Protein AF-0000000065816922 (afdb_homodimer)

GO terms:
  GO:0106354 tRNA surveillance (P, IDA)
  GO:0160016 CCACCA tRNA nucleotidyltransferase activity (F, IDA)
  GO:0004810 CCA tRNA nucleotidyltransferase activity (F, EXP)

Structure (mmCIF, N/CA/C/O backbone):
data_AF-0000000065816922-model_v1
#
loop_
_entity.id
_entity.type
_entity.pdbx_description
1 polymer 'CCA-adding enzyme'
#
loop_
_atom_site.group_PDB
_atom_site.id
_atom_site.type_symbol
_atom_site.label_atom_id
_atom_site.label_alt_id
_atom_site.label_comp_id
_atom_site.label_asym_id
_atom_site.label_entity_id
_atom_site.label_seq_id
_atom_site.pdbx_PDB_ins_code
_atom_site.Cartn_x
_atom_site.Cartn_y
_atom_site.Cartn_z
_atom_site.occupancy
_atom_site.B_iso_or_equiv
_atom_site.auth_seq_id
_atom_site.auth_comp_id
_atom_site.auth_asym_id
_atom_site.auth_atom_id
_atom_site.pdbx_PDB_model_num
ATOM 1 N N . MET A 1 1 ? 33.156 -33.844 -17.422 1 68.75 1 MET A N 1
ATOM 2 C CA . MET A 1 1 ? 32.5 -34.812 -18.312 1 68.75 1 MET A CA 1
ATOM 3 C C . MET A 1 1 ? 31.953 -34.125 -19.547 1 68.75 1 MET A C 1
ATOM 5 O O . MET A 1 1 ? 31.422 -33 -19.469 1 68.75 1 MET A O 1
ATOM 9 N N . LYS A 1 2 ? 32.281 -34.688 -20.594 1 85.19 2 LYS A N 1
ATOM 10 C CA . LYS A 1 2 ? 31.75 -34.188 -21.859 1 85.19 2 LYS A CA 1
ATOM 11 C C . LYS A 1 2 ? 30.234 -34.344 -21.906 1 85.19 2 LYS A C 1
ATOM 13 O O . LYS A 1 2 ? 29.672 -35.25 -21.328 1 85.19 2 LYS A O 1
ATOM 18 N N . VAL A 1 3 ? 29.391 -33.375 -22.359 1 93.56 3 VAL A N 1
ATOM 19 C CA . VAL A 1 3 ? 27.938 -33.312 -22.422 1 93.56 3 VAL A CA 1
ATOM 20 C C . VAL A 1 3 ? 27.406 -34.625 -23 1 93.56 3 VAL A C 1
ATOM 22 O O . VAL A 1 3 ? 26.391 -35.156 -22.531 1 93.56 3 VAL A O 1
ATOM 25 N N . GLU A 1 4 ? 28.047 -35.188 -23.906 1 92.81 4 GLU A N 1
ATOM 26 C CA . GLU A 1 4 ? 27.625 -36.438 -24.547 1 92.81 4 GLU A CA 1
ATOM 27 C C . GLU A 1 4 ? 27.625 -37.594 -23.578 1 92.81 4 GLU A C 1
ATOM 29 O O . GLU A 1 4 ? 26.75 -38.438 -23.625 1 92.81 4 GLU A O 1
ATOM 34 N N . GLU A 1 5 ? 28.641 -37.625 -22.812 1 95.12 5 GLU A N 1
ATOM 35 C CA . GLU A 1 5 ? 28.719 -38.656 -21.812 1 95.12 5 GLU A CA 1
ATOM 36 C C . GLU A 1 5 ? 27.594 -38.562 -20.797 1 95.12 5 GLU A C 1
ATOM 38 O O . GLU A 1 5 ? 27.031 -39.562 -20.359 1 95.12 5 GLU A O 1
ATOM 43 N N . ILE A 1 6 ? 27.359 -37.312 -20.422 1 96.56 6 ILE A N 1
ATOM 44 C CA . ILE A 1 6 ? 26.266 -37.062 -19.5 1 96.56 6 ILE A CA 1
ATOM 45 C C . ILE A 1 6 ? 24.938 -37.531 -20.109 1 96.56 6 ILE A C 1
ATOM 47 O O . ILE A 1 6 ? 24.141 -38.188 -19.422 1 96.56 6 ILE A O 1
ATOM 51 N N . LEU A 1 7 ? 24.719 -37.312 -21.344 1 97.44 7 LEU A N 1
ATOM 52 C CA . LEU A 1 7 ? 23.484 -37.656 -22.016 1 97.44 7 LEU A CA 1
ATOM 53 C C . LEU A 1 7 ? 23.359 -39.188 -22.156 1 97.44 7 LEU A C 1
ATOM 55 O O . LEU A 1 7 ? 22.266 -39.719 -22.078 1 97.44 7 LEU A O 1
ATOM 59 N N . GLU A 1 8 ? 24.469 -39.812 -22.375 1 97 8 GLU A N 1
ATOM 60 C CA . GLU A 1 8 ? 24.469 -41.281 -22.422 1 97 8 GLU A CA 1
ATOM 61 C C . GLU A 1 8 ? 24.031 -41.875 -21.094 1 97 8 GLU A C 1
ATOM 63 O O . GLU A 1 8 ? 23.234 -42.812 -21.062 1 97 8 GLU A O 1
ATOM 68 N N . LYS A 1 9 ? 24.562 -41.344 -20.094 1 97 9 LYS A N 1
ATOM 69 C CA . LYS A 1 9 ? 24.172 -41.781 -18.766 1 97 9 LYS A CA 1
ATOM 70 C C . LYS A 1 9 ? 22.719 -41.438 -18.469 1 97 9 LYS A C 1
ATOM 72 O O . LYS A 1 9 ? 22.016 -42.219 -17.812 1 97 9 LYS A O 1
ATOM 77 N N . ALA A 1 10 ? 22.344 -40.25 -18.859 1 97.81 10 ALA A N 1
ATOM 78 C CA . ALA A 1 10 ? 20.969 -39.844 -18.672 1 97.81 10 ALA A CA 1
ATOM 79 C C . ALA A 1 10 ? 20.016 -40.781 -19.422 1 97.81 10 ALA A C 1
ATOM 81 O O . ALA A 1 10 ? 18.922 -41.062 -18.922 1 97.81 10 ALA A O 1
ATOM 82 N N . LEU A 1 11 ? 20.375 -41.219 -20.562 1 97.56 11 LEU A N 1
ATOM 83 C CA . LEU A 1 11 ? 19.562 -42.125 -21.359 1 97.56 11 LEU A CA 1
ATOM 84 C C . LEU A 1 11 ? 19.312 -43.438 -20.625 1 97.56 11 LEU A C 1
ATOM 86 O O . LEU A 1 11 ? 18.234 -44.031 -20.719 1 97.56 11 LEU A O 1
ATOM 90 N N . GLU A 1 12 ? 20.281 -43.875 -19.906 1 96.69 12 GLU A N 1
ATOM 91 C CA . GLU A 1 12 ? 20.125 -45.094 -19.125 1 96.69 12 GLU A CA 1
ATOM 92 C C . GLU A 1 12 ? 19.031 -44.969 -18.078 1 96.69 12 GLU A C 1
ATOM 94 O O . GLU A 1 12 ? 18.375 -45.969 -17.719 1 96.69 12 GLU A O 1
ATOM 99 N N . LEU A 1 13 ? 18.844 -43.781 -17.641 1 95.94 13 LEU A N 1
ATOM 100 C CA . LEU A 1 13 ? 17.859 -43.531 -16.594 1 95.94 13 LEU A CA 1
ATOM 101 C C . LEU A 1 13 ? 16.453 -43.5 -17.172 1 95.94 13 LEU A C 1
ATOM 103 O O . LEU A 1 13 ? 15.484 -43.75 -16.469 1 95.94 13 LEU A O 1
ATOM 107 N N . VAL A 1 14 ? 16.344 -43.25 -18.484 1 96.94 14 VAL A N 1
ATOM 108 C CA . VAL A 1 14 ? 15.016 -42.906 -19 1 96.94 14 VAL A CA 1
ATOM 109 C C . VAL A 1 14 ? 14.57 -44 -20 1 96.94 14 VAL A C 1
ATOM 111 O O . VAL A 1 14 ? 13.383 -44.094 -20.312 1 96.94 14 VAL A O 1
ATOM 114 N N . ILE A 1 15 ? 15.422 -44.781 -20.547 1 97.38 15 ILE A N 1
ATOM 115 C CA . ILE A 1 15 ? 15.078 -45.812 -21.5 1 97.38 15 ILE A CA 1
ATOM 116 C C . ILE A 1 15 ? 14.422 -47 -20.781 1 97.38 15 ILE A C 1
ATOM 118 O O . ILE A 1 15 ? 14.93 -47.469 -19.766 1 97.38 15 ILE A O 1
ATOM 122 N N . PRO A 1 16 ? 13.25 -47.406 -21.25 1 96.94 16 PRO A N 1
ATOM 123 C CA . PRO A 1 16 ? 12.602 -48.594 -20.656 1 96.94 16 PRO A CA 1
ATOM 124 C C . PRO A 1 16 ? 13.492 -49.812 -20.656 1 96.94 16 PRO A C 1
ATOM 126 O O . PRO A 1 16 ? 14.258 -50.031 -21.594 1 96.94 16 PRO A O 1
ATOM 129 N N . ASP A 1 17 ? 13.414 -50.625 -19.641 1 95.75 17 ASP A N 1
ATOM 130 C CA . ASP A 1 17 ? 14.211 -51.844 -19.594 1 95.75 17 ASP A CA 1
ATOM 131 C C . ASP A 1 17 ? 13.602 -52.906 -20.484 1 95.75 17 ASP A C 1
ATOM 133 O O . ASP A 1 17 ? 12.469 -52.781 -20.938 1 95.75 17 ASP A O 1
ATOM 137 N N . GLU A 1 18 ? 14.352 -53.906 -20.656 1 96.12 18 GLU A N 1
ATOM 138 C CA . GLU A 1 18 ? 13.938 -55 -21.547 1 96.12 18 GLU A CA 1
ATOM 139 C C . GLU A 1 18 ? 12.664 -55.656 -21.031 1 96.12 18 GLU A C 1
ATOM 141 O O . GLU A 1 18 ? 11.812 -56.062 -21.828 1 96.12 18 GLU A O 1
ATOM 146 N N . GLU A 1 19 ? 12.586 -55.75 -19.812 1 96.56 19 GLU A N 1
ATOM 147 C CA . GLU A 1 19 ? 11.398 -56.375 -19.219 1 96.56 19 GLU A CA 1
ATOM 148 C C . GLU A 1 19 ? 10.148 -55.562 -19.516 1 96.56 19 GLU A C 1
ATOM 150 O O . GLU A 1 19 ? 9.102 -56.094 -19.875 1 96.56 19 GLU A O 1
ATOM 155 N N . GLU A 1 20 ? 10.258 -54.188 -19.344 1 96.56 20 GLU A N 1
ATOM 156 C CA . GLU A 1 20 ? 9.141 -53.312 -19.656 1 96.56 20 GLU A CA 1
ATOM 157 C C . GLU A 1 20 ? 8.734 -53.438 -21.109 1 96.56 20 GLU A C 1
ATOM 159 O O . GLU A 1 20 ? 7.543 -53.438 -21.438 1 96.56 20 GLU A O 1
ATOM 164 N N . VAL A 1 21 ? 9.695 -53.5 -21.938 1 96.81 21 VAL A N 1
ATOM 165 C CA . VAL A 1 21 ? 9.445 -53.625 -23.375 1 96.81 21 VAL A CA 1
ATOM 166 C C . VAL A 1 21 ? 8.734 -54.938 -23.688 1 96.81 21 VAL A C 1
ATOM 168 O O . VAL A 1 21 ? 7.762 -54.938 -24.453 1 96.81 21 VAL A O 1
ATOM 171 N N . ARG A 1 22 ? 9.172 -55.969 -23.125 1 97.12 22 ARG A N 1
ATOM 172 C CA . ARG A 1 22 ? 8.555 -57.281 -23.328 1 97.12 22 ARG A CA 1
ATOM 173 C C . ARG A 1 22 ? 7.105 -57.281 -22.859 1 97.12 22 ARG A C 1
ATOM 175 O O . ARG A 1 22 ? 6.215 -57.75 -23.578 1 97.12 22 ARG A O 1
ATOM 182 N N . LYS A 1 23 ? 6.91 -56.75 -21.672 1 97 23 LYS A N 1
ATOM 183 C CA . LYS A 1 23 ? 5.562 -56.656 -21.125 1 97 23 LYS A CA 1
ATOM 184 C C . LYS A 1 23 ? 4.648 -55.844 -22.031 1 97 23 LYS A C 1
ATOM 186 O O . LYS A 1 23 ? 3.484 -56.188 -22.234 1 97 23 LYS A O 1
ATOM 191 N N . GLY A 1 24 ? 5.184 -54.75 -22.5 1 97.38 24 GLY A N 1
ATOM 192 C CA . GLY A 1 24 ? 4.414 -53.938 -23.406 1 97.38 24 GLY A CA 1
ATOM 193 C C . GLY A 1 24 ? 4.023 -54.656 -24.688 1 97.38 24 GLY A C 1
ATOM 194 O O . GLY A 1 24 ? 2.873 -54.594 -25.125 1 97.38 24 GLY A O 1
ATOM 195 N N . ARG A 1 25 ? 4.945 -55.375 -25.234 1 96.94 25 ARG A N 1
ATOM 196 C CA . ARG A 1 25 ? 4.703 -56.094 -26.469 1 96.94 25 ARG A CA 1
ATOM 197 C C . ARG A 1 25 ? 3.662 -57.188 -26.25 1 96.94 25 ARG A C 1
ATOM 199 O O . ARG A 1 25 ? 2.785 -57.406 -27.094 1 96.94 25 ARG A O 1
ATOM 206 N N . GLU A 1 26 ? 3.801 -57.844 -25.156 1 97.5 26 GLU A N 1
ATOM 207 C CA . GLU A 1 26 ? 2.848 -58.906 -24.828 1 97.5 26 GLU A CA 1
ATOM 208 C C . GLU A 1 26 ? 1.439 -58.344 -24.656 1 97.5 26 GLU A C 1
ATOM 210 O O . GLU A 1 26 ? 0.47 -58.906 -25.156 1 97.5 26 GLU A O 1
ATOM 215 N N . ALA A 1 27 ? 1.385 -57.312 -23.922 1 97.5 27 ALA A N 1
ATOM 216 C CA . ALA A 1 27 ? 0.09 -56.656 -23.703 1 97.5 27 ALA A CA 1
ATOM 217 C C . ALA A 1 27 ? -0.514 -56.188 -25.016 1 97.5 27 ALA A C 1
ATOM 219 O O . ALA A 1 27 ? -1.719 -56.312 -25.234 1 97.5 27 ALA A O 1
ATOM 220 N N . GLU A 1 28 ? 0.312 -55.562 -25.828 1 97.25 28 GLU A N 1
ATOM 221 C CA . GLU A 1 28 ? -0.151 -55.094 -27.125 1 97.25 28 GLU A CA 1
ATOM 222 C C . GLU A 1 28 ? -0.697 -56.219 -27.984 1 97.25 28 GLU A C 1
ATOM 224 O O . GLU A 1 28 ? -1.758 -56.094 -28.594 1 97.25 28 GLU A O 1
ATOM 229 N N . GLU A 1 29 ? 0.038 -57.312 -28.078 1 97.38 29 GLU A N 1
ATOM 230 C CA . GLU A 1 29 ? -0.366 -58.469 -28.875 1 97.38 29 GLU A CA 1
ATOM 231 C C . GLU A 1 29 ? -1.697 -59.031 -28.391 1 97.38 29 GLU A C 1
ATOM 233 O O . GLU A 1 29 ? -2.568 -59.375 -29.188 1 97.38 29 GLU A O 1
ATOM 238 N N . GLU A 1 30 ? -1.758 -59.125 -27.094 1 97.5 30 GLU A N 1
ATOM 239 C CA . GLU A 1 30 ? -3.01 -59.594 -26.531 1 97.5 30 GLU A CA 1
ATOM 240 C C . GLU A 1 30 ? -4.168 -58.656 -26.844 1 97.5 30 GLU A C 1
ATOM 242 O O . GLU A 1 30 ? -5.262 -59.125 -27.188 1 97.5 30 GLU A O 1
ATOM 247 N N . LEU A 1 31 ? -3.939 -57.406 -26.672 1 97.25 31 LEU A N 1
ATOM 248 C CA . LEU A 1 31 ? -4.961 -56.406 -26.938 1 97.25 31 LEU A CA 1
ATOM 249 C C . LEU A 1 31 ? -5.379 -56.438 -28.406 1 97.25 31 LEU A C 1
ATOM 251 O O . LEU A 1 31 ? -6.566 -56.344 -28.719 1 97.25 31 LEU A O 1
ATOM 255 N N . ARG A 1 32 ? -4.41 -56.594 -29.328 1 97.19 32 ARG A N 1
ATOM 256 C CA . ARG A 1 32 ? -4.695 -56.719 -30.75 1 97.19 32 ARG A CA 1
ATOM 257 C C . ARG A 1 32 ? -5.59 -57.906 -31.016 1 97.19 32 ARG A C 1
ATOM 259 O O . ARG A 1 32 ? -6.555 -57.812 -31.781 1 97.19 32 ARG A O 1
ATOM 266 N N . ARG A 1 33 ? -5.242 -59 -30.438 1 97.19 33 ARG A N 1
ATOM 267 C CA . ARG A 1 33 ? -6.027 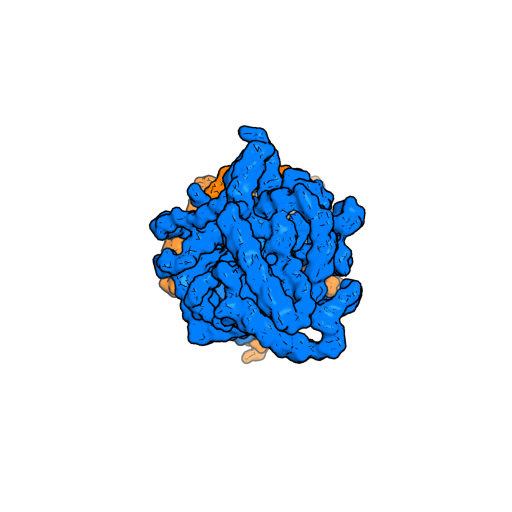-60.219 -30.609 1 97.19 33 ARG A CA 1
ATOM 268 C C . ARG A 1 33 ? -7.477 -60 -30.188 1 97.19 33 ARG A C 1
ATOM 270 O O . ARG A 1 33 ? -8.398 -60.344 -30.938 1 97.19 33 ARG A O 1
ATOM 277 N N . ARG A 1 34 ? -7.621 -59.406 -29.062 1 97.12 34 ARG A N 1
ATOM 278 C CA . ARG A 1 34 ? -8.953 -59.188 -28.516 1 97.12 34 ARG A CA 1
ATOM 279 C C . ARG A 1 34 ? -9.75 -58.219 -29.375 1 97.12 34 ARG A C 1
ATOM 281 O O . ARG A 1 34 ? -10.945 -58.406 -29.609 1 97.12 34 ARG A O 1
ATOM 288 N N . LEU A 1 35 ? -9.125 -57.188 -29.797 1 97.06 35 LEU A N 1
ATOM 289 C CA . LEU A 1 35 ? -9.797 -56.188 -30.625 1 97.06 35 LEU A CA 1
ATOM 290 C C . LEU A 1 35 ? -10.141 -56.75 -32 1 97.06 35 LEU A C 1
ATOM 292 O O . LEU A 1 35 ? -11.219 -56.469 -32.531 1 97.06 35 LEU A O 1
ATOM 296 N N . ASP A 1 36 ? -9.195 -57.531 -32.531 1 96.12 36 ASP A N 1
ATOM 297 C CA . ASP A 1 36 ? -9.422 -58.156 -33.844 1 96.12 36 ASP A CA 1
ATOM 298 C C . ASP A 1 36 ? -10.602 -59.125 -33.812 1 96.12 36 ASP A C 1
ATOM 300 O O . ASP A 1 36 ? -11.367 -59.219 -34.781 1 96.12 36 ASP A O 1
ATOM 304 N N . GLU A 1 37 ? -10.742 -59.781 -32.75 1 95.94 37 GLU A N 1
ATOM 305 C CA . GLU A 1 37 ? -11.852 -60.719 -32.594 1 95.94 37 GLU A CA 1
ATOM 306 C C . GLU A 1 37 ? -13.188 -60 -32.594 1 95.94 37 GLU A C 1
ATOM 308 O O . GLU A 1 37 ? -14.203 -60.562 -33 1 95.94 37 GLU A O 1
ATOM 313 N N . LEU A 1 38 ? -13.172 -58.781 -32.188 1 94.62 38 LEU A N 1
ATOM 314 C CA . LEU A 1 38 ? -14.414 -58.031 -32.156 1 94.62 38 LEU A CA 1
ATOM 315 C C . LEU A 1 38 ? -14.672 -57.312 -33.469 1 94.62 38 LEU A C 1
ATOM 317 O O . LEU A 1 38 ? -15.766 -56.812 -33.719 1 94.62 38 LEU A O 1
ATOM 321 N N . GLY A 1 39 ? -13.695 -57.281 -34.406 1 91.81 39 GLY A N 1
ATOM 322 C CA . GLY A 1 39 ? -13.852 -56.719 -35.719 1 91.81 39 GLY A CA 1
ATOM 323 C C . GLY A 1 39 ? -13.938 -55.219 -35.75 1 91.81 39 GLY A C 1
ATOM 324 O O . GLY A 1 39 ? -14.633 -54.625 -36.562 1 91.81 39 GLY A O 1
ATOM 325 N N . VAL A 1 40 ? -13.375 -54.625 -34.812 1 91.94 40 VAL A N 1
ATOM 326 C CA . VAL A 1 40 ? -13.414 -53.188 -34.719 1 91.94 40 VAL A CA 1
ATOM 327 C C . VAL A 1 40 ? -12.125 -52.594 -35.281 1 91.94 40 VAL A C 1
ATOM 329 O O . VAL A 1 40 ? -11.055 -53.188 -35.156 1 91.94 40 VAL A O 1
ATOM 332 N N . GLU A 1 41 ? -12.227 -51.469 -35.969 1 94.44 41 GLU A N 1
ATOM 333 C CA . GLU A 1 41 ? -11.039 -50.75 -36.438 1 94.44 41 GLU A CA 1
ATOM 334 C C . GLU A 1 41 ? -10.43 -49.938 -35.281 1 94.44 41 GLU A C 1
ATOM 336 O O . GLU A 1 41 ? -11.148 -49.281 -34.531 1 94.44 41 GLU A O 1
ATOM 341 N N . TYR A 1 42 ? -9.164 -50.031 -35.125 1 95.69 42 TYR A N 1
ATOM 342 C CA . TYR A 1 42 ? -8.5 -49.312 -34.031 1 95.69 42 TYR A CA 1
ATOM 343 C C . TYR A 1 42 ? -7.105 -48.875 -34.438 1 95.69 42 TYR A C 1
ATOM 345 O O . TYR A 1 42 ? -6.594 -49.281 -35.5 1 95.69 42 TYR A O 1
ATOM 353 N N . VAL A 1 43 ? -6.535 -47.969 -33.719 1 94.94 43 VAL A N 1
ATOM 354 C CA . VAL A 1 43 ? -5.168 -47.5 -33.906 1 94.94 43 VAL A CA 1
ATOM 355 C C . VAL A 1 43 ? -4.496 -47.281 -32.562 1 94.94 43 VAL A C 1
ATOM 357 O O . VAL A 1 43 ? -5.117 -46.75 -31.641 1 94.94 43 VAL A O 1
ATOM 360 N N . PHE A 1 44 ? -3.309 -47.844 -32.406 1 95.44 44 PHE A N 1
ATOM 361 C CA . PHE A 1 44 ? -2.498 -47.531 -31.234 1 95.44 44 PHE A CA 1
ATOM 362 C C . PHE A 1 44 ? -1.848 -46.156 -31.375 1 95.44 44 PHE A C 1
ATOM 364 O O . PHE A 1 44 ? -1.299 -45.812 -32.406 1 95.44 44 PHE A O 1
ATOM 371 N N . VAL A 1 45 ? -1.977 -45.344 -30.391 1 93.62 45 VAL A N 1
ATOM 372 C CA . VAL A 1 45 ? -1.429 -44 -30.438 1 93.62 45 VAL A CA 1
ATOM 373 C C . VAL A 1 45 ? -0.629 -43.719 -29.156 1 93.62 45 VAL A C 1
ATOM 375 O O . VAL A 1 45 ? -0.376 -44.625 -28.375 1 93.62 45 VAL A O 1
ATOM 378 N N . GLY A 1 46 ? -0.033 -42.531 -29.078 1 91.75 46 GLY A N 1
ATOM 379 C CA . GLY A 1 46 ? 0.656 -42.094 -27.875 1 91.75 46 GLY A CA 1
ATOM 380 C C . GLY A 1 46 ? 2.133 -42.438 -27.875 1 91.75 46 GLY A C 1
ATOM 381 O O . GLY A 1 46 ? 2.682 -42.844 -28.906 1 91.75 46 GLY A O 1
ATOM 382 N N . SER A 1 47 ? 2.697 -42.312 -26.688 1 93.62 47 SER A N 1
ATOM 383 C CA . SER A 1 47 ? 4.141 -42.438 -26.531 1 93.62 47 SER A CA 1
ATOM 384 C C . SER A 1 47 ? 4.57 -43.906 -26.703 1 93.62 47 SER A C 1
ATOM 386 O O . SER A 1 47 ? 5.66 -44.188 -27.219 1 93.62 47 SER A O 1
ATOM 388 N N . TYR A 1 48 ? 3.672 -44.781 -26.25 1 94.94 48 TYR A N 1
ATOM 389 C CA . TYR A 1 48 ? 3.996 -46.188 -26.422 1 94.94 48 TYR A CA 1
ATOM 390 C C . TYR A 1 48 ? 4.102 -46.562 -27.906 1 94.94 48 TYR A C 1
ATOM 392 O O . TYR A 1 48 ? 5.102 -47.125 -28.344 1 94.94 48 TYR A O 1
ATOM 400 N N . ALA A 1 49 ? 3.102 -46.188 -28.656 1 94.56 49 ALA A N 1
ATOM 401 C CA . ALA A 1 49 ? 3.057 -46.5 -30.078 1 94.56 49 ALA A CA 1
ATOM 402 C C . ALA A 1 49 ? 4.23 -45.875 -30.828 1 94.56 49 ALA A C 1
ATOM 404 O O . ALA A 1 49 ? 4.727 -46.438 -31.812 1 94.56 49 ALA A O 1
ATOM 405 N N . ARG A 1 50 ? 4.668 -44.781 -30.375 1 95.12 50 ARG A N 1
ATOM 406 C CA . ARG A 1 50 ? 5.738 -44.062 -31.062 1 95.12 50 ARG A CA 1
ATOM 407 C C . ARG A 1 50 ? 7.086 -44.344 -30.406 1 95.12 50 ARG A C 1
ATOM 409 O O . ARG A 1 50 ? 8.086 -43.719 -30.75 1 95.12 50 ARG A O 1
ATOM 416 N N . ASN A 1 51 ? 7.121 -45.156 -29.406 1 95.38 51 ASN A N 1
ATOM 417 C CA . ASN A 1 51 ? 8.32 -45.656 -28.734 1 95.38 51 ASN A CA 1
ATOM 418 C C . ASN A 1 51 ? 9.086 -44.5 -28.062 1 95.38 51 ASN A C 1
ATOM 420 O O . ASN A 1 51 ? 10.312 -44.438 -28.172 1 95.38 51 ASN A O 1
ATOM 424 N N . THR A 1 52 ? 8.391 -43.594 -27.453 1 96.75 52 THR A N 1
ATOM 425 C CA . THR A 1 52 ? 9.031 -42.469 -26.781 1 96.75 52 THR A CA 1
ATOM 426 C C . THR A 1 52 ? 8.703 -42.469 -25.297 1 96.75 52 THR A C 1
ATOM 428 O O . THR A 1 52 ? 8.969 -41.469 -24.609 1 96.75 52 THR A O 1
ATOM 431 N N . TRP A 1 53 ? 8.031 -43.531 -24.781 1 96.62 53 TRP A N 1
ATOM 432 C CA . TRP A 1 53 ? 7.637 -43.625 -23.375 1 96.62 53 TRP A CA 1
ATOM 433 C C . TRP A 1 53 ? 8.852 -43.812 -22.484 1 96.62 53 TRP A C 1
ATOM 435 O O . TRP A 1 53 ? 9.906 -44.281 -22.938 1 96.62 53 TRP A O 1
ATOM 445 N N . LEU A 1 54 ? 8.742 -43.312 -21.297 1 97.31 54 LEU A N 1
ATOM 446 C CA . LEU A 1 54 ? 9.844 -43.344 -20.328 1 97.31 54 LEU A CA 1
ATOM 447 C C . LEU A 1 54 ? 9.805 -44.625 -19.5 1 97.31 54 LEU A C 1
ATOM 449 O O . LEU A 1 54 ? 8.742 -45.219 -19.328 1 97.31 54 LEU A O 1
ATOM 453 N N . LYS A 1 55 ? 10.961 -44.906 -19.016 1 96.12 55 LYS A N 1
ATOM 454 C CA . LYS A 1 55 ? 11.07 -46 -18.031 1 96.12 55 LYS A CA 1
ATOM 455 C C . LYS A 1 55 ? 10.086 -45.812 -16.891 1 96.12 55 LYS A C 1
ATOM 457 O O . LYS A 1 55 ? 9.977 -44.719 -16.328 1 96.12 55 LYS A O 1
ATOM 462 N N . GLY A 1 56 ? 9.359 -46.844 -16.609 1 93.56 56 GLY A N 1
ATOM 463 C CA . GLY A 1 56 ? 8.438 -46.812 -15.492 1 93.56 56 GLY A CA 1
ATOM 464 C C . GLY A 1 56 ? 7.094 -46.188 -15.852 1 93.56 56 GLY A C 1
ATOM 465 O O . GLY A 1 56 ? 6.238 -46 -14.984 1 93.56 56 GLY A O 1
ATOM 466 N N . SER A 1 57 ? 6.879 -45.812 -17.141 1 93.94 57 SER A N 1
ATOM 467 C CA . SER A 1 57 ? 5.656 -45.125 -17.547 1 93.94 57 SER A CA 1
ATOM 468 C C . SER A 1 57 ? 4.922 -45.906 -18.641 1 93.94 57 SER A C 1
ATOM 470 O O . SER A 1 57 ? 4.277 -45.312 -19.5 1 93.94 57 SER A O 1
ATOM 472 N N . LEU A 1 58 ? 5.012 -47.125 -18.609 1 95.19 58 LEU A N 1
ATOM 473 C CA . LEU A 1 58 ? 4.398 -47.938 -19.641 1 95.19 58 LEU A CA 1
ATOM 474 C C . LEU A 1 58 ? 2.877 -47.875 -19.578 1 95.19 58 LEU A C 1
ATOM 476 O O . LEU A 1 58 ? 2.273 -48.188 -18.547 1 95.19 58 LEU A O 1
ATOM 480 N N . GLU A 1 59 ? 2.32 -47.375 -20.547 1 95.62 59 GLU A N 1
ATOM 481 C CA . GLU A 1 59 ? 0.878 -47.281 -20.75 1 95.62 59 GLU A CA 1
ATOM 482 C C . GLU A 1 59 ? 0.526 -47.344 -22.234 1 95.62 59 GLU A C 1
ATOM 484 O O . GLU A 1 59 ? 1.218 -46.75 -23.062 1 95.62 59 GLU A O 1
ATOM 489 N N . ILE A 1 60 ? -0.501 -48.062 -22.562 1 96.56 60 ILE A N 1
ATOM 490 C CA . ILE A 1 60 ? -0.899 -48.188 -23.953 1 96.56 60 ILE A CA 1
ATOM 491 C C . ILE A 1 60 ? -2.201 -47.438 -24.203 1 96.56 60 ILE A C 1
ATOM 493 O O . ILE A 1 60 ? -3.146 -47.562 -23.422 1 96.56 60 ILE A O 1
ATOM 497 N N . ASP A 1 61 ? -2.188 -46.688 -25.234 1 94.94 61 ASP A N 1
ATOM 498 C CA . ASP A 1 61 ? -3.389 -46 -25.672 1 94.94 61 ASP A CA 1
ATOM 499 C C . ASP A 1 61 ? -3.893 -46.562 -27 1 94.94 61 ASP A C 1
ATOM 501 O O . ASP A 1 61 ? -3.164 -46.562 -28 1 94.94 61 ASP A O 1
ATOM 505 N N . VAL A 1 62 ? -5.129 -46.938 -26.984 1 96.31 62 VAL A N 1
ATOM 506 C CA . VAL A 1 62 ? -5.727 -47.406 -28.219 1 96.31 62 VAL A CA 1
ATOM 507 C C . VAL A 1 62 ? -7.02 -46.656 -28.5 1 96.31 62 VAL A C 1
ATOM 509 O O . VAL A 1 62 ? -7.844 -46.469 -27.609 1 96.31 62 VAL A O 1
ATOM 512 N N . PHE A 1 63 ? -7.082 -46.219 -29.703 1 95 63 PHE A N 1
ATOM 513 C CA . PHE A 1 63 ? -8.258 -45.469 -30.141 1 95 63 PHE A CA 1
ATOM 514 C C . PHE A 1 63 ? -9.125 -46.312 -31.078 1 95 63 PHE A C 1
ATOM 516 O O . PHE A 1 63 ? -8.625 -46.875 -32.062 1 95 63 PHE A O 1
ATOM 523 N N . LEU A 1 64 ? -10.328 -46.438 -30.703 1 95.06 64 LEU A N 1
ATOM 524 C CA . LEU A 1 64 ? -11.297 -47.125 -31.531 1 95.06 64 LEU A CA 1
ATOM 525 C C . LEU A 1 64 ? -11.891 -46.188 -32.594 1 95.06 64 LEU A C 1
ATOM 527 O O . LEU A 1 64 ? -12.445 -45.125 -32.25 1 95.06 64 LEU A O 1
ATOM 531 N N . LEU A 1 65 ? -11.789 -46.625 -33.812 1 93.75 65 LEU A N 1
ATOM 532 C CA . LEU A 1 65 ? -12.234 -45.75 -34.906 1 93.75 65 LEU A CA 1
ATOM 533 C C . LEU A 1 65 ? -13.633 -46.156 -35.375 1 93.75 65 LEU A C 1
ATOM 535 O O . LEU A 1 65 ? -13.828 -47.25 -35.906 1 93.75 65 LEU A O 1
ATOM 539 N N . PHE A 1 66 ? -14.562 -45.25 -35.188 1 92.25 66 PHE A N 1
ATOM 540 C CA . PHE A 1 66 ? -15.945 -45.5 -35.594 1 92.25 66 PHE A CA 1
ATOM 541 C C . PHE A 1 66 ? -16.328 -44.625 -36.781 1 92.25 66 PHE A C 1
ATOM 543 O O . PHE A 1 66 ? -15.773 -43.531 -36.938 1 92.25 66 PHE A O 1
ATOM 550 N N . PRO A 1 67 ? -17.281 -45.094 -37.562 1 89.12 67 PRO A N 1
ATOM 551 C CA . PRO A 1 67 ? -17.734 -44.281 -38.688 1 89.12 67 PRO A CA 1
ATOM 552 C C . PRO A 1 67 ? -18.328 -42.938 -38.25 1 89.12 67 PRO A C 1
ATOM 554 O O . PRO A 1 67 ? -18.922 -42.844 -37.156 1 89.12 67 PRO A O 1
ATOM 557 N N . GLU A 1 68 ? -18.25 -41.938 -39.094 1 87.94 68 GLU A N 1
ATOM 558 C CA . GLU A 1 68 ? -18.703 -40.594 -38.781 1 87.94 68 GLU A CA 1
ATOM 559 C C . GLU A 1 68 ? -20.219 -40.531 -38.594 1 87.94 68 GLU A C 1
ATOM 561 O O . GLU A 1 68 ? -20.75 -39.625 -38 1 87.94 68 GLU A O 1
ATOM 566 N N . GLU A 1 69 ? -20.906 -41.531 -39.062 1 87.31 69 GLU A N 1
ATOM 567 C CA . GLU A 1 69 ? -22.359 -41.562 -39.062 1 87.31 69 GLU A CA 1
ATOM 568 C C . GLU A 1 69 ? -22.891 -41.906 -37.656 1 87.31 69 GLU A C 1
ATOM 570 O O . GLU A 1 69 ? -24.062 -41.688 -37.375 1 87.31 69 GLU A O 1
ATOM 575 N N . PHE A 1 70 ? -22 -42.375 -36.875 1 88.38 70 PHE A N 1
ATOM 576 C CA . PHE A 1 70 ? -22.438 -42.719 -35.5 1 88.38 70 PHE A CA 1
ATOM 577 C C . PHE A 1 70 ? -22.812 -41.469 -34.719 1 88.38 70 PHE A C 1
ATOM 579 O O . PHE A 1 70 ? -22.156 -40.438 -34.844 1 88.38 70 PHE A O 1
ATOM 586 N N . SER A 1 71 ? -23.844 -41.562 -34 1 88.69 71 SER A N 1
ATOM 587 C CA . SER A 1 71 ? -24.141 -40.5 -33.031 1 88.69 71 SER A CA 1
ATOM 588 C C . SER A 1 71 ? -23.156 -40.5 -31.875 1 88.69 71 SER A C 1
ATOM 590 O O . SER A 1 71 ? -22.469 -41.5 -31.656 1 88.69 71 SER A O 1
ATOM 592 N N . LYS A 1 72 ? -23.016 -39.375 -31.234 1 87.69 72 LYS A N 1
ATOM 593 C CA . LYS A 1 72 ? -22.141 -39.312 -30.062 1 87.69 72 LYS A CA 1
ATOM 594 C C . LYS A 1 72 ? -22.531 -40.375 -29.031 1 87.69 72 LYS A C 1
ATOM 596 O O . LYS A 1 72 ? -21.656 -40.969 -28.375 1 87.69 72 LYS A O 1
ATOM 601 N N . GLU A 1 73 ? -23.828 -40.594 -28.906 1 89.25 73 GLU A N 1
ATOM 602 C CA . GLU A 1 73 ? -24.328 -41.562 -27.938 1 89.25 73 GLU A CA 1
ATOM 603 C C . GLU A 1 73 ? -23.953 -43 -28.359 1 89.25 73 GLU A C 1
ATOM 605 O O . GLU A 1 73 ? -23.531 -43.812 -27.516 1 89.25 73 GLU A O 1
ATOM 610 N N . GLU A 1 74 ? -24.109 -43.25 -29.547 1 90.19 74 GLU A N 1
ATOM 611 C CA . GLU A 1 74 ? -23.75 -44.562 -30.078 1 90.19 74 GLU A CA 1
ATOM 612 C C . GLU A 1 74 ? -22.25 -44.844 -29.922 1 90.19 74 GLU A C 1
ATOM 614 O O . GLU A 1 74 ? -21.828 -45.938 -29.578 1 90.19 74 GLU A O 1
ATOM 619 N N . LEU A 1 75 ? -21.547 -43.812 -30.312 1 89.38 75 LEU A N 1
ATOM 620 C CA . LEU A 1 75 ? -20.094 -43.906 -30.188 1 89.38 75 LEU A CA 1
ATOM 621 C C . LEU A 1 75 ? -19.688 -44.219 -28.75 1 89.38 75 LEU A C 1
ATOM 623 O O . LEU A 1 75 ? -18.844 -45.094 -28.516 1 89.38 75 LEU A O 1
ATOM 627 N N . ARG A 1 76 ? -20.266 -43.5 -27.812 1 90.62 76 ARG A N 1
ATOM 628 C CA . ARG A 1 76 ? -19.984 -43.688 -26.406 1 90.62 76 ARG A CA 1
ATOM 629 C C . ARG A 1 76 ? -20.359 -45.094 -25.953 1 90.62 76 ARG A C 1
ATOM 631 O O . ARG A 1 76 ? -19.562 -45.781 -25.297 1 90.62 76 ARG A O 1
ATOM 638 N N . GLU A 1 77 ? -21.5 -45.531 -26.297 1 91.94 77 GLU A N 1
ATOM 639 C CA . GLU A 1 77 ? -22.016 -46.812 -25.844 1 91.94 77 GLU A CA 1
ATOM 640 C C . GLU A 1 77 ? -21.172 -47.969 -26.406 1 91.94 77 GLU A C 1
ATOM 642 O O . GLU A 1 77 ? -20.781 -48.844 -25.672 1 91.94 77 GLU A O 1
ATOM 647 N N . ARG A 1 78 ? -20.953 -47.938 -27.656 1 91.62 78 ARG A N 1
ATOM 648 C CA . ARG A 1 78 ? -20.172 -49 -28.297 1 91.62 78 ARG A CA 1
ATOM 649 C C . ARG A 1 78 ? -18.719 -48.969 -27.797 1 91.62 78 ARG A C 1
ATOM 651 O O . ARG A 1 78 ? -18.125 -50.031 -27.594 1 91.62 78 ARG A O 1
ATOM 658 N N . GLY A 1 79 ? -18.188 -47.812 -27.766 1 91.81 79 GLY A N 1
ATOM 659 C CA . GLY A 1 79 ? -16.828 -47.656 -27.266 1 91.81 79 GLY A CA 1
ATOM 660 C C . GLY A 1 79 ? -16.641 -48.219 -25.875 1 91.81 79 GLY A C 1
ATOM 661 O O . GLY A 1 79 ? -15.664 -48.938 -25.609 1 91.81 79 GLY A O 1
ATOM 662 N N . LEU A 1 80 ? -17.578 -48 -25.016 1 93.12 80 LEU A N 1
ATOM 663 C CA . LEU A 1 80 ? -17.5 -48.5 -23.641 1 93.12 80 LEU A CA 1
ATOM 664 C C . LEU A 1 80 ? -17.641 -50 -23.609 1 93.12 80 LEU A C 1
ATOM 666 O O . LEU A 1 80 ? -16.953 -50.688 -22.844 1 93.12 80 LEU A O 1
ATOM 670 N N . GLU A 1 81 ? -18.531 -50.406 -24.375 1 93.56 81 GLU A N 1
ATOM 671 C CA . GLU A 1 81 ? -18.766 -51.844 -24.438 1 93.56 81 GLU A CA 1
ATOM 672 C C . GLU A 1 81 ? -17.5 -52.594 -24.891 1 93.56 81 GLU A C 1
ATOM 674 O O . GLU A 1 81 ? -17.125 -53.594 -24.281 1 93.56 81 GLU A O 1
ATOM 679 N N . ILE A 1 82 ? -16.906 -52.125 -25.891 1 94.25 82 ILE A N 1
ATOM 680 C CA . ILE A 1 82 ? -15.695 -52.719 -26.422 1 94.25 82 ILE A CA 1
ATOM 681 C C . ILE A 1 82 ? -14.57 -52.625 -25.406 1 94.25 82 ILE A C 1
ATOM 683 O O . ILE A 1 82 ? -13.852 -53.594 -25.156 1 94.25 82 ILE A O 1
ATOM 687 N N . GLY A 1 83 ? -14.383 -51.469 -24.844 1 94 83 GLY A N 1
ATOM 688 C CA . GLY A 1 83 ? -13.367 -51.25 -23.828 1 94 83 GLY A CA 1
ATOM 689 C C . GLY A 1 83 ? -13.469 -52.25 -22.688 1 94 83 GLY A C 1
ATOM 690 O O . GLY A 1 83 ? -12.461 -52.812 -22.266 1 94 83 GLY A O 1
ATOM 691 N N . LYS A 1 84 ? -14.695 -52.469 -22.234 1 93.44 84 LYS A N 1
ATOM 692 C CA . LYS A 1 84 ? -14.945 -53.438 -21.156 1 93.44 84 LYS A CA 1
ATOM 693 C C . LYS A 1 84 ? -14.602 -54.844 -21.578 1 93.44 84 LYS A C 1
ATOM 695 O O . LYS A 1 84 ? -14.148 -55.656 -20.75 1 93.44 84 LYS A O 1
ATOM 700 N N . ALA A 1 85 ? -14.828 -55.094 -22.734 1 94.19 85 ALA A N 1
ATOM 701 C CA . ALA A 1 85 ? -14.68 -56.469 -23.234 1 94.19 85 ALA A CA 1
ATOM 702 C C . ALA A 1 85 ? -13.211 -56.812 -23.422 1 94.19 85 ALA A C 1
ATOM 704 O O . ALA A 1 85 ? -12.828 -58 -23.297 1 94.19 85 ALA A O 1
ATOM 705 N N . VAL A 1 86 ? -12.414 -55.875 -23.672 1 95.38 86 VAL A N 1
ATOM 706 C CA . VAL A 1 86 ? -11.062 -56.219 -24.109 1 95.38 86 VAL A CA 1
ATOM 707 C C . VAL A 1 86 ? -10.086 -56.031 -22.953 1 95.38 86 VAL A C 1
ATOM 709 O O . VAL A 1 86 ? -8.914 -56.438 -23.062 1 95.38 86 VAL A O 1
ATOM 712 N N . LEU A 1 87 ? -10.492 -55.5 -21.875 1 95.69 87 LEU A N 1
ATOM 713 C CA . LEU A 1 87 ? -9.609 -55.219 -20.75 1 95.69 87 LEU A CA 1
ATOM 714 C C . LEU A 1 87 ? -9.836 -56.25 -19.641 1 95.69 87 LEU A C 1
ATOM 716 O O . LEU A 1 87 ? -10.961 -56.719 -19.438 1 95.69 87 LEU A O 1
ATOM 720 N N . ASP A 1 88 ? -8.789 -56.594 -18.891 1 94.69 88 ASP A N 1
ATOM 721 C CA . ASP A 1 88 ? -8.867 -57.531 -17.766 1 94.69 88 ASP A CA 1
ATOM 722 C C . ASP A 1 88 ? -9.656 -56.906 -16.609 1 94.69 88 ASP A C 1
ATOM 724 O O . ASP A 1 88 ? -10.367 -57.625 -15.898 1 94.69 88 ASP A O 1
ATOM 728 N N . SER A 1 89 ? -9.445 -55.75 -16.297 1 93 89 SER A N 1
ATOM 729 C CA . SER A 1 89 ? -10.133 -54.906 -15.328 1 93 89 SER A CA 1
ATOM 730 C C . SER A 1 89 ? -10.242 -53.469 -15.836 1 93 89 SER A C 1
ATOM 732 O O . SER A 1 89 ? -9.398 -53.031 -16.609 1 93 89 SER A O 1
ATOM 734 N N . TYR A 1 90 ? -11.359 -52.906 -15.508 1 89.25 90 TYR A N 1
ATOM 735 C CA . TYR A 1 90 ? -11.555 -51.625 -16.156 1 89.25 90 TYR A CA 1
ATOM 736 C C . TYR A 1 90 ? -12.258 -50.625 -15.211 1 89.25 90 TYR A C 1
ATOM 738 O O . TYR A 1 90 ? -12.836 -51.062 -14.203 1 89.25 90 TYR A O 1
ATOM 746 N N . GLU A 1 91 ? -12.047 -49.469 -15.438 1 90.06 91 GLU A N 1
ATOM 747 C CA . GLU A 1 91 ? -12.773 -48.344 -14.852 1 90.06 91 GLU A CA 1
ATOM 748 C C . GLU A 1 91 ? -13.172 -47.344 -15.914 1 90.06 91 GLU A C 1
ATOM 750 O O . GLU A 1 91 ? -12.406 -47.062 -16.844 1 90.06 91 GLU A O 1
ATOM 755 N N . ILE A 1 92 ? -14.352 -46.875 -15.805 1 87.19 92 ILE A N 1
ATOM 756 C CA . ILE A 1 92 ? -14.82 -45.875 -16.75 1 87.19 92 ILE A CA 1
ATOM 757 C C . ILE A 1 92 ? -14.406 -44.5 -16.297 1 87.19 92 ILE A C 1
ATOM 759 O O . ILE A 1 92 ? -14.609 -44.125 -15.133 1 87.19 92 ILE A O 1
ATOM 763 N N . ARG A 1 93 ? -13.766 -43.844 -17.094 1 82.62 93 ARG A N 1
ATOM 764 C CA . ARG A 1 93 ? -13.359 -42.469 -16.812 1 82.62 93 ARG A CA 1
ATOM 765 C C . ARG A 1 93 ? -14.117 -41.469 -17.688 1 82.62 93 ARG A C 1
ATOM 767 O O . ARG A 1 93 ? -14.289 -41.688 -18.891 1 82.62 93 ARG A O 1
ATOM 774 N N . TYR A 1 94 ? -14.711 -40.469 -17.031 1 70.75 94 TYR A N 1
ATOM 775 C CA . TYR A 1 94 ? -15.547 -39.5 -17.734 1 70.75 94 TYR A CA 1
ATOM 776 C C . TYR A 1 94 ? -14.828 -38.156 -17.875 1 70.75 94 TYR A C 1
ATOM 778 O O . TYR A 1 94 ? -14.859 -37.312 -16.969 1 70.75 94 TYR A O 1
ATOM 786 N N . ALA A 1 95 ? -13.859 -37.969 -18.609 1 64.12 95 ALA A N 1
ATOM 787 C CA . ALA A 1 95 ? -13.266 -36.688 -18.922 1 64.12 95 ALA A CA 1
ATOM 788 C C . ALA A 1 95 ? -14.094 -35.938 -19.969 1 64.12 95 ALA A C 1
ATOM 790 O O . ALA A 1 95 ? -15.32 -35.938 -19.906 1 64.12 95 ALA A O 1
ATOM 791 N N . GLU A 1 96 ? -13.484 -35.125 -20.891 1 59.84 96 GLU A N 1
ATOM 792 C CA . GLU A 1 96 ? -14.234 -34.5 -21.969 1 59.84 96 GLU A CA 1
ATOM 793 C C . GLU A 1 96 ? -15 -35.531 -22.781 1 59.84 96 GLU A C 1
ATOM 795 O O . GLU A 1 96 ? -16.141 -35.281 -23.172 1 59.84 96 GLU A O 1
ATOM 800 N N . HIS A 1 97 ? -14.352 -36.719 -22.906 1 73.94 97 HIS A N 1
ATOM 801 C CA . HIS A 1 97 ? -14.992 -37.875 -23.547 1 73.94 97 HIS A CA 1
ATOM 802 C C . HIS A 1 97 ? -14.805 -39.156 -22.719 1 73.94 97 HIS A C 1
ATOM 804 O O . HIS A 1 97 ? -13.703 -39.406 -22.234 1 73.94 97 HIS A O 1
ATOM 810 N N . PRO A 1 98 ? -15.914 -39.844 -22.531 1 81.19 98 PRO A N 1
ATOM 811 C CA . PRO A 1 98 ? -15.797 -41.094 -21.75 1 81.19 98 PRO A CA 1
ATOM 812 C C . PRO A 1 98 ? -14.898 -42.125 -22.422 1 81.19 98 PRO A C 1
ATOM 814 O O . PRO A 1 98 ? -14.922 -42.25 -23.656 1 81.19 98 PRO A O 1
ATOM 817 N N . TYR A 1 99 ? -14 -42.688 -21.672 1 87.44 99 TYR A N 1
ATOM 818 C CA . TYR A 1 99 ? -13.164 -43.781 -22.172 1 87.44 99 TYR A CA 1
ATOM 819 C C . TYR A 1 99 ? -12.93 -44.812 -21.078 1 87.44 99 TYR A C 1
ATOM 821 O O . TYR A 1 99 ? -13.32 -44.625 -19.938 1 87.44 99 TYR A O 1
ATOM 829 N N . VAL A 1 100 ? -12.5 -45.938 -21.438 1 91.69 100 VAL A N 1
ATOM 830 C CA . VAL A 1 100 ? -12.32 -47.031 -20.5 1 91.69 100 VAL A CA 1
ATOM 831 C C . VAL A 1 100 ? -10.836 -47.219 -20.188 1 91.69 100 VAL A C 1
ATOM 833 O O . VAL A 1 100 ? -10.016 -47.344 -21.109 1 91.69 100 VAL A O 1
ATOM 836 N N . HIS A 1 101 ? -10.539 -47.062 -18.969 1 93.12 101 HIS A N 1
ATOM 837 C CA . HIS A 1 101 ? -9.195 -47.344 -18.469 1 93.12 101 HIS A CA 1
ATOM 838 C C . HIS A 1 101 ? -9.125 -48.719 -17.797 1 93.12 101 HIS A C 1
ATOM 840 O O . HIS A 1 101 ? -10.047 -49.094 -17.062 1 93.12 101 HIS A O 1
ATOM 846 N N . GLY A 1 102 ? -8.039 -49.438 -18.062 1 95 102 GLY A N 1
ATOM 847 C CA . GLY A 1 102 ? -7.902 -50.75 -17.453 1 95 102 GLY A CA 1
ATOM 848 C C . GLY A 1 102 ? -6.523 -51.344 -17.641 1 95 102 GLY A C 1
ATOM 849 O O . GLY A 1 102 ? -5.52 -50.625 -17.656 1 95 102 GLY A O 1
ATOM 850 N N . VAL A 1 103 ? -6.551 -52.656 -17.5 1 96.94 103 VAL A N 1
ATOM 851 C CA . VAL A 1 103 ? -5.27 -53.344 -17.562 1 96.94 103 VAL A CA 1
ATOM 852 C C . VAL A 1 103 ? -5.379 -54.531 -18.516 1 96.94 103 VAL A C 1
ATOM 854 O O . VAL A 1 103 ? -6.445 -55.125 -18.641 1 96.94 103 VAL A O 1
ATOM 857 N N . VAL A 1 104 ? -4.355 -54.781 -19.297 1 97 104 VAL A N 1
ATOM 858 C CA . VAL A 1 104 ? -4.16 -55.969 -20.094 1 97 104 VAL A CA 1
ATOM 859 C C . VAL A 1 104 ? -2.811 -56.625 -19.766 1 97 104 VAL A C 1
ATOM 861 O O . VAL A 1 104 ? -1.763 -56 -19.969 1 97 104 VAL A O 1
ATOM 864 N N . LYS A 1 105 ? -2.814 -57.781 -19.203 1 95.94 105 LYS A N 1
ATOM 865 C CA . LYS A 1 105 ? -1.592 -58.5 -18.828 1 95.94 105 LYS A CA 1
ATOM 866 C C . LYS A 1 105 ? -0.729 -57.625 -17.906 1 95.94 105 LYS A C 1
ATOM 868 O O . LYS A 1 105 ? 0.483 -57.531 -18.109 1 95.94 105 LYS A O 1
ATOM 873 N N . GLY A 1 106 ? -1.39 -56.906 -17.109 1 94.5 106 GLY A N 1
ATOM 874 C CA . GLY A 1 106 ? -0.696 -56.125 -16.094 1 94.5 106 GLY A CA 1
ATOM 875 C C . GLY A 1 106 ? -0.278 -54.75 -16.578 1 94.5 106 GLY A C 1
ATOM 876 O O . GLY A 1 106 ? 0.316 -53.969 -15.82 1 94.5 106 GLY A O 1
ATOM 877 N N . VAL A 1 107 ? -0.51 -54.438 -17.812 1 96.75 107 VAL A N 1
ATOM 878 C CA . VAL A 1 107 ? -0.141 -53.156 -18.391 1 96.75 107 VAL A CA 1
ATOM 879 C C . VAL A 1 107 ? -1.373 -52.25 -18.469 1 96.75 107 VAL A C 1
ATOM 881 O O . VAL A 1 107 ? -2.445 -52.719 -18.891 1 96.75 107 VAL A O 1
ATOM 884 N N . GLU A 1 108 ? -1.217 -51.031 -18.078 1 95.88 108 GLU A N 1
ATOM 885 C CA . GLU A 1 108 ? -2.32 -50.094 -18.141 1 95.88 108 GLU A CA 1
ATOM 886 C C . GLU A 1 108 ? -2.676 -49.75 -19.594 1 95.88 108 GLU A C 1
ATOM 888 O O . GLU A 1 108 ? -1.79 -49.562 -20.422 1 95.88 108 GLU A O 1
ATOM 893 N N . VAL A 1 109 ? -3.982 -49.688 -19.875 1 96.19 109 VAL A N 1
ATOM 894 C CA . VAL A 1 109 ? -4.449 -49.406 -21.234 1 96.19 109 VAL A CA 1
ATOM 895 C C . VAL A 1 109 ? -5.625 -48.438 -21.203 1 96.19 109 VAL A C 1
ATOM 897 O O . VAL A 1 109 ? -6.512 -48.562 -20.344 1 96.19 109 VAL A O 1
ATOM 900 N N . ASP A 1 110 ? -5.566 -47.5 -22.016 1 94.06 110 ASP A N 1
ATOM 901 C CA . ASP A 1 110 ? -6.703 -46.625 -22.25 1 94.06 110 ASP A CA 1
ATOM 902 C C . ASP A 1 110 ? -7.367 -46.938 -23.594 1 94.06 110 ASP A C 1
ATOM 904 O O . ASP A 1 110 ? -6.703 -46.938 -24.641 1 94.06 110 ASP A O 1
ATOM 908 N N . VAL A 1 111 ? -8.633 -47.219 -23.547 1 95.19 111 VAL A N 1
ATOM 909 C CA . VAL A 1 111 ? -9.414 -47.438 -24.75 1 95.19 111 VAL A CA 1
ATOM 910 C C . VAL A 1 111 ? -10.344 -46.281 -25 1 95.19 111 VAL A C 1
ATOM 912 O O . VAL A 1 111 ? -11.305 -46.062 -24.266 1 95.19 111 VAL A O 1
ATOM 915 N N . VAL A 1 112 ? -10.086 -45.625 -26.062 1 92.69 112 VAL A N 1
ATOM 916 C CA . VAL A 1 112 ? -10.789 -44.344 -26.297 1 92.69 112 VAL A CA 1
ATOM 917 C C . VAL A 1 112 ? -11.547 -44.438 -27.609 1 92.69 112 VAL A C 1
ATOM 919 O O . VAL A 1 112 ? -10.945 -44.594 -28.672 1 92.69 112 VAL A O 1
ATOM 922 N N . PRO A 1 113 ? -12.82 -44.281 -27.578 1 92.44 113 PRO A N 1
ATOM 923 C CA . PRO A 1 113 ? -13.57 -44.219 -28.828 1 92.44 113 PRO A CA 1
ATOM 924 C C . PRO A 1 113 ? -13.438 -42.875 -29.531 1 92.44 113 PRO A C 1
ATOM 926 O O . PRO A 1 113 ? -13.398 -41.844 -28.875 1 92.44 113 PRO A O 1
ATOM 929 N N . CYS A 1 114 ? -13.312 -42.906 -30.812 1 91.38 114 CYS A N 1
ATOM 930 C CA . CYS A 1 114 ? -13.273 -41.656 -31.594 1 91.38 114 CYS A CA 1
ATOM 931 C C . CYS A 1 114 ? -13.82 -41.906 -33 1 91.38 114 CYS A C 1
ATOM 933 O O . CYS A 1 114 ? -14.094 -43.031 -33.375 1 91.38 114 CYS A O 1
ATOM 935 N N . TYR A 1 115 ? -14.07 -40.844 -33.688 1 90.06 115 TYR A N 1
ATOM 936 C CA . TYR A 1 115 ? -14.562 -40.938 -35.062 1 90.06 115 TYR A CA 1
ATOM 937 C C . TYR A 1 115 ? -13.422 -41.156 -36.031 1 90.06 115 TYR A C 1
ATOM 939 O O . TYR A 1 115 ? -12.344 -40.562 -35.875 1 90.06 115 TYR A O 1
ATOM 947 N N . LYS A 1 116 ? -13.695 -42 -36.938 1 90.75 116 LYS A N 1
ATOM 948 C CA . LYS A 1 116 ? -12.773 -42.156 -38.062 1 90.75 116 LYS A CA 1
ATOM 949 C C . LYS A 1 116 ? -12.945 -41 -39.062 1 90.75 116 LYS A C 1
ATOM 951 O O . LYS A 1 116 ? -13.672 -41.125 -40.031 1 90.75 116 LYS A O 1
ATOM 956 N N . LEU A 1 117 ? -12.188 -40 -38.812 1 86.5 117 LEU A N 1
ATOM 957 C CA . LEU A 1 117 ? -12.297 -38.844 -39.688 1 86.5 117 LEU A CA 1
ATOM 958 C C . LEU A 1 117 ? -11.25 -38.906 -40.812 1 86.5 117 LEU A C 1
ATOM 960 O O . LEU A 1 117 ? -10.133 -39.344 -40.594 1 86.5 117 LEU A O 1
ATOM 964 N N . LYS A 1 118 ? -11.641 -38.375 -41.906 1 81.25 118 LYS A N 1
ATOM 965 C CA . LYS A 1 118 ? -10.727 -38.375 -43.031 1 81.25 118 LYS A CA 1
ATOM 966 C C . LYS A 1 118 ? -9.836 -37.156 -43.031 1 81.25 118 LYS A C 1
ATOM 968 O O . LYS A 1 118 ? -8.68 -37.219 -43.438 1 81.25 118 LYS A O 1
ATOM 973 N N . GLU A 1 119 ? -10.398 -36.094 -42.531 1 81.12 119 GLU A N 1
ATOM 974 C CA . GLU A 1 119 ? -9.68 -34.812 -42.531 1 81.12 119 GLU A CA 1
ATOM 975 C C . GLU A 1 119 ? -9.711 -34.156 -41.188 1 81.12 119 GLU A C 1
ATOM 977 O O . GLU A 1 119 ? -10.734 -34.188 -40.469 1 81.12 119 GLU A O 1
ATOM 982 N N . PRO A 1 120 ? -8.617 -33.531 -40.875 1 79.75 120 PRO A N 1
ATOM 983 C CA . PRO A 1 120 ? -8.539 -32.875 -39.594 1 79.75 120 PRO A CA 1
ATOM 984 C C . PRO A 1 120 ? -9.57 -31.75 -39.438 1 79.75 120 PRO A C 1
ATOM 986 O O . PRO A 1 120 ? -9.953 -31.406 -38.312 1 79.75 120 PRO A O 1
ATOM 989 N N . LYS A 1 121 ? -10.062 -31.078 -40.469 1 74.5 121 LYS A N 1
ATOM 990 C CA . LYS A 1 121 ? -11.016 -29.969 -40.438 1 74.5 121 LYS A CA 1
ATOM 991 C C . LYS A 1 121 ? -12.336 -30.406 -39.812 1 74.5 121 LYS A C 1
ATOM 993 O O . LYS A 1 121 ? -13.117 -29.578 -39.344 1 74.5 121 LYS A O 1
ATOM 998 N N . ASN A 1 122 ? -12.523 -31.703 -39.812 1 77.12 122 ASN A N 1
ATOM 999 C CA . ASN A 1 122 ? -13.812 -32.25 -39.344 1 77.12 122 ASN A CA 1
ATOM 1000 C C . ASN A 1 122 ? -13.75 -32.719 -37.906 1 77.12 122 ASN A C 1
ATOM 1002 O O . ASN A 1 122 ? -14.625 -33.438 -37.438 1 77.12 122 ASN A O 1
ATOM 1006 N N . ILE A 1 123 ? -12.773 -32.312 -37.25 1 74.88 123 ILE A N 1
ATOM 1007 C CA . ILE A 1 123 ? -12.57 -32.719 -35.875 1 74.88 123 ILE A CA 1
ATOM 1008 C C . ILE A 1 123 ? -13.727 -32.188 -35 1 74.88 123 ILE A C 1
ATOM 1010 O O . ILE A 1 123 ? -14.102 -31.016 -35.125 1 74.88 123 ILE A O 1
ATOM 1014 N N . LYS A 1 124 ? -14.305 -33.062 -34.281 1 72.12 124 LYS A N 1
ATOM 1015 C CA . LYS A 1 124 ? -15.484 -32.719 -33.5 1 72.12 124 LYS A CA 1
ATOM 1016 C C . LYS A 1 124 ? -15.125 -32.594 -32.031 1 72.12 124 LYS A C 1
ATOM 1018 O O . LYS A 1 124 ? -15.805 -31.859 -31.281 1 72.12 124 LYS A O 1
ATOM 1023 N N . SER A 1 125 ? -14.102 -33.344 -31.672 1 73.06 125 SER A N 1
ATOM 1024 C CA . SER A 1 125 ? -13.711 -33.312 -30.266 1 73.06 125 SER A CA 1
ATOM 1025 C C . SER A 1 125 ? -12.195 -33.406 -30.109 1 73.06 125 SER A C 1
ATOM 1027 O O . SER A 1 125 ? -11.484 -33.656 -31.078 1 73.06 125 SER A O 1
ATOM 1029 N N . ALA A 1 126 ? -11.688 -33.125 -28.875 1 72 126 ALA A N 1
ATOM 1030 C CA . ALA A 1 126 ? -10.258 -33.188 -28.562 1 72 126 ALA A CA 1
ATOM 1031 C C . ALA A 1 126 ? -9.695 -34.594 -28.844 1 72 126 ALA A C 1
ATOM 1033 O O . ALA A 1 126 ? -8.555 -34.719 -29.297 1 72 126 ALA A O 1
ATOM 1034 N N . VAL A 1 127 ? -10.422 -35.531 -28.734 1 78.5 127 VAL A N 1
ATOM 1035 C CA . VAL A 1 127 ? -9.953 -36.906 -28.891 1 78.5 127 VAL A CA 1
ATOM 1036 C C . VAL A 1 127 ? -9.781 -37.219 -30.359 1 78.5 127 VAL A C 1
ATOM 1038 O O . VAL A 1 127 ? -8.922 -38.031 -30.734 1 78.5 127 VAL A O 1
ATOM 1041 N N . ASP A 1 128 ? -10.453 -36.438 -31.172 1 81.5 128 ASP A N 1
ATOM 1042 C CA . ASP A 1 128 ? -10.414 -36.719 -32.594 1 81.5 128 ASP A CA 1
ATOM 1043 C C . ASP A 1 128 ? -9.094 -36.25 -33.219 1 81.5 128 ASP A C 1
ATOM 1045 O O . ASP A 1 128 ? -8.734 -36.688 -34.312 1 81.5 128 ASP A O 1
ATOM 1049 N N . ARG A 1 129 ? -8.43 -35.5 -32.469 1 86.81 129 ARG A N 1
ATOM 1050 C CA . ARG A 1 129 ? -7.18 -34.938 -33 1 86.81 129 ARG A CA 1
ATOM 1051 C C . ARG A 1 129 ? -6.043 -35.938 -32.844 1 86.81 129 ARG A C 1
ATOM 1053 O O . ARG A 1 129 ? -5.078 -35.938 -33.625 1 86.81 129 ARG A O 1
ATOM 1060 N N . THR A 1 130 ? -6.195 -36.781 -31.938 1 87.5 130 THR A N 1
ATOM 1061 C CA . THR A 1 130 ? -5.094 -37.625 -31.5 1 87.5 130 THR A CA 1
ATOM 1062 C C . THR A 1 130 ? -4.609 -38.5 -32.656 1 87.5 130 THR A C 1
ATOM 1064 O O . THR A 1 130 ? -3.41 -38.594 -32.906 1 87.5 130 THR A O 1
ATOM 1067 N N . PRO A 1 131 ? -5.492 -39.094 -33.375 1 88.25 131 PRO A N 1
ATOM 1068 C CA . PRO A 1 131 ? -5.02 -39.906 -34.469 1 88.25 131 PRO A CA 1
ATOM 1069 C C . PRO A 1 131 ? -4.254 -39.094 -35.531 1 88.25 131 PRO A C 1
ATOM 1071 O O . PRO A 1 131 ? -3.283 -39.594 -36.094 1 88.25 131 PRO A O 1
ATOM 1074 N N . PHE A 1 132 ? -4.672 -37.969 -35.781 1 90.75 132 PHE A N 1
ATOM 1075 C CA . PHE A 1 132 ? -3.979 -37.125 -36.75 1 90.75 132 PHE A CA 1
ATOM 1076 C C . PHE A 1 132 ? -2.609 -36.719 -36.188 1 90.75 132 PHE A C 1
ATOM 1078 O O . PHE A 1 132 ? -1.638 -36.625 -36.969 1 90.75 132 PHE A O 1
ATOM 1085 N N . HIS A 1 133 ? -2.564 -36.406 -34.906 1 92.19 133 HIS A N 1
ATOM 1086 C CA . HIS A 1 133 ? -1.277 -36.156 -34.281 1 92.19 133 HIS A CA 1
ATOM 1087 C C . HIS A 1 133 ? -0.315 -37.312 -34.438 1 92.19 133 HIS A C 1
ATOM 1089 O O . HIS A 1 133 ? 0.857 -37.125 -34.781 1 92.19 133 HIS A O 1
ATOM 1095 N N . HIS A 1 134 ? -0.852 -38.438 -34.156 1 92.06 134 HIS A N 1
ATOM 1096 C CA . HIS A 1 134 ? -0.049 -39.656 -34.281 1 92.06 134 HIS A CA 1
ATOM 1097 C C . HIS A 1 134 ? 0.467 -39.844 -35.719 1 92.06 134 HIS A C 1
ATOM 1099 O O . HIS A 1 134 ? 1.656 -40.094 -35.906 1 92.06 134 HIS A O 1
ATOM 1105 N N . LYS A 1 135 ? -0.389 -39.719 -36.625 1 91.44 135 LYS A N 1
ATOM 1106 C CA . LYS A 1 135 ? -0.015 -39.844 -38.031 1 91.44 135 LYS A CA 1
ATOM 1107 C C . LYS A 1 135 ? 1.047 -38.844 -38.438 1 91.44 135 LYS A C 1
ATOM 1109 O O . LYS A 1 135 ? 1.999 -39.156 -39.125 1 91.44 135 LYS A O 1
ATOM 1114 N N . TRP A 1 136 ? 0.875 -37.656 -38 1 93.69 136 TRP A N 1
ATOM 1115 C CA . TRP A 1 136 ? 1.812 -36.594 -38.344 1 93.69 136 TRP A CA 1
ATOM 1116 C C . TRP A 1 136 ? 3.197 -36.875 -37.781 1 93.69 136 TRP A C 1
ATOM 1118 O O . TRP A 1 136 ? 4.207 -36.656 -38.438 1 93.69 136 TRP A O 1
ATOM 1128 N N . LEU A 1 137 ? 3.307 -37.469 -36.594 1 94.81 137 LEU A N 1
ATOM 1129 C CA . LEU A 1 137 ? 4.555 -37.656 -35.844 1 94.81 137 LEU A CA 1
ATOM 1130 C C . LEU A 1 137 ? 5.238 -38.969 -36.281 1 94.81 137 LEU A C 1
ATOM 1132 O O . LEU A 1 137 ? 6.465 -39.062 -36.219 1 94.81 137 LEU A O 1
ATOM 1136 N N . GLU A 1 138 ? 4.531 -40 -36.5 1 88.12 138 GLU A N 1
ATOM 1137 C CA . GLU A 1 138 ? 5.02 -41.375 -36.656 1 88.12 138 GLU A CA 1
ATOM 1138 C C . GLU A 1 138 ? 6.258 -41.406 -37.531 1 88.12 138 GLU A C 1
ATOM 1140 O O . GLU A 1 138 ? 7.305 -41.938 -37.125 1 88.12 138 GLU A O 1
ATOM 1145 N N . GLY A 1 139 ? 6.273 -40.969 -38.75 1 90.56 139 GLY A N 1
ATOM 1146 C CA . GLY A 1 139 ? 7.438 -41 -39.625 1 90.56 139 GLY A CA 1
ATOM 1147 C C . GLY A 1 139 ? 8.492 -40 -39.25 1 90.56 139 GLY A C 1
ATOM 1148 O O . GLY A 1 139 ? 9.68 -40.188 -39.531 1 90.56 139 GLY A O 1
ATOM 1149 N N . ARG A 1 140 ? 8.18 -39.094 -38.469 1 95.31 140 ARG A N 1
ATOM 1150 C CA . ARG A 1 140 ? 9.062 -37.969 -38.188 1 95.31 140 ARG A CA 1
ATOM 1151 C C . ARG A 1 140 ? 9.852 -38.188 -36.906 1 95.31 140 ARG A C 1
ATOM 1153 O O . ARG A 1 140 ? 10.906 -37.594 -36.719 1 95.31 140 ARG A O 1
ATOM 1160 N N . ILE A 1 141 ? 9.375 -39.031 -36.031 1 95.56 141 ILE A N 1
ATOM 1161 C CA . ILE A 1 141 ? 10.008 -39.281 -34.75 1 95.56 141 ILE A CA 1
ATOM 1162 C C . ILE A 1 141 ? 11.008 -40.406 -34.875 1 95.56 141 ILE A C 1
ATOM 1164 O O . ILE A 1 141 ? 11.859 -40.594 -34 1 95.56 141 ILE A O 1
ATOM 1168 N N . LYS A 1 142 ? 10.836 -41.188 -35.938 1 93.94 142 LYS A N 1
ATOM 1169 C CA . LYS A 1 142 ? 11.711 -42.344 -36.094 1 93.94 142 LYS A CA 1
ATOM 1170 C C . LYS A 1 142 ? 13.18 -41.938 -36.031 1 93.94 142 LYS A C 1
ATOM 1172 O O . LYS A 1 142 ? 13.609 -41 -36.719 1 93.94 142 LYS A O 1
ATOM 1177 N N . GLY A 1 143 ? 13.898 -42.562 -35.219 1 95.5 143 GLY A N 1
ATOM 1178 C CA . GLY A 1 143 ? 15.312 -42.281 -35.062 1 95.5 143 GLY A CA 1
ATOM 1179 C C . GLY A 1 143 ? 15.594 -41.219 -34 1 95.5 143 GLY A C 1
ATOM 1180 O O . GLY A 1 143 ? 16.75 -40.969 -33.656 1 95.5 143 GLY A O 1
ATOM 1181 N N . LYS A 1 144 ? 14.555 -40.594 -33.531 1 97.81 144 LYS A N 1
ATOM 1182 C CA . LYS A 1 144 ? 14.727 -39.531 -32.562 1 97.81 144 LYS A CA 1
ATOM 1183 C C . LYS A 1 144 ? 14.094 -39.906 -31.219 1 97.81 144 LYS A C 1
ATOM 1185 O O . LYS A 1 144 ? 13.898 -39.062 -30.344 1 97.81 144 LYS A O 1
ATOM 1190 N N . GLU A 1 145 ? 13.727 -41.156 -31.047 1 97.81 145 GLU A N 1
ATOM 1191 C CA . GLU A 1 145 ? 13 -41.625 -29.875 1 97.81 145 GLU A CA 1
ATOM 1192 C C . GLU A 1 145 ? 13.766 -41.312 -28.594 1 97.81 145 GLU A C 1
ATOM 1194 O O . GLU A 1 145 ? 13.195 -40.812 -27.609 1 97.81 145 GLU A O 1
ATOM 1199 N N . ASN A 1 146 ? 15.047 -41.531 -28.625 1 98.12 146 ASN A N 1
ATOM 1200 C CA . ASN A 1 146 ? 15.867 -41.344 -27.438 1 98.12 146 ASN A CA 1
ATOM 1201 C C . ASN A 1 146 ? 16.047 -39.844 -27.125 1 98.12 146 ASN A C 1
ATOM 1203 O O . ASN A 1 146 ? 16.172 -39.469 -25.969 1 98.12 146 ASN A O 1
ATOM 1207 N N . GLU A 1 147 ? 16.062 -39 -28.203 1 98.31 147 GLU A N 1
ATOM 1208 C CA . GLU A 1 147 ? 16.094 -37.562 -27.984 1 98.31 147 GLU A CA 1
ATOM 1209 C C . GLU A 1 147 ? 14.844 -37.094 -27.25 1 98.31 147 GLU A C 1
ATOM 1211 O O . GLU A 1 147 ? 14.922 -36.219 -26.359 1 98.31 147 GLU A O 1
ATOM 1216 N N . VAL A 1 148 ? 13.711 -37.625 -27.656 1 98.44 148 VAL A N 1
ATOM 1217 C CA . VAL A 1 148 ? 12.445 -37.312 -27 1 98.44 148 VAL A CA 1
ATOM 1218 C C . VAL A 1 148 ? 12.477 -37.75 -25.547 1 98.44 148 VAL A C 1
ATOM 1220 O O . VAL A 1 148 ? 12.086 -37 -24.656 1 98.44 148 VAL A O 1
ATOM 1223 N N . ARG A 1 149 ? 12.992 -38.938 -25.266 1 98.5 149 ARG A N 1
ATOM 1224 C CA . ARG A 1 149 ? 13.07 -39.469 -23.906 1 98.5 149 ARG A CA 1
ATOM 1225 C C . ARG A 1 149 ? 13.961 -38.594 -23.031 1 98.5 149 ARG A C 1
ATOM 1227 O O . ARG A 1 149 ? 13.656 -38.375 -21.859 1 98.5 149 ARG A O 1
ATOM 1234 N N . LEU A 1 150 ? 15.039 -38.156 -23.594 1 98.56 150 LEU A N 1
ATOM 1235 C CA . LEU A 1 150 ? 15.938 -37.281 -22.844 1 98.56 150 LEU A CA 1
ATOM 1236 C C . LEU A 1 150 ? 15.211 -36 -22.391 1 98.56 150 LEU A C 1
ATOM 1238 O O . LEU A 1 150 ? 15.328 -35.594 -21.234 1 98.56 150 LEU A O 1
ATOM 1242 N N . LEU A 1 151 ? 14.453 -35.406 -23.312 1 98.75 151 LEU A N 1
ATOM 1243 C CA . LEU A 1 151 ? 13.719 -34.188 -22.984 1 98.75 151 LEU A CA 1
ATOM 1244 C C . LEU A 1 151 ? 12.664 -34.469 -21.922 1 98.75 151 LEU A C 1
ATOM 1246 O O . LEU A 1 151 ? 12.578 -33.75 -20.922 1 98.75 151 LEU A O 1
ATOM 1250 N N . LYS A 1 152 ? 11.875 -35.531 -22.172 1 98.5 152 LYS A N 1
ATOM 1251 C CA . LYS A 1 152 ? 10.852 -35.906 -21.188 1 98.5 152 LYS A CA 1
ATOM 1252 C C . LYS A 1 152 ? 11.469 -36.188 -19.828 1 98.5 152 LYS A C 1
ATOM 1254 O O . LYS A 1 152 ? 10.938 -35.75 -18.797 1 98.5 152 LYS A O 1
ATOM 1259 N N . GLY A 1 153 ? 12.586 -36.938 -19.812 1 98 153 GLY A N 1
ATOM 1260 C CA . GLY A 1 153 ? 13.273 -37.219 -18.562 1 98 153 GLY A CA 1
ATOM 1261 C C . GLY A 1 153 ? 13.766 -35.969 -17.844 1 98 153 GLY A C 1
ATOM 1262 O O . GLY A 1 153 ? 13.633 -35.844 -16.625 1 98 153 GLY A O 1
ATOM 1263 N N . PHE A 1 154 ? 14.367 -35.062 -18.594 1 98.38 154 PHE A N 1
ATOM 1264 C CA . PHE A 1 154 ? 14.836 -33.781 -18.094 1 98.38 154 PHE A CA 1
ATOM 1265 C C . PHE A 1 154 ? 13.703 -33 -17.422 1 98.38 154 PHE A C 1
ATOM 1267 O O . PHE A 1 154 ? 13.859 -32.5 -16.312 1 98.38 154 PHE A O 1
ATOM 1274 N N . LEU A 1 155 ? 12.57 -32.938 -18.078 1 98.38 155 LEU A N 1
ATOM 1275 C CA . LEU A 1 155 ? 11.406 -32.219 -17.594 1 98.38 155 LEU A CA 1
ATOM 1276 C C . LEU A 1 155 ? 10.805 -32.906 -16.359 1 98.38 155 LEU A C 1
ATOM 1278 O O . LEU A 1 155 ? 10.461 -32.25 -15.383 1 98.38 155 LEU A O 1
ATOM 1282 N N . LYS A 1 156 ? 10.664 -34.188 -16.422 1 97.12 156 LYS A N 1
ATOM 1283 C CA . LYS A 1 156 ? 10.094 -34.969 -15.336 1 97.12 156 LYS A CA 1
ATOM 1284 C C . LYS A 1 156 ? 10.93 -34.844 -14.062 1 97.12 156 LYS A C 1
ATOM 1286 O O . LYS A 1 156 ? 10.383 -34.656 -12.977 1 97.12 156 LYS A O 1
ATOM 1291 N N . ALA A 1 157 ? 12.242 -34.938 -14.195 1 96.44 157 ALA A N 1
ATOM 1292 C CA . ALA A 1 157 ? 13.156 -34.844 -13.062 1 96.44 157 ALA A CA 1
ATOM 1293 C C . ALA A 1 157 ? 13.016 -33.469 -12.375 1 96.44 157 ALA A C 1
ATOM 1295 O O . ALA A 1 157 ? 13.297 -33.344 -11.18 1 96.44 157 ALA A O 1
ATOM 1296 N N . ASN A 1 158 ? 12.602 -32.531 -13.109 1 96.19 158 ASN A N 1
ATOM 1297 C CA . ASN A 1 158 ? 12.531 -31.172 -12.578 1 96.19 158 ASN A CA 1
ATOM 1298 C C . ASN A 1 158 ? 11.086 -30.734 -12.344 1 96.19 158 ASN A C 1
ATOM 1300 O O . ASN A 1 158 ? 10.82 -29.547 -12.133 1 96.19 158 ASN A O 1
ATOM 1304 N N . GLY A 1 159 ? 10.148 -31.641 -12.492 1 94.69 159 GLY A N 1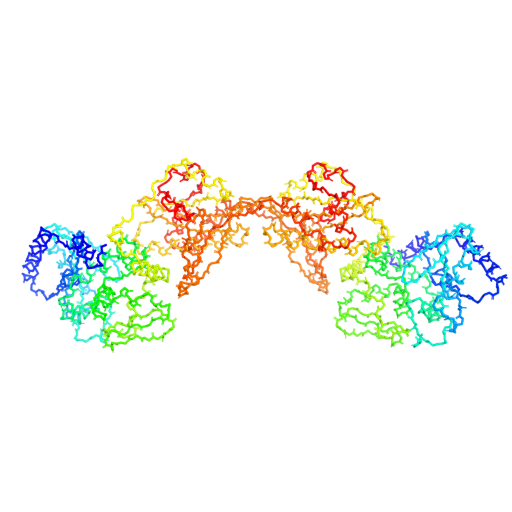
ATOM 1305 C CA . GLY A 1 159 ? 8.781 -31.438 -12.039 1 94.69 159 GLY A CA 1
ATOM 1306 C C . GLY A 1 159 ? 7.953 -30.594 -12.992 1 94.69 159 GLY A C 1
ATOM 1307 O O . GLY A 1 159 ? 6.984 -29.953 -12.586 1 94.69 159 GLY A O 1
ATOM 1308 N N . ILE A 1 160 ? 8.344 -30.484 -14.258 1 97.44 160 ILE A N 1
ATOM 1309 C CA . ILE A 1 160 ? 7.594 -29.625 -15.172 1 97.44 160 ILE A CA 1
ATOM 1310 C C . ILE A 1 160 ? 7.176 -30.422 -16.406 1 97.44 160 ILE A C 1
ATOM 1312 O O . ILE A 1 160 ? 7.051 -29.875 -17.5 1 97.44 160 ILE A O 1
ATOM 1316 N N . TYR A 1 161 ? 7.02 -31.766 -16.281 1 97.44 161 TYR A N 1
ATOM 1317 C CA . TYR A 1 161 ? 6.445 -32.625 -17.297 1 97.44 161 TYR A CA 1
ATOM 1318 C C . TYR A 1 161 ? 4.988 -32.969 -16.984 1 97.44 161 TYR A C 1
ATOM 1320 O O . TYR A 1 161 ? 4.66 -33.375 -15.875 1 97.44 161 TYR A O 1
ATOM 1328 N N . GLY A 1 162 ? 4.203 -32.75 -17.969 1 95.19 162 GLY A N 1
ATOM 1329 C CA . GLY A 1 162 ? 2.783 -33.031 -17.812 1 95.19 162 GLY A CA 1
ATOM 1330 C C . GLY A 1 162 ? 1.91 -31.812 -18.047 1 95.19 162 GLY A C 1
ATOM 1331 O O . GLY A 1 162 ? 2.174 -30.734 -17.516 1 95.19 162 GLY A O 1
ATOM 1332 N N . ALA A 1 163 ? 0.876 -32.031 -18.734 1 91.38 163 ALA A N 1
ATOM 1333 C CA . ALA A 1 163 ? 0.028 -30.891 -19.125 1 91.38 163 ALA A CA 1
ATOM 1334 C C . ALA A 1 163 ? -1.171 -30.766 -18.203 1 91.38 163 ALA A C 1
ATOM 1336 O O . ALA A 1 163 ? -1.96 -29.828 -18.328 1 91.38 163 ALA A O 1
ATOM 1337 N N . GLU A 1 164 ? -1.289 -31.719 -17.266 1 90.88 164 GLU A N 1
ATOM 1338 C CA . GLU A 1 164 ? -2.379 -31.609 -16.297 1 90.88 164 GLU A CA 1
ATOM 1339 C C . GLU A 1 164 ? -2.309 -30.297 -15.523 1 90.88 164 GLU A C 1
ATOM 1341 O O . GLU A 1 164 ? -1.231 -29.719 -15.367 1 90.88 164 GLU A O 1
ATOM 1346 N N . TYR A 1 165 ? -3.432 -29.875 -15.094 1 91.75 165 TYR A N 1
ATOM 1347 C CA . TYR A 1 165 ? -3.525 -28.578 -14.43 1 91.75 165 TYR A CA 1
ATOM 1348 C C . TYR A 1 165 ? -2.607 -28.531 -13.211 1 91.75 165 TYR A C 1
ATOM 1350 O O . TYR A 1 165 ? -2.02 -27.484 -12.914 1 91.75 165 TYR A O 1
ATOM 1358 N N . LYS A 1 166 ? -2.469 -29.625 -12.562 1 92.25 166 LYS A N 1
ATOM 1359 C CA . LYS A 1 166 ? -1.642 -29.703 -11.367 1 92.25 166 LYS A CA 1
ATOM 1360 C C . LYS A 1 166 ? -0.19 -29.359 -11.672 1 92.25 166 LYS A C 1
ATOM 1362 O O . LYS A 1 166 ? 0.479 -28.703 -10.867 1 92.25 166 LYS A O 1
ATOM 1367 N N . VAL A 1 167 ? 0.238 -29.672 -12.766 1 94.19 167 VAL A N 1
ATOM 1368 C CA . VAL A 1 167 ? 1.645 -29.531 -13.125 1 94.19 167 VAL A CA 1
ATOM 1369 C C . VAL A 1 167 ? 1.829 -28.297 -14.016 1 94.19 167 VAL A C 1
ATOM 1371 O O . VAL A 1 167 ? 2.707 -27.469 -13.773 1 94.19 167 VAL A O 1
ATOM 1374 N N . ARG A 1 168 ? 0.985 -28.172 -14.969 1 96.69 168 ARG A N 1
ATOM 1375 C CA . ARG A 1 168 ? 1.046 -27.109 -15.977 1 96.69 168 ARG A CA 1
ATOM 1376 C C . ARG A 1 168 ? 2.414 -27.062 -16.641 1 96.69 168 ARG A C 1
ATOM 1378 O O . ARG A 1 168 ? 3.041 -26 -16.719 1 96.69 168 ARG A O 1
ATOM 1385 N N . GLY A 1 169 ? 2.842 -28.188 -17.062 1 98.12 169 GLY A N 1
ATOM 1386 C CA . GLY A 1 169 ? 4.152 -28.359 -17.672 1 98.12 169 GLY A CA 1
ATOM 1387 C C . GLY A 1 169 ? 4.09 -28.75 -19.141 1 98.12 169 GLY A C 1
ATOM 1388 O O . GLY A 1 169 ? 3.139 -28.391 -19.844 1 98.12 169 GLY A O 1
ATOM 1389 N N . PHE A 1 170 ? 5.164 -29.344 -19.609 1 98.56 170 PHE A N 1
ATOM 1390 C CA . PHE A 1 170 ? 5.293 -29.75 -21.016 1 98.56 170 PHE A CA 1
ATOM 1391 C C . PHE A 1 170 ? 4.59 -31.078 -21.266 1 98.56 170 PHE A C 1
ATOM 1393 O O . PHE A 1 170 ? 4.855 -32.062 -20.578 1 98.56 170 PHE A O 1
ATOM 1400 N N . SER A 1 171 ? 3.662 -31.094 -22.219 1 96.75 171 SER A N 1
ATOM 1401 C CA . SER A 1 171 ? 3.012 -32.344 -22.594 1 96.75 171 SER A CA 1
ATOM 1402 C C . SER A 1 171 ? 3.945 -33.219 -23.422 1 96.75 171 SER A C 1
ATOM 1404 O O . SER A 1 171 ? 4.953 -32.75 -23.938 1 96.75 171 SER A O 1
ATOM 1406 N N . GLY A 1 172 ? 3.584 -34.5 -23.484 1 96.44 172 GLY A N 1
ATOM 1407 C CA . GLY A 1 172 ? 4.355 -35.375 -24.328 1 96.44 172 GLY A CA 1
ATOM 1408 C C . GLY A 1 172 ? 4.383 -34.969 -25.781 1 96.44 172 GLY A C 1
ATOM 1409 O O . GLY A 1 172 ? 5.438 -34.969 -26.422 1 96.44 172 GLY A O 1
ATOM 1410 N N . TYR A 1 173 ? 3.23 -34.625 -26.297 1 95.44 173 TYR A N 1
ATOM 1411 C CA . TYR A 1 173 ? 3.107 -34.156 -27.672 1 95.44 173 TYR A CA 1
ATOM 1412 C C . TYR A 1 173 ? 3.994 -32.938 -27.938 1 95.44 173 TYR A C 1
ATOM 1414 O O . TYR A 1 173 ? 4.695 -32.906 -28.953 1 95.44 173 TYR A O 1
ATOM 1422 N N . LEU A 1 174 ? 3.99 -32.031 -27 1 97.94 174 LEU A N 1
ATOM 1423 C CA . LEU A 1 174 ? 4.832 -30.859 -27.109 1 97.94 174 LEU A CA 1
ATOM 1424 C C . LEU A 1 174 ? 6.305 -31.234 -27.172 1 97.94 174 LEU A C 1
ATOM 1426 O O . LEU A 1 174 ? 7.043 -30.719 -28.016 1 97.94 174 LEU A O 1
ATOM 1430 N N . CYS A 1 175 ? 6.715 -32.094 -26.344 1 98.56 175 CYS A N 1
ATOM 1431 C CA . CYS A 1 175 ? 8.102 -32.562 -26.328 1 98.56 175 CYS A CA 1
ATOM 1432 C C . CYS A 1 175 ? 8.484 -33.156 -27.688 1 98.56 175 CYS A C 1
ATOM 1434 O O . CYS A 1 175 ? 9.555 -32.875 -28.219 1 98.56 175 CYS A O 1
ATOM 1436 N N . GLU A 1 176 ? 7.66 -34 -28.156 1 98.19 176 GLU A N 1
ATOM 1437 C CA . GLU A 1 176 ? 7.926 -34.656 -29.438 1 98.19 176 GLU A CA 1
ATOM 1438 C C . GLU A 1 176 ? 8.031 -33.656 -30.562 1 98.19 176 GLU A C 1
ATOM 1440 O O . GLU A 1 176 ? 8.938 -33.75 -31.406 1 98.19 176 GLU A O 1
ATOM 1445 N N . LEU A 1 177 ? 7.148 -32.688 -30.609 1 98.12 177 LEU A N 1
ATOM 1446 C CA . LEU A 1 177 ? 7.191 -31.656 -31.641 1 98.12 177 LEU A CA 1
ATOM 1447 C C . LEU A 1 177 ? 8.492 -30.875 -31.562 1 98.12 177 LEU A C 1
ATOM 1449 O O . LEU A 1 177 ? 9.102 -30.578 -32.594 1 98.12 177 LEU A O 1
ATOM 1453 N N . LEU A 1 178 ? 8.875 -30.531 -30.359 1 98.69 178 LEU A N 1
ATOM 1454 C CA . LEU A 1 178 ? 10.086 -29.75 -30.188 1 98.69 178 LEU A CA 1
ATOM 1455 C C . LEU A 1 178 ? 11.305 -30.516 -30.688 1 98.69 178 LEU A C 1
ATOM 1457 O O . LEU A 1 178 ? 12.188 -29.938 -31.328 1 98.69 178 LEU A O 1
ATOM 1461 N N . ILE A 1 179 ? 11.414 -31.781 -30.391 1 98.62 179 ILE A N 1
ATOM 1462 C CA . ILE A 1 179 ? 12.539 -32.594 -30.828 1 98.62 179 ILE A CA 1
ATOM 1463 C C . ILE A 1 179 ? 12.508 -32.75 -32.344 1 98.62 179 ILE A C 1
ATOM 1465 O O . ILE A 1 179 ? 13.547 -32.688 -33 1 98.62 179 ILE A O 1
ATOM 1469 N N . VAL A 1 180 ? 11.312 -32.969 -32.906 1 98.06 180 VAL A N 1
ATOM 1470 C CA . VAL A 1 180 ? 11.203 -33.031 -34.375 1 98.06 180 VAL A CA 1
ATOM 1471 C C . VAL A 1 180 ? 11.695 -31.719 -34.969 1 98.06 180 VAL A C 1
ATOM 1473 O O . VAL A 1 180 ? 12.398 -31.719 -35.969 1 98.06 180 VAL A O 1
ATOM 1476 N N . PHE A 1 181 ? 11.359 -30.625 -34.406 1 98.25 181 PHE A N 1
ATOM 1477 C CA . PHE A 1 181 ? 11.711 -29.312 -34.938 1 98.25 181 PHE A CA 1
ATOM 1478 C C . PHE A 1 181 ? 13.211 -29.062 -34.812 1 98.25 181 PHE A C 1
ATOM 1480 O O . PHE A 1 181 ? 13.859 -28.688 -35.781 1 98.25 181 PHE A O 1
ATOM 1487 N N . TYR A 1 182 ? 13.75 -29.266 -33.625 1 98.25 182 TYR A N 1
ATOM 1488 C CA . TYR A 1 182 ? 15.133 -28.891 -33.344 1 98.25 182 TYR A CA 1
ATOM 1489 C C . TYR A 1 182 ? 16.078 -30.031 -33.688 1 98.25 182 TYR A C 1
ATOM 1491 O O . TYR A 1 182 ? 17.297 -29.828 -33.844 1 98.25 182 TYR A O 1
ATOM 1499 N N . GLY A 1 183 ? 15.602 -31.219 -33.625 1 97.44 183 GLY A N 1
ATOM 1500 C CA . GLY A 1 183 ? 16.391 -32.344 -34.062 1 97.44 183 GLY A CA 1
ATOM 1501 C C . GLY A 1 183 ? 16.953 -33.188 -32.938 1 97.44 183 GLY A C 1
ATOM 1502 O O . GLY A 1 183 ? 17.141 -34.406 -33.062 1 97.44 183 GLY A O 1
ATOM 1503 N N . SER A 1 184 ? 17.219 -32.531 -31.859 1 98 184 SER A N 1
ATOM 1504 C CA . SER A 1 184 ? 17.797 -33.25 -30.734 1 98 184 SER A CA 1
ATOM 1505 C C . SER A 1 184 ? 17.516 -32.531 -29.422 1 98 184 SER A C 1
ATOM 1507 O O . SER A 1 184 ? 17.078 -31.391 -29.406 1 98 184 SER A O 1
ATOM 1509 N N . PHE A 1 185 ? 17.797 -33.312 -28.328 1 98.44 185 PHE A N 1
ATOM 1510 C CA . PHE A 1 185 ? 17.672 -32.75 -27 1 98.44 185 PHE A CA 1
ATOM 1511 C C . PHE A 1 185 ? 18.609 -31.562 -26.828 1 98.44 185 PHE A C 1
ATOM 1513 O O . PHE A 1 185 ? 18.203 -30.484 -26.375 1 98.44 185 PHE A O 1
ATOM 1520 N N . LEU A 1 186 ? 19.828 -31.75 -27.172 1 98.12 186 LEU A N 1
ATOM 1521 C CA . LEU A 1 186 ? 20.859 -30.734 -26.969 1 98.12 186 LEU A CA 1
ATOM 1522 C C . LEU A 1 186 ? 20.516 -29.469 -27.766 1 98.12 186 LEU A C 1
ATOM 1524 O O . LEU A 1 186 ? 20.641 -28.359 -27.25 1 98.12 186 LEU A O 1
ATOM 1528 N N . GLU A 1 187 ? 20.109 -29.656 -29.016 1 98.12 187 GLU A N 1
ATOM 1529 C CA . GLU A 1 187 ? 19.75 -28.516 -29.844 1 98.12 187 GLU A CA 1
ATOM 1530 C C . GLU A 1 187 ? 18.516 -27.797 -29.281 1 98.12 187 GLU A C 1
ATOM 1532 O O . GLU A 1 187 ? 18.422 -26.578 -29.359 1 98.12 187 GLU A O 1
ATOM 1537 N N . THR A 1 188 ? 17.609 -28.578 -28.75 1 98.69 188 THR A N 1
ATOM 1538 C CA . THR A 1 188 ? 16.453 -27.984 -28.109 1 98.69 188 THR A CA 1
ATOM 1539 C C . THR A 1 188 ? 16.859 -27.109 -26.938 1 98.69 188 THR A 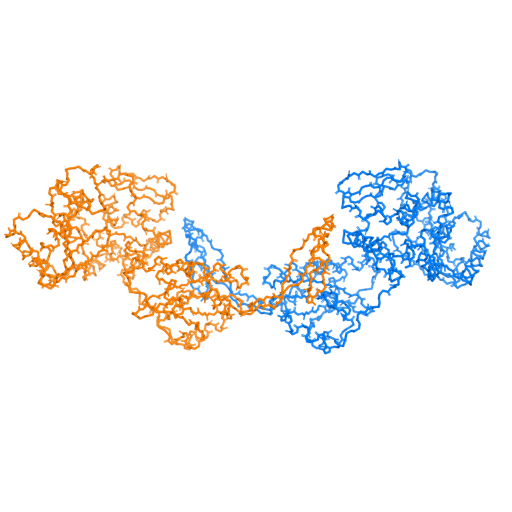C 1
ATOM 1541 O O . THR A 1 188 ? 16.438 -25.953 -26.828 1 98.69 188 THR A O 1
ATOM 1544 N N . VAL A 1 189 ? 17.719 -27.594 -26.078 1 98.44 189 VAL A N 1
ATOM 1545 C CA . VAL A 1 189 ? 18.188 -26.891 -24.875 1 98.44 189 VAL A CA 1
ATOM 1546 C C . VAL A 1 189 ? 18.969 -25.641 -25.281 1 98.44 189 VAL A C 1
ATOM 1548 O O . VAL A 1 189 ? 18.766 -24.562 -24.703 1 98.44 189 VAL A O 1
ATOM 1551 N N . LYS A 1 190 ? 19.812 -25.75 -26.25 1 98 190 LYS A N 1
ATOM 1552 C CA . LYS A 1 190 ? 20.609 -24.625 -26.719 1 98 190 LYS A CA 1
ATOM 1553 C C . LYS A 1 190 ? 19.719 -23.484 -27.203 1 98 190 LYS A C 1
ATOM 1555 O O . LYS A 1 190 ? 20.031 -22.312 -26.969 1 98 190 LYS A O 1
ATOM 1560 N N . ASN A 1 191 ? 18.703 -23.844 -27.859 1 98.31 191 ASN A N 1
ATOM 1561 C CA . ASN A 1 191 ? 17.828 -22.812 -28.406 1 98.31 191 ASN A CA 1
ATOM 1562 C C . ASN A 1 191 ? 16.844 -22.281 -27.359 1 98.31 191 ASN A C 1
ATOM 1564 O O . ASN A 1 191 ? 16.547 -21.078 -27.328 1 98.31 191 ASN A O 1
ATOM 1568 N N . ALA A 1 192 ? 16.359 -23.141 -26.5 1 98.62 192 ALA A N 1
ATOM 1569 C CA . ALA A 1 192 ? 15.359 -22.781 -25.5 1 98.62 192 ALA A CA 1
ATOM 1570 C C . ALA A 1 192 ? 15.906 -21.75 -24.516 1 98.62 192 ALA A C 1
ATOM 1572 O O . ALA A 1 192 ? 15.148 -21 -23.906 1 98.62 192 ALA A O 1
ATOM 1573 N N . ARG A 1 193 ? 17.203 -21.625 -24.344 1 97.69 193 ARG A N 1
ATOM 1574 C CA . ARG A 1 193 ? 17.828 -20.656 -23.453 1 97.69 193 ARG A CA 1
ATOM 1575 C C . ARG A 1 193 ? 17.391 -19.234 -23.812 1 97.69 193 ARG A C 1
ATOM 1577 O O . ARG A 1 193 ? 17.422 -18.344 -22.969 1 97.69 193 ARG A O 1
ATOM 1584 N N . ARG A 1 194 ? 16.953 -19.109 -25.031 1 97.31 194 ARG A N 1
ATOM 1585 C CA . ARG A 1 194 ? 16.656 -17.766 -25.531 1 97.31 194 ARG A CA 1
ATOM 1586 C C . ARG A 1 194 ? 15.156 -17.547 -25.688 1 97.31 194 ARG A C 1
ATOM 1588 O O . ARG A 1 194 ? 14.719 -16.5 -26.156 1 97.31 194 ARG A O 1
ATOM 1595 N N . TRP A 1 195 ? 14.375 -18.547 -25.344 1 98.62 195 TRP A N 1
ATOM 1596 C CA . TRP A 1 195 ? 12.93 -18.422 -25.469 1 98.62 195 TRP A CA 1
ATOM 1597 C C . TRP A 1 195 ? 12.414 -17.281 -24.578 1 98.62 195 TRP A C 1
ATOM 1599 O O . TRP A 1 195 ? 12.992 -16.984 -23.531 1 98.62 195 TRP A O 1
ATOM 1609 N N . THR A 1 196 ? 11.422 -16.641 -24.984 1 98.44 196 THR A N 1
ATOM 1610 C CA . THR A 1 196 ? 10.68 -15.641 -24.25 1 98.44 196 THR A CA 1
ATOM 1611 C C . THR A 1 196 ? 9.195 -15.992 -24.188 1 98.44 196 THR A C 1
ATOM 1613 O O . THR A 1 196 ? 8.758 -16.953 -24.812 1 98.44 196 THR A O 1
ATOM 1616 N N . ARG A 1 197 ? 8.43 -15.227 -23.406 1 98.31 197 ARG A N 1
ATOM 1617 C CA . ARG A 1 197 ? 6.992 -15.438 -23.297 1 98.31 197 ARG A CA 1
ATOM 1618 C C . ARG A 1 197 ? 6.289 -15.148 -24.625 1 98.31 197 ARG A C 1
ATOM 1620 O O . ARG A 1 197 ? 5.133 -15.531 -24.812 1 98.31 197 ARG A O 1
ATOM 1627 N N . ARG A 1 198 ? 7.07 -14.609 -25.625 1 98 198 ARG A N 1
ATOM 1628 C CA . ARG A 1 198 ? 6.5 -14.234 -26.906 1 98 198 ARG A CA 1
ATOM 1629 C C . ARG A 1 198 ? 7.031 -15.125 -28.031 1 98 198 ARG A C 1
ATOM 1631 O O . ARG A 1 198 ? 6.793 -14.867 -29.203 1 98 198 ARG A O 1
ATOM 1638 N N . THR A 1 199 ? 7.723 -16.109 -27.703 1 98.69 199 THR A N 1
ATOM 1639 C CA . THR A 1 199 ? 8.289 -17.016 -28.703 1 98.69 199 THR A CA 1
ATOM 1640 C C . THR A 1 199 ? 7.199 -17.859 -29.344 1 98.69 199 THR A C 1
ATOM 1642 O O . THR A 1 199 ? 6.355 -18.422 -28.656 1 98.69 199 THR A O 1
ATOM 1645 N N . VAL A 1 200 ? 7.188 -17.938 -30.688 1 98.62 200 VAL A N 1
ATOM 1646 C CA . VAL A 1 200 ? 6.285 -18.797 -31.438 1 98.62 200 VAL A CA 1
ATOM 1647 C C . VAL A 1 200 ? 7.094 -19.797 -32.25 1 98.62 200 VAL A C 1
ATOM 1649 O O . VAL A 1 200 ? 7.957 -19.406 -33.062 1 98.62 200 VAL A O 1
ATOM 1652 N N . ILE A 1 201 ? 6.883 -21.047 -32.094 1 98.69 201 ILE A N 1
ATOM 1653 C CA . ILE A 1 201 ? 7.555 -22.109 -32.844 1 98.69 201 ILE A CA 1
ATOM 1654 C C . ILE A 1 201 ? 6.566 -22.766 -33.812 1 98.69 201 ILE A C 1
ATOM 1656 O O . ILE A 1 201 ? 5.59 -23.391 -33.375 1 98.69 201 ILE A O 1
ATOM 1660 N N . ASP A 1 202 ? 6.77 -22.641 -35 1 98 202 ASP A N 1
ATOM 1661 C CA . ASP A 1 202 ? 5.965 -23.281 -36.062 1 98 202 ASP A CA 1
ATOM 1662 C C . ASP A 1 202 ? 6.684 -24.5 -36.625 1 98 202 ASP A C 1
ATOM 1664 O O . ASP A 1 202 ? 7.492 -24.359 -37.562 1 98 202 ASP A O 1
ATOM 1668 N N . VAL A 1 203 ? 6.344 -25.656 -36.219 1 96.56 203 VAL A N 1
ATOM 1669 C CA . VAL A 1 203 ? 7.062 -26.875 -36.531 1 96.56 203 VAL A CA 1
ATOM 1670 C C . VAL A 1 203 ? 6.887 -27.219 -38 1 96.56 203 VAL A C 1
ATOM 1672 O O . VAL A 1 203 ? 7.855 -27.562 -38.688 1 96.56 203 VAL A O 1
ATOM 1675 N N . ALA A 1 204 ? 5.684 -27.141 -38.5 1 95 204 ALA A N 1
ATOM 1676 C CA . ALA A 1 204 ? 5.383 -27.5 -39.875 1 95 204 ALA A CA 1
ATOM 1677 C C . ALA A 1 204 ? 6.137 -26.594 -40.844 1 95 204 ALA A C 1
ATOM 1679 O O . ALA A 1 204 ? 6.633 -27.047 -41.875 1 95 204 ALA A O 1
ATOM 1680 N N . LYS A 1 205 ? 6.27 -25.312 -40.469 1 95.31 205 LYS A N 1
ATOM 1681 C CA . LYS A 1 205 ? 6.922 -24.359 -41.344 1 95.31 205 LYS A CA 1
ATOM 1682 C C . LYS A 1 205 ? 8.414 -24.266 -41.062 1 95.31 205 LYS A C 1
ATOM 1684 O O . LYS A 1 205 ? 9.164 -23.609 -41.781 1 95.31 205 LYS A O 1
ATOM 1689 N N . GLY A 1 206 ? 8.844 -24.812 -40.031 1 95.75 206 GLY A N 1
ATOM 1690 C CA . GLY A 1 206 ? 10.25 -24.828 -39.656 1 95.75 206 GLY A CA 1
ATOM 1691 C C . GLY A 1 206 ? 10.789 -23.469 -39.281 1 95.75 206 GLY A C 1
ATOM 1692 O O . GLY A 1 206 ? 11.922 -23.109 -39.625 1 95.75 206 GLY A O 1
ATOM 1693 N N . GLU A 1 207 ? 9.984 -22.703 -38.562 1 97.12 207 GLU A N 1
ATOM 1694 C CA . GLU A 1 207 ? 10.438 -21.359 -38.25 1 97.12 207 GLU A CA 1
ATOM 1695 C C . GLU A 1 207 ? 10.117 -21 -36.812 1 97.12 207 GLU A C 1
ATOM 1697 O O . GLU A 1 207 ? 9.219 -21.594 -36.188 1 97.12 207 GLU A O 1
ATOM 1702 N N . VAL A 1 208 ? 10.867 -20.094 -36.281 1 97.81 208 VAL A N 1
ATOM 1703 C CA . VAL A 1 208 ? 10.641 -19.469 -34.969 1 97.81 208 VAL A CA 1
ATOM 1704 C C . VAL A 1 208 ? 10.406 -17.969 -35.156 1 97.81 208 VAL A C 1
ATOM 1706 O O . VAL A 1 208 ? 11.156 -17.297 -35.875 1 97.81 208 VAL A O 1
ATOM 1709 N N . ARG A 1 209 ? 9.359 -17.422 -34.625 1 97.5 209 ARG A N 1
ATOM 1710 C CA . ARG A 1 209 ? 9.047 -16 -34.75 1 97.5 209 ARG A CA 1
ATOM 1711 C C . ARG A 1 209 ? 8.539 -15.445 -33.406 1 97.5 209 ARG A C 1
ATOM 1713 O O . ARG A 1 209 ? 8.461 -16.172 -32.438 1 97.5 209 ARG A O 1
ATOM 1720 N N . LYS A 1 210 ? 8.312 -14.133 -33.406 1 96.94 210 LYS A N 1
ATOM 1721 C CA . LYS A 1 210 ? 7.789 -13.469 -32.219 1 96.94 210 LYS A CA 1
ATOM 1722 C C . LYS A 1 210 ? 6.277 -13.273 -32.312 1 96.94 210 LYS A C 1
ATOM 1724 O O . LYS A 1 210 ? 5.758 -12.938 -33.375 1 96.94 210 LYS A O 1
ATOM 1729 N N . GLY A 1 211 ? 5.641 -13.523 -31.203 1 97.06 211 GLY A N 1
ATOM 1730 C CA . GLY A 1 211 ? 4.199 -13.336 -31.141 1 97.06 211 GLY A CA 1
ATOM 1731 C C . GLY A 1 211 ? 3.742 -12.727 -29.828 1 97.06 211 GLY A C 1
ATOM 1732 O O . GLY A 1 211 ? 4.48 -11.961 -29.203 1 97.06 211 GLY A O 1
ATOM 1733 N N . GLU A 1 212 ? 2.5 -12.938 -29.5 1 96.62 212 GLU A N 1
ATOM 1734 C CA . GLU A 1 212 ? 1.897 -12.312 -28.312 1 96.62 212 GLU A CA 1
ATOM 1735 C C . GLU A 1 212 ? 2.102 -13.172 -27.078 1 96.62 212 GLU A C 1
ATOM 1737 O O . GLU A 1 212 ? 2.08 -12.664 -25.953 1 96.62 212 GLU A O 1
ATOM 1742 N N . GLU A 1 213 ? 2.178 -14.406 -27.234 1 97.81 213 GLU A N 1
ATOM 1743 C CA . GLU A 1 213 ? 2.404 -15.367 -26.156 1 97.81 213 GLU A CA 1
ATOM 1744 C C . GLU A 1 213 ? 3.258 -16.531 -26.625 1 97.81 213 GLU A C 1
ATOM 1746 O O . GLU A 1 213 ? 3.516 -16.672 -27.828 1 97.81 213 GLU A O 1
ATOM 1751 N N . PHE A 1 214 ? 3.775 -17.266 -25.719 1 98.38 214 PHE A N 1
ATOM 1752 C CA . PHE A 1 214 ? 4.477 -18.469 -26.125 1 98.38 214 PHE A CA 1
ATOM 1753 C C . PHE A 1 214 ? 3.537 -19.438 -26.844 1 98.38 214 PHE A C 1
ATOM 1755 O O . PHE A 1 214 ? 2.471 -19.766 -26.328 1 98.38 214 PHE A O 1
ATOM 1762 N N . PHE A 1 215 ? 3.93 -19.828 -27.984 1 98.44 215 PHE A N 1
ATOM 1763 C CA . PHE A 1 215 ? 3.01 -20.547 -28.859 1 98.44 215 PHE A CA 1
ATOM 1764 C C . PHE A 1 215 ? 3.75 -21.578 -29.703 1 98.44 215 PHE A C 1
ATOM 1766 O O . PHE A 1 215 ? 4.711 -21.234 -30.391 1 98.44 215 PHE A O 1
ATOM 1773 N N . VAL A 1 216 ? 3.377 -22.812 -29.562 1 98.5 216 VAL A N 1
ATOM 1774 C CA . VAL A 1 216 ? 3.846 -23.859 -30.484 1 98.5 216 VAL A CA 1
ATOM 1775 C C . VAL A 1 216 ? 2.705 -24.297 -31.391 1 98.5 216 VAL A C 1
ATOM 1777 O O . VAL A 1 216 ? 1.736 -24.906 -30.938 1 98.5 216 VAL A O 1
ATOM 1780 N N . VAL A 1 217 ? 2.875 -24.031 -32.625 1 97.88 217 VAL A N 1
ATOM 1781 C CA . VAL A 1 217 ? 1.796 -24.234 -33.594 1 97.88 217 VAL A CA 1
ATOM 1782 C C . VAL A 1 217 ? 1.565 -25.734 -33.812 1 97.88 217 VAL A C 1
ATOM 1784 O O . VAL A 1 217 ? 2.502 -26.469 -34.094 1 97.88 217 VAL A O 1
ATOM 1787 N N . ASP A 1 218 ? 0.335 -26.172 -33.562 1 95.12 218 ASP A N 1
ATOM 1788 C CA . ASP A 1 218 ? -0.034 -27.547 -33.875 1 95.12 218 ASP A CA 1
ATOM 1789 C C . ASP A 1 218 ? -0.018 -27.797 -35.375 1 95.12 218 ASP A C 1
ATOM 1791 O O . ASP A 1 218 ? -0.746 -27.141 -36.125 1 95.12 218 ASP A O 1
ATOM 1795 N N . PRO A 1 219 ? 0.764 -28.703 -35.781 1 94.44 219 PRO A N 1
ATOM 1796 C CA . PRO A 1 219 ? 0.851 -28.922 -37.219 1 94.44 219 PRO A CA 1
ATOM 1797 C C . PRO A 1 219 ? -0.451 -29.469 -37.812 1 94.44 219 PRO A C 1
ATOM 1799 O O . PRO A 1 219 ? -0.666 -29.375 -39.031 1 94.44 219 PRO A O 1
ATOM 1802 N N . VAL A 1 220 ? -1.312 -30.016 -37.031 1 90.94 220 VAL A N 1
ATOM 1803 C CA . VAL A 1 220 ? -2.572 -30.594 -37.469 1 90.94 220 VAL A CA 1
ATOM 1804 C C . VAL A 1 220 ? -3.678 -29.547 -37.406 1 90.94 220 VAL A C 1
ATOM 1806 O O . VAL A 1 220 ? -4.652 -29.609 -38.156 1 90.94 220 VAL A O 1
ATOM 1809 N N . ASP A 1 221 ? -3.598 -28.641 -36.562 1 89.62 221 ASP A N 1
ATOM 1810 C CA . ASP A 1 221 ? -4.547 -27.547 -36.344 1 89.62 221 ASP A CA 1
ATOM 1811 C C . ASP A 1 221 ? -3.82 -26.25 -36.031 1 89.62 221 ASP A C 1
ATOM 1813 O O . ASP A 1 221 ? -3.609 -25.906 -34.875 1 89.62 221 ASP A O 1
ATOM 1817 N N . GLU A 1 222 ? -3.664 -25.5 -36.969 1 90.31 222 GLU A N 1
ATOM 1818 C CA . GLU A 1 222 ? -2.771 -24.344 -36.906 1 90.31 222 GLU A CA 1
ATOM 1819 C C . GLU A 1 222 ? -3.264 -23.328 -35.875 1 90.31 222 GLU A C 1
ATOM 1821 O O . GLU A 1 222 ? -2.49 -22.5 -35.406 1 90.31 222 GLU A O 1
ATOM 1826 N N . LYS A 1 223 ? -4.488 -23.25 -35.562 1 91 223 LYS A N 1
ATOM 1827 C CA . LYS A 1 223 ? -5.043 -22.281 -34.625 1 91 223 LYS A CA 1
ATOM 1828 C C . LYS A 1 223 ? -4.828 -22.719 -33.188 1 91 223 LYS A C 1
ATOM 1830 O O . LYS A 1 223 ? -5.059 -21.953 -32.25 1 91 223 LYS A O 1
ATOM 1835 N N . ARG A 1 224 ? -4.352 -23.953 -33.031 1 93.19 224 ARG A N 1
ATOM 1836 C CA . ARG A 1 224 ? -4.215 -24.531 -31.703 1 93.19 224 ARG A CA 1
ATOM 1837 C C . ARG A 1 224 ? -2.787 -24.375 -31.188 1 93.19 224 ARG A C 1
ATOM 1839 O O . ARG A 1 224 ? -1.828 -24.641 -31.922 1 93.19 224 ARG A O 1
ATOM 1846 N N . ASN A 1 225 ? -2.684 -23.875 -30.016 1 96.69 225 ASN A N 1
ATOM 1847 C CA . ASN A 1 225 ? -1.408 -23.828 -29.312 1 96.69 225 ASN A CA 1
ATOM 1848 C C . ASN A 1 225 ? -1.146 -25.094 -28.516 1 96.69 225 ASN A C 1
ATOM 1850 O O . ASN A 1 225 ? -1.789 -25.344 -27.5 1 96.69 225 ASN A O 1
ATOM 1854 N N . VAL A 1 226 ? -0.191 -25.875 -28.906 1 96.62 226 VAL A N 1
ATOM 1855 C CA . VAL A 1 226 ? 0.126 -27.141 -28.25 1 96.62 226 VAL A CA 1
ATOM 1856 C C . VAL A 1 226 ? 0.6 -26.859 -26.828 1 96.62 226 VAL A C 1
ATOM 1858 O O . VAL A 1 226 ? 0.412 -27.703 -25.938 1 96.62 226 VAL A O 1
ATOM 1861 N N . ALA A 1 227 ? 1.157 -25.703 -26.594 1 97.69 227 ALA A N 1
ATOM 1862 C CA . ALA A 1 227 ? 1.697 -25.344 -25.281 1 97.69 227 ALA A CA 1
ATOM 1863 C C . ALA A 1 227 ? 0.683 -24.531 -24.469 1 97.69 227 ALA A C 1
ATOM 1865 O O . ALA A 1 227 ? 1.053 -23.812 -23.547 1 97.69 227 ALA A O 1
ATOM 1866 N N . ALA A 1 228 ? -0.567 -24.625 -24.75 1 95.94 228 ALA A N 1
ATOM 1867 C CA . ALA A 1 228 ? -1.604 -23.812 -24.125 1 95.94 228 ALA A CA 1
ATOM 1868 C C . ALA A 1 228 ? -1.655 -24.062 -22.625 1 95.94 228 ALA A C 1
ATOM 1870 O O . ALA A 1 228 ? -1.971 -23.156 -21.844 1 95.94 228 ALA A O 1
ATOM 1871 N N . ASN A 1 229 ? -1.314 -25.266 -22.188 1 95.19 229 ASN A N 1
ATOM 1872 C CA . ASN A 1 229 ? -1.42 -25.625 -20.781 1 95.19 229 ASN A CA 1
ATOM 1873 C C . ASN A 1 229 ? -0.114 -25.359 -20.031 1 95.19 229 ASN A C 1
ATOM 1875 O O . ASN A 1 229 ? -0.048 -25.5 -18.812 1 95.19 229 ASN A O 1
ATOM 1879 N N . LEU A 1 230 ? 0.887 -25 -20.672 1 97.88 230 LEU A N 1
ATOM 1880 C CA . LEU A 1 230 ? 2.164 -24.656 -20.062 1 97.88 230 LEU A CA 1
ATOM 1881 C C . LEU A 1 230 ? 2.092 -23.297 -19.375 1 97.88 230 LEU A C 1
ATOM 1883 O O . LEU A 1 230 ? 1.791 -22.281 -20.016 1 97.88 230 LEU A O 1
ATOM 1887 N N . SER A 1 231 ? 2.383 -23.344 -18.094 1 97.56 231 SER A N 1
ATOM 1888 C CA . SER A 1 231 ? 2.342 -22.062 -17.375 1 97.56 231 SER A CA 1
ATOM 1889 C C . SER A 1 231 ? 3.559 -21.203 -17.703 1 97.56 231 SER A C 1
ATOM 1891 O O . SER A 1 231 ? 4.621 -21.734 -18.047 1 97.56 231 SER A O 1
ATOM 1893 N N . LEU A 1 232 ? 3.369 -19.891 -17.578 1 98.12 232 LEU A N 1
ATOM 1894 C CA . LEU A 1 232 ? 4.473 -18.953 -17.781 1 98.12 232 LEU A CA 1
ATOM 1895 C C . LEU A 1 232 ? 5.629 -19.266 -16.844 1 98.12 232 LEU A C 1
ATOM 1897 O O . LEU A 1 232 ? 6.797 -19.188 -17.234 1 98.12 232 LEU A O 1
ATOM 1901 N N . ASP A 1 233 ? 5.312 -19.625 -15.664 1 98.12 233 ASP A N 1
ATOM 1902 C CA . ASP A 1 233 ? 6.336 -19.906 -14.664 1 98.12 233 ASP A CA 1
ATOM 1903 C C . ASP A 1 233 ? 7.137 -21.156 -15.047 1 98.12 233 ASP A C 1
ATOM 1905 O O . ASP A 1 233 ? 8.352 -21.188 -14.867 1 98.12 233 ASP A O 1
ATOM 1909 N N . ASN A 1 234 ? 6.457 -22.141 -15.492 1 98.5 234 ASN A N 1
ATOM 1910 C CA . ASN A 1 234 ? 7.164 -23.344 -15.898 1 98.5 234 ASN A CA 1
ATOM 1911 C C . ASN A 1 234 ? 7.988 -23.109 -17.156 1 98.5 234 ASN A C 1
ATOM 1913 O O . ASN A 1 234 ? 9.055 -23.703 -17.328 1 98.5 234 ASN A O 1
ATOM 1917 N N . LEU A 1 235 ? 7.492 -22.266 -18.094 1 98.75 235 LEU A N 1
ATOM 1918 C CA . LEU A 1 235 ? 8.328 -21.844 -19.219 1 98.75 235 LEU A CA 1
ATOM 1919 C C . LEU A 1 235 ? 9.617 -21.203 -18.719 1 98.75 235 LEU A C 1
ATOM 1921 O O . LEU A 1 235 ? 10.703 -21.547 -19.172 1 98.75 235 LEU A O 1
ATOM 1925 N N . ALA A 1 236 ? 9.438 -20.281 -17.781 1 98.75 236 ALA A N 1
ATOM 1926 C CA . ALA A 1 236 ? 10.578 -19.578 -17.203 1 98.75 236 ALA A CA 1
ATOM 1927 C C . ALA A 1 236 ? 11.547 -20.562 -16.547 1 98.75 236 ALA A C 1
ATOM 1929 O O . ALA A 1 236 ? 12.758 -20.453 -16.719 1 98.75 236 ALA A O 1
ATOM 1930 N N . ARG A 1 237 ? 10.984 -21.438 -15.812 1 98.31 237 ARG A N 1
ATOM 1931 C CA . ARG A 1 237 ? 11.797 -22.438 -15.141 1 98.31 237 ARG A CA 1
ATOM 1932 C C . ARG A 1 237 ? 12.586 -23.266 -16.156 1 98.31 237 ARG A C 1
ATOM 1934 O O . ARG A 1 237 ? 13.758 -23.562 -15.945 1 98.31 237 ARG A O 1
ATOM 1941 N N . PHE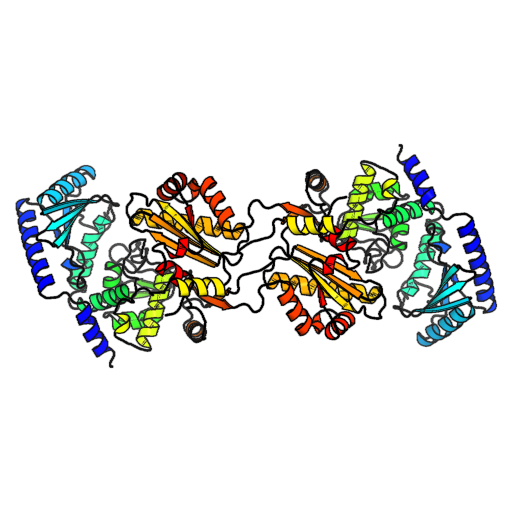 A 1 238 ? 11.945 -23.672 -17.188 1 98.69 238 PHE A N 1
ATOM 1942 C CA . PHE A 1 238 ? 12.602 -24.469 -18.219 1 98.69 238 PHE A CA 1
ATOM 1943 C C . PHE A 1 238 ? 13.758 -23.688 -18.859 1 98.69 238 PHE A C 1
ATOM 1945 O O . PHE A 1 238 ? 14.852 -24.234 -19.016 1 98.69 238 PHE A O 1
ATOM 1952 N N . VAL A 1 239 ? 13.477 -22.484 -19.234 1 98.81 239 VAL A N 1
ATOM 1953 C CA . VAL A 1 239 ? 14.516 -21.641 -19.828 1 98.81 239 VAL A CA 1
ATOM 1954 C C . VAL A 1 239 ? 15.703 -21.562 -18.875 1 98.81 239 VAL A C 1
ATOM 1956 O O . VAL A 1 239 ? 16.859 -21.703 -19.297 1 98.81 239 VAL A O 1
ATOM 1959 N N . HIS A 1 240 ? 15.383 -21.359 -17.656 1 98.31 240 HIS A N 1
ATOM 1960 C CA . HIS A 1 240 ? 16.438 -21.266 -16.656 1 98.31 240 HIS A CA 1
ATOM 1961 C C . HIS A 1 240 ? 17.219 -22.578 -16.562 1 98.31 240 HIS A C 1
ATOM 1963 O O . HIS A 1 240 ? 18.453 -22.578 -16.5 1 98.31 240 HIS A O 1
ATOM 1969 N N . LEU A 1 241 ? 16.531 -23.656 -16.484 1 98.19 241 LEU A N 1
ATOM 1970 C CA . LEU A 1 241 ? 17.156 -24.969 -16.438 1 98.19 241 LEU A CA 1
ATOM 1971 C C . LEU A 1 241 ? 18.078 -25.188 -17.625 1 98.19 241 LEU A C 1
ATOM 1973 O O . LEU A 1 241 ? 19.172 -25.75 -17.484 1 98.19 241 LEU A O 1
ATOM 1977 N N . CYS A 1 242 ? 17.641 -24.797 -18.766 1 98.56 242 CYS A N 1
ATOM 1978 C CA . CYS A 1 242 ? 18.453 -24.922 -19.984 1 98.56 242 CYS A CA 1
ATOM 1979 C C . CYS A 1 242 ? 19.734 -24.125 -19.859 1 98.56 242 CYS A C 1
ATOM 1981 O O . CYS A 1 242 ? 20.812 -24.609 -20.219 1 98.56 242 CYS A O 1
ATOM 1983 N N . ARG A 1 243 ? 19.594 -22.922 -19.359 1 98.06 243 ARG A N 1
ATOM 1984 C CA . ARG A 1 243 ? 20.781 -22.078 -19.172 1 98.06 243 ARG A CA 1
ATOM 1985 C C . ARG A 1 243 ? 21.75 -22.719 -18.203 1 98.06 243 ARG A C 1
ATOM 1987 O O . ARG A 1 243 ? 22.953 -22.797 -18.469 1 98.06 243 ARG A O 1
ATOM 1994 N N . GLU A 1 244 ? 21.25 -23.172 -17.109 1 97.19 244 GLU A N 1
ATOM 1995 C CA . GLU A 1 244 ? 22.094 -23.812 -16.109 1 97.19 244 GLU A CA 1
ATOM 1996 C C . GLU A 1 244 ? 22.766 -25.078 -16.672 1 97.19 244 GLU A C 1
ATOM 1998 O O . GLU A 1 244 ? 23.938 -25.328 -16.422 1 97.19 244 GLU A O 1
ATOM 2003 N N . PHE A 1 245 ? 21.969 -25.859 -17.391 1 97.94 245 PHE A N 1
ATOM 2004 C CA . PHE A 1 245 ? 22.5 -27.078 -17.984 1 97.94 245 PHE A CA 1
ATOM 2005 C C . PHE A 1 245 ? 23.641 -26.781 -18.953 1 97.94 245 PHE A C 1
ATOM 2007 O O . PHE A 1 245 ? 24.656 -27.484 -18.953 1 97.94 245 PHE A O 1
ATOM 2014 N N . MET A 1 246 ? 23.484 -25.781 -19.766 1 96.69 246 MET A N 1
ATOM 2015 C CA . MET A 1 246 ? 24.5 -25.422 -20.75 1 96.69 246 MET A CA 1
ATOM 2016 C C . MET A 1 246 ? 25.75 -24.891 -20.047 1 96.69 246 MET A C 1
ATOM 2018 O O . MET A 1 246 ? 26.875 -25.094 -20.531 1 96.69 246 MET A O 1
ATOM 2022 N N . GLU A 1 247 ? 25.531 -24.25 -18.984 1 95.31 247 GLU A N 1
ATOM 2023 C CA . GLU A 1 247 ? 26.656 -23.688 -18.234 1 95.31 247 GLU A CA 1
ATOM 2024 C C . GLU A 1 247 ? 27.438 -24.781 -17.516 1 95.31 247 GLU A C 1
ATOM 2026 O O . GLU A 1 247 ? 28.672 -24.781 -17.516 1 95.31 247 GLU A O 1
ATOM 2031 N N . ALA A 1 248 ? 26.672 -25.688 -16.875 1 95.88 248 ALA A N 1
ATOM 2032 C CA . ALA A 1 248 ? 27.312 -26.766 -16.125 1 95.88 248 ALA A CA 1
ATOM 2033 C C . ALA A 1 248 ? 26.516 -28.062 -16.234 1 95.88 248 ALA A C 1
ATOM 2035 O O . ALA A 1 248 ? 25.859 -28.469 -15.266 1 95.88 248 ALA A O 1
ATOM 2036 N N . PRO A 1 249 ? 26.672 -28.719 -17.344 1 96.31 249 PRO A N 1
ATOM 2037 C CA . PRO A 1 249 ? 25.906 -29.953 -17.547 1 96.31 249 PRO A CA 1
ATOM 2038 C C . PRO A 1 249 ? 26.266 -31.031 -16.516 1 96.31 249 PRO A C 1
ATOM 2040 O O . PRO A 1 249 ? 27.422 -31.156 -16.125 1 96.31 249 PRO A O 1
ATOM 2043 N N . SER A 1 250 ? 25.328 -31.625 -16.016 1 96.62 250 SER A N 1
ATOM 2044 C CA . SER A 1 250 ? 25.516 -32.688 -15.055 1 96.62 250 SER A CA 1
ATOM 2045 C C . SER A 1 250 ? 24.344 -33.688 -15.07 1 96.62 250 SER A C 1
ATOM 2047 O O . SER A 1 250 ? 23.266 -33.375 -15.586 1 96.62 250 SER A O 1
ATOM 2049 N N . LEU A 1 251 ? 24.547 -34.844 -14.57 1 96.75 251 LEU A N 1
ATOM 2050 C CA . LEU A 1 251 ? 23.516 -35.875 -14.516 1 96.75 251 LEU A CA 1
ATOM 2051 C C . LEU A 1 251 ? 22.406 -35.5 -13.539 1 96.75 251 LEU A C 1
ATOM 2053 O O . LEU A 1 251 ? 21.297 -36.031 -13.609 1 96.75 251 LEU A O 1
ATOM 2057 N N . GLY A 1 252 ? 22.766 -34.625 -12.633 1 95.44 252 GLY A N 1
ATOM 2058 C CA . GLY A 1 252 ? 21.828 -34.156 -11.625 1 95.44 252 GLY A CA 1
ATOM 2059 C C . GLY A 1 252 ? 20.562 -33.562 -12.219 1 95.44 252 GLY A C 1
ATOM 2060 O O . GLY A 1 252 ? 19.5 -33.594 -11.594 1 95.44 252 GLY A O 1
ATOM 2061 N N . PHE A 1 253 ? 20.594 -33 -13.398 1 97 253 PHE A N 1
ATOM 2062 C CA . PHE A 1 253 ? 19.453 -32.375 -14.055 1 97 253 PHE A CA 1
ATOM 2063 C C . PHE A 1 253 ? 18.422 -33.438 -14.461 1 97 253 PHE A C 1
ATOM 2065 O O . PHE A 1 253 ? 17.281 -33.125 -14.781 1 97 253 PHE A O 1
ATOM 2072 N N . PHE A 1 254 ? 18.797 -34.781 -14.445 1 97.38 254 PHE A N 1
ATOM 2073 C CA . PHE A 1 254 ? 17.938 -35.875 -14.883 1 97.38 254 PHE A CA 1
ATOM 2074 C C . PHE A 1 254 ? 17.516 -36.719 -13.711 1 97.38 254 PHE A C 1
ATOM 2076 O O . PHE A 1 254 ? 16.891 -37.781 -13.891 1 97.38 254 PHE A O 1
ATOM 2083 N N . LYS A 1 255 ? 17.781 -36.312 -12.57 1 95.12 255 LYS A N 1
ATOM 2084 C CA . LYS A 1 255 ? 17.391 -37.031 -11.352 1 95.12 255 LYS A CA 1
ATOM 2085 C C . LYS A 1 255 ? 16.422 -36.188 -10.516 1 95.12 255 LYS A C 1
ATOM 2087 O O . LYS A 1 255 ? 16.688 -35 -10.242 1 95.12 255 LYS A O 1
ATOM 2092 N N . PRO A 1 256 ? 15.336 -36.906 -10.281 1 89.94 256 PRO A N 1
ATOM 2093 C CA . PRO A 1 256 ? 14.383 -36.156 -9.461 1 89.94 256 PRO A CA 1
ATOM 2094 C C . PRO A 1 256 ? 14.977 -35.688 -8.133 1 89.94 256 PRO A C 1
ATOM 2096 O O . PRO A 1 256 ? 15.781 -36.406 -7.531 1 89.94 256 PRO A O 1
ATOM 2099 N N . LYS A 1 257 ? 14.672 -34.406 -7.816 1 81.06 257 LYS A N 1
ATOM 2100 C CA . LYS A 1 257 ? 15.125 -33.875 -6.527 1 81.06 257 LYS A CA 1
ATOM 2101 C C . LYS A 1 257 ? 14.211 -34.344 -5.398 1 81.06 257 LYS A C 1
ATOM 2103 O O . LYS A 1 257 ? 13 -34.438 -5.57 1 81.06 257 LYS A O 1
ATOM 2108 N N . HIS A 1 258 ? 14.797 -34.969 -4.379 1 78 258 HIS A N 1
ATOM 2109 C CA . HIS A 1 258 ? 14.008 -35.375 -3.223 1 78 258 HIS A CA 1
ATOM 2110 C C . HIS A 1 258 ? 13.445 -34.156 -2.494 1 78 258 HIS A C 1
ATOM 2112 O O . HIS A 1 258 ? 14.094 -33.125 -2.426 1 78 258 HIS A O 1
ATOM 2118 N N . PRO A 1 259 ? 12.148 -34.375 -2.111 1 74.62 259 PRO A N 1
ATOM 2119 C CA . PRO A 1 259 ? 11.602 -33.281 -1.32 1 74.62 259 PRO A CA 1
ATOM 2120 C C . PRO A 1 259 ? 12.453 -32.938 -0.094 1 74.62 259 PRO A C 1
ATOM 2122 O O . PRO A 1 259 ? 13.078 -33.844 0.481 1 74.62 259 PRO A O 1
ATOM 2125 N N . LEU A 1 260 ? 12.555 -31.656 0.17 1 76.44 260 LEU A N 1
ATOM 2126 C CA . LEU A 1 260 ? 13.32 -31.234 1.334 1 76.44 260 LEU A CA 1
ATOM 2127 C C . LEU A 1 260 ? 12.75 -31.828 2.613 1 76.44 260 LEU A C 1
ATOM 2129 O O . LEU A 1 260 ? 11.547 -31.703 2.879 1 76.44 260 LEU A O 1
ATOM 2133 N N . GLU A 1 261 ? 13.5 -32.719 3.258 1 78.38 261 GLU A N 1
ATOM 2134 C CA . GLU A 1 261 ? 13.125 -33.188 4.582 1 78.38 261 GLU A CA 1
ATOM 2135 C C . GLU A 1 261 ? 13.664 -32.281 5.68 1 78.38 261 GLU A C 1
ATOM 2137 O O . GLU A 1 261 ? 14.883 -32.125 5.816 1 78.38 261 GLU A O 1
ATOM 2142 N N . ILE A 1 262 ? 12.734 -31.516 6.156 1 87.25 262 ILE A N 1
ATOM 2143 C CA . ILE A 1 262 ? 13.172 -30.609 7.215 1 87.25 262 ILE A CA 1
ATOM 2144 C C . ILE A 1 262 ? 12.547 -31.031 8.539 1 87.25 262 ILE A C 1
ATOM 2146 O O . ILE A 1 262 ? 11.375 -31.422 8.586 1 87.25 262 ILE A O 1
ATOM 2150 N N . GLU A 1 263 ? 13.367 -31.094 9.555 1 86.38 263 GLU A N 1
ATOM 2151 C CA . GLU A 1 263 ? 12.844 -31.359 10.891 1 86.38 263 GLU A CA 1
ATOM 2152 C C . GLU A 1 263 ? 11.875 -30.266 11.328 1 86.38 263 GLU A C 1
ATOM 2154 O O . GLU A 1 263 ? 12.094 -29.078 11.062 1 86.38 263 GLU A O 1
ATOM 2159 N N . PRO A 1 264 ? 10.828 -30.688 11.992 1 86.88 264 PRO A N 1
ATOM 2160 C CA . PRO A 1 264 ? 9.844 -29.719 12.461 1 86.88 264 PRO A CA 1
ATOM 2161 C C . PRO A 1 264 ? 10.469 -28.594 13.281 1 86.88 264 PRO A C 1
ATOM 2163 O O . PRO A 1 264 ? 10.039 -27.438 13.18 1 86.88 264 PRO A O 1
ATOM 2166 N N . GLU A 1 265 ? 11.461 -28.891 14.047 1 90.81 265 GLU A N 1
ATOM 2167 C CA . GLU A 1 265 ? 12.117 -27.875 14.867 1 90.81 265 GLU A CA 1
ATOM 2168 C C . GLU A 1 265 ? 12.805 -26.828 14.008 1 90.81 265 GLU A C 1
ATOM 2170 O O . GLU A 1 265 ? 12.781 -25.641 14.328 1 90.81 265 GLU A O 1
ATOM 2175 N N . ARG A 1 266 ? 13.406 -27.312 13.039 1 91.75 266 ARG A N 1
ATOM 2176 C CA . ARG A 1 266 ? 14.055 -26.375 12.125 1 91.75 266 ARG A CA 1
ATOM 2177 C C . ARG A 1 266 ? 13.031 -25.484 11.43 1 91.75 266 ARG A C 1
ATOM 2179 O O . ARG A 1 266 ? 13.25 -24.281 11.25 1 91.75 266 ARG A O 1
ATOM 2186 N N . LEU A 1 267 ? 11.953 -26.109 10.992 1 92.69 267 LEU A N 1
ATOM 2187 C CA . LEU A 1 267 ? 10.883 -25.344 10.359 1 92.69 267 LEU A CA 1
ATOM 2188 C C . LEU A 1 267 ? 10.352 -24.281 11.305 1 92.69 267 LEU A C 1
ATOM 2190 O O . LEU A 1 267 ? 10.125 -23.141 10.898 1 92.69 267 LEU A O 1
ATOM 2194 N N . ARG A 1 268 ? 10.18 -24.641 12.555 1 93.88 268 ARG A N 1
ATOM 2195 C CA . ARG A 1 268 ? 9.727 -23.703 13.57 1 93.88 268 ARG A CA 1
ATOM 2196 C C . ARG A 1 268 ? 10.695 -22.531 13.703 1 93.88 268 ARG A C 1
ATOM 2198 O O . ARG A 1 268 ? 10.273 -21.375 13.781 1 93.88 268 ARG A O 1
ATOM 2205 N N . LYS A 1 269 ? 11.938 -22.812 13.766 1 94.81 269 LYS A N 1
ATOM 2206 C CA . LYS A 1 269 ? 12.961 -21.781 13.898 1 94.81 269 LYS A CA 1
ATOM 2207 C C . LYS A 1 269 ? 12.938 -20.828 12.711 1 94.81 269 LYS A C 1
ATOM 2209 O O . LYS A 1 269 ? 13.125 -19.625 12.867 1 94.81 269 LYS A O 1
ATOM 2214 N N . ILE A 1 270 ? 12.734 -21.406 11.547 1 94.88 270 ILE A N 1
ATOM 2215 C CA . ILE A 1 270 ? 12.688 -20.594 10.336 1 94.88 270 ILE A CA 1
ATOM 2216 C C . ILE A 1 270 ? 11.5 -19.625 10.406 1 94.88 270 ILE A C 1
ATOM 2218 O O . ILE A 1 270 ? 11.641 -18.438 10.125 1 94.88 270 ILE A O 1
ATOM 2222 N N . VAL A 1 271 ? 10.352 -20.141 10.789 1 95 271 VAL A N 1
ATOM 2223 C CA . VAL A 1 271 ? 9.148 -19.328 10.891 1 95 271 VAL A CA 1
ATOM 2224 C C . VAL A 1 271 ? 9.352 -18.234 11.945 1 95 271 VAL A C 1
ATOM 2226 O O . VAL A 1 271 ? 8.969 -17.078 11.734 1 95 271 VAL A O 1
ATOM 2229 N N . GLU A 1 272 ? 9.961 -18.578 13 1 94.56 272 GLU A N 1
ATOM 2230 C CA . GLU A 1 272 ? 10.25 -17.609 14.062 1 94.56 272 GLU A CA 1
ATOM 2231 C C . GLU A 1 272 ? 11.227 -16.547 13.586 1 94.56 272 GLU A C 1
ATOM 2233 O O . GLU A 1 272 ? 11.047 -15.359 13.875 1 94.56 272 GLU A O 1
ATOM 2238 N N . GLU A 1 273 ? 12.203 -16.984 12.938 1 93.69 273 GLU A N 1
ATOM 2239 C CA . GLU A 1 273 ? 13.195 -16.047 12.414 1 93.69 273 GLU A CA 1
ATOM 2240 C C . GLU A 1 273 ? 12.562 -15.086 11.414 1 93.69 273 GLU A C 1
ATOM 2242 O O . GLU A 1 273 ? 12.898 -13.898 11.398 1 93.69 273 GLU A O 1
ATOM 2247 N N . ARG A 1 274 ? 11.719 -15.578 10.617 1 96.12 274 ARG A N 1
ATOM 2248 C CA . ARG A 1 274 ? 11.055 -14.758 9.609 1 96.12 274 ARG A CA 1
ATOM 2249 C C . ARG A 1 274 ? 10.062 -13.797 10.25 1 96.12 274 ARG A C 1
ATOM 2251 O O . ARG A 1 274 ? 9.812 -12.711 9.719 1 96.12 274 ARG A O 1
ATOM 2258 N N . GLY A 1 275 ? 9.492 -14.18 11.391 1 96.12 275 GLY A N 1
ATOM 2259 C CA . GLY A 1 275 ? 8.539 -13.344 12.117 1 96.12 275 GLY A CA 1
ATOM 2260 C C . GLY A 1 275 ? 7.238 -13.148 11.367 1 96.12 275 GLY A C 1
ATOM 2261 O O . GLY A 1 275 ? 6.598 -12.102 11.492 1 96.12 275 GLY A O 1
ATOM 2262 N N . THR A 1 276 ? 6.809 -14.055 10.492 1 97.44 276 THR A N 1
ATOM 2263 C CA . THR A 1 276 ? 5.605 -13.961 9.672 1 97.44 276 THR A CA 1
ATOM 2264 C C . THR A 1 276 ? 4.461 -14.75 10.305 1 97.44 276 THR A C 1
ATOM 2266 O O . THR A 1 276 ? 4.672 -15.523 11.242 1 97.44 276 THR A O 1
ATOM 2269 N N . ALA A 1 277 ? 3.24 -14.422 9.883 1 97.88 277 ALA A N 1
ATOM 2270 C CA . ALA A 1 277 ? 2.088 -15.266 10.172 1 97.88 277 ALA A CA 1
ATOM 2271 C C . ALA A 1 277 ? 1.925 -16.359 9.117 1 97.88 277 ALA A C 1
ATOM 2273 O O . ALA A 1 277 ? 1.686 -16.047 7.945 1 97.88 277 ALA A O 1
ATOM 2274 N N . VAL A 1 278 ? 2.092 -17.609 9.539 1 98.19 278 VAL A N 1
ATOM 2275 C CA . VAL A 1 278 ? 1.937 -18.75 8.633 1 98.19 278 VAL A CA 1
ATOM 2276 C C . VAL A 1 278 ? 0.769 -19.609 9.086 1 98.19 278 VAL A C 1
ATOM 2278 O O . VAL A 1 278 ? 0.698 -20 10.258 1 98.19 278 VAL A O 1
ATOM 2281 N N . PHE A 1 279 ? -0.168 -19.844 8.141 1 98.62 279 PHE A N 1
ATOM 2282 C CA . PHE A 1 279 ? -1.32 -20.656 8.516 1 98.62 279 PHE A CA 1
ATOM 2283 C C . PHE A 1 279 ? -1.913 -21.359 7.301 1 98.62 279 PHE A C 1
ATOM 2285 O O . PHE A 1 279 ? -1.499 -21.109 6.168 1 98.62 279 PHE A O 1
ATOM 2292 N N . ALA A 1 280 ? -2.824 -22.312 7.52 1 98.75 280 ALA A N 1
ATOM 2293 C CA . ALA A 1 280 ? -3.48 -23.062 6.453 1 98.75 280 ALA A CA 1
ATOM 2294 C C . ALA A 1 280 ? -4.98 -23.172 6.699 1 98.75 280 ALA A C 1
ATOM 2296 O O . ALA A 1 280 ? -5.43 -23.188 7.852 1 98.75 280 ALA A O 1
ATOM 2297 N N . VAL A 1 281 ? -5.699 -23.094 5.676 1 98.81 281 VAL A N 1
ATOM 2298 C CA . VAL A 1 281 ? -7.098 -23.5 5.695 1 98.81 281 VAL A CA 1
ATOM 2299 C C . VAL A 1 281 ? -7.211 -24.984 5.332 1 98.81 281 VAL A C 1
ATOM 2301 O O . VAL A 1 281 ? -6.902 -25.375 4.203 1 98.81 281 VAL A O 1
ATOM 2304 N N . LYS A 1 282 ? -7.582 -25.797 6.238 1 98.81 282 LYS A N 1
ATOM 2305 C CA . LYS A 1 282 ? -7.738 -27.234 6.051 1 98.81 282 LYS A CA 1
ATOM 2306 C C . LYS A 1 282 ? -9.203 -27.609 5.863 1 98.81 282 LYS A C 1
ATOM 2308 O O . LYS A 1 282 ? -10.062 -27.172 6.637 1 98.81 282 LYS A O 1
ATOM 2313 N N . PHE A 1 283 ? -9.523 -28.344 4.898 1 98.75 283 PHE A N 1
ATOM 2314 C CA . PHE A 1 283 ? -10.891 -28.797 4.645 1 98.75 283 PHE A CA 1
ATOM 2315 C C . PHE A 1 283 ? -10.883 -30.172 3.973 1 98.75 283 PHE A C 1
ATOM 2317 O O . PHE A 1 283 ? -9.836 -30.656 3.543 1 98.75 283 PHE A O 1
ATOM 2324 N N . ARG A 1 284 ? -11.992 -30.797 3.881 1 98.44 284 ARG A N 1
ATOM 2325 C CA . ARG A 1 284 ? -12.094 -32.156 3.309 1 98.44 284 ARG A CA 1
ATOM 2326 C C . ARG A 1 284 ? -11.938 -32.094 1.793 1 98.44 284 ARG A C 1
ATOM 2328 O O . ARG A 1 284 ? -12.484 -31.219 1.13 1 98.44 284 ARG A O 1
ATOM 2335 N N . LYS A 1 285 ? -11.172 -33.062 1.271 1 98.12 285 LYS A N 1
ATOM 2336 C CA . LYS A 1 285 ? -10.984 -33.125 -0.174 1 98.12 285 LYS A CA 1
ATOM 2337 C C . LYS A 1 285 ? -12.273 -33.562 -0.874 1 98.12 285 LYS A C 1
ATOM 2339 O O . LYS A 1 285 ? -12.844 -34.594 -0.57 1 98.12 285 LYS A O 1
ATOM 2344 N N . PRO A 1 286 ? -12.672 -32.719 -1.766 1 96.62 286 PRO A N 1
ATOM 2345 C CA . PRO A 1 286 ? -13.844 -33.125 -2.539 1 96.62 286 PRO A CA 1
ATOM 2346 C C . PRO A 1 286 ? -13.586 -34.375 -3.379 1 96.62 286 PRO A C 1
ATOM 2348 O O . PRO A 1 286 ? -12.453 -34.594 -3.809 1 96.62 286 PRO A O 1
ATOM 2351 N N . ASP A 1 287 ? -14.625 -35.094 -3.652 1 92.19 287 ASP A N 1
ATOM 2352 C CA . ASP A 1 287 ? -14.523 -36.312 -4.457 1 92.19 287 ASP A CA 1
ATOM 2353 C C . ASP A 1 287 ? -14.656 -35.969 -5.945 1 92.19 287 ASP A C 1
ATOM 2355 O O . ASP A 1 287 ? -15.648 -36.344 -6.578 1 92.19 287 ASP A O 1
ATOM 2359 N N . ILE A 1 288 ? -13.719 -35.375 -6.434 1 90.5 288 ILE A N 1
ATOM 2360 C CA . ILE A 1 288 ? -13.648 -35 -7.848 1 90.5 288 ILE A CA 1
ATOM 2361 C C . ILE A 1 288 ? -12.25 -35.312 -8.383 1 90.5 288 ILE A C 1
ATOM 2363 O O . ILE A 1 288 ? -11.312 -35.5 -7.605 1 90.5 288 ILE A O 1
ATOM 2367 N N . VAL A 1 289 ? -12.086 -35.375 -9.703 1 83.88 289 VAL A N 1
ATOM 2368 C CA . VAL A 1 289 ? -10.805 -35.688 -10.32 1 83.88 289 VAL A CA 1
ATOM 2369 C C . VAL A 1 289 ? -9.859 -34.5 -10.172 1 83.88 289 VAL A C 1
ATOM 2371 O O . VAL A 1 289 ? -10.312 -33.344 -10.086 1 83.88 289 VAL A O 1
ATOM 2374 N N . ASP A 1 290 ? -8.664 -34.719 -10.188 1 88.62 290 ASP A N 1
ATOM 2375 C CA . ASP A 1 290 ? -7.629 -33.719 -9.953 1 88.62 290 ASP A CA 1
ATOM 2376 C C . ASP A 1 290 ? -7.754 -32.562 -10.945 1 88.62 290 ASP A C 1
ATOM 2378 O O . ASP A 1 290 ? -7.566 -31.406 -10.57 1 88.62 290 ASP A O 1
ATOM 2382 N N . ASP A 1 291 ? -8.039 -32.844 -12.117 1 88 291 ASP A N 1
ATOM 2383 C CA . ASP A 1 291 ? -8.086 -31.812 -13.148 1 88 291 ASP A CA 1
ATOM 2384 C C . ASP A 1 291 ? -9.219 -30.828 -12.898 1 88 291 ASP A C 1
ATOM 2386 O O . ASP A 1 291 ? -9.211 -29.719 -13.43 1 88 291 ASP A O 1
ATOM 2390 N N . ASN A 1 292 ? -10.211 -31.266 -12.109 1 90.06 292 ASN A N 1
ATOM 2391 C CA . ASN A 1 292 ? -11.289 -30.375 -11.695 1 90.06 292 ASN A CA 1
ATOM 2392 C C . ASN A 1 292 ? -10.992 -29.719 -10.344 1 90.06 292 ASN A C 1
ATOM 2394 O O . ASN A 1 292 ? -11.445 -28.609 -10.07 1 90.06 292 ASN A O 1
ATOM 2398 N N . LEU A 1 293 ? -10.25 -30.422 -9.555 1 95.94 293 LEU A N 1
ATOM 2399 C CA . LEU A 1 293 ? -9.969 -29.984 -8.188 1 95.94 293 LEU A CA 1
ATOM 2400 C C . LEU A 1 293 ? -8.969 -28.828 -8.18 1 95.94 293 LEU A C 1
ATOM 2402 O O . LEU A 1 293 ? -9.219 -27.797 -7.559 1 95.94 293 LEU A O 1
ATOM 2406 N N . TYR A 1 294 ? -7.926 -28.953 -8.875 1 96.44 294 TYR A N 1
ATOM 2407 C CA . TYR A 1 294 ? -6.781 -28.062 -8.742 1 96.44 294 TYR A CA 1
ATOM 2408 C C . TYR A 1 294 ? -7.117 -26.656 -9.242 1 96.44 294 TYR A C 1
ATOM 2410 O O . TYR A 1 294 ? -6.719 -25.672 -8.633 1 96.44 294 TYR A O 1
ATOM 2418 N N . PRO A 1 295 ? -7.91 -26.547 -10.305 1 96.19 295 PRO A N 1
ATOM 2419 C CA . PRO A 1 295 ? -8.336 -25.203 -10.672 1 96.19 295 PRO A CA 1
ATOM 2420 C C . PRO A 1 295 ? -9.133 -24.516 -9.562 1 96.19 295 PRO A C 1
ATOM 2422 O O . PRO A 1 295 ? -8.992 -23.297 -9.359 1 96.19 295 PRO A O 1
ATOM 2425 N N . GLN A 1 296 ? -9.93 -25.297 -8.93 1 97.88 296 GLN A N 1
ATOM 2426 C CA . GLN A 1 296 ? -10.727 -24.734 -7.844 1 97.88 296 GLN A CA 1
ATOM 2427 C C . GLN A 1 296 ? -9.852 -24.375 -6.645 1 97.88 296 GLN A C 1
ATOM 2429 O O . GLN A 1 296 ? -10.086 -23.359 -5.98 1 97.88 296 GLN A O 1
ATOM 2434 N N . LEU A 1 297 ? -8.836 -25.141 -6.336 1 98.44 297 LEU A N 1
ATOM 2435 C CA . LEU A 1 297 ? -7.891 -24.828 -5.273 1 98.44 297 LEU A CA 1
ATOM 2436 C C . LEU A 1 297 ? -7.148 -23.531 -5.57 1 98.44 297 LEU A C 1
ATOM 2438 O O . LEU A 1 297 ? -6.965 -22.703 -4.684 1 98.44 297 LEU A O 1
ATOM 2442 N N . GLU A 1 298 ? -6.727 -23.453 -6.758 1 97.5 298 GLU A N 1
ATOM 2443 C CA . GLU A 1 298 ? -6.031 -22.25 -7.168 1 97.5 298 GLU A CA 1
ATOM 2444 C C . GLU A 1 298 ? -6.93 -21.016 -7.023 1 97.5 298 GLU A C 1
ATOM 2446 O O . GLU A 1 298 ? -6.488 -19.969 -6.543 1 97.5 298 GLU A O 1
ATOM 2451 N N . ARG A 1 299 ? -8.094 -21.156 -7.465 1 97.56 299 ARG A N 1
ATOM 2452 C CA . ARG A 1 299 ? -9.062 -20.062 -7.336 1 97.56 299 ARG A CA 1
ATOM 2453 C C . ARG A 1 299 ? -9.266 -19.688 -5.875 1 97.56 299 ARG A C 1
ATOM 2455 O O . ARG A 1 299 ? -9.219 -18.5 -5.527 1 97.56 299 ARG A O 1
ATOM 2462 N N . ALA A 1 300 ? -9.508 -20.656 -5.082 1 98.56 300 ALA A N 1
ATOM 2463 C CA . ALA A 1 300 ? -9.711 -20.406 -3.656 1 98.56 300 ALA A CA 1
ATOM 2464 C C . ALA A 1 300 ? -8.508 -19.703 -3.045 1 98.56 300 ALA A C 1
ATOM 2466 O O . ALA A 1 300 ? -8.656 -18.734 -2.297 1 98.56 300 ALA A O 1
ATOM 2467 N N . SER A 1 301 ? -7.375 -20.203 -3.342 1 98.56 301 SER A N 1
ATOM 2468 C CA . SER A 1 301 ? -6.137 -19.609 -2.852 1 98.56 301 SER A CA 1
ATOM 2469 C C . SER A 1 301 ? -6.012 -18.156 -3.285 1 98.56 301 SER A C 1
ATOM 2471 O O . SER A 1 301 ? -5.691 -17.281 -2.473 1 98.56 301 SER A O 1
ATOM 2473 N N . ARG A 1 302 ? -6.301 -17.891 -4.492 1 98.12 302 ARG A N 1
ATOM 2474 C CA . ARG A 1 302 ? -6.203 -16.547 -5.039 1 98.12 302 ARG A CA 1
ATOM 2475 C C . ARG A 1 302 ? -7.195 -15.602 -4.363 1 98.12 302 ARG A C 1
ATOM 2477 O O . ARG A 1 302 ? -6.844 -14.477 -4 1 98.12 302 ARG A O 1
ATOM 2484 N N . LYS A 1 303 ? -8.383 -16.016 -4.215 1 98.56 303 LYS A N 1
ATOM 2485 C CA . LYS A 1 303 ? -9.43 -15.195 -3.605 1 98.56 303 LYS A CA 1
ATOM 2486 C C . LYS A 1 303 ? -9.078 -14.844 -2.162 1 98.56 303 LYS A C 1
ATOM 2488 O O . LYS A 1 303 ? -9.234 -13.695 -1.743 1 98.56 303 LYS A O 1
ATOM 2493 N N . ILE A 1 304 ? -8.602 -15.789 -1.464 1 98.75 304 ILE A N 1
ATOM 2494 C CA . ILE A 1 304 ? -8.227 -15.555 -0.073 1 98.75 304 ILE A CA 1
ATOM 2495 C C . ILE A 1 304 ? -7.004 -14.648 -0.012 1 98.75 304 ILE A C 1
ATOM 2497 O O . ILE A 1 304 ? -6.922 -13.758 0.842 1 98.75 304 ILE A O 1
ATOM 2501 N N . PHE A 1 305 ? -6.105 -14.891 -0.883 1 98.62 305 PHE A N 1
ATOM 2502 C CA . PHE A 1 305 ? -4.922 -14.039 -0.961 1 98.62 305 PHE A CA 1
ATOM 2503 C C . PHE A 1 305 ? -5.316 -12.594 -1.215 1 98.62 305 PHE A C 1
ATOM 2505 O O . PHE A 1 305 ? -4.809 -11.68 -0.556 1 98.62 305 PHE A O 1
ATOM 2512 N N . GLU A 1 306 ? -6.184 -12.375 -2.131 1 98.5 306 GLU A N 1
ATOM 2513 C CA . GLU A 1 306 ? -6.68 -11.039 -2.451 1 98.5 306 GLU A CA 1
ATOM 2514 C C . GLU A 1 306 ? -7.387 -10.414 -1.255 1 98.5 306 GLU A C 1
ATOM 2516 O O . GLU A 1 306 ? -7.242 -9.211 -1.002 1 98.5 306 GLU A O 1
ATOM 2521 N N . PHE A 1 307 ? -8.125 -11.164 -0.622 1 98.38 307 PHE A N 1
ATOM 2522 C CA . PHE A 1 307 ? -8.789 -10.711 0.592 1 98.38 307 PHE A CA 1
ATOM 2523 C C . PHE A 1 307 ? -7.773 -10.219 1.615 1 98.38 307 PHE A C 1
ATOM 2525 O O . PHE A 1 307 ? -7.941 -9.156 2.211 1 98.38 307 PHE A O 1
ATOM 2532 N N . LEU A 1 308 ? -6.715 -11.039 1.83 1 98.69 308 LEU A N 1
ATOM 2533 C CA . LEU A 1 308 ? -5.664 -10.68 2.775 1 98.69 308 LEU A CA 1
ATOM 2534 C C . LEU A 1 308 ? -5 -9.367 2.379 1 98.69 308 LEU A C 1
ATOM 2536 O O . LEU A 1 308 ? -4.656 -8.555 3.24 1 98.69 308 LEU A O 1
ATOM 2540 N N . GLU A 1 309 ? -4.816 -9.219 1.069 1 97.88 309 GLU A N 1
ATOM 2541 C CA . GLU A 1 309 ? -4.266 -7.965 0.566 1 97.88 309 GLU A CA 1
ATOM 2542 C C . GLU A 1 309 ? -5.195 -6.793 0.875 1 97.88 309 GLU A C 1
ATOM 2544 O O . GLU A 1 309 ? -4.746 -5.754 1.362 1 97.88 309 GLU A O 1
ATOM 2549 N N . ARG A 1 310 ? -6.387 -6.961 0.63 1 96.44 310 ARG A N 1
ATOM 2550 C CA . ARG A 1 310 ? -7.383 -5.914 0.817 1 96.44 310 ARG A CA 1
ATOM 2551 C C . ARG A 1 310 ? -7.492 -5.516 2.285 1 96.44 310 ARG A C 1
ATOM 2553 O O . ARG A 1 310 ? -7.715 -4.344 2.602 1 96.44 310 ARG A O 1
ATOM 2560 N N . GLU A 1 311 ? -7.328 -6.48 3.119 1 96.5 311 GLU A N 1
ATOM 2561 C CA . GLU A 1 311 ? -7.441 -6.23 4.555 1 96.5 311 GLU A CA 1
ATOM 2562 C C . GLU A 1 311 ? -6.105 -5.781 5.141 1 96.5 311 GLU A C 1
ATOM 2564 O O . GLU A 1 311 ? -5.969 -5.664 6.363 1 96.5 311 GLU A O 1
ATOM 2569 N N . ASN A 1 312 ? -5.098 -5.609 4.309 1 96.38 312 ASN A N 1
ATOM 2570 C CA . ASN A 1 312 ? -3.812 -5 4.633 1 96.38 312 ASN A CA 1
ATOM 2571 C C . ASN A 1 312 ? -2.967 -5.91 5.52 1 96.38 312 ASN A C 1
ATOM 2573 O O . ASN A 1 312 ? -2.248 -5.434 6.398 1 96.38 312 ASN A O 1
ATOM 2577 N N . PHE A 1 313 ? -3.062 -7.234 5.379 1 98.19 313 PHE A N 1
ATOM 2578 C CA . PHE A 1 313 ? -2.211 -8.148 6.125 1 98.19 313 PHE A CA 1
ATOM 2579 C C . PHE A 1 313 ? -0.903 -8.398 5.387 1 98.19 313 PHE A C 1
ATOM 2581 O O . PHE A 1 313 ? -0.027 -9.109 5.883 1 98.19 313 PHE A O 1
ATOM 2588 N N . MET A 1 314 ? -0.787 -7.906 4.199 1 98 314 MET A N 1
ATOM 2589 C CA . MET A 1 314 ? 0.428 -7.941 3.389 1 98 314 MET A CA 1
ATOM 2590 C C . MET A 1 314 ? 0.91 -9.375 3.189 1 98 314 MET A C 1
ATOM 2592 O O . MET A 1 314 ? 2.012 -9.727 3.611 1 98 314 MET A O 1
ATOM 2596 N N . PRO A 1 315 ? 0.114 -10.148 2.494 1 98.44 315 PRO A N 1
ATOM 2597 C CA . PRO A 1 315 ? 0.53 -11.531 2.232 1 98.44 315 PRO A CA 1
ATOM 2598 C C . PRO A 1 315 ? 1.778 -11.617 1.357 1 98.44 315 PRO A C 1
ATOM 2600 O O . PRO A 1 315 ? 1.972 -10.781 0.47 1 98.44 315 PRO A O 1
ATOM 2603 N N . LEU A 1 316 ? 2.607 -12.68 1.656 1 98.12 316 LEU A N 1
ATOM 2604 C CA . LEU A 1 316 ? 3.854 -12.875 0.923 1 98.12 316 LEU A CA 1
ATOM 2605 C C . LEU A 1 316 ? 3.672 -13.898 -0.197 1 98.12 316 LEU A C 1
ATOM 2607 O O . LEU A 1 316 ? 3.959 -13.602 -1.359 1 98.12 316 LEU A O 1
ATOM 2611 N N . ARG A 1 317 ? 3.279 -15.047 0.14 1 97.94 317 ARG A N 1
ATOM 2612 C CA . ARG A 1 317 ? 3.062 -16.125 -0.817 1 97.94 317 ARG A CA 1
ATOM 2613 C C . ARG A 1 317 ? 1.976 -17.078 -0.33 1 97.94 317 ARG A C 1
ATOM 2615 O O . ARG A 1 317 ? 1.594 -17.047 0.842 1 97.94 317 ARG A O 1
ATOM 2622 N N . SER A 1 318 ? 1.438 -17.781 -1.215 1 98.12 318 SER A N 1
ATOM 2623 C CA . SER A 1 318 ? 0.457 -18.828 -0.927 1 98.12 318 SER A CA 1
ATOM 2624 C C . SER A 1 318 ? 0.792 -20.125 -1.663 1 98.12 318 SER A C 1
ATOM 2626 O O . SER A 1 318 ? 1.592 -20.125 -2.602 1 98.12 318 SER A O 1
ATOM 2628 N N . ALA A 1 319 ? 0.367 -21.203 -1.184 1 97.31 319 ALA A N 1
ATOM 2629 C CA . ALA A 1 319 ? 0.473 -22.531 -1.776 1 97.31 319 ALA A CA 1
ATOM 2630 C C . ALA A 1 319 ? -0.739 -23.391 -1.423 1 97.31 319 ALA A C 1
ATOM 2632 O O . ALA A 1 319 ? -1.595 -22.969 -0.639 1 97.31 319 ALA A O 1
ATOM 2633 N N . PHE A 1 320 ? -0.899 -24.438 -2.096 1 97.75 320 PHE A N 1
ATOM 2634 C CA . PHE A 1 320 ? -1.97 -25.375 -1.74 1 97.75 320 PHE A CA 1
ATOM 2635 C C . PHE A 1 320 ? -1.545 -26.812 -1.989 1 97.75 320 PHE A C 1
ATOM 2637 O O . PHE A 1 320 ? -0.605 -27.062 -2.746 1 97.75 320 PHE A O 1
ATOM 2644 N N . LYS A 1 321 ? -2.168 -27.719 -1.326 1 96.69 321 LYS A N 1
ATOM 2645 C CA . LYS A 1 321 ? -1.88 -29.141 -1.396 1 96.69 321 LYS A CA 1
ATOM 2646 C C . LYS A 1 321 ? -3.146 -29.969 -1.188 1 96.69 321 LYS A C 1
ATOM 2648 O O . LYS A 1 321 ? -3.969 -29.656 -0.328 1 96.69 321 LYS A O 1
ATOM 2653 N N . ALA A 1 322 ? -3.254 -30.969 -2.055 1 97.19 322 ALA A N 1
ATOM 2654 C CA . ALA A 1 322 ? -4.293 -31.969 -1.855 1 97.19 322 ALA A CA 1
ATOM 2655 C C . ALA A 1 322 ? -3.695 -33.281 -1.384 1 97.19 322 ALA A C 1
ATOM 2657 O O . ALA A 1 322 ? -2.812 -33.844 -2.039 1 97.19 322 ALA A O 1
ATOM 2658 N N . SER A 1 323 ? -4.035 -33.688 -0.204 1 95.19 323 SER A N 1
ATOM 2659 C CA . SER A 1 323 ? -3.688 -35.031 0.294 1 95.19 323 SER A CA 1
ATOM 2660 C C . SER A 1 323 ? -4.812 -36.031 0.048 1 95.19 323 SER A C 1
ATOM 2662 O O . SER A 1 323 ? -5.707 -35.781 -0.763 1 95.19 323 SER A O 1
ATOM 2664 N N . GLU A 1 324 ? -4.68 -37.188 0.595 1 93.62 324 GLU A N 1
ATOM 2665 C CA . GLU A 1 324 ? -5.672 -38.219 0.37 1 93.62 324 GLU A CA 1
ATOM 2666 C C . GLU A 1 324 ? -7.039 -37.812 0.918 1 93.62 324 GLU A C 1
ATOM 2668 O O . GLU A 1 324 ? -8.062 -38 0.257 1 93.62 324 GLU A O 1
ATOM 2673 N N . GLU A 1 325 ? -7.051 -37.188 2.041 1 96.25 325 GLU A N 1
ATOM 2674 C CA . GLU A 1 325 ? -8.32 -36.938 2.705 1 96.25 325 GLU A CA 1
ATOM 2675 C C . GLU A 1 325 ? -8.609 -35.438 2.783 1 96.25 325 GLU A C 1
ATOM 2677 O O . GLU A 1 325 ? -9.766 -35 2.818 1 96.25 325 GLU A O 1
ATOM 2682 N N . PHE A 1 326 ? -7.547 -34.688 2.863 1 98.12 326 PHE A N 1
ATOM 2683 C CA . PHE A 1 326 ? -7.73 -33.25 3.119 1 98.12 326 PHE A CA 1
ATOM 2684 C C . PHE A 1 326 ? -7.012 -32.438 2.068 1 98.12 326 PHE A C 1
ATOM 2686 O O . PHE A 1 326 ? -6.102 -32.906 1.396 1 98.12 326 PHE A O 1
ATOM 2693 N N . CYS A 1 327 ? -7.516 -31.25 1.869 1 98.62 327 CYS A N 1
ATOM 2694 C CA . CYS A 1 327 ? -6.836 -30.203 1.115 1 98.62 327 CYS A CA 1
ATOM 2695 C C . CYS A 1 327 ? -6.363 -29.094 2.039 1 98.62 327 CYS A C 1
ATOM 2697 O O . CYS A 1 327 ? -6.941 -28.875 3.107 1 98.62 327 CYS A O 1
ATOM 2699 N N . TYR A 1 328 ? -5.34 -28.391 1.687 1 98.69 328 TYR A N 1
ATOM 2700 C CA . TYR A 1 328 ? -4.754 -27.312 2.465 1 98.69 328 TYR A CA 1
ATOM 2701 C C . TYR A 1 328 ? -4.496 -26.094 1.59 1 98.69 328 TYR A C 1
ATOM 2703 O O . TYR A 1 328 ? -3.9 -26.203 0.517 1 98.69 328 TYR A O 1
ATOM 2711 N N . LEU A 1 329 ? -4.996 -25 1.947 1 98.81 329 LEU A N 1
ATOM 2712 C CA . LEU A 1 329 ? -4.594 -23.703 1.401 1 98.81 329 LEU A CA 1
ATOM 2713 C C . LEU A 1 329 ? -3.639 -22.984 2.35 1 98.81 329 LEU A C 1
ATOM 2715 O O . LEU A 1 329 ? -4.008 -22.656 3.477 1 98.81 329 LEU A O 1
ATOM 2719 N N . LEU A 1 330 ? -2.42 -22.75 1.942 1 98.69 330 LEU A N 1
ATOM 2720 C CA . LEU A 1 330 ? -1.367 -22.219 2.795 1 98.69 330 LEU A CA 1
ATOM 2721 C C . LEU A 1 330 ? -1.125 -20.734 2.49 1 98.69 330 LEU A C 1
ATOM 2723 O O . LEU A 1 330 ? -1.108 -20.344 1.324 1 98.69 330 LEU A O 1
ATOM 2727 N N . PHE A 1 331 ? -0.947 -19.969 3.58 1 98.81 331 PHE A N 1
ATOM 2728 C CA . PHE A 1 331 ? -0.694 -18.547 3.428 1 98.81 331 PHE A CA 1
ATOM 2729 C C . PHE A 1 331 ? 0.391 -18.078 4.395 1 98.81 331 PHE A C 1
ATOM 2731 O O . PHE A 1 331 ? 0.515 -18.609 5.496 1 98.81 331 PHE A O 1
ATOM 2738 N N . GLU A 1 332 ? 1.156 -17.141 3.979 1 98.62 332 GLU A N 1
ATOM 2739 C CA . GLU A 1 332 ? 2.141 -16.453 4.801 1 98.62 332 GLU A CA 1
ATOM 2740 C C . GLU A 1 332 ? 1.979 -14.938 4.691 1 98.62 332 GLU A C 1
ATOM 2742 O O . GLU A 1 332 ? 1.95 -14.391 3.588 1 98.62 332 GLU A O 1
ATOM 2747 N N . CYS A 1 333 ? 1.848 -14.242 5.832 1 98.56 333 CYS A N 1
ATOM 2748 C CA . CYS A 1 333 ? 1.63 -12.797 5.848 1 98.56 333 CYS A CA 1
ATOM 2749 C C . CYS A 1 333 ? 2.725 -12.094 6.637 1 98.56 333 CYS A C 1
ATOM 2751 O O . CYS A 1 333 ? 3.217 -12.617 7.633 1 98.56 333 CYS A O 1
ATOM 2753 N N . GLN A 1 334 ? 3.072 -10.93 6.215 1 98.31 334 GLN A N 1
ATOM 2754 C CA . GLN A 1 334 ? 4.07 -10.125 6.918 1 98.31 334 GLN A CA 1
ATOM 2755 C C . GLN A 1 334 ? 3.525 -9.609 8.242 1 98.31 334 GLN A C 1
ATOM 2757 O O . GLN A 1 334 ? 4.293 -9.336 9.172 1 98.31 334 GLN A O 1
ATOM 2762 N N . ILE A 1 335 ? 2.213 -9.461 8.258 1 98.25 335 ILE A N 1
ATOM 2763 C CA . ILE A 1 335 ? 1.581 -8.875 9.43 1 98.25 335 ILE A CA 1
ATOM 2764 C C . ILE A 1 335 ? 0.869 -9.961 10.234 1 98.25 335 ILE A C 1
ATOM 2766 O O . ILE A 1 335 ? -0.044 -10.617 9.727 1 98.25 335 ILE A O 1
ATOM 2770 N N . LYS A 1 336 ? 1.295 -10.062 11.516 1 97.62 336 LYS A N 1
ATOM 2771 C CA . LYS A 1 336 ? 0.654 -11.016 12.414 1 97.62 336 LYS A CA 1
ATOM 2772 C C . LYS A 1 336 ? -0.59 -10.414 13.062 1 97.62 336 LYS A C 1
ATOM 2774 O O . LYS A 1 336 ? -1.562 -11.125 13.328 1 97.62 336 LYS A O 1
ATOM 2779 N N . GLU A 1 337 ? -0.479 -9.18 13.32 1 97.88 337 GLU A N 1
ATOM 2780 C CA . GLU A 1 337 ? -1.562 -8.43 13.945 1 97.88 337 GLU A CA 1
ATOM 2781 C C . GLU A 1 337 ? -1.521 -6.961 13.523 1 97.88 337 GLU A C 1
ATOM 2783 O O . GLU A 1 337 ? -0.45 -6.348 13.484 1 97.88 337 GLU A O 1
ATOM 2788 N N . ILE A 1 338 ? -2.668 -6.445 13.133 1 98.19 338 ILE A N 1
ATOM 2789 C CA . ILE A 1 338 ? -2.805 -5.047 12.742 1 98.19 338 ILE A CA 1
ATOM 2790 C C . ILE A 1 338 ? -3.719 -4.324 13.727 1 98.19 338 ILE A C 1
ATOM 2792 O O . ILE A 1 338 ? -4.473 -4.961 14.469 1 98.19 338 ILE A O 1
ATOM 2796 N N . SER A 1 339 ? -3.57 -3.023 13.797 1 97.94 339 SER A N 1
ATOM 2797 C CA . SER A 1 339 ? -4.355 -2.238 14.742 1 97.94 339 SER A CA 1
ATOM 2798 C C . SER A 1 339 ? -5.852 -2.459 14.531 1 97.94 339 SER A C 1
ATOM 2800 O O . SER A 1 339 ? -6.277 -2.896 13.461 1 97.94 339 SER A O 1
ATOM 2802 N N . ARG A 1 340 ? -6.59 -2.146 15.578 1 97.12 340 ARG A N 1
ATOM 2803 C CA . ARG A 1 340 ? -8.047 -2.252 15.5 1 97.12 340 ARG A CA 1
ATOM 2804 C C . ARG A 1 340 ? -8.641 -1.066 14.75 1 97.12 340 ARG A C 1
ATOM 2806 O O . ARG A 1 340 ? -9.758 -1.149 14.234 1 97.12 340 ARG A O 1
ATOM 2813 N N . VAL A 1 341 ? -7.91 -0.002 14.617 1 97.06 341 VAL A N 1
ATOM 2814 C CA . VAL A 1 341 ? -8.445 1.215 14.016 1 97.06 341 VAL A CA 1
ATOM 2815 C C . VAL A 1 341 ? -7.785 1.45 12.656 1 97.06 341 VAL A C 1
ATOM 2817 O O . VAL A 1 341 ? -6.656 1.014 12.43 1 97.06 341 VAL A O 1
ATOM 2820 N N . PHE A 1 342 ? -8.5 2.045 11.781 1 96.56 342 PHE A N 1
ATOM 2821 C CA . PHE A 1 342 ? -7.98 2.523 10.508 1 96.56 342 PHE A CA 1
ATOM 2822 C C . PHE A 1 342 ? -8.625 3.85 10.117 1 96.56 342 PHE A C 1
ATOM 2824 O O . PHE A 1 342 ? -9.617 4.262 10.719 1 96.56 342 PHE A O 1
ATOM 2831 N N . ARG A 1 343 ? -8.055 4.508 9.195 1 95.88 343 ARG A N 1
ATOM 2832 C CA . ARG A 1 343 ? -8.57 5.789 8.711 1 95.88 343 ARG A CA 1
ATOM 2833 C C . ARG A 1 343 ? -9.586 5.586 7.594 1 95.88 343 ARG A C 1
ATOM 2835 O O . ARG A 1 343 ? -9.352 4.809 6.668 1 95.88 343 ARG A O 1
ATOM 2842 N N . ARG A 1 344 ? -10.641 6.312 7.711 1 96.81 344 ARG A N 1
ATOM 2843 C CA . ARG A 1 344 ? -11.648 6.336 6.656 1 96.81 344 ARG A CA 1
ATOM 2844 C C . ARG A 1 344 ? -11.703 7.703 5.977 1 96.81 344 ARG A C 1
ATOM 2846 O O . ARG A 1 344 ? -11.797 8.734 6.652 1 96.81 344 ARG A O 1
ATOM 2853 N N . MET A 1 345 ? -11.617 7.668 4.656 1 97.44 345 MET A N 1
ATOM 2854 C CA . MET A 1 345 ? -11.656 8.898 3.871 1 97.44 345 MET A CA 1
ATOM 2855 C C . MET A 1 345 ? -13.07 9.453 3.801 1 97.44 345 MET A C 1
ATOM 2857 O O . MET A 1 345 ? -14.016 8.727 3.486 1 97.44 345 MET A O 1
ATOM 2861 N N . GLY A 1 346 ? -13.242 10.742 4.152 1 98.06 346 GLY A N 1
ATOM 2862 C CA . GLY A 1 346 ? -14.516 11.438 4.035 1 98.06 346 GLY A CA 1
ATOM 2863 C C . GLY A 1 346 ? -14.539 12.453 2.91 1 98.06 346 GLY A C 1
ATOM 2864 O O . GLY A 1 346 ? -13.672 12.43 2.029 1 98.06 346 GLY A O 1
ATOM 2865 N N . PRO A 1 347 ? -15.523 13.258 2.875 1 98.19 347 PRO A N 1
ATOM 2866 C CA . PRO A 1 347 ? -15.688 14.219 1.781 1 98.19 347 PRO A CA 1
ATOM 2867 C C . PRO A 1 347 ? -14.773 15.43 1.917 1 98.19 347 PRO A C 1
ATOM 2869 O O . PRO A 1 347 ? -14.258 15.703 3.004 1 98.19 347 PRO A O 1
ATOM 2872 N N . GLN A 1 348 ? -14.57 16.141 0.81 1 98.38 348 GLN A N 1
ATOM 2873 C CA . GLN A 1 348 ? -13.938 17.453 0.854 1 98.38 348 GLN A CA 1
ATOM 2874 C C . GLN A 1 348 ? -14.789 18.438 1.644 1 98.38 348 GLN A C 1
ATOM 2876 O O . GLN A 1 348 ? -16.016 18.344 1.661 1 98.38 348 GLN A O 1
ATOM 2881 N N . PHE A 1 349 ? -14.156 19.422 2.252 1 98.44 349 PHE A N 1
ATOM 2882 C CA . PHE A 1 349 ? -14.891 20.297 3.154 1 98.44 349 PHE A CA 1
ATOM 2883 C C . PHE A 1 349 ? -15.914 21.125 2.391 1 98.44 349 PHE A C 1
ATOM 2885 O O . PHE A 1 349 ? -16.906 21.594 2.965 1 98.44 349 PHE A O 1
ATOM 2892 N N . GLU A 1 350 ? -15.766 21.266 1.103 1 98.06 350 GLU A N 1
ATOM 2893 C CA . GLU A 1 350 ? -16.641 22.078 0.279 1 98.06 350 GLU A CA 1
ATOM 2894 C C . GLU A 1 350 ? -18.016 21.422 0.094 1 98.06 350 GLU A C 1
ATOM 2896 O O . GLU A 1 350 ? -19 22.094 -0.165 1 98.06 350 GLU A O 1
ATOM 2901 N N . ASP A 1 351 ? -18.016 20.109 0.176 1 97.94 351 ASP A N 1
ATOM 2902 C CA . ASP A 1 351 ? -19.234 19.328 -0.068 1 97.94 351 ASP A CA 1
ATOM 2903 C C . ASP A 1 351 ? -20.125 19.312 1.169 1 97.94 351 ASP A C 1
ATOM 2905 O O . ASP A 1 351 ? -20.203 18.297 1.866 1 97.94 351 ASP A O 1
ATOM 2909 N N . GLU A 1 352 ? -20.891 20.344 1.322 1 97.31 352 GLU A N 1
ATOM 2910 C CA . GLU A 1 352 ? -21.641 20.562 2.549 1 97.31 352 GLU A CA 1
ATOM 2911 C C . GLU A 1 352 ? -22.594 19.391 2.816 1 97.31 352 GLU A C 1
ATOM 2913 O O . GLU A 1 352 ? -22.672 18.906 3.943 1 97.31 352 GLU A O 1
ATOM 2918 N N . ARG A 1 353 ? -23.281 18.922 1.837 1 96.19 353 ARG A N 1
ATOM 2919 C CA . ARG A 1 353 ? -24.266 17.859 1.999 1 96.19 353 ARG A CA 1
ATOM 2920 C C . ARG A 1 353 ? -23.609 16.578 2.496 1 96.19 353 ARG A C 1
ATOM 2922 O O . ARG A 1 353 ? -24.062 15.984 3.48 1 96.19 353 ARG A O 1
ATOM 2929 N N . ASN A 1 354 ? -22.547 16.188 1.882 1 97.62 354 ASN A N 1
ATOM 2930 C CA . ASN A 1 354 ? -21.875 14.953 2.238 1 97.62 354 ASN A CA 1
ATOM 2931 C C . ASN A 1 354 ? -21.125 15.078 3.557 1 97.62 354 ASN A C 1
ATOM 2933 O O . ASN A 1 354 ? -20.953 14.094 4.277 1 97.62 354 ASN A O 1
ATOM 2937 N N . VAL A 1 355 ? -20.672 16.281 3.809 1 98.12 355 VAL A N 1
ATOM 2938 C CA . VAL A 1 355 ? -20.031 16.516 5.094 1 98.12 355 VAL A CA 1
ATOM 2939 C C . VAL A 1 355 ? -21.031 16.297 6.223 1 98.12 355 VAL A C 1
ATOM 2941 O O . VAL A 1 355 ? -20.734 15.641 7.223 1 98.12 355 VAL A O 1
ATOM 2944 N N . LYS A 1 356 ? -22.188 16.844 6.094 1 97.12 356 LYS A N 1
ATOM 2945 C CA . LYS A 1 356 ? -23.234 16.688 7.102 1 97.12 356 LYS A CA 1
ATOM 2946 C C . LYS A 1 356 ? -23.562 15.203 7.324 1 97.12 356 LYS A C 1
ATOM 2948 O O . LYS A 1 356 ? -23.656 14.75 8.469 1 97.12 356 LYS A O 1
ATOM 2953 N N . LYS A 1 357 ? -23.719 14.477 6.254 1 97.31 357 LYS A N 1
ATOM 2954 C CA . LYS A 1 357 ? -23.984 13.047 6.332 1 97.31 357 LYS A CA 1
ATOM 2955 C C . LYS A 1 357 ? -22.828 12.312 7.012 1 97.31 357 LYS A C 1
ATOM 2957 O O . LYS A 1 357 ? -23.047 11.453 7.867 1 97.31 357 LYS A O 1
ATOM 2962 N N . PHE A 1 358 ? -21.672 12.602 6.648 1 97.75 358 PHE A N 1
ATOM 2963 C CA . PHE A 1 358 ? -20.453 11.984 7.176 1 97.75 358 PHE A CA 1
ATOM 2964 C C . PHE A 1 358 ? -20.359 12.211 8.68 1 97.75 358 PHE A C 1
ATOM 2966 O O . PHE A 1 358 ? -20.016 11.289 9.43 1 97.75 358 PHE A O 1
ATOM 2973 N N . LEU A 1 359 ? -20.641 13.422 9.117 1 96.94 359 LEU A N 1
ATOM 2974 C CA . LEU A 1 359 ? -20.453 13.805 10.516 1 96.94 359 LEU A CA 1
ATOM 2975 C C . LEU A 1 359 ? -21.641 13.344 11.367 1 96.94 359 LEU A C 1
ATOM 2977 O O . LEU A 1 359 ? -21.562 13.336 12.594 1 96.94 359 LEU A O 1
ATOM 2981 N N . SER A 1 360 ? -22.734 12.953 10.797 1 95.94 360 SER A N 1
ATOM 2982 C CA . SER A 1 360 ? -23.938 12.539 11.523 1 95.94 360 SER A CA 1
ATOM 2983 C C . SER A 1 360 ? -23.781 11.125 12.086 1 95.94 360 SER A C 1
ATOM 2985 O O . SER A 1 360 ? -24.5 10.727 12.992 1 95.94 360 SER A O 1
ATOM 2987 N N . ARG A 1 361 ? -22.844 10.43 11.602 1 94 361 ARG A N 1
ATOM 2988 C CA . ARG A 1 361 ? -22.609 9.055 12.047 1 94 361 ARG A CA 1
ATOM 2989 C C . ARG A 1 361 ? -21.969 9.023 13.43 1 94 361 ARG A C 1
ATOM 2991 O O . ARG A 1 361 ? -21.094 9.828 13.727 1 94 361 ARG A O 1
ATOM 2998 N N . ASN A 1 362 ? -22.531 8.164 14.234 1 93.06 362 ASN A N 1
ATOM 2999 C CA . ASN A 1 362 ? -21.938 7.973 15.555 1 93.06 362 ASN A CA 1
ATOM 3000 C C . ASN A 1 362 ? -20.641 7.152 15.469 1 93.06 362 ASN A C 1
ATOM 3002 O O . ASN A 1 362 ? -20.672 6.004 15.023 1 93.06 362 ASN A O 1
ATOM 3006 N N . ARG A 1 363 ? -19.547 7.762 15.898 1 92.81 363 ARG A N 1
ATOM 3007 C CA . ARG A 1 363 ? -18.234 7.125 15.844 1 92.81 363 ARG A CA 1
ATOM 3008 C C . ARG A 1 363 ? -17.547 7.164 17.203 1 92.81 363 ARG A C 1
ATOM 3010 O O . ARG A 1 363 ? -17.859 8.016 18.031 1 92.81 363 ARG A O 1
ATOM 3017 N N . ALA A 1 364 ? -16.656 6.211 17.359 1 92.19 364 ALA A N 1
ATOM 3018 C CA . ALA A 1 364 ? -15.93 6.117 18.625 1 92.19 364 ALA A CA 1
ATOM 3019 C C . ALA A 1 364 ? -14.945 7.273 18.766 1 92.19 364 ALA A C 1
ATOM 3021 O O . ALA A 1 364 ? -14.641 7.699 19.875 1 92.19 364 ALA A O 1
ATOM 3022 N N . PHE A 1 365 ? -14.484 7.793 17.641 1 95.44 365 PHE A N 1
ATOM 3023 C CA . PHE A 1 365 ? -13.477 8.852 17.641 1 95.44 365 PHE A CA 1
ATOM 3024 C C . PHE A 1 365 ? -13.961 10.055 16.828 1 95.44 365 PHE A C 1
ATOM 3026 O O . PHE A 1 365 ? -14.766 9.914 15.914 1 95.44 365 PHE A O 1
ATOM 3033 N N . ARG A 1 366 ? -13.438 11.203 17.203 1 94.69 366 ARG A N 1
ATOM 3034 C CA . ARG A 1 366 ? -13.836 12.445 16.547 1 94.69 366 ARG A CA 1
ATOM 3035 C C . ARG A 1 366 ? -13.258 12.523 15.141 1 94.69 366 ARG A C 1
ATOM 3037 O O . ARG A 1 366 ? -12.07 12.266 14.938 1 94.69 366 ARG A O 1
ATOM 3044 N N . PRO A 1 367 ? -14.133 12.883 14.188 1 96.94 367 PRO A N 1
ATOM 3045 C CA . PRO A 1 367 ? -13.602 13.148 12.852 1 96.94 367 PRO A CA 1
ATOM 3046 C C . PRO A 1 367 ? -12.633 14.328 12.82 1 96.94 367 PRO A C 1
ATOM 3048 O O . PRO A 1 367 ? -12.586 15.117 13.766 1 96.94 367 PRO A O 1
ATOM 3051 N N . PHE A 1 368 ? -11.828 14.406 11.82 1 96.81 368 PHE A N 1
ATOM 3052 C CA . PHE A 1 368 ? -10.828 15.461 11.711 1 96.81 368 PHE A CA 1
ATOM 3053 C C . PHE A 1 368 ? -10.609 15.852 10.25 1 96.81 368 PHE A C 1
ATOM 3055 O O . PHE A 1 368 ? -11.07 15.156 9.344 1 96.81 368 PHE A O 1
ATOM 3062 N N . ILE A 1 369 ? -9.977 16.984 10.078 1 97.62 369 ILE A N 1
ATOM 3063 C CA . ILE A 1 369 ? -9.711 17.5 8.742 1 97.62 369 ILE A CA 1
ATOM 3064 C C . ILE A 1 369 ? -8.219 17.422 8.438 1 97.62 369 ILE A C 1
ATOM 3066 O O . ILE A 1 369 ? -7.391 17.797 9.273 1 97.62 369 ILE A O 1
ATOM 3070 N N . GLU A 1 370 ? -7.891 16.922 7.348 1 97.19 370 GLU A N 1
ATOM 3071 C CA . GLU A 1 370 ? -6.531 16.906 6.816 1 97.19 370 GLU A CA 1
ATOM 3072 C C . GLU A 1 370 ? -6.516 17.203 5.32 1 97.19 370 GLU A C 1
ATOM 3074 O O . GLU A 1 370 ? -7.203 16.531 4.543 1 97.19 370 GLU A O 1
ATOM 3079 N N . ASN A 1 371 ? -5.777 18.234 4.988 1 96.5 371 ASN A N 1
ATOM 3080 C CA . ASN A 1 371 ? -5.641 18.656 3.598 1 96.5 371 ASN A CA 1
ATOM 3081 C C . ASN A 1 371 ? -7 18.953 2.971 1 96.5 371 ASN A C 1
ATOM 3083 O O . ASN A 1 371 ? -7.289 18.516 1.861 1 96.5 371 ASN A O 1
ATOM 3087 N N . GLY A 1 372 ? -7.805 19.578 3.732 1 97.75 372 GLY A N 1
ATOM 3088 C CA . GLY A 1 372 ? -9.086 20.047 3.246 1 97.75 372 GLY A CA 1
ATOM 3089 C C . GLY A 1 372 ? -10.125 18.953 3.115 1 97.75 372 GLY A C 1
ATOM 3090 O O . GLY A 1 372 ? -11.141 19.125 2.443 1 97.75 372 GLY A O 1
ATOM 3091 N N . ARG A 1 373 ? -9.836 17.859 3.713 1 98.06 373 ARG A N 1
ATOM 3092 C CA . ARG A 1 373 ? -10.75 16.719 3.637 1 98.06 373 ARG A CA 1
ATOM 3093 C C . ARG A 1 373 ? -11.039 16.141 5.023 1 98.06 373 ARG A C 1
ATOM 3095 O O . ARG A 1 373 ? -10.141 16.078 5.867 1 98.06 373 ARG A O 1
ATOM 3102 N N . TRP A 1 374 ? -12.266 15.703 5.141 1 98.56 374 TRP A N 1
ATOM 3103 C CA . TRP A 1 374 ? -12.641 15.07 6.402 1 98.56 374 TRP A CA 1
ATOM 3104 C C . TRP A 1 374 ? -12.148 13.625 6.449 1 98.56 374 TRP A C 1
ATOM 3106 O O . TRP A 1 374 ? -12.125 12.938 5.426 1 98.56 374 TRP A O 1
ATOM 3116 N N . TRP A 1 375 ? -11.812 13.203 7.625 1 98.19 375 TRP A N 1
ATOM 3117 C CA . TRP A 1 375 ? -11.398 11.836 7.91 1 98.19 375 TRP A CA 1
ATOM 3118 C C . TRP A 1 375 ? -12.008 11.344 9.219 1 98.19 375 TRP A C 1
ATOM 3120 O O . TRP A 1 375 ? -12.398 12.148 10.07 1 98.19 375 TRP A O 1
ATOM 3130 N N . ALA A 1 376 ? -12.102 10.102 9.344 1 97.69 376 ALA A N 1
ATOM 3131 C CA . ALA A 1 376 ? -12.547 9.5 10.602 1 97.69 376 ALA A CA 1
ATOM 3132 C C . ALA A 1 376 ? -11.812 8.188 10.867 1 97.69 376 ALA A C 1
ATOM 3134 O O . ALA A 1 376 ? -11.305 7.555 9.938 1 97.69 376 ALA A O 1
ATOM 3135 N N . PHE A 1 377 ? -11.656 7.852 12.109 1 97.56 377 PHE A N 1
ATOM 3136 C CA . PHE A 1 377 ? -11.172 6.531 12.492 1 97.56 377 PHE A CA 1
ATOM 3137 C C . PHE A 1 377 ? -12.336 5.551 12.633 1 97.56 377 PHE A C 1
ATOM 3139 O O . PHE A 1 377 ? -13.383 5.895 13.188 1 97.56 377 PHE A O 1
ATOM 3146 N N . GLU A 1 378 ? -12.141 4.391 12.102 1 95.88 378 GLU A N 1
ATOM 3147 C CA . GLU A 1 378 ? -13.117 3.311 12.219 1 95.88 378 GLU A CA 1
ATOM 3148 C C . GLU A 1 378 ? -12.477 2.045 12.781 1 95.88 378 GLU A C 1
ATOM 3150 O O . GLU A 1 378 ? -11.258 1.872 12.703 1 95.88 378 GLU A O 1
ATOM 3155 N N . MET A 1 379 ? -13.273 1.219 13.344 1 94.81 379 MET A N 1
ATOM 3156 C CA . MET A 1 379 ? -12.797 -0.037 13.922 1 94.81 379 MET A CA 1
ATOM 3157 C C . MET A 1 379 ? -12.875 -1.168 12.898 1 94.81 379 MET A C 1
ATOM 3159 O O . MET A 1 379 ? -13.852 -1.263 12.148 1 94.81 379 MET A O 1
ATOM 3163 N N . ARG A 1 380 ? -11.836 -1.989 12.945 1 94.12 380 ARG A N 1
ATOM 3164 C CA . ARG A 1 380 ? -11.789 -3.158 12.07 1 94.12 380 ARG A CA 1
ATOM 3165 C C . ARG A 1 380 ? -12.5 -4.348 12.703 1 94.12 380 ARG A C 1
ATOM 3167 O O . ARG A 1 380 ? -12.578 -4.449 13.93 1 94.12 380 ARG A O 1
ATOM 3174 N N . LYS A 1 381 ? -12.914 -5.254 11.797 1 92.38 381 LYS A N 1
ATOM 3175 C CA . LYS A 1 381 ? -13.57 -6.473 12.266 1 92.38 381 LYS A CA 1
ATOM 3176 C C . LYS A 1 381 ? -12.539 -7.508 12.719 1 92.38 381 LYS A C 1
ATOM 3178 O O . LYS A 1 381 ? -12.758 -8.219 13.703 1 92.38 381 LYS A O 1
ATOM 3183 N N . PHE A 1 382 ? -11.445 -7.574 11.969 1 94.81 382 PHE A N 1
ATOM 3184 C CA . PHE A 1 382 ? -10.406 -8.57 12.234 1 94.81 382 PHE A CA 1
ATOM 3185 C C . PHE A 1 382 ? -9.039 -7.902 12.344 1 94.81 382 PHE A C 1
ATOM 3187 O O . PHE A 1 382 ? -8.734 -6.973 11.594 1 94.81 382 PHE A O 1
ATOM 3194 N N . THR A 1 383 ? -8.258 -8.453 13.266 1 97.5 383 THR A N 1
ATOM 3195 C CA . THR A 1 383 ? -6.938 -7.859 13.453 1 97.5 383 THR A CA 1
ATOM 3196 C C . THR A 1 383 ? -5.844 -8.867 13.102 1 97.5 383 THR A C 1
ATOM 3198 O O . THR A 1 383 ? -4.664 -8.523 13.07 1 97.5 383 THR A O 1
ATOM 3201 N N . THR A 1 384 ? -6.219 -10.141 12.875 1 98.25 384 THR A N 1
ATOM 3202 C CA . THR A 1 384 ? -5.262 -11.164 12.469 1 98.25 384 THR A CA 1
ATOM 3203 C C . THR A 1 384 ? -5.684 -11.812 11.148 1 98.25 384 THR A C 1
ATOM 3205 O O . THR A 1 384 ? -6.875 -11.867 10.836 1 98.25 384 THR A O 1
ATOM 3208 N N . PRO A 1 385 ? -4.68 -12.219 10.375 1 98.5 385 PRO A N 1
ATOM 3209 C CA . PRO A 1 385 ? -5.047 -12.867 9.117 1 98.5 385 PRO A CA 1
ATOM 3210 C C . PRO A 1 385 ? -5.914 -14.109 9.312 1 98.5 385 PRO A C 1
ATOM 3212 O O . PRO A 1 385 ? -6.836 -14.359 8.531 1 98.5 385 PRO A O 1
ATOM 3215 N N . GLU A 1 386 ? -5.68 -14.898 10.312 1 98.44 386 GLU A N 1
ATOM 3216 C CA . GLU A 1 386 ? -6.43 -16.125 10.594 1 98.44 386 GLU A CA 1
ATOM 3217 C C . GLU A 1 386 ? -7.902 -15.812 10.836 1 98.44 386 GLU A C 1
ATOM 3219 O O . GLU A 1 386 ? -8.781 -16.469 10.273 1 98.44 386 GLU A O 1
ATOM 3224 N N . GLU A 1 387 ? -8.117 -14.773 11.672 1 97.75 387 GLU A N 1
ATOM 3225 C CA . GLU A 1 387 ? -9.492 -14.375 11.961 1 97.75 387 GLU A CA 1
ATOM 3226 C C . GLU A 1 387 ? -10.203 -13.883 10.695 1 97.75 387 GLU A C 1
ATOM 3228 O O . GLU A 1 387 ? -11.367 -14.195 10.477 1 97.75 387 GLU A O 1
ATOM 3233 N N . GLY A 1 388 ? -9.469 -13.078 9.977 1 98.19 388 GLY A N 1
ATOM 3234 C CA . GLY A 1 388 ? -10.031 -12.586 8.734 1 98.19 388 GLY A CA 1
ATOM 3235 C C . GLY A 1 388 ? -10.406 -13.695 7.766 1 98.19 388 GLY A C 1
ATOM 3236 O O . GLY A 1 388 ? -11.516 -13.711 7.234 1 98.19 388 GLY A O 1
ATOM 3237 N N . VAL A 1 389 ? -9.508 -14.641 7.574 1 98.69 389 VAL A N 1
ATOM 3238 C CA . VAL A 1 389 ? -9.719 -15.711 6.609 1 98.69 389 VAL A CA 1
ATOM 3239 C C . VAL A 1 389 ? -10.836 -16.641 7.098 1 98.69 389 VAL A C 1
ATOM 3241 O O . VAL A 1 389 ? -11.625 -17.141 6.297 1 98.69 389 VAL A O 1
ATOM 3244 N N . ARG A 1 390 ? -10.883 -16.859 8.422 1 98.25 390 ARG A N 1
ATOM 3245 C CA . ARG A 1 390 ? -11.984 -17.641 8.977 1 98.25 390 ARG A CA 1
ATOM 3246 C C . ARG A 1 390 ? -13.328 -17.031 8.609 1 98.25 390 ARG A C 1
ATOM 3248 O O . ARG A 1 390 ? -14.242 -17.734 8.156 1 98.25 390 ARG A O 1
ATOM 3255 N N . SER A 1 391 ? -13.406 -15.758 8.844 1 97.88 391 SER A N 1
ATOM 3256 C CA . SER A 1 391 ? -14.633 -15.047 8.516 1 97.88 391 SER A CA 1
ATOM 3257 C C . SER A 1 391 ? -14.922 -15.102 7.02 1 97.88 391 SER A C 1
ATOM 3259 O O . SER A 1 391 ? -16.047 -15.391 6.609 1 97.88 391 SER A O 1
ATOM 3261 N N . TYR A 1 392 ? -13.93 -14.82 6.207 1 98 392 TYR A N 1
ATOM 3262 C CA . TYR A 1 392 ? -14.094 -14.797 4.758 1 98 392 TYR A CA 1
ATOM 3263 C C . TYR A 1 392 ? -14.539 -16.156 4.234 1 98 392 TYR A C 1
ATOM 3265 O O . TYR A 1 392 ? -15.492 -16.25 3.459 1 98 392 TYR A O 1
ATOM 3273 N N . ALA A 1 393 ? -13.844 -17.25 4.656 1 98 393 ALA A N 1
ATOM 3274 C CA . ALA A 1 393 ? -14.141 -18.609 4.195 1 98 393 ALA A CA 1
ATOM 3275 C C . ALA A 1 393 ? -15.555 -19.031 4.586 1 98 393 ALA A C 1
ATOM 3277 O O . ALA A 1 393 ? -16.203 -19.781 3.857 1 98 393 ALA A O 1
ATOM 3278 N N . SER A 1 394 ? -16.031 -18.531 5.703 1 97.12 394 SER A N 1
ATOM 3279 C CA . SER A 1 394 ? -17.344 -18.891 6.195 1 97.12 394 SER A CA 1
ATOM 3280 C C . SER A 1 394 ? -18.438 -18.141 5.43 1 97.12 394 SER A C 1
ATOM 3282 O O . SER A 1 394 ? -19.516 -18.703 5.195 1 97.12 394 SER A O 1
ATOM 3284 N N . THR A 1 395 ? -18.156 -16.953 5.043 1 96.75 395 THR A N 1
ATOM 3285 C CA . THR A 1 395 ? -19.219 -16.109 4.508 1 96.75 395 THR A CA 1
ATOM 3286 C C . THR A 1 395 ? -19.141 -16.047 2.982 1 96.75 395 THR A C 1
ATOM 3288 O O . THR A 1 395 ? -20.141 -15.789 2.318 1 96.75 395 THR A O 1
ATOM 3291 N N . HIS A 1 396 ? -17.984 -16.312 2.424 1 97.31 396 HIS A N 1
ATOM 3292 C CA . HIS A 1 396 ? -17.812 -16.172 0.983 1 97.31 396 HIS A CA 1
ATOM 3293 C C . HIS A 1 396 ? -17.391 -17.484 0.345 1 97.31 396 HIS A C 1
ATOM 3295 O O . HIS A 1 396 ? -16.672 -17.5 -0.655 1 97.31 396 HIS A O 1
ATOM 3301 N N . TRP A 1 397 ? -17.812 -18.562 0.907 1 96.62 397 TRP A N 1
ATOM 3302 C CA . TRP A 1 397 ? -17.406 -19.891 0.431 1 96.62 397 TRP A CA 1
ATOM 3303 C C . TRP A 1 397 ? -17.812 -20.094 -1.024 1 96.62 397 TRP A C 1
ATOM 3305 O O . TRP A 1 397 ? -17.156 -20.812 -1.771 1 96.62 397 TRP A O 1
ATOM 3315 N N . HIS A 1 398 ? -18.859 -19.453 -1.503 1 96.44 398 HIS A N 1
ATOM 3316 C CA . HIS A 1 398 ? -19.375 -19.609 -2.855 1 96.44 398 HIS A CA 1
ATOM 3317 C C . HIS A 1 398 ? -18.391 -19.094 -3.893 1 96.44 398 HIS A C 1
ATOM 3319 O O . HIS A 1 398 ? -18.469 -19.438 -5.07 1 96.44 398 HIS A O 1
ATOM 3325 N N . THR A 1 399 ? -17.516 -18.188 -3.484 1 96.62 399 THR A N 1
ATOM 3326 C CA . THR A 1 399 ? -16.562 -17.609 -4.414 1 96.62 399 THR A CA 1
ATOM 3327 C C . THR A 1 399 ? -15.312 -18.469 -4.523 1 96.62 399 THR A C 1
ATOM 3329 O O . THR A 1 399 ? -14.453 -18.234 -5.371 1 96.62 399 THR A O 1
ATOM 3332 N N . LEU A 1 400 ? -15.125 -19.531 -3.734 1 97.5 400 LEU A N 1
ATOM 3333 C CA . LEU A 1 400 ? -13.883 -20.281 -3.582 1 97.5 400 LEU A CA 1
ATOM 3334 C C . LEU A 1 400 ? -13.883 -21.531 -4.469 1 97.5 400 LEU A C 1
ATOM 3336 O O . LEU A 1 400 ? -13.023 -22.391 -4.316 1 97.5 400 LEU A O 1
ATOM 3340 N N . GLY A 1 401 ? -14.742 -21.609 -5.461 1 95.69 401 GLY A N 1
ATOM 3341 C CA . GLY A 1 401 ? -14.898 -22.797 -6.297 1 95.69 401 GLY A CA 1
ATOM 3342 C C . GLY A 1 401 ? -16.125 -23.625 -5.93 1 95.69 401 GLY A C 1
ATOM 3343 O O . GLY A 1 401 ? -16.484 -23.703 -4.758 1 95.69 401 GLY A O 1
ATOM 3344 N N . LYS A 1 402 ? -16.672 -24.281 -6.91 1 95.88 402 LYS A N 1
ATOM 3345 C CA . LYS A 1 402 ? -17.922 -24.984 -6.711 1 95.88 402 LYS A CA 1
ATOM 3346 C C . LYS A 1 402 ? -17.781 -26.094 -5.672 1 95.88 402 LYS A C 1
ATOM 3348 O O . LYS A 1 402 ? -18.438 -26.062 -4.629 1 95.88 402 LYS A O 1
ATOM 3353 N N . ASN A 1 403 ? -16.922 -27.047 -5.953 1 97.25 403 ASN A N 1
ATOM 3354 C CA . ASN A 1 403 ? -16.766 -28.188 -5.055 1 97.25 403 ASN A CA 1
ATOM 3355 C C . ASN A 1 403 ? -15.938 -27.828 -3.826 1 97.25 403 ASN A C 1
ATOM 3357 O O . ASN A 1 403 ? -16.266 -28.234 -2.711 1 97.25 403 ASN A O 1
ATOM 3361 N N . VAL A 1 404 ? -14.93 -27.047 -4.016 1 98.25 404 VAL A N 1
ATOM 3362 C CA . VAL A 1 404 ? -14.055 -26.609 -2.932 1 98.25 404 VAL A CA 1
ATOM 3363 C C . VAL A 1 404 ? -14.836 -25.719 -1.961 1 98.25 404 VAL A C 1
ATOM 3365 O O . VAL A 1 404 ? -14.781 -25.922 -0.746 1 98.25 404 VAL A O 1
ATOM 3368 N N . GLY A 1 405 ? -15.562 -24.781 -2.529 1 98.31 405 GLY A N 1
ATOM 3369 C CA . GLY A 1 405 ? -16.391 -23.922 -1.697 1 98.31 405 GLY A CA 1
ATOM 3370 C C . GLY A 1 405 ? -17.391 -24.703 -0.856 1 98.31 405 GLY A C 1
ATOM 3371 O O . GLY A 1 405 ? -17.578 -24.406 0.326 1 98.31 405 GLY A O 1
ATOM 3372 N N . GLU A 1 406 ? -17.984 -25.688 -1.516 1 97.94 406 GLU A N 1
ATOM 3373 C CA . GLU A 1 406 ? -18.969 -26.5 -0.811 1 97.94 406 GLU A CA 1
ATOM 3374 C C . GLU A 1 406 ? -18.312 -27.297 0.32 1 97.94 406 GLU A C 1
ATOM 3376 O O . GLU A 1 406 ? -18.891 -27.422 1.401 1 97.94 406 GLU A O 1
ATOM 3381 N N . SER A 1 407 ? -17.188 -27.812 0.025 1 98.38 407 SER A N 1
ATOM 3382 C CA . SER A 1 407 ? -16.469 -28.547 1.053 1 98.38 407 SER A CA 1
ATOM 3383 C C . SER A 1 407 ? -16.109 -27.656 2.234 1 98.38 407 SER A C 1
ATOM 3385 O O . SER A 1 407 ? -16.234 -28.062 3.391 1 98.38 407 SER A O 1
ATOM 3387 N N . ILE A 1 408 ? -15.688 -26.453 1.989 1 98.56 408 ILE A N 1
ATOM 3388 C CA . ILE A 1 408 ? -15.328 -25.5 3.027 1 98.56 408 ILE A CA 1
ATOM 3389 C C . ILE A 1 408 ? -16.578 -25.109 3.826 1 98.56 408 ILE A C 1
ATOM 3391 O O . ILE A 1 408 ? -16.5 -24.938 5.047 1 98.56 408 ILE A O 1
ATOM 3395 N N . ARG A 1 409 ? -17.672 -24.906 3.143 1 97.81 409 ARG A N 1
ATOM 3396 C CA . ARG A 1 409 ? -18.922 -24.609 3.824 1 97.81 409 ARG A CA 1
ATOM 3397 C C . ARG A 1 409 ? -19.25 -25.672 4.867 1 97.81 409 ARG A C 1
ATOM 3399 O O . ARG A 1 409 ? -19.688 -25.344 5.973 1 97.81 409 ARG A O 1
ATOM 3406 N N . GLU A 1 410 ? -19 -26.891 4.469 1 97.75 410 GLU A N 1
ATOM 3407 C CA . GLU A 1 410 ? -19.328 -28.016 5.34 1 97.75 410 GLU A CA 1
ATOM 3408 C C . GLU A 1 410 ? -18.375 -28.094 6.535 1 97.75 410 GLU A C 1
ATOM 3410 O O . GLU A 1 410 ? -18.812 -28.297 7.668 1 97.75 410 GLU A O 1
ATOM 3415 N N . TYR A 1 411 ? -17.125 -28.031 6.227 1 97.44 411 TYR A N 1
ATOM 3416 C CA . TYR A 1 411 ? -16.141 -28.094 7.305 1 97.44 411 TYR A CA 1
ATOM 3417 C C . TYR A 1 411 ? -14.805 -27.516 6.867 1 97.44 411 TYR A C 1
ATOM 3419 O O . TYR A 1 411 ? -14.305 -27.844 5.789 1 97.44 411 TYR A O 1
ATOM 3427 N N . PHE A 1 412 ? -14.297 -26.703 7.703 1 98.38 412 PHE A N 1
ATOM 3428 C CA . PHE A 1 412 ? -12.906 -26.281 7.547 1 98.38 412 PHE A CA 1
ATOM 3429 C C . PHE A 1 412 ? -12.312 -25.891 8.891 1 98.38 412 PHE A C 1
ATOM 3431 O O . PHE A 1 412 ? -13.039 -25.656 9.859 1 98.38 412 PHE A O 1
ATOM 3438 N N . GLU A 1 413 ? -10.992 -25.875 8.922 1 98.19 413 GLU A N 1
ATOM 3439 C CA . GLU A 1 413 ? -10.227 -25.438 10.086 1 98.19 413 GLU A CA 1
ATOM 3440 C C . GLU A 1 413 ? -9.055 -24.562 9.688 1 98.19 413 GLU A C 1
ATOM 3442 O O . GLU A 1 413 ? -8.438 -24.766 8.641 1 98.19 413 GLU A O 1
ATOM 3447 N N . ILE A 1 414 ? -8.844 -23.578 10.5 1 98.62 414 ILE A N 1
ATOM 3448 C CA . ILE A 1 414 ? -7.629 -22.797 10.344 1 98.62 414 ILE A CA 1
ATOM 3449 C C . ILE A 1 414 ? -6.547 -23.328 11.281 1 98.62 414 ILE A C 1
ATOM 3451 O O . ILE A 1 414 ? -6.746 -23.391 12.5 1 98.62 414 ILE A O 1
ATOM 3455 N N . ILE A 1 415 ? -5.465 -23.688 10.727 1 98.12 415 ILE A N 1
ATOM 3456 C CA . ILE A 1 415 ? -4.414 -24.266 11.547 1 98.12 415 ILE A CA 1
ATOM 3457 C C . ILE A 1 415 ? -3.137 -23.438 11.422 1 98.12 415 ILE A C 1
ATOM 3459 O O . ILE A 1 415 ? -2.809 -22.953 10.336 1 98.12 415 ILE A O 1
ATOM 3463 N N . SER A 1 416 ? -2.461 -23.281 12.523 1 96.5 416 SER A N 1
ATOM 3464 C CA . SER A 1 416 ? -1.201 -22.547 12.586 1 96.5 416 SER A CA 1
ATOM 3465 C C . SER A 1 416 ? -0.283 -23.109 13.664 1 96.5 416 SER A C 1
ATOM 3467 O O . SER A 1 416 ? -0.663 -24.031 14.391 1 96.5 416 SER A O 1
ATOM 3469 N N . GLY A 1 417 ? 0.932 -22.688 13.711 1 92.06 417 GLY A N 1
ATOM 3470 C CA . GLY A 1 417 ? 1.875 -23.094 14.742 1 92.06 417 GLY A CA 1
ATOM 3471 C C . GLY A 1 417 ? 2.236 -24.562 14.68 1 92.06 417 GLY A C 1
ATOM 3472 O O . GLY A 1 417 ? 2.48 -25.094 13.594 1 92.06 417 GLY A O 1
ATOM 3473 N N . GLU A 1 418 ? 2.26 -25.188 15.781 1 91.81 418 GLU A N 1
ATOM 3474 C CA . GLU A 1 418 ? 2.689 -26.578 15.906 1 91.81 418 GLU A CA 1
ATOM 3475 C C . GLU A 1 418 ? 1.732 -27.531 15.18 1 91.81 418 GLU A C 1
ATOM 3477 O O . GLU A 1 418 ? 2.158 -28.531 14.602 1 91.81 418 GLU A O 1
ATOM 3482 N N . LYS A 1 419 ? 0.508 -27.234 15.227 1 95 419 LYS A N 1
ATOM 3483 C CA . LYS A 1 419 ? -0.485 -28.062 14.547 1 95 419 LYS A CA 1
ATOM 3484 C C . LYS A 1 419 ? -0.236 -28.094 13.039 1 95 419 LYS A C 1
ATOM 3486 O O . LYS A 1 419 ? -0.407 -29.141 12.406 1 95 419 LYS A O 1
ATOM 3491 N N . LEU A 1 420 ? 0.151 -26.984 12.5 1 95.62 420 LEU A N 1
ATOM 3492 C CA . LEU A 1 420 ? 0.428 -26.875 11.078 1 95.62 420 LEU A CA 1
ATOM 3493 C C . LEU A 1 420 ? 1.63 -27.734 10.695 1 95.62 420 LEU A C 1
ATOM 3495 O O . LEU A 1 420 ? 1.619 -28.406 9.656 1 95.62 420 LEU A O 1
ATOM 3499 N N . PHE A 1 421 ? 2.6 -27.844 11.594 1 93.62 421 PHE A N 1
ATOM 3500 C CA . PHE A 1 421 ? 3.844 -28.547 11.297 1 93.62 421 PHE A CA 1
ATOM 3501 C C . PHE A 1 421 ? 3.641 -30.047 11.352 1 93.62 421 PHE A C 1
ATOM 3503 O O . PHE A 1 421 ? 4.477 -30.812 10.859 1 93.62 421 PHE A O 1
ATOM 3510 N N . LYS A 1 422 ? 2.539 -30.422 11.961 1 92.69 422 LYS A N 1
ATOM 3511 C CA . LYS A 1 422 ? 2.219 -31.844 12.047 1 92.69 422 LYS A CA 1
ATOM 3512 C C . LYS A 1 422 ? 1.456 -32.312 10.812 1 92.69 422 LYS A C 1
ATOM 3514 O O . LYS A 1 422 ? 1.313 -33.531 10.578 1 92.69 422 LYS A O 1
ATOM 3519 N N . GLU A 1 423 ? 0.95 -31.391 10.016 1 93.94 423 GLU A N 1
ATOM 3520 C CA . GLU A 1 423 ? 0.229 -31.719 8.789 1 93.94 423 GLU A CA 1
ATOM 3521 C C . GLU A 1 423 ? 1.192 -32.094 7.66 1 93.94 423 GLU A C 1
ATOM 3523 O O . GLU A 1 423 ? 2.375 -31.75 7.711 1 93.94 423 GLU A O 1
ATOM 3528 N N . PRO A 1 424 ? 0.741 -32.875 6.668 1 93.81 424 PRO A N 1
ATOM 3529 C CA . PRO A 1 424 ? 1.607 -33.312 5.566 1 93.81 424 PRO A CA 1
ATOM 3530 C C . PRO A 1 424 ? 1.825 -32.188 4.535 1 93.81 424 PRO A C 1
ATOM 3532 O O . PRO A 1 424 ? 1.656 -32.438 3.334 1 93.81 424 PRO A O 1
ATOM 3535 N N . VAL A 1 425 ? 2.227 -31 5.027 1 94.44 425 VAL A N 1
ATOM 3536 C CA . VAL A 1 425 ? 2.369 -29.859 4.125 1 94.44 425 VAL A CA 1
ATOM 3537 C C . VAL A 1 425 ? 3.779 -29.281 4.238 1 94.44 425 VAL A C 1
ATOM 3539 O O . VAL A 1 425 ? 4.035 -28.156 3.809 1 94.44 425 VAL A O 1
ATOM 3542 N N . THR A 1 426 ? 4.703 -29.984 4.809 1 93.31 426 THR A N 1
ATOM 3543 C CA . THR A 1 426 ? 6.047 -29.484 5.082 1 93.31 426 THR A CA 1
ATOM 3544 C C . THR A 1 426 ? 6.754 -29.094 3.783 1 93.31 426 THR A C 1
ATOM 3546 O O . THR A 1 426 ? 7.391 -28.047 3.705 1 93.31 426 THR A O 1
ATOM 3549 N N . ALA A 1 427 ? 6.641 -29.953 2.801 1 92.12 427 ALA A N 1
ATOM 3550 C CA . ALA A 1 427 ? 7.301 -29.688 1.524 1 92.12 427 ALA A CA 1
ATOM 3551 C C . ALA A 1 427 ? 6.781 -28.391 0.905 1 92.12 427 ALA A C 1
ATOM 3553 O O . ALA A 1 427 ? 7.566 -27.562 0.424 1 92.12 427 ALA A O 1
ATOM 3554 N N . GLU A 1 428 ? 5.438 -28.234 0.932 1 93.94 428 GLU A N 1
ATOM 3555 C CA . GLU A 1 428 ? 4.816 -27.031 0.37 1 93.94 428 GLU A CA 1
ATOM 3556 C C . GLU A 1 428 ? 5.215 -25.781 1.15 1 93.94 428 GLU A C 1
ATOM 3558 O O . GLU A 1 428 ? 5.457 -24.734 0.561 1 93.94 428 GLU A O 1
ATOM 3563 N N . LEU A 1 429 ? 5.316 -25.906 2.484 1 95.62 429 LEU A N 1
ATOM 3564 C CA . LEU A 1 429 ? 5.727 -24.797 3.33 1 95.62 429 LEU A CA 1
ATOM 3565 C C . LEU A 1 429 ? 7.156 -24.375 3.01 1 95.62 429 LEU A C 1
ATOM 3567 O O . LEU A 1 429 ? 7.441 -23.172 2.883 1 95.62 429 LEU A O 1
ATOM 3571 N N . CYS A 1 430 ? 7.992 -25.344 2.867 1 94.25 430 CYS A N 1
ATOM 3572 C CA . CYS A 1 430 ? 9.398 -25.062 2.574 1 94.25 430 CYS A CA 1
ATOM 3573 C C . CYS A 1 430 ? 9.547 -24.375 1.223 1 94.25 430 CYS A C 1
ATOM 3575 O O . CYS A 1 430 ? 10.312 -23.422 1.09 1 94.25 430 CYS A O 1
ATOM 3577 N N . GLU A 1 431 ? 8.805 -24.859 0.295 1 93 431 GLU A N 1
ATOM 3578 C CA . GLU A 1 431 ? 8.844 -24.25 -1.025 1 93 431 GLU A CA 1
ATOM 3579 C C . GLU A 1 431 ? 8.312 -22.812 -0.98 1 93 431 GLU A C 1
ATOM 3581 O O . GLU A 1 431 ? 8.922 -21.906 -1.547 1 93 431 GLU A O 1
ATOM 3586 N N . MET A 1 432 ? 7.246 -22.641 -0.279 1 95.38 432 MET A N 1
ATOM 3587 C CA . MET A 1 432 ? 6.594 -21.344 -0.166 1 95.38 432 MET A CA 1
ATOM 3588 C C . MET A 1 432 ? 7.52 -20.328 0.495 1 95.38 432 MET A C 1
ATOM 3590 O O . MET A 1 432 ? 7.551 -19.156 0.1 1 95.38 432 MET A O 1
ATOM 3594 N N . MET A 1 433 ? 8.336 -20.812 1.432 1 96 433 MET A N 1
ATOM 3595 C CA . MET A 1 433 ? 9.172 -19.922 2.229 1 96 433 MET A CA 1
ATOM 3596 C C . MET A 1 433 ? 10.578 -19.844 1.646 1 96 433 MET A C 1
ATOM 3598 O O . MET A 1 433 ? 11.414 -19.078 2.145 1 96 433 MET A O 1
ATOM 3602 N N . GLY A 1 434 ? 10.812 -20.594 0.579 1 94.06 434 GLY A N 1
ATOM 3603 C CA . GLY A 1 434 ? 12.125 -20.562 -0.056 1 94.06 434 GLY A CA 1
ATOM 3604 C C . GLY A 1 434 ? 13.227 -21.125 0.815 1 94.06 434 GLY A C 1
ATOM 3605 O O . GLY A 1 434 ? 14.336 -20.594 0.848 1 94.06 434 GLY A O 1
ATOM 3606 N N . VAL A 1 435 ? 12.891 -22.141 1.59 1 93.38 435 VAL A N 1
ATOM 3607 C CA . VAL A 1 435 ? 13.867 -22.75 2.488 1 93.38 435 VAL A CA 1
ATOM 3608 C C . VAL A 1 435 ? 14.953 -23.453 1.675 1 93.38 435 VAL A C 1
ATOM 3610 O O . VAL A 1 435 ? 14.648 -24.172 0.721 1 93.38 435 VAL A O 1
ATOM 3613 N N . LYS A 1 436 ? 16.156 -23.219 2.014 1 87.69 436 LYS A N 1
ATOM 3614 C CA . LYS A 1 436 ? 17.297 -23.828 1.329 1 87.69 436 LYS A CA 1
ATOM 3615 C C . LYS A 1 436 ? 17.656 -25.172 1.953 1 87.69 436 LYS A C 1
ATOM 3617 O O . LYS A 1 436 ? 17.359 -25.422 3.121 1 87.69 436 LYS A O 1
ATOM 3622 N N . ASP A 1 437 ? 18.266 -26.047 1.179 1 76.5 437 ASP A N 1
ATOM 3623 C CA . ASP A 1 437 ? 18.75 -27.344 1.644 1 76.5 437 ASP A CA 1
ATOM 3624 C C . ASP A 1 437 ? 19.922 -27.188 2.613 1 76.5 437 ASP A C 1
ATOM 3626 O O . ASP A 1 437 ? 20.672 -26.203 2.531 1 76.5 437 ASP A O 1
ATOM 3630 N N . MET B 1 1 ? -32.406 31.406 21.797 1 68.81 1 MET B N 1
ATOM 3631 C CA . MET B 1 1 ? -31.875 32.75 21.828 1 68.81 1 MET B CA 1
ATOM 3632 C C . MET B 1 1 ? -31.672 33.312 20.422 1 68.81 1 MET B C 1
ATOM 3634 O O . MET B 1 1 ? -31.281 32.562 19.516 1 68.81 1 MET B O 1
ATOM 3638 N N . LYS B 1 2 ? -32.156 34.406 20.25 1 84.88 2 LYS B N 1
ATOM 3639 C CA . LYS B 1 2 ? -31.984 35.094 18.969 1 84.88 2 LYS B CA 1
ATOM 3640 C C . LYS B 1 2 ? -30.516 35.375 18.703 1 84.88 2 LYS B C 1
ATOM 3642 O O . LYS B 1 2 ? -29.734 35.594 19.625 1 84.88 2 LYS B O 1
ATOM 3647 N N . VAL B 1 3 ? -29.938 35.156 17.5 1 93.38 3 VAL B N 1
ATOM 3648 C CA . VAL B 1 3 ? -28.547 35.312 17.094 1 93.38 3 VAL B CA 1
ATOM 3649 C C . VAL B 1 3 ? -28.016 36.688 17.578 1 93.38 3 VAL B C 1
ATOM 3651 O O . VAL B 1 3 ? -26.875 36.781 18.031 1 93.38 3 VAL B O 1
ATOM 3654 N N . GLU B 1 4 ? -28.797 37.656 17.594 1 92.69 4 GLU B N 1
ATOM 3655 C CA . GLU B 1 4 ? -28.406 39 18.016 1 92.69 4 GLU B CA 1
ATOM 3656 C C . GLU B 1 4 ? -28.047 39.031 19.5 1 92.69 4 GLU B C 1
ATOM 3658 O O . GLU B 1 4 ? -27.109 39.719 19.906 1 92.69 4 GLU B O 1
ATOM 3663 N N . GLU B 1 5 ? -28.859 38.375 20.219 1 95.06 5 GLU B N 1
ATOM 3664 C CA . GLU B 1 5 ? -28.594 38.281 21.656 1 95.06 5 GLU B CA 1
ATOM 3665 C C . GLU B 1 5 ? -27.281 37.562 21.938 1 95.06 5 GLU B C 1
ATOM 3667 O O . GLU B 1 5 ? -26.531 37.969 22.844 1 95.06 5 GLU B O 1
ATOM 3672 N N . ILE B 1 6 ? -27.109 36.531 21.188 1 96.56 6 ILE B N 1
ATOM 3673 C CA . ILE B 1 6 ? -25.859 35.75 21.328 1 96.56 6 ILE B CA 1
ATOM 3674 C C . ILE B 1 6 ? -24.672 36.656 21 1 96.56 6 ILE B C 1
ATOM 3676 O O . ILE B 1 6 ? -23.672 36.656 21.719 1 96.56 6 ILE B O 1
ATOM 3680 N N . LEU B 1 7 ? -24.766 37.469 20 1 97.38 7 LEU B N 1
ATOM 3681 C CA . LEU B 1 7 ? -23.688 38.344 19.562 1 97.38 7 LEU B CA 1
ATOM 3682 C C . LEU B 1 7 ? -23.438 39.438 20.594 1 97.38 7 LEU B C 1
ATOM 3684 O O . LEU B 1 7 ? -22.297 39.844 20.797 1 97.38 7 LEU B O 1
ATOM 3688 N N . GLU B 1 8 ? -24.484 39.906 21.188 1 96.94 8 GLU B N 1
ATOM 3689 C CA . GLU B 1 8 ? -24.344 40.906 22.25 1 96.94 8 GLU B CA 1
ATOM 3690 C C . GLU B 1 8 ? -23.547 40.344 23.422 1 96.94 8 GLU B C 1
ATOM 3692 O O . GLU B 1 8 ? -22.672 41.031 23.969 1 96.94 8 GLU B O 1
ATOM 3697 N N . LYS B 1 9 ? -23.906 39.188 23.766 1 97 9 LYS B N 1
ATOM 3698 C CA . LYS B 1 9 ? -23.172 38.531 24.844 1 97 9 LYS B CA 1
ATOM 3699 C C . LYS B 1 9 ? -21.734 38.219 24.438 1 97 9 LYS B C 1
ATOM 3701 O O . LYS B 1 9 ? -20.828 38.312 25.266 1 97 9 LYS B O 1
ATOM 3706 N N . ALA B 1 10 ? -21.594 37.781 23.219 1 97.75 10 ALA B N 1
ATOM 3707 C CA . ALA B 1 10 ? -20.25 37.5 22.703 1 97.75 10 ALA B CA 1
ATOM 3708 C C . ALA B 1 10 ? -19.406 38.781 22.719 1 97.75 10 ALA B C 1
ATOM 3710 O O . ALA B 1 10 ? -18.203 38.719 23 1 97.75 10 ALA B O 1
ATOM 3711 N N . LEU B 1 11 ? -19.969 39.906 22.438 1 97.5 11 LEU B N 1
ATOM 3712 C CA . LEU B 1 11 ? -19.266 41.188 22.422 1 97.5 11 LEU B CA 1
ATOM 3713 C C . LEU B 1 11 ? -18.719 41.5 23.812 1 97.5 11 LEU B C 1
ATOM 3715 O O . LEU B 1 11 ? -17.641 42.094 23.938 1 97.5 11 LEU B O 1
ATOM 3719 N N . GLU B 1 12 ? -19.438 41.156 24.797 1 96.62 12 GLU B N 1
ATOM 3720 C CA . GLU B 1 12 ? -19 41.406 26.172 1 96.62 12 GLU B CA 1
ATOM 3721 C C . GLU B 1 12 ? -17.719 40.656 26.484 1 96.62 12 GLU B C 1
ATOM 3723 O O . GLU B 1 12 ? -16.906 41.094 27.297 1 96.62 12 GLU B O 1
ATOM 3728 N N . LEU B 1 13 ? -17.562 39.562 25.828 1 95.94 13 LEU B N 1
ATOM 3729 C CA . LEU B 1 13 ? -16.406 38.688 26.062 1 95.94 13 LEU B CA 1
ATOM 3730 C C . LEU B 1 13 ? -15.164 39.281 25.359 1 95.94 13 LEU B C 1
ATOM 3732 O O . LEU B 1 13 ? -14.039 39 25.781 1 95.94 13 LEU B O 1
ATOM 3736 N N . VAL B 1 14 ? -15.383 40.094 24.328 1 96.81 14 VAL B N 1
ATOM 3737 C CA . VAL B 1 14 ? -14.25 40.406 23.469 1 96.81 14 VAL B CA 1
ATOM 3738 C C . VAL B 1 14 ? -13.93 41.875 23.547 1 96.81 14 VAL B C 1
ATOM 3740 O O . VAL B 1 14 ? -12.836 42.312 23.172 1 96.81 14 VAL B O 1
ATOM 3743 N N . ILE B 1 15 ? -14.781 42.719 23.984 1 97.31 15 ILE B N 1
ATOM 3744 C CA . ILE B 1 15 ? -14.562 44.156 24.094 1 97.31 15 ILE B CA 1
ATOM 3745 C C . ILE B 1 15 ? -13.633 44.438 25.266 1 97.31 15 ILE B C 1
ATOM 3747 O O . ILE B 1 15 ? -13.844 43.969 26.375 1 97.31 15 ILE B O 1
ATOM 3751 N N . PRO B 1 16 ? -12.562 45.219 25.031 1 96.94 16 PRO B N 1
ATOM 3752 C CA . PRO B 1 16 ? -11.672 45.594 26.125 1 96.94 16 PRO B CA 1
ATOM 3753 C C . PRO B 1 16 ? -12.398 46.312 27.25 1 96.94 16 PRO B C 1
ATOM 3755 O O . PRO B 1 16 ? -13.328 47.094 27 1 96.94 16 PRO B O 1
ATOM 3758 N N . ASP B 1 17 ? -12.016 46.062 28.453 1 95.69 17 ASP B N 1
ATOM 3759 C CA . ASP B 1 17 ? -12.648 46.75 29.578 1 95.69 17 ASP B CA 1
ATOM 3760 C C . ASP B 1 17 ? -12.133 48.188 29.703 1 95.69 17 ASP B C 1
ATOM 3762 O O . ASP B 1 17 ? -11.148 48.562 29.062 1 95.69 17 ASP B O 1
ATOM 3766 N N . GLU B 1 18 ? -12.797 48.875 30.5 1 96.06 18 GLU B N 1
ATOM 3767 C CA . GLU B 1 18 ? -12.477 50.312 30.688 1 96.06 18 GLU B CA 1
ATOM 3768 C C . GLU B 1 18 ? -11.055 50.5 31.203 1 96.06 18 GLU B C 1
ATOM 3770 O O . GLU B 1 18 ? -10.367 51.438 30.828 1 96.06 18 GLU B O 1
ATOM 3775 N N . GLU B 1 19 ? -10.688 49.656 32.031 1 96.5 19 GLU B N 1
ATOM 3776 C CA . GLU B 1 19 ? -9.336 49.719 32.562 1 96.5 19 GLU B CA 1
ATOM 3777 C C . GLU B 1 19 ? -8.281 49.531 31.484 1 96.5 19 GLU B C 1
ATOM 3779 O O . GLU B 1 19 ? -7.285 50.281 31.453 1 96.5 19 GLU B O 1
ATOM 3784 N N . GLU B 1 20 ? -8.508 48.531 30.609 1 96.5 20 GLU B N 1
ATOM 3785 C CA . GLU B 1 20 ? -7.586 48.281 29.5 1 96.5 20 GLU B CA 1
ATOM 3786 C C . GLU B 1 20 ? -7.512 49.5 28.578 1 96.5 20 GLU B C 1
ATOM 3788 O O . GLU B 1 20 ? -6.43 49.875 28.125 1 96.5 20 GLU B O 1
ATOM 3793 N N . VAL B 1 21 ? -8.625 50.062 28.359 1 96.69 21 VAL B N 1
ATOM 3794 C CA . VAL B 1 21 ? -8.695 51.25 27.484 1 96.69 21 VAL B CA 1
ATOM 3795 C C . VAL B 1 21 ? -7.934 52.406 28.109 1 96.69 21 VAL B C 1
ATOM 3797 O O . VAL B 1 21 ? -7.168 53.094 27.438 1 96.69 21 VAL B O 1
ATOM 3800 N N . ARG B 1 22 ? -8.109 52.625 29.344 1 97 22 ARG B N 1
ATOM 3801 C CA . ARG B 1 22 ? -7.414 53.688 30.047 1 97 22 ARG B CA 1
ATOM 3802 C C . ARG B 1 22 ? -5.902 53.469 30.016 1 97 22 ARG B C 1
ATOM 3804 O O . ARG B 1 22 ? -5.152 54.406 29.734 1 97 22 ARG B O 1
ATOM 3811 N N . LYS B 1 23 ? -5.512 52.281 30.297 1 96.94 23 LYS B N 1
ATOM 3812 C CA . LYS B 1 23 ? -4.09 51.938 30.281 1 96.94 23 LYS B CA 1
ATOM 3813 C C . LYS B 1 23 ? -3.498 52.188 28.891 1 96.94 23 LYS B C 1
ATOM 3815 O O . LYS B 1 23 ? -2.373 52.688 28.766 1 96.94 23 LYS B O 1
ATOM 3820 N N . GLY B 1 24 ? -4.234 51.75 27.906 1 97.25 24 GLY B N 1
ATOM 3821 C CA . GLY B 1 24 ? -3.787 52 26.547 1 97.25 24 GLY B CA 1
ATOM 3822 C C . GLY B 1 24 ? -3.615 53.469 26.219 1 97.25 24 GLY B C 1
ATOM 3823 O O . GLY B 1 24 ? -2.609 53.844 25.625 1 97.25 24 GLY B O 1
ATOM 3824 N N . ARG B 1 25 ? -4.559 54.219 26.625 1 96.81 25 ARG B N 1
ATOM 3825 C CA . ARG B 1 25 ? -4.52 55.656 26.359 1 96.81 25 ARG B CA 1
ATOM 3826 C C . ARG B 1 25 ? -3.346 56.312 27.078 1 96.81 25 ARG B C 1
ATOM 3828 O O . ARG B 1 25 ? -2.666 57.188 26.516 1 96.81 25 ARG B O 1
ATOM 3835 N N . GLU B 1 26 ? -3.156 55.906 28.266 1 97.38 26 GLU B N 1
ATOM 3836 C CA . GLU B 1 26 ? -2.047 56.469 29.047 1 97.38 26 GLU B CA 1
ATOM 3837 C C . GLU B 1 26 ? -0.703 56.094 28.406 1 97.38 26 GLU B C 1
ATOM 3839 O O . GLU B 1 26 ? 0.19 56.938 28.328 1 97.38 26 GLU B O 1
ATOM 3844 N N . ALA B 1 27 ? -0.601 54.875 28.078 1 97.44 27 ALA B N 1
ATOM 3845 C CA . ALA B 1 27 ? 0.635 54.438 27.438 1 97.44 27 ALA B CA 1
ATOM 3846 C C . ALA B 1 27 ? 0.875 55.156 26.125 1 97.44 27 ALA B C 1
ATOM 3848 O O . ALA B 1 27 ? 2.006 55.531 25.812 1 97.44 27 ALA B O 1
ATOM 3849 N N . GLU B 1 28 ? -0.176 55.281 25.359 1 97.19 28 GLU B N 1
ATOM 3850 C CA . GLU B 1 28 ? -0.069 56 24.078 1 97.19 28 GLU B CA 1
ATOM 3851 C C . GLU B 1 28 ? 0.391 57.438 24.281 1 97.19 28 GLU B C 1
ATOM 3853 O O . GLU B 1 28 ? 1.268 57.906 23.562 1 97.19 28 GLU B O 1
ATOM 3858 N N . GLU B 1 29 ? -0.221 58.125 25.219 1 97.25 29 GLU B N 1
ATOM 3859 C CA . GLU B 1 29 ? 0.116 59.531 25.484 1 97.25 29 GLU B CA 1
ATOM 3860 C C . GLU B 1 29 ? 1.575 59.656 25.906 1 97.25 29 GLU B C 1
ATOM 3862 O O . GLU B 1 29 ? 2.271 60.594 25.469 1 97.25 29 GLU B O 1
ATOM 3867 N N . GLU B 1 30 ? 1.928 58.75 26.75 1 97.44 30 GLU B N 1
ATOM 3868 C CA . GLU B 1 30 ? 3.32 58.781 27.188 1 97.44 30 GLU B CA 1
ATOM 3869 C C . GLU B 1 30 ? 4.27 58.531 26.016 1 97.44 30 GLU B C 1
ATOM 3871 O O . GLU B 1 30 ? 5.305 59.188 25.891 1 97.44 30 GLU B O 1
ATOM 3876 N N . LEU B 1 31 ? 3.953 57.531 25.25 1 97.12 31 LEU B N 1
ATOM 3877 C CA . LEU B 1 31 ? 4.773 57.188 24.094 1 97.12 31 LEU B CA 1
ATOM 3878 C C . LEU B 1 31 ? 4.852 58.375 23.109 1 97.12 31 LEU B C 1
ATOM 3880 O O . LEU B 1 31 ? 5.922 58.656 22.578 1 97.12 31 LEU B O 1
ATOM 3884 N N . ARG B 1 32 ? 3.732 59.031 22.859 1 97.06 32 ARG B N 1
ATOM 3885 C CA . ARG B 1 32 ? 3.705 60.219 22 1 97.06 32 ARG B CA 1
ATOM 3886 C C . ARG B 1 32 ? 4.641 61.312 22.531 1 97.06 32 ARG B C 1
ATOM 3888 O O . ARG B 1 32 ? 5.395 61.906 21.781 1 97.06 32 ARG B O 1
ATOM 3895 N N . ARG B 1 33 ? 4.551 61.531 23.797 1 97.12 33 ARG B N 1
ATOM 3896 C CA . ARG B 1 33 ? 5.398 62.531 24.422 1 97.12 33 ARG B CA 1
ATOM 3897 C C . ARG B 1 33 ? 6.875 62.219 24.188 1 97.12 33 ARG B C 1
ATOM 3899 O O . ARG B 1 33 ? 7.641 63.094 23.781 1 97.12 33 ARG B O 1
ATOM 3906 N N . ARG B 1 34 ? 7.207 61 24.406 1 97 34 ARG B N 1
ATOM 3907 C CA . ARG B 1 34 ? 8.602 60.594 24.281 1 97 34 ARG B CA 1
ATOM 3908 C C . ARG B 1 34 ? 9.07 60.688 22.844 1 97 34 ARG B C 1
ATOM 3910 O O . ARG B 1 34 ? 10.203 61.094 22.578 1 97 34 ARG B O 1
ATOM 3917 N N . LEU B 1 35 ? 8.266 60.281 21.953 1 97 35 LEU B N 1
ATOM 3918 C CA . LEU B 1 35 ? 8.617 60.281 20.547 1 97 35 LEU B CA 1
ATOM 3919 C C . LEU B 1 35 ? 8.711 61.719 20.031 1 97 35 LEU B C 1
ATOM 3921 O O . LEU B 1 35 ? 9.602 62.062 19.25 1 97 35 LEU B O 1
ATOM 3925 N N . ASP B 1 36 ? 7.766 62.531 20.5 1 96.06 36 ASP B N 1
ATOM 3926 C CA . ASP B 1 36 ? 7.758 63.938 20.094 1 96.06 36 ASP B CA 1
ATOM 3927 C C . ASP B 1 36 ? 9.016 64.688 20.578 1 96.06 36 ASP B C 1
ATOM 3929 O O . ASP B 1 36 ? 9.555 65.5 19.875 1 96.06 36 ASP B O 1
ATOM 3933 N N . GLU B 1 37 ? 9.453 64.312 21.703 1 95.81 37 GLU B N 1
ATOM 3934 C CA . GLU B 1 37 ? 10.664 64.938 22.25 1 95.81 37 GLU B CA 1
ATOM 3935 C C . GLU B 1 37 ? 11.891 64.625 21.406 1 95.81 37 GLU B C 1
ATOM 3937 O O . GLU B 1 37 ? 12.844 65.375 21.359 1 95.81 37 GLU B O 1
ATOM 3942 N N . LEU B 1 38 ? 11.82 63.531 20.75 1 94.5 38 LEU B N 1
ATOM 3943 C CA . LEU B 1 38 ? 12.945 63.094 19.938 1 94.5 38 LEU B CA 1
ATOM 3944 C C . LEU B 1 38 ? 12.836 63.656 18.516 1 94.5 38 LEU B C 1
ATOM 3946 O O . LEU B 1 38 ? 13.797 63.625 17.75 1 94.5 38 LEU B O 1
ATOM 3950 N N . GLY B 1 39 ? 11.672 64.25 18.141 1 91.75 39 GLY B N 1
ATOM 3951 C CA . GLY B 1 39 ? 11.469 64.875 16.859 1 91.75 39 GLY B CA 1
ATOM 3952 C C . GLY B 1 39 ? 11.391 63.906 15.688 1 91.75 39 GLY B C 1
ATOM 3953 O O . GLY B 1 39 ? 11.82 64.25 14.578 1 91.75 39 GLY B O 1
ATOM 3954 N N . VAL B 1 40 ? 10.992 62.781 15.969 1 91.81 40 VAL B N 1
ATOM 3955 C CA . VAL B 1 40 ? 10.891 61.75 14.922 1 91.81 40 VAL B CA 1
ATOM 3956 C C . VAL B 1 40 ? 9.453 61.688 14.422 1 91.81 40 VAL B C 1
ATOM 3958 O O . VAL B 1 40 ? 8.508 61.875 15.195 1 91.81 40 VAL B O 1
ATOM 3961 N N . GLU B 1 41 ? 9.273 61.469 13.141 1 94.25 41 GLU B N 1
ATOM 3962 C CA . GLU B 1 41 ? 7.949 61.219 12.586 1 94.25 41 GLU B CA 1
ATOM 3963 C C . GLU B 1 41 ? 7.516 59.781 12.805 1 94.25 41 GLU B C 1
ATOM 3965 O O . GLU B 1 41 ? 8.32 58.844 12.641 1 94.25 41 GLU B O 1
ATOM 3970 N N . TYR B 1 42 ? 6.336 59.594 13.273 1 95.5 42 TYR B N 1
ATOM 3971 C CA . TYR B 1 42 ? 5.859 58.25 13.586 1 95.5 42 TYR B CA 1
ATOM 3972 C C . TYR B 1 42 ? 4.367 58.125 13.297 1 95.5 42 TYR B C 1
ATOM 3974 O O . TYR B 1 42 ? 3.682 59.125 13.078 1 95.5 42 TYR B O 1
ATOM 3982 N N . VAL B 1 43 ? 3.881 56.938 13.203 1 94.75 43 VAL B N 1
ATOM 3983 C CA . VAL B 1 43 ? 2.461 56.625 13.039 1 94.75 43 VAL B CA 1
ATOM 3984 C C . VAL B 1 43 ? 2.086 55.406 13.859 1 94.75 43 VAL B C 1
ATOM 3986 O O . VAL B 1 43 ? 2.844 54.438 13.906 1 94.75 43 VAL B O 1
ATOM 3989 N N . PHE B 1 44 ? 1.03 55.531 14.648 1 95.25 44 PHE B N 1
ATOM 3990 C CA . PHE B 1 44 ? 0.476 54.344 15.328 1 95.25 44 PHE B CA 1
ATOM 3991 C C . PHE B 1 44 ? -0.332 53.5 14.359 1 95.25 44 PHE B C 1
ATOM 3993 O O . PHE B 1 44 ? -1.131 54.031 13.578 1 95.25 44 PHE B O 1
ATOM 4000 N N . VAL B 1 45 ? -0.075 52.25 14.336 1 93.44 45 VAL B N 1
ATOM 4001 C CA . VAL B 1 45 ? -0.763 51.344 13.422 1 93.44 45 VAL B CA 1
ATOM 4002 C C . VAL B 1 45 ? -1.278 50.125 14.188 1 93.44 45 VAL B C 1
ATOM 4004 O O . VAL B 1 45 ? -1.242 50.094 15.422 1 93.44 45 VAL B O 1
ATOM 4007 N N . GLY B 1 46 ? -1.973 49.219 13.477 1 91.56 46 GLY B N 1
ATOM 4008 C CA . GLY B 1 46 ? -2.412 47.969 14.07 1 91.56 46 GLY B CA 1
ATOM 4009 C C . GLY B 1 46 ? -3.807 48.062 14.664 1 91.56 46 GLY B C 1
ATOM 4010 O O . GLY B 1 46 ? -4.523 49.031 14.453 1 91.56 46 GLY B O 1
ATOM 4011 N N . SER B 1 47 ? -4.098 47 15.422 1 93.56 47 SER B N 1
ATOM 4012 C CA . SER B 1 47 ? -5.449 46.844 15.953 1 93.56 47 SER B CA 1
ATOM 4013 C C . SER B 1 47 ? -5.746 47.875 17.031 1 93.56 47 SER B C 1
ATOM 4015 O O . SER B 1 47 ? -6.891 48.312 17.172 1 93.56 47 SER B O 1
ATOM 4017 N N . TYR B 1 48 ? -4.688 48.188 17.766 1 94.88 48 TYR B N 1
ATOM 4018 C CA . TYR B 1 48 ? -4.887 49.219 18.781 1 94.88 48 TYR B CA 1
ATOM 4019 C C . TYR B 1 48 ? -5.285 50.531 18.156 1 94.88 48 TYR B C 1
ATOM 4021 O O . TYR B 1 48 ? -6.289 51.156 18.547 1 94.88 48 TYR B O 1
ATOM 4029 N N . ALA B 1 49 ? -4.523 50.969 17.172 1 94.44 49 ALA B N 1
ATOM 4030 C CA . ALA B 1 49 ? -4.762 52.25 16.516 1 94.44 49 ALA B CA 1
ATOM 4031 C C . ALA B 1 49 ? -6.133 52.281 15.852 1 94.44 49 ALA B C 1
ATOM 4033 O O . ALA B 1 49 ? -6.777 53.344 15.773 1 94.44 49 ALA B O 1
ATOM 4034 N N . ARG B 1 50 ? -6.578 51.188 15.43 1 95.06 50 ARG B N 1
ATOM 4035 C CA . ARG B 1 50 ? -7.848 51.125 14.711 1 95.06 50 ARG B CA 1
ATOM 4036 C C . ARG B 1 50 ? -8.977 50.656 15.625 1 95.06 50 ARG B C 1
ATOM 4038 O O . ARG B 1 50 ? -10.094 50.406 15.172 1 95.06 50 ARG B O 1
ATOM 4045 N N . ASN B 1 51 ? -8.703 50.469 16.875 1 95.31 51 ASN B N 1
ATOM 4046 C CA . ASN B 1 51 ? -9.664 50.156 17.922 1 95.31 51 ASN B CA 1
ATOM 4047 C C . ASN B 1 51 ? -10.375 48.844 17.656 1 95.31 51 ASN B C 1
ATOM 4049 O O . ASN B 1 51 ? -11.594 48.75 17.812 1 95.31 51 ASN B O 1
ATOM 4053 N N . THR B 1 52 ? -9.656 47.844 17.219 1 96.75 52 THR B N 1
ATOM 4054 C CA . THR B 1 52 ? -10.25 46.531 16.922 1 96.75 52 THR B CA 1
ATOM 4055 C C . THR B 1 52 ? -9.594 45.469 17.766 1 96.75 52 THR B C 1
ATOM 4057 O O . THR B 1 52 ? -9.805 44.25 17.531 1 96.75 52 THR B O 1
ATOM 4060 N N . TRP B 1 53 ? -8.711 45.844 18.75 1 96.56 53 TRP B N 1
ATOM 4061 C CA . TRP B 1 53 ? -8.008 44.875 19.594 1 96.56 53 TRP B 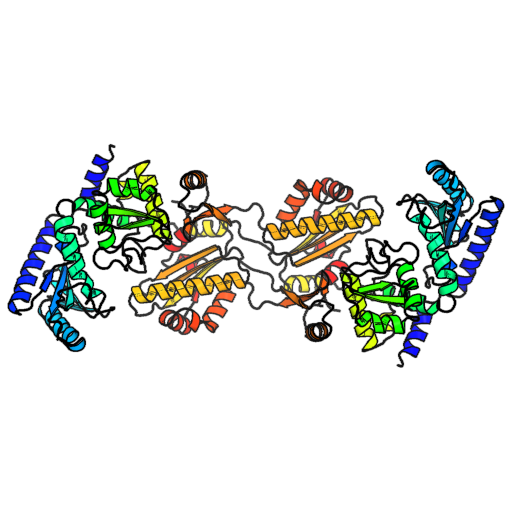CA 1
ATOM 4062 C C . TRP B 1 53 ? -8.961 44.219 20.562 1 96.56 53 TRP B C 1
ATOM 4064 O O . TRP B 1 53 ? -10.031 44.75 20.859 1 96.56 53 TRP B O 1
ATOM 4074 N N . LEU B 1 54 ? -8.633 43 20.906 1 97.25 54 LEU B N 1
ATOM 4075 C CA . LEU B 1 54 ? -9.477 42.188 21.781 1 97.25 54 LEU B CA 1
ATOM 4076 C C . LEU B 1 54 ? -9.117 42.406 23.234 1 97.25 54 LEU B C 1
ATOM 4078 O O . LEU B 1 54 ? -7.984 42.781 23.562 1 97.25 54 LEU B O 1
ATOM 4082 N N . LYS B 1 55 ? -10.102 42.125 24.047 1 96.06 55 LYS B N 1
ATOM 4083 C CA . LYS B 1 55 ? -9.867 42.094 25.484 1 96.06 55 LYS B CA 1
ATOM 4084 C C . LYS B 1 55 ? -8.672 41.188 25.828 1 96.06 55 LYS B C 1
ATOM 4086 O O . LYS B 1 55 ? -8.562 40.094 25.328 1 96.06 55 LYS B O 1
ATOM 4091 N N . GLY B 1 56 ? -7.805 41.75 26.609 1 93.5 56 GLY B N 1
ATOM 4092 C CA . GLY B 1 56 ? -6.66 40.969 27.062 1 93.5 56 GLY B CA 1
ATOM 4093 C C . GLY B 1 56 ? -5.512 40.969 26.062 1 93.5 56 GLY B C 1
ATOM 4094 O O . GLY B 1 56 ? -4.504 40.312 26.281 1 93.5 56 GLY B O 1
ATOM 4095 N N . SER B 1 57 ? -5.637 41.719 24.938 1 93.81 57 SER B N 1
ATOM 4096 C CA . SER B 1 57 ? -4.613 41.688 23.891 1 93.81 57 SER B CA 1
ATOM 4097 C C . SER B 1 57 ? -4.066 43.094 23.625 1 93.81 57 SER B C 1
ATOM 4099 O O . SER B 1 57 ? -3.707 43.406 22.484 1 93.81 57 SER B O 1
ATOM 4101 N N . LEU B 1 58 ? -4.012 43.875 24.562 1 95.06 58 LEU B N 1
ATOM 4102 C CA . LEU B 1 58 ? -3.559 45.25 24.422 1 95.06 58 LEU B CA 1
ATOM 4103 C C . LEU B 1 58 ? -2.08 45.281 24.047 1 95.06 58 LEU B C 1
ATOM 4105 O O . LEU B 1 58 ? -1.233 44.781 24.797 1 95.06 58 LEU B O 1
ATOM 4109 N N . GLU B 1 59 ? -1.816 45.75 22.953 1 95.44 59 GLU B N 1
ATOM 4110 C CA . GLU B 1 59 ? -0.476 46 22.438 1 95.44 59 GLU B CA 1
ATOM 4111 C C . GLU B 1 59 ? -0.462 47.188 21.469 1 95.44 59 GLU B C 1
ATOM 4113 O O . GLU B 1 59 ? -1.381 47.344 20.672 1 95.44 59 GLU B O 1
ATOM 4118 N N . ILE B 1 60 ? 0.532 48 21.594 1 96.44 60 ILE B N 1
ATOM 4119 C CA . ILE B 1 60 ? 0.62 49.188 20.734 1 96.44 60 ILE B CA 1
ATOM 4120 C C . ILE B 1 60 ? 1.745 49 19.719 1 96.44 60 ILE B C 1
ATOM 4122 O O . ILE B 1 60 ? 2.852 48.594 20.078 1 96.44 60 ILE B O 1
ATOM 4126 N N . ASP B 1 61 ? 1.415 49.281 18.516 1 94.75 61 ASP B N 1
ATOM 4127 C CA . ASP B 1 61 ? 2.404 49.281 17.438 1 94.75 61 ASP B CA 1
ATOM 4128 C C . ASP B 1 61 ? 2.656 50.688 16.922 1 94.75 61 ASP B C 1
ATOM 4130 O O . ASP B 1 61 ? 1.73 51.344 16.453 1 94.75 61 ASP B O 1
ATOM 4134 N N . VAL B 1 62 ? 3.906 51.031 16.938 1 96.19 62 VAL B N 1
ATOM 4135 C CA . VAL B 1 62 ? 4.262 52.344 16.391 1 96.19 62 VAL B CA 1
ATOM 4136 C C . VAL B 1 62 ? 5.371 52.188 15.359 1 96.19 62 VAL B C 1
ATOM 4138 O O . VAL B 1 62 ? 6.34 51.469 15.578 1 96.19 62 VAL B O 1
ATOM 4141 N N . PHE B 1 63 ? 5.109 52.812 14.266 1 94.75 63 PHE B N 1
ATOM 4142 C CA . PHE B 1 63 ? 6.074 52.781 13.172 1 94.75 63 PHE B CA 1
ATOM 4143 C C . PHE B 1 63 ? 6.793 54.125 13.031 1 94.75 63 PHE B C 1
ATOM 4145 O O . PHE B 1 63 ? 6.152 55.156 12.945 1 94.75 63 PHE B O 1
ATOM 4152 N N . LEU B 1 64 ? 8.07 54.031 13.078 1 94.88 64 LEU B N 1
ATOM 4153 C CA . LEU B 1 64 ? 8.898 55.219 12.859 1 94.88 64 LEU B CA 1
ATOM 4154 C C . LEU B 1 64 ? 9.133 55.438 11.367 1 94.88 64 LEU B C 1
ATOM 4156 O O . LEU B 1 64 ? 9.633 54.562 10.672 1 94.88 64 LEU B O 1
ATOM 4160 N N . LEU B 1 65 ? 8.805 56.625 10.953 1 93.56 65 LEU B N 1
ATOM 4161 C CA . LEU B 1 65 ? 8.906 56.938 9.531 1 93.56 65 LEU B CA 1
ATOM 4162 C C . LEU B 1 65 ? 10.195 57.688 9.219 1 93.56 65 LEU B C 1
ATOM 4164 O O . LEU B 1 65 ? 10.391 58.812 9.672 1 93.56 65 LEU B O 1
ATOM 4168 N N . PHE B 1 66 ? 11.047 57.062 8.445 1 92.06 66 PHE B N 1
ATOM 4169 C CA . PHE B 1 66 ? 12.312 57.656 8.062 1 92.06 66 PHE B CA 1
ATOM 4170 C C . PHE B 1 66 ? 12.328 58 6.574 1 92.06 66 PHE B C 1
ATOM 4172 O O . PHE B 1 66 ? 11.641 57.344 5.781 1 92.06 66 PHE B O 1
ATOM 4179 N N . PRO B 1 67 ? 13.125 58.969 6.23 1 88.88 67 PRO B N 1
ATOM 4180 C CA . PRO B 1 67 ? 13.227 59.344 4.812 1 88.88 67 PRO B CA 1
ATOM 4181 C C . PRO B 1 67 ? 13.758 58.188 3.953 1 88.88 67 PRO B C 1
ATOM 4183 O O . PRO B 1 67 ? 14.562 57.375 4.422 1 88.88 67 PRO B O 1
ATOM 4186 N N . GLU B 1 68 ? 13.398 58.156 2.705 1 87.69 68 GLU B N 1
ATOM 4187 C CA . GLU B 1 68 ? 13.758 57.094 1.773 1 87.69 68 GLU B CA 1
ATOM 4188 C C . GLU B 1 68 ? 15.258 57.094 1.508 1 87.69 68 GLU B C 1
ATOM 4190 O O . GLU B 1 68 ? 15.812 56.062 1.077 1 87.69 68 GLU B O 1
ATOM 4195 N N . GLU B 1 69 ? 15.922 58.156 1.81 1 86.94 69 GLU B N 1
ATOM 4196 C CA . GLU B 1 69 ? 17.344 58.312 1.513 1 86.94 69 GLU B CA 1
ATOM 4197 C C . GLU B 1 69 ? 18.203 57.531 2.512 1 86.94 69 GLU B C 1
ATOM 4199 O O . GLU B 1 69 ? 19.375 57.281 2.252 1 86.94 69 GLU B O 1
ATOM 4204 N N . PHE B 1 70 ? 17.578 57.156 3.564 1 88.12 70 PHE B N 1
ATOM 4205 C CA . PHE B 1 70 ? 18.328 56.438 4.57 1 88.12 70 PHE B CA 1
ATOM 4206 C C . PHE B 1 70 ? 18.734 55.062 4.039 1 88.12 70 PHE B C 1
ATOM 4208 O O . PHE B 1 70 ? 17.969 54.406 3.324 1 88.12 70 PHE B O 1
ATOM 4215 N N . SER B 1 71 ? 19.906 54.656 4.316 1 88.5 71 SER B N 1
ATOM 4216 C CA . SER B 1 71 ? 20.281 53.281 4.055 1 88.5 71 SER B CA 1
ATOM 4217 C C . SER B 1 71 ? 19.594 52.312 5.023 1 88.5 71 SER B C 1
ATOM 4219 O O . SER B 1 71 ? 19.094 52.75 6.066 1 88.5 71 SER B O 1
ATOM 4221 N N . LYS B 1 72 ? 19.484 51.094 4.602 1 87.5 72 LYS B N 1
ATOM 4222 C CA . LYS B 1 72 ? 18.891 50.094 5.477 1 87.5 72 LYS B CA 1
ATOM 4223 C C . LYS B 1 72 ? 19.609 50.031 6.824 1 87.5 72 LYS B C 1
ATOM 4225 O O . LYS B 1 72 ? 18.984 49.812 7.859 1 87.5 72 LYS B O 1
ATOM 4230 N N . GLU B 1 73 ? 20.922 50.219 6.773 1 89.06 73 GLU B N 1
ATOM 4231 C CA . GLU B 1 73 ? 21.719 50.188 7.992 1 89.06 73 GLU B CA 1
ATOM 4232 C C . GLU B 1 73 ? 21.406 51.375 8.883 1 89.06 73 GLU B C 1
ATOM 4234 O O . GLU B 1 73 ? 21.281 51.25 10.102 1 89.06 73 GLU B O 1
ATOM 4239 N N . GLU B 1 74 ? 21.328 52.469 8.289 1 89.94 74 GLU B N 1
ATOM 4240 C CA . GLU B 1 74 ? 21 53.688 9.031 1 89.94 74 GLU B CA 1
ATOM 4241 C C . GLU B 1 74 ? 19.609 53.594 9.656 1 89.94 74 GLU B C 1
ATOM 4243 O O . GLU B 1 74 ? 19.406 54 10.797 1 89.94 74 GLU B O 1
ATOM 4248 N N . LEU B 1 75 ? 18.734 53.156 8.82 1 89.12 75 LEU B N 1
ATOM 4249 C CA . LEU B 1 75 ? 17.375 52.969 9.297 1 89.12 75 LEU B CA 1
ATOM 4250 C C . LEU B 1 75 ? 17.328 52.062 10.523 1 89.12 75 LEU B C 1
ATOM 4252 O O . LEU B 1 75 ? 16.656 52.375 11.508 1 89.12 75 LEU B O 1
ATOM 4256 N N . ARG B 1 76 ? 18.031 50.938 10.438 1 90.31 76 ARG B N 1
ATOM 4257 C CA . ARG B 1 76 ? 18.094 49.969 11.523 1 90.31 76 ARG B CA 1
ATOM 4258 C C . ARG B 1 76 ? 18.703 50.594 12.773 1 90.31 76 ARG B C 1
ATOM 4260 O O . ARG B 1 76 ? 18.156 50.469 13.875 1 90.31 76 ARG B O 1
ATOM 4267 N N . GLU B 1 77 ? 19.781 51.25 12.617 1 91.75 77 GLU B N 1
ATOM 4268 C CA . GLU B 1 77 ? 20.516 51.812 13.75 1 91.75 77 GLU B CA 1
ATOM 4269 C C . GLU B 1 77 ? 19.703 52.875 14.445 1 91.75 77 GLU B C 1
ATOM 4271 O O . GLU B 1 77 ? 19.578 52.875 15.672 1 91.75 77 GLU B O 1
ATOM 4276 N N . ARG B 1 78 ? 19.219 53.781 13.711 1 91.5 78 ARG B N 1
ATOM 4277 C CA . ARG B 1 78 ? 18.422 54.875 14.273 1 91.5 78 ARG B CA 1
ATOM 4278 C C . ARG B 1 78 ? 17.125 54.344 14.891 1 91.5 78 ARG B C 1
ATOM 4280 O O . ARG B 1 78 ? 16.703 54.844 15.945 1 91.5 78 ARG B O 1
ATOM 4287 N N . GLY B 1 79 ? 16.5 53.5 14.164 1 91.56 79 GLY B N 1
ATOM 4288 C CA . GLY B 1 79 ? 15.281 52.906 14.664 1 91.56 79 GLY B CA 1
ATOM 4289 C C . GLY B 1 79 ? 15.461 52.219 16 1 91.56 79 GLY B C 1
ATOM 4290 O O . GLY B 1 79 ? 14.641 52.375 16.906 1 91.56 79 GLY B O 1
ATOM 4291 N N . LEU B 1 80 ? 16.531 51.5 16.141 1 92.94 80 LEU B N 1
ATOM 4292 C CA . LEU B 1 80 ? 16.812 50.812 17.375 1 92.94 80 LEU B CA 1
ATOM 4293 C C . LEU B 1 80 ? 17.125 51.781 18.5 1 92.94 80 LEU B C 1
ATOM 4295 O O . LEU B 1 80 ? 16.703 51.594 19.641 1 92.94 80 LEU B O 1
ATOM 4299 N N . GLU B 1 81 ? 17.859 52.719 18.141 1 93.31 81 GLU B N 1
ATOM 4300 C CA . GLU B 1 81 ? 18.219 53.75 19.125 1 93.31 81 GLU B CA 1
ATOM 4301 C C . GLU B 1 81 ? 16.984 54.438 19.688 1 93.31 81 GLU B C 1
ATOM 4303 O O . GLU B 1 81 ? 16.859 54.594 20.906 1 93.31 81 GLU B O 1
ATOM 4308 N N . ILE B 1 82 ? 16.125 54.781 18.828 1 94.06 82 ILE B N 1
ATOM 4309 C CA . ILE B 1 82 ? 14.898 55.469 19.234 1 94.06 82 ILE B CA 1
ATOM 4310 C C . ILE B 1 82 ? 14.023 54.531 20.047 1 94.06 82 ILE B C 1
ATOM 4312 O O . ILE B 1 82 ? 13.477 54.906 21.094 1 94.06 82 ILE B O 1
ATOM 4316 N N . GLY B 1 83 ? 13.836 53.312 19.562 1 93.88 83 GLY B N 1
ATOM 4317 C CA . GLY B 1 83 ? 13.055 52.344 20.281 1 93.88 83 GLY B CA 1
ATOM 4318 C C . GLY B 1 83 ? 13.516 52.125 21.703 1 93.88 83 GLY B C 1
ATOM 4319 O O . GLY B 1 83 ? 12.703 52.062 22.625 1 93.88 83 GLY B O 1
ATOM 4320 N N . LYS B 1 84 ? 14.836 52.062 21.891 1 93.25 84 LYS B N 1
ATOM 4321 C CA . LYS B 1 84 ? 15.422 51.906 23.219 1 93.25 84 LYS B CA 1
ATOM 4322 C C . LYS B 1 84 ? 15.148 53.125 24.109 1 93.25 84 LYS B C 1
ATOM 4324 O O . LYS B 1 84 ? 14.977 52.969 25.312 1 93.25 84 LYS B O 1
ATOM 4329 N N . ALA B 1 85 ? 15.125 54.156 23.5 1 93.94 85 ALA B N 1
ATOM 4330 C CA . ALA B 1 85 ? 15.016 55.438 24.25 1 93.94 85 ALA B CA 1
ATOM 4331 C C . ALA B 1 85 ? 13.586 55.656 24.734 1 93.94 85 ALA B C 1
ATOM 4333 O O . ALA B 1 85 ? 13.367 56.281 25.781 1 93.94 85 ALA B O 1
ATOM 4334 N N . VAL B 1 86 ? 12.672 55.125 24.047 1 95.19 86 VAL B N 1
ATOM 4335 C CA . VAL B 1 86 ? 11.297 55.531 24.328 1 95.19 86 VAL B CA 1
ATOM 4336 C C . VAL B 1 86 ? 10.586 54.469 25.156 1 95.19 86 VAL B C 1
ATOM 4338 O O . VAL B 1 86 ? 9.477 54.688 25.625 1 95.19 86 VAL B O 1
ATOM 4341 N N . LEU B 1 87 ? 11.164 53.344 25.312 1 95.5 87 LEU B N 1
ATOM 4342 C CA . LEU B 1 87 ? 10.531 52.219 26.016 1 95.5 87 LEU B CA 1
ATOM 4343 C C . LEU B 1 87 ? 11.109 52.094 27.422 1 95.5 87 LEU B C 1
ATOM 4345 O O . LEU B 1 87 ? 12.289 52.375 27.641 1 95.5 87 LEU B O 1
ATOM 4349 N N . ASP B 1 88 ? 10.312 51.656 28.375 1 94.31 88 ASP B N 1
ATOM 4350 C CA . ASP B 1 88 ? 10.742 51.438 29.766 1 94.31 88 ASP B CA 1
ATOM 4351 C C . ASP B 1 88 ? 11.688 50.219 29.859 1 94.31 88 ASP B C 1
ATOM 4353 O O . ASP B 1 88 ? 12.617 50.25 30.672 1 94.31 88 ASP B O 1
ATOM 4357 N N . SER B 1 89 ? 11.422 49.219 29.219 1 92.5 89 SER B N 1
ATOM 4358 C CA . SER B 1 89 ? 12.211 48.031 29.031 1 92.5 89 SER B CA 1
ATOM 4359 C C . SER B 1 89 ? 12.055 47.469 27.609 1 92.5 89 SER B C 1
ATOM 4361 O O . SER B 1 89 ? 11.016 47.688 26.984 1 92.5 89 SER B O 1
ATOM 4363 N N . TYR B 1 90 ? 13.156 46.969 27.141 1 88.75 90 TYR B N 1
ATOM 4364 C CA . TYR B 1 90 ? 13.062 46.625 25.719 1 88.75 90 TYR B CA 1
ATOM 4365 C C . TYR B 1 90 ? 13.844 45.344 25.422 1 88.75 90 TYR B C 1
ATOM 4367 O O . TYR B 1 90 ? 14.68 44.938 26.219 1 88.75 90 TYR B O 1
ATOM 4375 N N . GLU B 1 91 ? 13.453 44.75 24.453 1 89.69 91 GLU B N 1
ATOM 4376 C CA . GLU B 1 91 ? 14.164 43.656 23.812 1 89.69 91 GLU B CA 1
ATOM 4377 C C . GLU B 1 91 ? 14.203 43.812 22.297 1 89.69 91 GLU B C 1
ATOM 4379 O O . GLU B 1 91 ? 13.234 44.281 21.688 1 89.69 91 GLU B O 1
ATOM 4384 N N . ILE B 1 92 ? 15.328 43.562 21.75 1 86.75 92 ILE B N 1
ATOM 4385 C CA . ILE B 1 92 ? 15.461 43.656 20.312 1 86.75 92 ILE B CA 1
ATOM 4386 C C . ILE B 1 92 ? 15.016 42.375 19.641 1 86.75 92 ILE B C 1
ATOM 4388 O O . ILE B 1 92 ? 15.43 41.281 20.047 1 86.75 92 ILE B O 1
ATOM 4392 N N . ARG B 1 93 ? 14.141 42.469 18.797 1 82.12 93 ARG B N 1
ATOM 4393 C CA . ARG B 1 93 ? 13.664 41.344 18.031 1 82.12 93 ARG B CA 1
ATOM 4394 C C . ARG B 1 93 ? 14.102 41.406 16.578 1 82.12 93 ARG B C 1
ATOM 4396 O O . ARG B 1 93 ? 14.039 42.469 15.961 1 82.12 93 ARG B O 1
ATOM 4403 N N . TYR B 1 94 ? 14.711 40.312 16.109 1 69.69 94 TYR B N 1
ATOM 4404 C CA . TYR B 1 94 ? 15.266 40.312 14.75 1 69.69 94 TYR B CA 1
ATOM 4405 C C . TYR B 1 94 ? 14.391 39.469 13.82 1 69.69 94 TYR B C 1
ATOM 4407 O O . TYR B 1 94 ? 14.531 38.25 13.75 1 69.69 94 TYR B O 1
ATOM 4415 N N . ALA B 1 95 ? 13.258 39.781 13.477 1 63.5 95 ALA B N 1
ATOM 4416 C CA . ALA B 1 95 ? 12.477 39.125 12.438 1 63.5 95 ALA B CA 1
ATOM 4417 C C . ALA B 1 95 ? 12.961 39.5 11.047 1 63.5 95 ALA B C 1
ATOM 4419 O O . ALA B 1 95 ? 14.164 39.594 10.812 1 63.5 95 ALA B O 1
ATOM 4420 N N . GLU B 1 96 ? 12.078 39.562 10 1 59.53 96 GLU B N 1
ATOM 4421 C CA . GLU B 1 96 ? 12.5 40.031 8.688 1 59.53 96 GLU B CA 1
ATOM 4422 C C . GLU B 1 96 ? 13.164 41.406 8.773 1 59.53 96 GLU B C 1
ATOM 4424 O O . GLU B 1 96 ? 14.156 41.688 8.094 1 59.53 96 GLU B O 1
ATOM 4429 N N . HIS B 1 97 ? 12.641 42.219 9.742 1 73.19 97 HIS B N 1
ATOM 4430 C CA . HIS B 1 97 ? 13.227 43.531 10.055 1 73.19 97 HIS B CA 1
ATOM 4431 C C . HIS B 1 97 ? 13.367 43.719 11.555 1 73.19 97 HIS B C 1
ATOM 4433 O O . HIS B 1 97 ? 12.445 43.438 12.312 1 73.19 97 HIS B O 1
ATOM 4439 N N . PRO B 1 98 ? 14.57 44.156 11.953 1 81.06 98 PRO B N 1
ATOM 4440 C CA . PRO B 1 98 ? 14.773 44.375 13.391 1 81.06 98 PRO B CA 1
ATOM 4441 C C . PRO B 1 98 ? 13.867 45.469 13.953 1 81.06 98 PRO B C 1
ATOM 4443 O O . PRO B 1 98 ? 13.633 46.469 13.289 1 81.06 98 PRO B O 1
ATOM 4446 N N . TYR B 1 99 ? 13.227 45.188 15.031 1 87.19 99 TYR B N 1
ATOM 4447 C CA . TYR B 1 99 ? 12.414 46.156 15.734 1 87.19 99 TYR B CA 1
ATOM 4448 C C . TYR B 1 99 ? 12.547 46 17.25 1 87.19 99 TYR B C 1
ATOM 4450 O O . TYR B 1 99 ? 13.172 45.062 17.719 1 87.19 99 TYR B O 1
ATOM 4458 N N . VAL B 1 100 ? 12.18 46.969 17.969 1 91.44 100 VAL B N 1
ATOM 4459 C CA . VAL B 1 100 ? 12.336 46.969 19.422 1 91.44 100 VAL B CA 1
ATOM 4460 C C . VAL B 1 100 ? 10.984 46.719 20.094 1 91.44 100 VAL B C 1
ATOM 4462 O O . VAL B 1 100 ? 10 47.406 19.797 1 91.44 100 VAL B O 1
ATOM 4465 N N . HIS B 1 101 ? 10.945 45.656 20.797 1 92.94 101 HIS B N 1
ATOM 4466 C CA . HIS B 1 101 ? 9.781 45.344 21.609 1 92.94 101 HIS B CA 1
ATOM 4467 C C . HIS B 1 101 ? 10.016 45.719 23.078 1 92.94 101 HIS B C 1
ATOM 4469 O O . HIS B 1 101 ? 11.109 45.5 23.609 1 92.94 101 HIS B O 1
ATOM 4475 N N . GLY B 1 102 ? 8.977 46.281 23.688 1 94.81 102 GLY B N 1
ATOM 4476 C CA . GLY B 1 102 ? 9.117 46.656 25.078 1 94.81 102 GLY B CA 1
ATOM 4477 C C . GLY B 1 102 ? 7.805 47.062 25.734 1 94.81 102 GLY B C 1
ATOM 4478 O O . GLY B 1 102 ? 6.754 46.5 25.406 1 94.81 102 GLY B O 1
ATOM 4479 N N . VAL B 1 103 ? 8.023 47.781 26.812 1 96.81 103 VAL B N 1
ATOM 4480 C CA . VAL B 1 103 ? 6.836 48.188 27.562 1 96.81 103 VAL B CA 1
ATOM 4481 C C . VAL B 1 103 ? 6.859 49.688 27.844 1 96.81 103 VAL B C 1
ATOM 4483 O O . VAL B 1 103 ? 7.934 50.281 27.984 1 96.81 103 VAL B O 1
ATOM 4486 N N . VAL B 1 104 ? 5.715 50.312 27.766 1 96.88 104 VAL B N 1
ATOM 4487 C CA . VAL B 1 104 ? 5.48 51.688 28.234 1 96.88 104 VAL B CA 1
ATOM 4488 C C . VAL B 1 104 ? 4.312 51.719 29.219 1 96.88 104 VAL B C 1
ATOM 4490 O O . VAL B 1 104 ? 3.188 51.344 28.859 1 96.88 104 VAL B O 1
ATOM 4493 N N . LYS B 1 105 ? 4.562 52.062 30.438 1 95.75 105 LYS B N 1
ATOM 4494 C CA . LYS B 1 105 ? 3.535 52.125 31.484 1 95.75 105 LYS B CA 1
ATOM 4495 C C . LYS B 1 105 ? 2.814 50.781 31.594 1 95.75 105 LYS B C 1
ATOM 4497 O O . LYS B 1 105 ? 1.584 50.719 31.672 1 95.75 105 LYS B O 1
ATOM 4502 N N . GLY B 1 106 ? 3.553 49.781 31.391 1 94.31 106 GLY B N 1
ATOM 4503 C CA . GLY B 1 106 ? 3.025 48.438 31.594 1 94.31 106 GLY B CA 1
ATOM 4504 C C . GLY B 1 106 ? 2.365 47.844 30.359 1 94.31 106 GLY B C 1
ATOM 4505 O O . GLY B 1 106 ? 1.879 46.719 30.391 1 94.31 106 GLY B O 1
ATOM 4506 N N . VAL B 1 107 ? 2.283 48.625 29.312 1 96.62 107 VAL B N 1
ATOM 4507 C CA . VAL B 1 107 ? 1.661 48.156 28.078 1 96.62 107 VAL B CA 1
ATOM 4508 C C . VAL B 1 107 ? 2.74 47.781 27.078 1 96.62 107 VAL B C 1
ATOM 4510 O O . VAL B 1 107 ? 3.736 48.469 26.906 1 96.62 107 VAL B O 1
ATOM 4513 N N . GLU B 1 108 ? 2.545 46.656 26.438 1 95.75 108 GLU B N 1
ATOM 4514 C CA . GLU B 1 108 ? 3.5 46.188 25.438 1 95.75 108 GLU B CA 1
ATOM 4515 C C . GLU B 1 108 ? 3.486 47.094 24.203 1 95.75 108 GLU B C 1
ATOM 4517 O O . GLU B 1 108 ? 2.42 47.5 23.734 1 95.75 108 GLU B O 1
ATOM 4522 N N . VAL B 1 109 ? 4.68 47.406 23.672 1 96 109 VAL B N 1
ATOM 4523 C CA . VAL B 1 109 ? 4.801 48.312 22.531 1 96 109 VAL B CA 1
ATOM 4524 C C . VAL B 1 109 ? 5.84 47.75 21.562 1 96 109 VAL B C 1
ATOM 4526 O O . VAL B 1 109 ? 6.902 47.281 21.969 1 96 109 VAL B O 1
ATOM 4529 N N . ASP B 1 110 ? 5.5 47.75 20.359 1 93.81 110 ASP B N 1
ATOM 4530 C CA . ASP B 1 110 ? 6.453 47.469 19.297 1 93.81 110 ASP B CA 1
ATOM 4531 C C . ASP B 1 110 ? 6.832 48.75 18.547 1 93.81 110 ASP B C 1
ATOM 4533 O O . ASP B 1 110 ? 5.957 49.469 18.062 1 93.81 110 ASP B O 1
ATOM 4537 N N . VAL B 1 111 ? 8.094 49 18.484 1 95 111 VAL B N 1
ATOM 4538 C CA . VAL B 1 111 ? 8.617 50.156 17.75 1 95 111 VAL B CA 1
ATOM 4539 C C . VAL B 1 111 ? 9.336 49.656 16.5 1 95 111 VAL B C 1
ATOM 4541 O O . VAL B 1 111 ? 10.406 49.062 16.578 1 95 111 VAL B O 1
ATOM 4544 N N . VAL B 1 112 ? 8.766 50 15.398 1 92.56 112 VAL B N 1
ATOM 4545 C CA . VAL B 1 112 ? 9.258 49.406 14.156 1 92.56 112 VAL B CA 1
ATOM 4546 C C . VAL B 1 112 ? 9.711 50.531 13.211 1 92.56 112 VAL B C 1
ATOM 4548 O O . VAL B 1 112 ? 8.906 51.375 12.812 1 92.56 112 VAL B O 1
ATOM 4551 N N . PRO B 1 113 ? 10.953 50.531 12.844 1 92.25 113 PRO B N 1
ATOM 4552 C CA . PRO B 1 113 ? 11.391 51.5 11.844 1 92.25 113 PRO B CA 1
ATOM 4553 C C . PRO B 1 113 ? 10.961 51.125 10.43 1 92.25 113 PRO B C 1
ATOM 4555 O O . PRO B 1 113 ? 10.961 49.969 10.07 1 92.25 113 PRO B O 1
ATOM 4558 N N . CYS B 1 114 ? 10.547 52.094 9.688 1 91.12 114 CYS B N 1
ATOM 4559 C CA . CYS B 1 114 ? 10.211 51.875 8.289 1 91.12 114 CYS B CA 1
ATOM 4560 C C . CYS B 1 114 ? 10.453 53.125 7.453 1 91.12 114 CYS B C 1
ATOM 4562 O O . CYS B 1 114 ? 10.742 54.188 8 1 91.12 114 CYS B O 1
ATOM 4564 N N . TYR B 1 115 ? 10.438 53 6.18 1 89.69 115 TYR B N 1
ATOM 4565 C CA . TYR B 1 115 ? 10.625 54.125 5.281 1 89.69 115 TYR B CA 1
ATOM 4566 C C . TYR B 1 115 ? 9.32 54.875 5.094 1 89.69 115 TYR B C 1
ATOM 4568 O O . TYR B 1 115 ? 8.242 54.281 5.008 1 89.69 115 TYR B O 1
ATOM 4576 N N . LYS B 1 116 ? 9.477 56.125 5.105 1 90.31 116 LYS B N 1
ATOM 4577 C CA . LYS B 1 116 ? 8.352 56.969 4.723 1 90.31 116 LYS B CA 1
ATOM 4578 C C . LYS B 1 116 ? 8.164 57 3.209 1 90.31 116 LYS B C 1
ATOM 4580 O O . LYS B 1 116 ? 8.672 57.906 2.529 1 90.31 116 LYS B O 1
ATOM 4585 N N . LEU B 1 117 ? 7.383 56.125 2.77 1 86.06 117 LEU B N 1
ATOM 4586 C CA . LEU B 1 117 ? 7.168 56.031 1.329 1 86.06 117 LEU B CA 1
ATOM 4587 C C . LEU B 1 117 ? 5.914 56.781 0.913 1 86.06 117 LEU B C 1
ATOM 4589 O O . LEU B 1 117 ? 4.926 56.812 1.651 1 86.06 117 LEU B O 1
ATOM 4593 N N . LYS B 1 118 ? 5.996 57.281 -0.233 1 80.56 118 LYS B N 1
ATOM 4594 C CA . LYS B 1 118 ? 4.852 58.062 -0.726 1 80.56 118 LYS B CA 1
ATOM 4595 C C 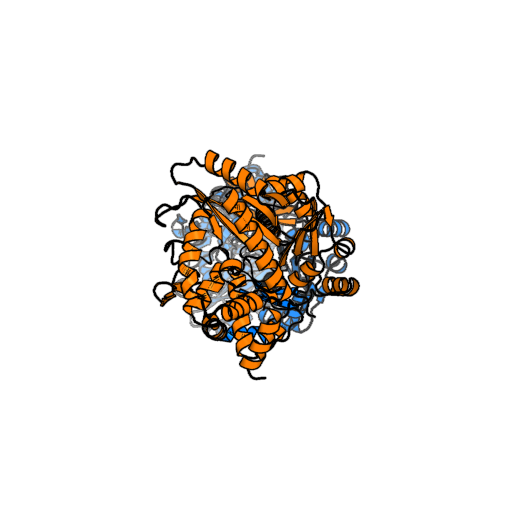. LYS B 1 118 ? 3.859 57.156 -1.45 1 80.56 118 LYS B C 1
ATOM 4597 O O . LYS B 1 118 ? 2.654 57.406 -1.441 1 80.56 118 LYS B O 1
ATOM 4602 N N . GLU B 1 119 ? 4.406 56.156 -2.07 1 80.38 119 GLU B N 1
ATOM 4603 C CA . GLU B 1 119 ? 3.564 55.25 -2.859 1 80.38 119 GLU B CA 1
ATOM 4604 C C . GLU B 1 119 ? 3.838 53.781 -2.516 1 80.38 119 GLU B C 1
ATOM 4606 O O . GLU B 1 119 ? 4.984 53.406 -2.281 1 80.38 119 GLU B O 1
ATOM 4611 N N . PRO B 1 120 ? 2.783 53.062 -2.561 1 78.81 120 PRO B N 1
ATOM 4612 C CA . PRO B 1 120 ? 2.932 51.656 -2.236 1 78.81 120 PRO B CA 1
ATOM 4613 C C . PRO B 1 120 ? 3.842 50.906 -3.215 1 78.81 120 PRO B C 1
ATOM 4615 O O . PRO B 1 120 ? 4.426 49.875 -2.867 1 78.81 120 PRO B O 1
ATOM 4618 N N . LYS B 1 121 ? 4.027 51.312 -4.484 1 72.56 121 LYS B N 1
ATOM 4619 C CA . LYS B 1 121 ? 4.84 50.656 -5.512 1 72.56 121 LYS B CA 1
ATOM 4620 C C . LYS B 1 121 ? 6.309 50.594 -5.098 1 72.56 121 LYS B C 1
ATOM 4622 O O . LYS B 1 121 ? 7.07 49.781 -5.605 1 72.56 121 LYS B O 1
ATOM 4627 N N . ASN B 1 122 ? 6.613 51.438 -4.137 1 76.12 122 ASN B N 1
ATOM 4628 C CA . ASN B 1 122 ? 8.016 51.562 -3.754 1 76.12 122 ASN B CA 1
ATOM 4629 C C . ASN B 1 122 ? 8.328 50.781 -2.484 1 76.12 122 ASN B C 1
ATOM 4631 O O . ASN B 1 122 ? 9.352 51 -1.844 1 76.12 122 ASN B O 1
ATOM 4635 N N . ILE B 1 123 ? 7.492 49.938 -2.152 1 74.25 123 ILE B N 1
ATOM 4636 C CA . ILE B 1 123 ? 7.641 49.156 -0.943 1 74.25 123 ILE B CA 1
ATOM 4637 C C . ILE B 1 123 ? 8.891 48.25 -1.058 1 74.25 123 ILE B C 1
ATOM 4639 O O . ILE B 1 123 ? 9.102 47.625 -2.08 1 74.25 123 ILE B O 1
ATOM 4643 N N . LYS B 1 124 ? 9.695 48.344 -0.08 1 71.19 124 LYS B N 1
ATOM 4644 C CA . LYS B 1 124 ? 10.969 47.625 -0.089 1 71.19 124 LYS B CA 1
ATOM 4645 C C . LYS B 1 124 ? 10.922 46.406 0.807 1 71.19 124 LYS B C 1
ATOM 4647 O O . LYS B 1 124 ? 11.656 45.438 0.582 1 71.19 124 LYS B O 1
ATOM 4652 N N . SER B 1 125 ? 10.086 46.531 1.819 1 72.5 125 SER B N 1
ATOM 4653 C CA . SER B 1 125 ? 10.016 45.438 2.764 1 72.5 125 SER B CA 1
ATOM 4654 C C . SER B 1 125 ? 8.586 45.25 3.275 1 72.5 125 SER B C 1
ATOM 4656 O O . SER B 1 125 ? 7.715 46.062 3.029 1 72.5 125 SER B O 1
ATOM 4658 N N . ALA B 1 126 ? 8.328 44.094 3.963 1 71.38 126 ALA B N 1
ATOM 4659 C CA . ALA B 1 126 ? 7.016 43.781 4.527 1 71.38 126 ALA B CA 1
ATOM 4660 C C . ALA B 1 126 ? 6.57 44.844 5.516 1 71.38 126 ALA B C 1
ATOM 4662 O O . ALA B 1 126 ? 5.383 45.156 5.605 1 71.38 126 ALA B O 1
ATOM 4663 N N . VAL B 1 127 ? 7.402 45.438 6.113 1 78.19 127 VAL B N 1
ATOM 4664 C CA . VAL B 1 127 ? 7.074 46.406 7.148 1 78.19 127 VAL B CA 1
ATOM 4665 C C . VAL B 1 127 ? 6.617 47.719 6.5 1 78.19 127 VAL B C 1
ATOM 4667 O O . VAL B 1 127 ? 5.789 48.438 7.066 1 78.19 127 VAL B O 1
ATOM 4670 N N . ASP B 1 128 ? 7.016 47.875 5.273 1 81.25 128 ASP B N 1
ATOM 4671 C CA . ASP B 1 128 ? 6.695 49.125 4.586 1 81.25 128 ASP B CA 1
ATOM 4672 C C . ASP B 1 128 ? 5.23 49.156 4.156 1 81.25 128 ASP B C 1
ATOM 4674 O O . ASP B 1 128 ? 4.684 50.219 3.869 1 81.25 128 ASP B O 1
ATOM 4678 N N . ARG B 1 129 ? 4.672 48 4.199 1 86.31 129 ARG B N 1
ATOM 4679 C CA . ARG B 1 129 ? 3.287 47.938 3.746 1 86.31 129 ARG B CA 1
ATOM 4680 C C . ARG B 1 129 ? 2.324 48.344 4.852 1 86.31 129 ARG B C 1
ATOM 4682 O O . ARG B 1 129 ? 1.217 48.812 4.574 1 86.31 129 ARG B O 1
ATOM 4689 N N . THR B 1 130 ? 2.758 48.219 5.992 1 87.19 130 THR B N 1
ATOM 4690 C CA . THR B 1 130 ? 1.881 48.344 7.152 1 87.19 130 THR B CA 1
ATOM 4691 C C . THR B 1 130 ? 1.25 49.719 7.223 1 87.19 130 THR B C 1
ATOM 4693 O O . THR B 1 130 ? 0.037 49.844 7.395 1 87.19 130 THR B O 1
ATOM 4696 N N . PRO B 1 131 ? 2.004 50.75 7.008 1 87.62 131 PRO B N 1
ATOM 4697 C CA . PRO B 1 131 ? 1.377 52.062 7.035 1 87.62 131 PRO B CA 1
ATOM 4698 C C . PRO B 1 131 ? 0.315 52.25 5.949 1 87.62 131 PRO B C 1
ATOM 4700 O O . PRO B 1 131 ? -0.706 52.875 6.18 1 87.62 131 PRO B O 1
ATOM 4703 N N . PHE B 1 132 ? 0.536 51.719 4.852 1 90.31 132 PHE B N 1
ATOM 4704 C CA . PHE B 1 132 ? -0.442 51.812 3.773 1 90.31 132 PHE B CA 1
ATOM 4705 C C . PHE B 1 132 ? -1.689 51 4.113 1 90.31 132 PHE B C 1
ATOM 4707 O O . PHE B 1 132 ? -2.807 51.406 3.801 1 90.31 132 PHE B O 1
ATOM 4714 N N . HIS B 1 133 ? -1.473 49.844 4.715 1 91.81 133 HIS B N 1
ATOM 4715 C CA . HIS B 1 133 ? -2.605 49.062 5.195 1 91.81 133 HIS B CA 1
ATOM 4716 C C . HIS B 1 133 ? -3.455 49.875 6.176 1 91.81 133 HIS B C 1
ATOM 4718 O O . HIS B 1 133 ? -4.684 49.844 6.09 1 91.81 133 HIS B O 1
ATOM 4724 N N . HIS B 1 134 ? -2.754 50.438 7.082 1 91.81 134 HIS B N 1
ATOM 4725 C CA . HIS B 1 134 ? -3.432 51.25 8.094 1 91.81 134 HIS B CA 1
ATOM 4726 C C . HIS B 1 134 ? -4.234 52.375 7.457 1 91.81 134 HIS B C 1
ATOM 4728 O O . HIS B 1 134 ? -5.402 52.562 7.789 1 91.81 134 HIS B O 1
ATOM 4734 N N . LYS B 1 135 ? -3.619 53.062 6.586 1 91.25 135 LYS B N 1
ATOM 4735 C CA . LYS B 1 135 ? -4.285 54.156 5.91 1 91.25 135 LYS B CA 1
ATOM 4736 C C . LYS B 1 135 ? -5.512 53.688 5.141 1 91.25 135 LYS B C 1
ATOM 4738 O O . LYS B 1 135 ? -6.555 54.344 5.152 1 91.25 135 LYS B O 1
ATOM 4743 N N . TRP B 1 136 ? -5.363 52.625 4.484 1 93.69 136 TRP B N 1
ATOM 4744 C CA . TRP B 1 136 ? -6.457 52.094 3.686 1 93.69 136 TRP B CA 1
ATOM 4745 C C . TRP B 1 136 ? -7.645 51.719 4.57 1 93.69 136 TRP B C 1
ATOM 4747 O O . TRP B 1 136 ? -8.797 51.938 4.199 1 93.69 136 TRP B O 1
ATOM 4757 N N . LEU B 1 137 ? -7.418 51.188 5.777 1 94.81 137 LEU B N 1
ATOM 4758 C CA . LEU B 1 137 ? -8.438 50.625 6.66 1 94.81 137 LEU B CA 1
ATOM 4759 C C . LEU B 1 137 ? -9.062 51.719 7.52 1 94.81 137 LEU B C 1
ATOM 4761 O O . LEU B 1 137 ? -10.227 51.625 7.914 1 94.81 137 LEU B O 1
ATOM 4765 N N . GLU B 1 138 ? -8.32 52.656 8.016 1 88.19 138 GLU B N 1
ATOM 4766 C CA . GLU B 1 138 ? -8.68 53.594 9.062 1 88.19 138 GLU B CA 1
ATOM 4767 C C . GLU B 1 138 ? -10.07 54.188 8.828 1 88.19 138 GLU B C 1
ATOM 4769 O O . GLU B 1 138 ? -10.938 54.094 9.703 1 88.19 138 GLU B O 1
ATOM 4774 N N . GLY B 1 139 ? -10.406 54.812 7.738 1 90.88 139 GLY B N 1
ATOM 4775 C CA . GLY B 1 139 ? -11.727 55.344 7.488 1 90.88 139 GLY B CA 1
ATOM 4776 C C . GLY B 1 139 ? -12.781 54.312 7.203 1 90.88 139 GLY B C 1
ATOM 4777 O O . GLY B 1 139 ? -13.969 54.531 7.426 1 90.88 139 GLY B O 1
ATOM 4778 N N . ARG B 1 140 ? -12.391 53.156 6.914 1 95.31 140 ARG B N 1
ATOM 4779 C CA . ARG B 1 140 ? -13.305 52.125 6.438 1 95.31 140 ARG B CA 1
ATOM 4780 C C . ARG B 1 140 ? -13.766 51.219 7.582 1 95.31 140 ARG B C 1
ATOM 4782 O O . ARG B 1 140 ? -14.805 50.562 7.488 1 95.31 140 ARG B O 1
ATOM 4789 N N . ILE B 1 141 ? -13.023 51.188 8.641 1 95.56 141 ILE B N 1
ATOM 4790 C CA . ILE B 1 141 ? -13.32 50.312 9.773 1 95.56 141 ILE B CA 1
ATOM 4791 C C . ILE B 1 141 ? -14.188 51.031 10.781 1 95.56 141 ILE B C 1
ATOM 4793 O O . ILE B 1 141 ? -14.812 50.438 11.656 1 95.56 141 ILE B O 1
ATOM 4797 N N . LYS B 1 142 ? -14.164 52.344 10.656 1 94 142 LYS B N 1
ATOM 4798 C CA . LYS B 1 142 ? -14.93 53.156 11.609 1 94 142 LYS B CA 1
ATOM 4799 C C . LYS B 1 142 ? -16.375 52.688 11.68 1 94 142 LYS B C 1
ATOM 4801 O O . LYS B 1 142 ? -17.047 52.562 10.656 1 94 142 LYS B O 1
ATOM 4806 N N . GLY B 1 143 ? -16.828 52.406 12.828 1 95.56 143 GLY B N 1
ATOM 4807 C CA . GLY B 1 143 ? -18.188 51.969 13.023 1 95.56 143 GLY B CA 1
ATOM 4808 C C . GLY B 1 143 ? -18.344 50.469 12.961 1 95.56 143 GLY B C 1
ATOM 4809 O O . GLY B 1 143 ? -19.406 49.906 13.281 1 95.56 143 GLY B O 1
ATOM 4810 N N . LYS B 1 144 ? -17.297 49.812 12.562 1 97.81 144 LYS B N 1
ATOM 4811 C CA . LYS B 1 144 ? -17.359 48.375 12.414 1 97.81 144 LYS B CA 1
ATOM 4812 C C . LYS B 1 144 ? -16.406 47.656 13.391 1 97.81 144 LYS B C 1
ATOM 4814 O O . LYS B 1 144 ? -16.125 46.469 13.25 1 97.81 144 LYS B O 1
ATOM 4819 N N . GLU B 1 145 ? -15.891 48.406 14.344 1 97.81 145 GLU B N 1
ATOM 4820 C CA . GLU B 1 145 ? -14.867 47.875 15.25 1 97.81 145 GLU B CA 1
ATOM 4821 C C . GLU B 1 145 ? -15.359 46.625 15.992 1 97.81 145 GLU B C 1
ATOM 4823 O O . GLU B 1 145 ? -14.641 45.656 16.109 1 97.81 145 GLU B O 1
ATOM 4828 N N . ASN B 1 146 ? -16.594 46.688 16.438 1 98.06 146 ASN B N 1
ATOM 4829 C CA . ASN B 1 146 ? -17.141 45.594 17.203 1 98.06 146 ASN B CA 1
ATOM 4830 C C . ASN B 1 146 ? -17.406 44.375 16.328 1 98.06 146 ASN B C 1
ATOM 4832 O O . ASN B 1 146 ? -17.312 43.25 16.797 1 98.06 146 ASN B O 1
ATOM 4836 N N . GLU B 1 147 ? -17.734 44.594 15.039 1 98.31 147 GLU B N 1
ATOM 4837 C CA . GLU B 1 147 ? -17.875 43.5 14.102 1 98.31 147 GLU B CA 1
ATOM 4838 C C . GLU B 1 147 ? -16.547 42.781 13.914 1 98.31 147 GLU B C 1
ATOM 4840 O O . GLU B 1 147 ? -16.531 41.531 13.836 1 98.31 147 GLU B O 1
ATOM 4845 N N . VAL B 1 148 ? -15.492 43.562 13.828 1 98.44 148 VAL B N 1
ATOM 4846 C CA . VAL B 1 148 ? -14.156 42.969 13.695 1 98.44 148 VAL B CA 1
ATOM 4847 C C . VAL B 1 148 ? -13.812 42.156 14.945 1 98.44 148 VAL B C 1
ATOM 4849 O O . VAL B 1 148 ? -13.305 41.062 14.852 1 98.44 148 VAL B O 1
ATOM 4852 N N . ARG B 1 149 ? -14.125 42.688 16.109 1 98.5 149 ARG B N 1
ATOM 4853 C CA . ARG B 1 149 ? -13.844 42 17.375 1 98.5 149 ARG B CA 1
ATOM 4854 C C . ARG B 1 149 ? -14.602 40.688 17.469 1 98.5 149 ARG B C 1
ATOM 4856 O O . ARG B 1 149 ? -14.062 39.688 17.984 1 98.5 149 ARG B O 1
ATOM 4863 N N . LEU B 1 150 ? -15.805 40.688 17.047 1 98.56 150 LEU B N 1
ATOM 4864 C CA . LEU B 1 150 ? -16.594 39.469 17.047 1 98.56 150 LEU B CA 1
ATOM 4865 C C . LEU B 1 150 ? -15.93 38.375 16.219 1 98.56 150 LEU B C 1
ATOM 4867 O O . LEU B 1 150 ? -15.828 37.25 16.656 1 98.56 150 LEU B O 1
ATOM 4871 N N . LEU B 1 151 ? -15.469 38.75 15.023 1 98.75 151 LEU B N 1
ATOM 4872 C CA . LEU B 1 151 ? -14.812 37.781 14.156 1 98.75 151 LEU B CA 1
ATOM 4873 C C . LEU B 1 151 ? -13.523 37.281 14.789 1 98.75 151 LEU B C 1
ATOM 4875 O O . LEU B 1 151 ? -13.289 36.062 14.859 1 98.75 151 LEU B O 1
ATOM 4879 N N . LYS B 1 152 ? -12.703 38.25 15.266 1 98.5 152 LYS B N 1
ATOM 4880 C CA . LYS B 1 152 ? -11.453 37.875 15.93 1 98.5 152 LYS B CA 1
ATOM 4881 C C . LYS B 1 152 ? -11.711 36.969 17.109 1 98.5 152 LYS B C 1
ATOM 4883 O O . LYS B 1 152 ? -11.016 35.969 17.297 1 98.5 152 LYS B O 1
ATOM 4888 N N . GLY B 1 153 ? -12.719 37.312 17.938 1 97.94 153 GLY B N 1
ATOM 4889 C CA . GLY B 1 153 ? -13.078 36.5 19.078 1 97.94 153 GLY B CA 1
ATOM 4890 C C . GLY B 1 153 ? -13.523 35.094 18.703 1 97.94 153 GLY B C 1
ATOM 4891 O O . GLY B 1 153 ? -13.141 34.125 19.359 1 97.94 153 GLY B O 1
ATOM 4892 N N . PHE B 1 154 ? -14.359 35 17.672 1 98.44 154 PHE B N 1
ATOM 4893 C CA . PHE B 1 154 ? -14.836 33.75 17.141 1 98.44 154 PHE B CA 1
ATOM 4894 C C . PHE B 1 154 ? -13.672 32.844 16.719 1 98.44 154 PHE B C 1
ATOM 4896 O O . PHE B 1 154 ? -13.625 31.672 17.078 1 98.44 154 PHE B O 1
ATOM 4903 N N . LEU B 1 155 ? -12.734 33.406 16.031 1 98.38 155 LEU B N 1
ATOM 4904 C CA . LEU B 1 155 ? -11.562 32.688 15.523 1 98.38 155 LEU B CA 1
ATOM 4905 C C . LEU B 1 155 ? -10.641 32.281 16.672 1 98.38 155 LEU B C 1
ATOM 4907 O O . LEU B 1 155 ? -10.148 31.172 16.719 1 98.38 155 LEU B O 1
ATOM 4911 N N . LYS B 1 156 ? -10.383 33.219 17.562 1 97.12 156 LYS B N 1
ATOM 4912 C CA . LYS B 1 156 ? -9.5 32.969 18.703 1 97.12 156 LYS B CA 1
ATOM 4913 C C . LYS B 1 156 ? -10.039 31.844 19.578 1 97.12 156 LYS B C 1
ATOM 4915 O O . LYS B 1 156 ? -9.289 30.938 19.984 1 97.12 156 LYS B O 1
ATOM 4920 N N . ALA B 1 157 ? -11.328 31.859 19.859 1 96.5 157 ALA B N 1
ATOM 4921 C CA . ALA B 1 157 ? -11.969 30.844 20.688 1 96.5 157 ALA B CA 1
ATOM 4922 C C . ALA B 1 157 ? -11.82 29.453 20.078 1 96.5 157 ALA B C 1
ATOM 4924 O O . ALA B 1 157 ? -11.828 28.438 20.781 1 96.5 157 ALA B O 1
ATOM 4925 N N . ASN B 1 158 ? -11.68 29.422 18.812 1 96.19 158 ASN B N 1
ATOM 4926 C CA . ASN B 1 158 ? -11.633 28.156 18.109 1 96.19 158 ASN B CA 1
ATOM 4927 C C . ASN B 1 158 ? -10.227 27.844 17.594 1 96.19 158 ASN B C 1
ATOM 4929 O O . ASN B 1 158 ? -10.047 26.938 16.781 1 96.19 158 ASN B O 1
ATOM 4933 N N . GLY B 1 159 ? -9.266 28.641 17.984 1 94.69 159 GLY B N 1
ATOM 4934 C CA . GLY B 1 159 ? -7.859 28.297 17.812 1 94.69 159 GLY B CA 1
ATOM 4935 C C . GLY B 1 159 ? -7.359 28.562 16.391 1 94.69 159 GLY B C 1
ATOM 4936 O O . GLY B 1 159 ? -6.387 27.938 15.953 1 94.69 159 GLY B O 1
ATOM 4937 N N . ILE B 1 160 ? -8.039 29.375 15.602 1 97.44 160 ILE B N 1
ATOM 4938 C CA . ILE B 1 160 ? -7.605 29.578 14.227 1 97.44 160 ILE B CA 1
ATOM 4939 C C . ILE B 1 160 ? -7.391 31.062 13.961 1 97.44 160 ILE B C 1
ATOM 4941 O O . ILE B 1 160 ? -7.57 31.531 12.836 1 97.44 160 ILE B O 1
ATOM 4945 N N . TYR B 1 161 ? -7.074 31.875 15.016 1 97.44 161 TYR B N 1
ATOM 4946 C CA . TYR B 1 161 ? -6.656 33.281 14.898 1 97.44 161 TYR B CA 1
ATOM 4947 C C . TYR B 1 161 ? -5.141 33.406 15 1 97.44 161 TYR B C 1
ATOM 4949 O O . TYR B 1 161 ? -4.531 32.875 15.938 1 97.44 161 TYR B O 1
ATOM 4957 N N . GLY B 1 162 ? -4.617 34.062 14.062 1 95.12 162 GLY B N 1
ATOM 4958 C CA . GLY B 1 162 ? -3.178 34.281 14.047 1 95.12 162 GLY B CA 1
ATOM 4959 C C . GLY B 1 162 ? -2.512 33.75 12.789 1 95.12 162 GLY B C 1
ATOM 4960 O O . GLY B 1 162 ? -2.756 32.625 12.383 1 95.12 162 GLY B O 1
ATOM 4961 N N . ALA B 1 163 ? -1.652 34.531 12.273 1 91.31 163 ALA B N 1
ATOM 4962 C CA . ALA B 1 163 ? -1.035 34.156 11 1 91.31 163 ALA B CA 1
ATOM 4963 C C . ALA B 1 163 ? 0.323 33.5 11.211 1 91.31 163 ALA B C 1
ATOM 4965 O O . ALA B 1 163 ? 0.96 33.062 10.25 1 91.31 163 ALA B O 1
ATOM 4966 N N . GLU B 1 164 ? 0.758 33.438 12.492 1 90.62 164 GLU B N 1
ATOM 4967 C CA . GLU B 1 164 ? 2.02 32.75 12.766 1 90.62 164 GLU B CA 1
ATOM 4968 C C . GLU B 1 164 ? 1.989 31.312 12.281 1 90.62 164 GLU B C 1
ATOM 4970 O O . GLU B 1 164 ? 0.92 30.703 12.188 1 90.62 164 GLU B O 1
ATOM 4975 N N . TYR B 1 165 ? 3.133 30.828 11.984 1 91.5 165 TYR B N 1
ATOM 4976 C CA . TYR B 1 165 ? 3.24 29.5 11.414 1 91.5 165 TYR B CA 1
ATOM 4977 C C . TYR B 1 165 ? 2.619 28.453 12.336 1 91.5 165 TYR B C 1
ATOM 4979 O O . TYR B 1 165 ? 2.012 27.484 11.867 1 91.5 165 TYR B O 1
ATOM 4987 N N . LYS B 1 166 ? 2.734 28.672 13.586 1 92.19 166 LYS B N 1
ATOM 4988 C CA . LYS B 1 166 ? 2.211 27.734 14.578 1 92.19 166 LYS B CA 1
ATOM 4989 C C . LYS B 1 166 ? 0.698 27.578 14.453 1 92.19 166 LYS B C 1
ATOM 4991 O O . LYS B 1 166 ? 0.161 26.484 14.617 1 92.19 166 LYS B O 1
ATOM 4996 N N . VAL B 1 167 ? 0.074 28.562 14.102 1 94.12 167 VAL B N 1
ATOM 4997 C CA . VAL B 1 167 ? -1.385 28.594 14.086 1 94.12 167 VAL B CA 1
ATOM 4998 C C . VAL B 1 167 ? -1.891 28.453 12.656 1 94.12 167 VAL B C 1
ATOM 5000 O O . VAL B 1 167 ? -2.777 27.641 12.383 1 94.12 167 VAL B O 1
ATOM 5003 N N . ARG B 1 168 ? -1.306 29.156 11.773 1 96.62 168 ARG B N 1
ATOM 5004 C CA . ARG B 1 168 ? -1.698 29.219 10.367 1 96.62 168 ARG B CA 1
ATOM 5005 C C . ARG B 1 168 ? -3.18 29.547 10.227 1 96.62 168 ARG B C 1
ATOM 5007 O O . ARG B 1 168 ? -3.914 28.844 9.523 1 96.62 168 ARG B O 1
ATOM 5014 N N . GLY B 1 169 ? -3.568 30.562 10.906 1 98.12 169 GLY B N 1
ATOM 5015 C CA . GLY B 1 169 ? -4.957 30.984 10.938 1 98.12 169 GLY B CA 1
ATOM 5016 C C . GLY B 1 169 ? -5.184 32.344 10.305 1 98.12 169 GLY B C 1
ATOM 5017 O O . GLY B 1 169 ? -4.457 32.75 9.391 1 98.12 169 GLY B O 1
ATOM 5018 N N . PHE B 1 170 ? -6.266 32.969 10.703 1 98.56 170 PHE B N 1
ATOM 5019 C CA . PHE B 1 170 ? -6.664 34.281 10.164 1 98.56 170 PHE B CA 1
ATOM 5020 C C . PHE B 1 170 ? -5.902 35.406 10.844 1 98.56 170 PHE B C 1
ATOM 5022 O O . PHE B 1 170 ? -5.902 35.5 12.078 1 98.56 170 PHE B O 1
ATOM 5029 N N . SER B 1 171 ? -5.223 36.25 10.047 1 96.69 171 SER B N 1
ATOM 5030 C CA . SER B 1 171 ? -4.547 37.406 10.609 1 96.69 171 SER B CA 1
ATOM 5031 C C . SER B 1 171 ? -5.543 38.5 10.961 1 96.69 171 SER B C 1
ATOM 5033 O O . SER B 1 171 ? -6.688 38.469 10.508 1 96.69 171 SER B O 1
ATOM 5035 N N . GLY B 1 172 ? -5.07 39.406 11.797 1 96.38 172 GLY B N 1
ATOM 5036 C CA . GLY B 1 172 ? -5.918 40.531 12.117 1 96.38 172 GLY B CA 1
ATOM 5037 C C . GLY B 1 172 ? -6.312 41.344 10.891 1 96.38 172 GLY B C 1
ATOM 5038 O O . GLY B 1 172 ? -7.477 41.75 10.75 1 96.38 172 GLY B O 1
ATOM 5039 N N . TYR B 1 173 ? -5.344 41.625 10.047 1 95.44 173 TYR B N 1
ATOM 5040 C CA . TYR B 1 173 ? -5.578 42.375 8.82 1 95.44 173 TYR B CA 1
ATOM 5041 C C . TYR B 1 173 ? -6.625 41.688 7.949 1 95.44 173 TYR B C 1
ATOM 5043 O O . TYR B 1 173 ? -7.531 42.344 7.426 1 95.44 173 TYR B O 1
ATOM 5051 N N . LEU B 1 174 ? -6.508 40.375 7.863 1 97.94 174 LEU B N 1
ATOM 5052 C CA . LEU B 1 174 ? -7.469 39.594 7.094 1 97.94 174 LEU B CA 1
ATOM 5053 C C . LEU B 1 174 ? -8.875 39.75 7.668 1 97.94 174 LEU B C 1
ATOM 5055 O O . LEU B 1 174 ? -9.836 39.969 6.922 1 97.94 174 LEU B O 1
ATOM 5059 N N . CYS B 1 175 ? -8.992 39.656 8.93 1 98.56 175 CYS B N 1
ATOM 5060 C CA . CYS B 1 175 ? -10.281 39.812 9.586 1 98.56 175 CYS B CA 1
ATOM 5061 C C . CYS B 1 175 ? -10.898 41.188 9.289 1 98.56 175 CYS B C 1
ATOM 5063 O O . CYS B 1 175 ? -12.086 41.281 8.977 1 98.56 175 CYS B O 1
ATOM 5065 N N . GLU B 1 176 ? -10.117 42.188 9.438 1 98.19 176 GLU B N 1
ATOM 5066 C CA . GLU B 1 176 ? -10.586 43.531 9.195 1 98.19 176 GLU B CA 1
ATOM 5067 C C . GLU B 1 176 ? -11.047 43.719 7.75 1 98.19 176 GLU B C 1
ATOM 5069 O O . GLU B 1 176 ? -12.102 44.312 7.496 1 98.19 176 GLU B O 1
ATOM 5074 N N . LEU B 1 177 ? -10.305 43.188 6.805 1 98.12 177 LEU B N 1
ATOM 5075 C CA . LEU B 1 177 ? -10.688 43.281 5.398 1 98.12 177 LEU B CA 1
ATOM 5076 C C . LEU B 1 177 ? -12.016 42.562 5.145 1 98.12 177 LEU B C 1
ATOM 5078 O O . LEU B 1 177 ? -12.867 43.094 4.418 1 98.12 177 LEU B O 1
ATOM 5082 N N . LEU B 1 178 ? -12.141 41.438 5.734 1 98.69 178 LEU B N 1
ATOM 5083 C CA . LEU B 1 178 ? -13.367 40.656 5.531 1 98.69 178 LEU B CA 1
ATOM 5084 C C . LEU B 1 178 ? -14.578 41.406 6.062 1 98.69 178 LEU B C 1
ATOM 5086 O O . LEU B 1 178 ? -15.633 41.406 5.43 1 98.69 178 LEU B O 1
ATOM 5090 N N . ILE B 1 179 ? -14.484 42 7.219 1 98.62 179 ILE B N 1
ATOM 5091 C CA . ILE B 1 179 ? -15.594 42.75 7.805 1 98.62 179 ILE B CA 1
ATOM 5092 C C . ILE B 1 179 ? -15.883 43.969 6.953 1 98.62 179 ILE B C 1
ATOM 5094 O O . ILE B 1 179 ? -17.047 44.344 6.754 1 98.62 179 ILE B O 1
ATOM 5098 N N . VAL B 1 180 ? -14.828 44.656 6.516 1 98.06 180 VAL B N 1
ATOM 5099 C CA . VAL B 1 180 ? -15.039 45.812 5.625 1 98.06 180 VAL B CA 1
ATOM 5100 C C . VAL B 1 180 ? -15.797 45.344 4.379 1 98.06 180 VAL B C 1
ATOM 5102 O O . VAL B 1 180 ? -16.703 46.031 3.906 1 98.06 180 VAL B O 1
ATOM 5105 N N . PHE B 1 181 ? -15.461 44.25 3.834 1 98.19 181 PHE B N 1
ATOM 5106 C CA . PHE B 1 181 ? -16.047 43.75 2.604 1 98.19 181 PHE B CA 1
ATOM 5107 C C . PHE B 1 181 ? -17.5 43.344 2.826 1 98.19 181 PHE B C 1
ATOM 5109 O O . PHE B 1 181 ? -18.391 43.75 2.084 1 98.19 181 PHE B O 1
ATOM 5116 N N . TYR B 1 182 ? -17.734 42.5 3.855 1 98.25 182 TYR B N 1
ATOM 5117 C CA . TYR B 1 182 ? -19.062 41.938 4.047 1 98.25 182 TYR B CA 1
ATOM 5118 C C . TYR B 1 182 ? -19.938 42.844 4.906 1 98.25 182 TYR B C 1
ATOM 5120 O O . TYR B 1 182 ? -21.156 42.688 4.926 1 98.25 182 TYR B O 1
ATOM 5128 N N . GLY B 1 183 ? -19.328 43.594 5.73 1 97.44 183 GLY B N 1
ATOM 5129 C CA . GLY B 1 183 ? -20.078 44.594 6.477 1 97.44 183 GLY B CA 1
ATOM 5130 C C . GLY B 1 183 ? -20.281 44.25 7.934 1 97.44 183 GLY B C 1
ATOM 5131 O O . GLY B 1 183 ? -20.422 45.125 8.781 1 97.44 183 GLY B O 1
ATOM 5132 N N . SER B 1 184 ? -20.359 43 8.172 1 98 184 SER B N 1
ATOM 5133 C CA . SER B 1 184 ? -20.609 42.562 9.547 1 98 184 SER B CA 1
ATOM 5134 C C . SER B 1 184 ? -20.109 41.125 9.773 1 98 184 SER B C 1
ATOM 5136 O O . SER B 1 184 ? -19.797 40.438 8.82 1 98 184 SER B O 1
ATOM 5138 N N . PHE B 1 185 ? -20.062 40.781 11.094 1 98.44 185 PHE B N 1
ATOM 5139 C CA . PHE B 1 185 ? -19.688 39.438 11.461 1 98.44 185 PHE B CA 1
ATOM 5140 C C . PHE B 1 185 ? -20.688 38.438 10.898 1 98.44 185 PHE B C 1
ATOM 5142 O O . PHE B 1 185 ? -20.312 37.438 10.289 1 98.44 185 PHE B O 1
ATOM 5149 N N . LEU B 1 186 ? -21.938 38.688 11.102 1 98.12 186 LEU B N 1
ATOM 5150 C CA . LEU B 1 186 ? -22.984 37.75 10.688 1 98.12 186 LEU B CA 1
ATOM 5151 C C . LEU B 1 186 ? -22.969 37.562 9.172 1 98.12 186 LEU B C 1
ATOM 5153 O O . LEU B 1 186 ? -23.109 36.438 8.688 1 98.12 186 LEU B O 1
ATOM 5157 N N . GLU B 1 187 ? -22.828 38.656 8.438 1 98.12 187 GLU B N 1
ATOM 5158 C CA . GLU B 1 187 ? -22.781 38.562 6.984 1 98.12 187 GLU B CA 1
ATOM 5159 C C . GLU B 1 187 ? -21.547 37.812 6.527 1 98.12 187 GLU B C 1
ATOM 5161 O O . GLU B 1 187 ? -21.578 37.094 5.531 1 98.12 187 GLU B O 1
ATOM 5166 N N . THR B 1 188 ? -20.469 38.031 7.234 1 98.69 188 THR B N 1
ATOM 5167 C CA . THR B 1 188 ? -19.25 37.281 6.922 1 98.69 188 THR B CA 1
ATOM 5168 C C . THR B 1 188 ? -19.484 35.781 7.098 1 98.69 188 THR B C 1
ATOM 5170 O O . THR B 1 188 ? -19.172 35 6.207 1 98.69 188 THR B O 1
ATOM 5173 N N . VAL B 1 189 ? -20.078 35.375 8.188 1 98.38 189 VAL B N 1
ATOM 5174 C CA . VAL B 1 189 ? -20.328 33.969 8.516 1 98.38 189 VAL B CA 1
ATOM 5175 C C . VAL B 1 189 ? -21.297 33.375 7.5 1 98.38 189 VAL B C 1
ATOM 5177 O O . VAL B 1 189 ? -21.078 32.25 7.016 1 98.38 189 VAL B O 1
ATOM 5180 N N . LYS B 1 190 ? -22.328 34.094 7.168 1 98 190 LYS B N 1
ATOM 5181 C CA . LYS B 1 190 ? -23.328 33.625 6.207 1 98 190 LYS B CA 1
ATOM 5182 C C . LYS B 1 190 ? -22.688 33.312 4.852 1 98 190 LYS B C 1
ATOM 5184 O O . LYS B 1 190 ? -23.047 32.344 4.188 1 98 190 LYS B O 1
ATOM 5189 N N . ASN B 1 191 ? -21.812 34.156 4.48 1 98.31 191 ASN B N 1
ATOM 5190 C CA . ASN B 1 191 ? -21.188 33.969 3.168 1 98.31 191 ASN B CA 1
ATOM 5191 C C . ASN B 1 191 ? -20.062 32.938 3.203 1 98.31 191 ASN B C 1
ATOM 5193 O O . ASN B 1 191 ? -19.891 32.188 2.26 1 98.31 191 ASN B O 1
ATOM 5197 N N . ALA B 1 192 ? -19.312 32.938 4.273 1 98.56 192 ALA B N 1
ATOM 5198 C CA . ALA B 1 192 ? -18.156 32.031 4.398 1 98.56 192 ALA B CA 1
ATOM 5199 C C . ALA B 1 192 ? -18.578 30.578 4.363 1 98.56 192 ALA B C 1
ATOM 5201 O O . ALA B 1 192 ? -17.766 29.703 4.016 1 98.56 192 ALA B O 1
ATOM 5202 N N . ARG B 1 193 ? -19.797 30.234 4.676 1 97.69 193 ARG B N 1
ATOM 5203 C CA . ARG B 1 193 ? -20.312 28.875 4.645 1 97.69 193 ARG B CA 1
ATOM 5204 C C . ARG B 1 193 ? -20.125 28.25 3.266 1 97.69 193 ARG B C 1
ATOM 5206 O O . ARG B 1 193 ? -20.047 27.031 3.135 1 97.69 193 ARG B O 1
ATOM 5213 N N . ARG B 1 194 ? -19.984 29.125 2.309 1 97.31 194 ARG B N 1
ATOM 5214 C CA . ARG B 1 194 ? -19.953 28.641 0.932 1 97.31 194 ARG B CA 1
ATOM 5215 C C . ARG B 1 194 ? -18.547 28.766 0.335 1 97.31 194 ARG B C 1
ATOM 5217 O O . ARG B 1 194 ? -18.344 28.469 -0.841 1 97.31 194 ARG B O 1
ATOM 5224 N N . TRP B 1 195 ? -17.609 29.25 1.119 1 98.62 195 TRP B N 1
ATOM 5225 C CA . TRP B 1 195 ? -16.25 29.391 0.619 1 98.62 195 TRP B CA 1
ATOM 5226 C C . TRP B 1 195 ? -15.672 28.047 0.197 1 98.62 195 TRP B C 1
ATOM 5228 O O . TRP B 1 195 ? -16.031 27.016 0.759 1 98.62 195 TRP B O 1
ATOM 5238 N N . THR B 1 196 ? -14.875 28.047 -0.758 1 98.38 196 THR B N 1
ATOM 5239 C CA . THR B 1 196 ? -14.094 26.891 -1.216 1 98.38 196 THR B CA 1
ATOM 5240 C C . THR B 1 196 ? -12.609 27.234 -1.245 1 98.38 196 THR B C 1
ATOM 5242 O O . THR B 1 196 ? -12.219 28.375 -1.023 1 98.38 196 THR B O 1
ATOM 5245 N N . ARG B 1 197 ? -11.766 26.219 -1.508 1 98.31 197 ARG B N 1
ATOM 5246 C CA . ARG B 1 197 ? -10.32 26.438 -1.603 1 98.31 197 ARG B CA 1
ATOM 5247 C C . ARG B 1 197 ? -9.977 27.312 -2.801 1 98.31 197 ARG B C 1
ATOM 5249 O O . ARG B 1 197 ? -8.859 27.828 -2.893 1 98.31 197 ARG B O 1
ATOM 5256 N N . ARG B 1 198 ? -11.008 27.625 -3.648 1 98 198 ARG B N 1
ATOM 5257 C CA . ARG B 1 198 ? -10.789 28.406 -4.867 1 98 198 ARG B CA 1
ATOM 5258 C C . ARG B 1 198 ? -11.453 29.766 -4.773 1 98 198 ARG B C 1
ATOM 5260 O O . ARG B 1 198 ? -11.5 30.516 -5.758 1 98 198 ARG B O 1
ATOM 5267 N N . THR B 1 199 ? -11.945 30.109 -3.684 1 98.69 199 THR B N 1
ATOM 5268 C CA . THR B 1 199 ? -12.633 31.391 -3.508 1 98.69 199 THR B CA 1
ATOM 5269 C C . THR B 1 199 ? -11.633 32.531 -3.518 1 98.69 199 THR B C 1
ATOM 5271 O O . THR B 1 199 ? -10.602 32.469 -2.844 1 98.69 199 THR B O 1
ATOM 5274 N N . VAL B 1 200 ? -11.906 33.594 -4.297 1 98.62 200 VAL B N 1
ATOM 5275 C CA . VAL B 1 200 ? -11.117 34.812 -4.336 1 98.62 200 VAL B CA 1
ATOM 5276 C C . VAL B 1 200 ? -11.977 36 -3.914 1 98.62 200 VAL B C 1
ATOM 5278 O O . VAL B 1 200 ? -13.031 36.25 -4.504 1 98.62 200 VAL B O 1
ATOM 5281 N N . ILE B 1 201 ? -11.609 36.719 -2.924 1 98.69 201 ILE B N 1
ATOM 5282 C CA . ILE B 1 201 ? -12.312 37.906 -2.438 1 98.69 201 ILE B CA 1
ATOM 5283 C C . ILE B 1 201 ? -11.492 39.156 -2.756 1 98.69 201 ILE B C 1
ATOM 5285 O O . ILE B 1 201 ? -10.391 39.344 -2.244 1 98.69 201 ILE B O 1
ATOM 5289 N N . ASP B 1 202 ? -11.984 39.969 -3.549 1 98 202 ASP B N 1
ATOM 5290 C CA . ASP B 1 202 ? -11.367 41.25 -3.895 1 98 202 ASP B CA 1
ATOM 5291 C C . ASP B 1 202 ? -12.07 42.406 -3.189 1 98 202 ASP B C 1
ATOM 5293 O O . ASP B 1 202 ? -13.047 42.938 -3.701 1 98 202 ASP B O 1
ATOM 5297 N N . VAL B 1 203 ? -11.539 42.875 -2.135 1 96.62 203 VAL B N 1
ATOM 5298 C CA . VAL B 1 203 ? -12.18 43.844 -1.249 1 96.62 203 VAL B CA 1
ATOM 5299 C C . VAL B 1 203 ? -12.297 45.188 -1.955 1 96.62 203 VAL B C 1
ATOM 5301 O O . VAL B 1 203 ? -13.344 45.844 -1.894 1 96.62 203 VAL B O 1
ATOM 5304 N N . ALA B 1 204 ? -11.234 45.625 -2.592 1 95.12 204 ALA B N 1
ATOM 5305 C CA . ALA B 1 204 ? -11.219 46.906 -3.26 1 95.12 204 ALA B CA 1
ATOM 5306 C C . ALA B 1 204 ? -12.258 46.969 -4.375 1 95.12 204 ALA B C 1
ATOM 5308 O O . ALA B 1 204 ? -12.906 48 -4.574 1 95.12 204 ALA B O 1
ATOM 5309 N N . LYS B 1 205 ? -12.43 45.844 -5.066 1 95.31 205 LYS B N 1
ATOM 5310 C CA . LYS B 1 205 ? -13.359 45.812 -6.191 1 95.31 205 LYS B CA 1
ATOM 5311 C C . LYS B 1 205 ? -14.75 45.375 -5.742 1 95.31 205 LYS B C 1
ATOM 5313 O O . LYS B 1 205 ? -15.711 45.438 -6.52 1 95.31 205 LYS B O 1
ATOM 5318 N N . GLY B 1 206 ? -14.875 44.906 -4.598 1 95.75 206 GLY B N 1
ATOM 5319 C CA . GLY B 1 206 ? -16.156 44.531 -4.043 1 95.75 206 GLY B CA 1
ATOM 5320 C C . GLY B 1 206 ? -16.734 43.281 -4.707 1 95.75 206 GLY B C 1
ATOM 5321 O O . GLY B 1 206 ? -17.953 43.219 -4.934 1 95.75 206 GLY B O 1
ATOM 5322 N N . GLU B 1 207 ? -15.875 42.344 -5.008 1 97.06 207 GLU B N 1
ATOM 5323 C CA . GLU B 1 207 ? -16.391 41.156 -5.707 1 97.06 207 GLU B CA 1
ATOM 5324 C C . GLU B 1 207 ? -15.789 39.875 -5.145 1 97.06 207 GLU B C 1
ATOM 5326 O O . GLU B 1 207 ? -14.727 39.906 -4.523 1 97.06 207 GLU B O 1
ATOM 5331 N N . VAL B 1 208 ? -16.5 38.812 -5.332 1 97.81 208 VAL B N 1
ATOM 5332 C CA . VAL B 1 208 ? -16.062 37.438 -5.051 1 97.81 208 VAL B CA 1
ATOM 5333 C C . VAL B 1 208 ? -16.031 36.625 -6.34 1 97.81 208 VAL B C 1
ATOM 5335 O O . VAL B 1 208 ? -16.984 36.656 -7.117 1 97.81 208 VAL B O 1
ATOM 5338 N N . ARG B 1 209 ? -14.945 36 -6.637 1 97.44 209 ARG B N 1
ATOM 5339 C CA . ARG B 1 209 ? -14.812 35.188 -7.84 1 97.44 209 ARG B CA 1
ATOM 5340 C C . ARG B 1 209 ? -14.078 33.875 -7.543 1 97.44 209 ARG B C 1
ATOM 5342 O O . ARG B 1 209 ? -13.703 33.625 -6.398 1 97.44 209 ARG B O 1
ATOM 5349 N N . LYS B 1 210 ? -14 33.031 -8.57 1 96.75 210 LYS B N 1
ATOM 5350 C CA . LYS B 1 210 ? -13.297 31.75 -8.453 1 96.75 210 LYS B CA 1
ATOM 5351 C C . LYS B 1 210 ? -11.875 31.844 -9 1 96.75 210 LYS B C 1
ATOM 5353 O O . LYS B 1 210 ? -11.648 32.469 -10.031 1 96.75 210 LYS B O 1
ATOM 5358 N N . GLY B 1 211 ? -10.992 31.25 -8.266 1 97.06 211 GLY B N 1
ATOM 5359 C CA . GLY B 1 211 ? -9.602 31.234 -8.688 1 97.06 211 GLY B CA 1
ATOM 5360 C C . GLY B 1 211 ? -8.93 29.891 -8.43 1 97.06 211 GLY B C 1
ATOM 5361 O O . GLY B 1 211 ? -9.586 28.844 -8.453 1 97.06 211 GLY B O 1
ATOM 5362 N N . GLU B 1 212 ? -7.629 29.906 -8.352 1 96.62 212 GLU B N 1
ATOM 5363 C CA . GLU B 1 212 ? -6.848 28.688 -8.219 1 96.62 212 GLU B CA 1
ATOM 5364 C C . GLU B 1 212 ? -6.672 28.297 -6.75 1 96.62 212 GLU B C 1
ATOM 5366 O O . GLU B 1 212 ? -6.453 27.125 -6.438 1 96.62 212 GLU B O 1
ATOM 5371 N N . GLU B 1 213 ? -6.641 29.219 -5.906 1 97.81 213 GLU B N 1
ATOM 5372 C CA . GLU B 1 213 ? -6.52 29.016 -4.465 1 97.81 213 GLU B CA 1
ATOM 5373 C C . GLU B 1 213 ? -7.336 30.047 -3.693 1 97.81 213 GLU B C 1
ATOM 5375 O O . GLU B 1 213 ? -7.844 31 -4.277 1 97.81 213 GLU B O 1
ATOM 5380 N N . PHE B 1 214 ? -7.551 29.781 -2.467 1 98.38 214 PHE B N 1
ATOM 5381 C CA . PHE B 1 214 ? -8.195 30.797 -1.649 1 98.38 214 PHE B CA 1
ATOM 5382 C C . PHE B 1 214 ? -7.348 32.062 -1.597 1 98.38 214 PHE B C 1
ATOM 5384 O O . PHE B 1 214 ? -6.164 32 -1.253 1 98.38 214 PHE B O 1
ATOM 5391 N N . PHE B 1 215 ? -7.941 33.125 -1.937 1 98.44 215 PHE B N 1
ATOM 5392 C CA . PHE B 1 215 ? -7.176 34.344 -2.164 1 98.44 215 PHE B CA 1
ATOM 5393 C C . PHE B 1 215 ? -7.973 35.594 -1.748 1 98.44 215 PHE B C 1
ATOM 5395 O O . PHE B 1 215 ? -9.094 35.781 -2.219 1 98.44 215 PHE B O 1
ATOM 5402 N N . VAL B 1 216 ? -7.453 36.344 -0.81 1 98.5 216 VAL B N 1
ATOM 5403 C CA . VAL B 1 216 ? -8.008 37.656 -0.495 1 98.5 216 VAL B CA 1
ATOM 5404 C C . VAL B 1 216 ? -7.059 38.75 -0.998 1 98.5 216 VAL B C 1
ATOM 5406 O O . VAL B 1 216 ? -5.957 38.906 -0.472 1 98.5 216 VAL B O 1
ATOM 5409 N N . VAL B 1 217 ? -7.523 39.469 -1.915 1 97.88 217 VAL B N 1
ATOM 5410 C CA . VAL B 1 217 ? -6.676 40.438 -2.609 1 97.88 217 VAL B CA 1
ATOM 5411 C C . VAL B 1 217 ? -6.344 41.594 -1.679 1 97.88 217 VAL B C 1
ATOM 5413 O O . VAL B 1 217 ? -7.242 42.219 -1.106 1 97.88 217 VAL B O 1
ATOM 5416 N N . ASP B 1 218 ? -5.055 41.844 -1.488 1 95.12 218 ASP B N 1
ATOM 5417 C CA . ASP B 1 218 ? -4.621 43 -0.729 1 95.12 218 ASP B CA 1
ATOM 5418 C C . ASP B 1 218 ? -4.953 44.281 -1.475 1 95.12 218 ASP B C 1
ATOM 5420 O O . ASP B 1 218 ? -4.48 44.5 -2.594 1 95.12 218 ASP B O 1
ATOM 5424 N N . PRO B 1 219 ? -5.695 45.125 -0.862 1 94.38 219 PRO B N 1
ATOM 5425 C CA . PRO B 1 219 ? -6.082 46.344 -1.568 1 94.38 219 PRO B CA 1
ATOM 5426 C C . PRO B 1 219 ? -4.898 47.25 -1.84 1 94.38 219 PRO B C 1
ATOM 5428 O O . PRO B 1 219 ? -4.973 48.125 -2.715 1 94.38 219 PRO B O 1
ATOM 5431 N N . VAL B 1 220 ? -3.828 47.125 -1.14 1 90.88 220 VAL B N 1
ATOM 5432 C CA . VAL B 1 220 ? -2.645 47.969 -1.269 1 90.88 220 VAL B CA 1
ATOM 5433 C C . VAL B 1 220 ? -1.671 47.344 -2.266 1 90.88 220 VAL B C 1
ATOM 5435 O O . VAL B 1 220 ? -0.885 48.062 -2.9 1 90.88 220 VAL B O 1
ATOM 5438 N N . ASP B 1 221 ? -1.657 46.094 -2.373 1 89.62 221 ASP B N 1
ATOM 5439 C CA . ASP B 1 221 ? -0.808 45.312 -3.279 1 89.62 221 ASP B CA 1
ATOM 5440 C C . ASP B 1 221 ? -1.579 44.156 -3.902 1 89.62 221 ASP B C 1
ATOM 5442 O O . ASP B 1 221 ? -1.551 43.031 -3.387 1 89.62 221 ASP B O 1
ATOM 5446 N N . GLU B 1 222 ? -2.018 44.375 -5.012 1 90.31 222 GLU B N 1
ATOM 5447 C CA . GLU B 1 222 ? -2.988 43.469 -5.625 1 90.31 222 GLU B CA 1
ATOM 5448 C C . GLU B 1 222 ? -2.387 42.094 -5.859 1 90.31 222 GLU B C 1
ATOM 5450 O O . GLU B 1 222 ? -3.115 41.094 -5.992 1 90.31 222 GLU B O 1
ATOM 5455 N N . LYS B 1 223 ? -1.146 41.938 -6.008 1 90.81 223 LYS B N 1
ATOM 5456 C CA . LYS B 1 223 ? -0.5 40.656 -6.273 1 90.81 223 LYS B CA 1
ATOM 5457 C C . LYS B 1 223 ? -0.338 39.844 -4.992 1 90.81 223 LYS B C 1
ATOM 5459 O O . LYS B 1 223 ? -0.006 38.656 -5.039 1 90.81 223 LYS B O 1
ATOM 5464 N N . ARG B 1 224 ? -0.626 40.469 -3.869 1 93.19 224 ARG B N 1
ATOM 5465 C CA . ARG B 1 224 ? -0.4 39.844 -2.578 1 93.19 224 ARG B CA 1
ATOM 5466 C C . ARG B 1 224 ? -1.684 39.219 -2.047 1 93.19 224 ARG B C 1
ATOM 5468 O O . ARG B 1 224 ? -2.752 39.812 -2.104 1 93.19 224 ARG B O 1
ATOM 5475 N N . ASN B 1 225 ? -1.566 38 -1.655 1 96.69 225 ASN B N 1
ATOM 5476 C CA . ASN B 1 225 ? -2.65 37.281 -0.972 1 96.69 225 ASN B CA 1
ATOM 5477 C C . ASN B 1 225 ? -2.596 37.5 0.537 1 96.69 225 ASN B C 1
ATOM 5479 O O . ASN B 1 225 ? -1.717 36.969 1.215 1 96.69 225 ASN B O 1
ATOM 5483 N N . VAL B 1 226 ? -3.527 38.219 1.085 1 96.62 226 VAL B N 1
ATOM 5484 C CA . VAL B 1 226 ? -3.555 38.5 2.514 1 96.62 226 VAL B CA 1
ATOM 5485 C C . VAL B 1 226 ? -3.721 37.219 3.309 1 96.62 226 VAL B C 1
ATOM 5487 O O . VAL B 1 226 ? -3.252 37.125 4.445 1 96.62 226 VAL B O 1
ATOM 5490 N N . ALA B 1 227 ? -4.336 36.219 2.699 1 97.62 227 ALA B N 1
ATOM 5491 C CA . ALA B 1 227 ? -4.605 34.969 3.367 1 97.62 227 ALA B CA 1
ATOM 5492 C C . ALA B 1 227 ? -3.523 33.938 3.043 1 97.62 227 ALA B C 1
ATOM 5494 O O . ALA B 1 227 ? -3.75 32.719 3.162 1 97.62 227 ALA B O 1
ATOM 5495 N N . ALA B 1 228 ? -2.367 34.312 2.652 1 95.94 228 ALA B N 1
ATOM 5496 C CA . ALA B 1 228 ? -1.306 33.438 2.205 1 95.94 228 ALA B CA 1
ATOM 5497 C C . ALA B 1 228 ? -0.892 32.469 3.318 1 95.94 228 ALA B C 1
ATOM 5499 O O . ALA B 1 228 ? -0.506 31.328 3.053 1 95.94 228 ALA B O 1
ATOM 5500 N N . ASN B 1 229 ? -1.002 32.906 4.57 1 95.19 229 ASN B N 1
ATOM 5501 C CA . ASN B 1 229 ? -0.543 32.094 5.688 1 95.19 229 ASN B CA 1
ATOM 5502 C C . ASN B 1 229 ? -1.669 31.234 6.246 1 95.19 229 ASN B C 1
ATOM 5504 O O . ASN B 1 229 ? -1.44 30.391 7.129 1 95.19 229 ASN B O 1
ATOM 5508 N N . LEU B 1 230 ? -2.824 31.375 5.809 1 97.88 230 LEU B N 1
ATOM 5509 C CA . LEU B 1 230 ? -3.957 30.547 6.23 1 97.88 230 LEU B CA 1
ATOM 5510 C C . LEU B 1 230 ? -3.875 29.156 5.621 1 97.88 230 LEU B C 1
ATOM 5512 O O . LEU B 1 230 ? -3.836 29.016 4.398 1 97.88 230 LEU B O 1
ATOM 5516 N N . SER B 1 231 ? -3.861 28.188 6.531 1 97.56 231 SER B N 1
ATOM 5517 C CA . SER B 1 231 ? -3.795 26.828 6.012 1 97.56 231 SER B CA 1
ATOM 5518 C C . SER B 1 231 ? -5.137 26.391 5.438 1 97.56 231 SER B C 1
ATOM 5520 O O . SER B 1 231 ? -6.188 26.875 5.859 1 97.56 231 SER B O 1
ATOM 5522 N N . LEU B 1 232 ? -5.062 25.453 4.484 1 98.12 232 LEU B N 1
ATOM 5523 C CA . LEU B 1 232 ? -6.277 24.891 3.902 1 98.12 232 LEU B CA 1
ATOM 5524 C C . LEU B 1 232 ? -7.156 24.25 4.977 1 98.12 232 LEU B C 1
ATOM 5526 O O . LEU B 1 232 ? -8.383 24.359 4.926 1 98.12 232 LEU B O 1
ATOM 5530 N N . ASP B 1 233 ? -6.543 23.641 5.91 1 98.06 233 ASP B N 1
ATOM 5531 C CA . ASP B 1 233 ? -7.281 22.969 6.98 1 98.06 233 ASP B CA 1
ATOM 5532 C C . ASP B 1 233 ? -8.016 23.984 7.855 1 98.06 233 ASP B C 1
ATOM 5534 O O . ASP B 1 233 ? -9.148 23.75 8.273 1 98.06 233 ASP B O 1
ATOM 5538 N N . ASN B 1 234 ? -7.348 25.047 8.156 1 98.5 234 ASN B N 1
ATOM 5539 C CA . ASN B 1 234 ? -8 26.062 8.969 1 98.5 234 ASN B CA 1
ATOM 5540 C C . ASN B 1 234 ? -9.102 26.781 8.195 1 98.5 234 ASN B C 1
ATOM 5542 O O . ASN B 1 234 ? -10.117 27.172 8.773 1 98.5 234 ASN B O 1
ATOM 5546 N N . LEU B 1 235 ? -8.922 26.969 6.863 1 98.75 235 LEU B N 1
ATOM 5547 C CA . LEU B 1 235 ? -10.031 27.453 6.039 1 98.75 235 LEU B CA 1
ATOM 5548 C C . LEU B 1 235 ? -11.234 26.516 6.148 1 98.75 235 LEU B C 1
ATOM 5550 O O . LEU B 1 235 ? -12.359 26.969 6.367 1 98.75 235 LEU B O 1
ATOM 5554 N N . ALA B 1 236 ? -10.938 25.234 6.012 1 98.75 236 ALA B N 1
ATOM 5555 C CA . ALA B 1 236 ? -11.992 24.219 6.098 1 98.75 236 ALA B CA 1
ATOM 5556 C C . ALA B 1 236 ? -12.68 24.266 7.461 1 98.75 236 ALA B C 1
ATOM 5558 O O . ALA B 1 236 ? -13.906 24.203 7.547 1 98.75 236 ALA B O 1
ATOM 5559 N N . ARG B 1 237 ? -11.883 24.344 8.445 1 98.31 237 ARG B N 1
ATOM 5560 C CA . ARG B 1 237 ? -12.422 24.422 9.805 1 98.31 237 ARG B CA 1
ATOM 5561 C C . ARG B 1 237 ? -13.32 25.641 9.969 1 98.31 237 ARG B C 1
ATOM 5563 O O . ARG B 1 237 ? -14.383 25.562 10.594 1 98.31 237 ARG B O 1
ATOM 5570 N N . PHE B 1 238 ? -12.883 26.75 9.484 1 98.69 238 PHE B N 1
ATOM 5571 C CA . PHE B 1 238 ? -13.672 27.984 9.578 1 98.69 238 PHE B CA 1
ATOM 5572 C C . PHE B 1 238 ? -15.008 27.828 8.875 1 98.69 238 PHE B C 1
ATOM 5574 O O . PHE B 1 238 ? -16.047 28.188 9.422 1 98.69 238 PHE B O 1
ATOM 5581 N N . VAL B 1 239 ? -14.953 27.344 7.66 1 98.81 239 VAL B N 1
ATOM 5582 C CA . VAL B 1 239 ? -16.172 27.125 6.902 1 98.81 239 VAL B CA 1
ATOM 5583 C C . VAL B 1 239 ? -17.125 26.234 7.699 1 98.81 239 VAL B C 1
ATOM 5585 O O . VAL B 1 239 ? -18.312 26.516 7.809 1 98.81 239 VAL B O 1
ATOM 5588 N N . HIS B 1 240 ? -16.562 25.219 8.234 1 98.31 240 HIS B N 1
ATOM 5589 C CA . HIS B 1 240 ? -17.375 24.312 9.039 1 98.31 240 HIS B CA 1
ATOM 5590 C C . HIS B 1 240 ? -17.969 25.016 10.25 1 98.31 240 HIS B C 1
ATOM 5592 O O . HIS B 1 240 ? -19.141 24.828 10.57 1 98.31 240 HIS B O 1
ATOM 5598 N N . LEU B 1 241 ? -17.172 25.734 10.945 1 98.19 241 LEU B N 1
ATOM 5599 C CA . LEU B 1 241 ? -17.625 26.5 12.102 1 98.19 241 LEU B CA 1
ATOM 5600 C C . LEU B 1 241 ? -18.766 27.438 11.727 1 98.19 241 LEU B C 1
ATOM 5602 O O . LEU B 1 241 ? -19.734 27.578 12.484 1 98.19 241 LEU B O 1
ATOM 5606 N N . CYS B 1 242 ? -18.641 28.078 10.617 1 98.56 242 CYS B N 1
ATOM 5607 C CA . CYS B 1 242 ? -19.688 28.984 10.141 1 98.56 242 CYS B CA 1
ATOM 5608 C C . CYS B 1 242 ? -20.984 28.234 9.906 1 98.56 242 CYS B C 1
ATOM 5610 O O . CYS B 1 242 ? -22.062 28.703 10.289 1 98.56 242 CYS B O 1
ATOM 5612 N N . ARG B 1 243 ? -20.859 27.094 9.289 1 98.06 243 ARG B N 1
ATOM 5613 C CA . ARG B 1 243 ? -22.047 26.281 9.047 1 98.06 243 ARG B CA 1
ATOM 5614 C C . ARG B 1 243 ? -22.703 25.859 10.359 1 98.06 243 ARG B C 1
ATOM 5616 O O . ARG B 1 243 ? -23.922 25.984 10.516 1 98.06 243 ARG B O 1
ATOM 5623 N N . GLU B 1 244 ? -21.938 25.406 11.258 1 97.19 244 GLU B N 1
ATOM 5624 C CA . GLU B 1 244 ? -22.453 24.984 12.555 1 97.19 244 GLU B CA 1
ATOM 5625 C C . GLU B 1 244 ? -23.094 26.172 13.297 1 97.19 244 GLU B C 1
ATOM 5627 O O . GLU B 1 244 ? -24.156 26.016 13.914 1 97.19 244 GLU B O 1
ATOM 5632 N N . PHE B 1 245 ? -22.422 27.297 13.242 1 97.88 245 PHE B N 1
ATOM 5633 C CA . PHE B 1 245 ? -22.922 28.484 13.922 1 97.88 245 PHE B CA 1
ATOM 5634 C C . PHE B 1 245 ? -24.281 28.906 13.352 1 97.88 245 PHE B C 1
ATOM 5636 O O . PHE B 1 245 ? -25.188 29.266 14.094 1 97.88 245 PHE B O 1
ATOM 5643 N N . MET B 1 246 ? -24.422 28.875 12.062 1 96.69 246 MET B N 1
ATOM 5644 C CA . MET B 1 246 ? -25.672 29.266 11.414 1 96.69 246 MET B CA 1
ATOM 5645 C C . MET B 1 246 ? -26.781 28.266 11.727 1 96.69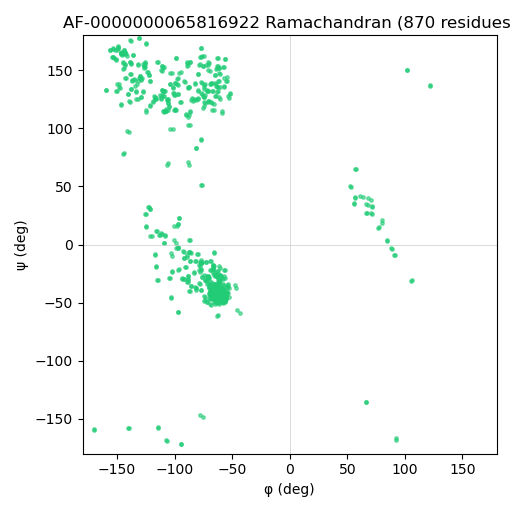 246 MET B C 1
ATOM 5647 O O . MET B 1 246 ? -27.938 28.641 11.836 1 96.69 246 MET B O 1
ATOM 5651 N N . GLU B 1 247 ? -26.391 27.062 11.875 1 95.25 247 GLU B N 1
ATOM 5652 C CA . GLU B 1 247 ? -27.375 26.016 12.172 1 95.25 247 GLU B CA 1
ATOM 5653 C C . GLU B 1 247 ? -27.844 26.109 13.617 1 95.25 247 GLU B C 1
ATOM 5655 O O . GLU B 1 247 ? -29.047 25.984 13.891 1 95.25 247 GLU B O 1
ATOM 5660 N N . ALA B 1 248 ? -26.875 26.312 14.523 1 95.81 248 ALA B N 1
ATOM 5661 C CA . ALA B 1 248 ? -27.203 26.391 15.945 1 95.81 248 ALA B CA 1
ATOM 5662 C C . ALA B 1 248 ? -26.312 27.406 16.672 1 95.81 248 ALA B C 1
ATOM 5664 O O . ALA B 1 248 ? -25.422 27.016 17.422 1 95.81 248 ALA B O 1
ATOM 5665 N N . PRO B 1 249 ? -26.656 28.656 16.484 1 96.31 249 PRO B N 1
ATOM 5666 C CA . PRO B 1 249 ? -25.844 29.688 17.125 1 96.31 249 PRO B CA 1
ATOM 5667 C C . PRO B 1 249 ? -25.828 29.578 18.641 1 96.31 249 PRO B C 1
ATOM 5669 O O . PRO B 1 249 ? -26.859 29.266 19.25 1 96.31 249 PRO B O 1
ATOM 5672 N N . SER B 1 250 ? -24.75 29.703 19.203 1 96.62 250 SER B N 1
ATOM 5673 C CA . SER B 1 250 ? -24.609 29.656 20.656 1 96.62 250 SER B CA 1
ATOM 5674 C C . SER B 1 250 ? -23.375 30.438 21.109 1 96.62 250 SER B C 1
ATOM 5676 O O . SER B 1 250 ? -22.484 30.719 20.312 1 96.62 250 SER B O 1
ATOM 5678 N N . LEU B 1 251 ? -23.328 30.797 22.344 1 96.69 251 LEU B N 1
ATOM 5679 C CA . LEU B 1 251 ? -22.203 31.547 22.922 1 96.69 251 LEU B CA 1
ATOM 5680 C C . LEU B 1 251 ? -20.953 30.672 22.984 1 96.69 251 LEU B C 1
ATOM 5682 O O . LEU B 1 251 ? -19.844 31.172 23.078 1 96.69 251 LEU B O 1
ATOM 5686 N N . GLY B 1 252 ? -21.203 29.375 22.969 1 95.44 252 GLY B N 1
ATOM 5687 C CA . GLY B 1 252 ? -20.109 28.422 23.047 1 95.44 252 GLY B CA 1
ATOM 5688 C C . GLY B 1 252 ? -19.078 28.609 21.938 1 95.44 252 GLY B C 1
ATOM 5689 O O . GLY B 1 252 ? -17.906 28.281 22.109 1 95.44 252 GLY B O 1
ATOM 5690 N N . PHE B 1 253 ? -19.438 29.125 20.797 1 96.94 253 PHE B N 1
ATOM 5691 C CA . PHE B 1 253 ? -18.531 29.344 19.672 1 96.94 253 PHE B CA 1
ATOM 5692 C C . PHE B 1 253 ? -17.531 30.438 19.984 1 96.94 253 PHE B C 1
ATOM 5694 O O . PHE B 1 253 ? -16.531 30.594 19.281 1 96.94 253 PHE B O 1
ATOM 5701 N N . PHE B 1 254 ? -17.75 31.25 21.062 1 97.38 254 PHE B N 1
ATOM 5702 C CA . PHE B 1 254 ? -16.906 32.375 21.406 1 97.38 254 PHE B CA 1
ATOM 5703 C C . PHE B 1 254 ? -16.141 32.125 22.703 1 97.38 254 PHE B C 1
ATOM 5705 O O . PHE B 1 254 ? -15.469 33 23.234 1 97.38 254 PHE B O 1
ATOM 5712 N N . LYS B 1 255 ? -16.188 30.953 23.172 1 95.12 255 LYS B N 1
ATOM 5713 C CA . LYS B 1 255 ? -15.461 30.547 24.359 1 95.12 255 LYS B CA 1
ATOM 5714 C C . LYS B 1 255 ? -14.422 29.469 24.031 1 95.12 255 LYS B C 1
ATOM 5716 O O . LYS B 1 255 ? -14.742 28.484 23.375 1 95.12 255 LYS B O 1
ATOM 5721 N N . PRO B 1 256 ? -13.242 29.875 24.453 1 90 256 PRO B N 1
ATOM 5722 C CA . PRO B 1 256 ? -12.211 28.859 24.188 1 90 256 PRO B CA 1
ATOM 5723 C C . PRO B 1 256 ? -12.539 27.516 24.812 1 90 256 PRO B C 1
ATOM 5725 O O . PRO B 1 256 ? -13.102 27.438 25.906 1 90 256 PRO B O 1
ATOM 5728 N N . LYS B 1 257 ? -12.305 26.469 23.984 1 81 257 LYS B N 1
ATOM 5729 C CA . LYS B 1 257 ? -12.508 25.109 24.5 1 81 257 LYS B CA 1
ATOM 5730 C C . LYS B 1 257 ? -11.32 24.672 25.344 1 81 257 LYS B C 1
ATOM 5732 O O . LYS B 1 257 ? -10.172 24.984 25.031 1 81 257 LYS B O 1
ATOM 5737 N N . HIS B 1 258 ? -11.602 24.25 26.578 1 78.06 258 HIS B N 1
ATOM 5738 C CA . HIS B 1 258 ? -10.531 23.734 27.406 1 78.06 258 HIS B CA 1
ATOM 5739 C C . HIS B 1 258 ? -9.945 22.453 26.828 1 78.06 258 HIS B C 1
ATOM 5741 O O . HIS B 1 258 ? -10.672 21.641 26.25 1 78.06 258 HIS B O 1
ATOM 5747 N N . PRO B 1 259 ? -8.586 22.438 26.938 1 74.62 259 PRO B N 1
ATOM 5748 C CA . PRO B 1 259 ? -7.992 21.172 26.484 1 74.62 259 PRO B CA 1
ATOM 5749 C C . PRO B 1 259 ? -8.57 19.953 27.203 1 74.62 259 PRO B C 1
ATOM 5751 O O . PRO B 1 259 ? -8.961 20.047 28.375 1 74.62 259 PRO B O 1
ATOM 5754 N N . LEU B 1 260 ? -8.75 18.922 26.422 1 76.44 260 LEU B N 1
ATOM 5755 C CA . LEU B 1 260 ? -9.273 17.688 27.016 1 76.44 260 LEU B CA 1
ATOM 5756 C C . LEU B 1 260 ? -8.367 17.188 28.125 1 76.44 260 LEU B C 1
ATOM 5758 O O . LEU B 1 260 ? -7.16 17.031 27.938 1 76.44 260 LEU B O 1
ATOM 5762 N N . GLU B 1 261 ? -8.875 17.188 29.359 1 78.5 261 GLU B N 1
ATOM 5763 C CA . GLU B 1 261 ? -8.156 16.547 30.469 1 78.5 261 GLU B CA 1
ATOM 5764 C C . GLU B 1 261 ? -8.523 15.07 30.594 1 78.5 261 GLU B C 1
ATOM 5766 O O . GLU B 1 261 ? -9.688 14.734 30.812 1 78.5 261 GLU B O 1
ATOM 5771 N N . ILE B 1 262 ? -7.594 14.32 30.109 1 87.31 262 ILE B N 1
ATOM 5772 C CA . ILE B 1 262 ? -7.863 12.883 30.188 1 87.31 262 ILE B CA 1
ATOM 5773 C C . ILE B 1 262 ? -6.914 12.227 31.188 1 87.31 262 ILE B C 1
ATOM 5775 O O . ILE B 1 262 ? -5.73 12.578 31.25 1 87.31 262 ILE B O 1
ATOM 5779 N N . GLU B 1 263 ? -7.48 11.422 32.031 1 86.44 263 GLU B N 1
ATOM 5780 C CA . GLU B 1 263 ? -6.648 10.648 32.969 1 86.44 263 GLU B CA 1
ATOM 5781 C C . GLU B 1 263 ? -5.715 9.711 32.188 1 86.44 263 GLU B C 1
ATOM 5783 O O . GLU B 1 263 ? -6.109 9.117 31.188 1 86.44 263 GLU B O 1
ATOM 5788 N N . PRO B 1 264 ? -4.512 9.602 32.688 1 86.88 264 PRO B N 1
ATOM 5789 C CA . PRO B 1 264 ? -3.547 8.719 32.031 1 86.88 264 PRO B CA 1
ATOM 5790 C C . PRO B 1 264 ? -4.082 7.297 31.828 1 86.88 264 PRO B C 1
ATOM 5792 O O . PRO B 1 264 ? -3.811 6.664 30.812 1 86.88 264 PRO B O 1
ATOM 5795 N N . GLU B 1 265 ? -4.828 6.824 32.781 1 90.75 265 GLU B N 1
ATOM 5796 C CA . GLU B 1 265 ? -5.383 5.477 32.688 1 90.75 265 GLU B CA 1
ATOM 5797 C C . GLU B 1 265 ? -6.355 5.359 31.516 1 90.75 265 GLU B C 1
ATOM 5799 O O . GLU B 1 265 ? -6.383 4.34 30.812 1 90.75 265 GLU B O 1
ATOM 5804 N N . ARG B 1 266 ? -7.109 6.328 31.406 1 91.88 266 ARG B N 1
ATOM 5805 C CA . ARG B 1 266 ? -8.039 6.328 30.281 1 91.88 266 ARG B CA 1
ATOM 5806 C C . ARG B 1 266 ? -7.297 6.383 28.953 1 91.88 266 ARG B C 1
ATOM 5808 O O . ARG B 1 266 ? -7.676 5.703 28 1 91.88 266 ARG B O 1
ATOM 5815 N N . LEU B 1 267 ? -6.301 7.234 28.906 1 92.75 267 LEU B N 1
ATOM 5816 C CA . LEU B 1 267 ? -5.484 7.32 27.703 1 92.75 267 LEU B CA 1
ATOM 5817 C C . LEU B 1 267 ? -4.859 5.969 27.359 1 92.75 267 LEU B C 1
ATOM 5819 O O . LEU B 1 267 ? -4.852 5.551 26.203 1 92.75 267 LEU B O 1
ATOM 5823 N N . ARG B 1 268 ? -4.371 5.293 28.375 1 93.94 268 ARG B N 1
ATOM 5824 C CA . ARG B 1 268 ? -3.801 3.959 28.203 1 93.94 268 ARG B CA 1
ATOM 5825 C C . ARG B 1 268 ? -4.832 2.992 27.625 1 93.94 268 ARG B C 1
ATOM 5827 O O . ARG B 1 268 ? -4.527 2.219 26.719 1 93.94 268 ARG B O 1
ATOM 5834 N N . LYS B 1 269 ? -5.988 3.01 28.172 1 94.88 269 LYS B N 1
ATOM 5835 C CA . LYS B 1 269 ? -7.059 2.125 27.703 1 94.88 269 LYS B CA 1
ATOM 5836 C C . LYS B 1 269 ? -7.406 2.395 26.25 1 94.88 269 LYS B C 1
ATOM 5838 O O . LYS B 1 269 ? -7.672 1.463 25.484 1 94.88 269 LYS B O 1
ATOM 5843 N N . ILE B 1 270 ? -7.418 3.65 25.891 1 95 270 ILE B N 1
ATOM 5844 C CA . ILE B 1 270 ? -7.73 4.027 24.516 1 95 270 ILE B CA 1
ATOM 5845 C C . ILE B 1 270 ? -6.664 3.473 23.578 1 95 270 ILE B C 1
ATOM 5847 O O . ILE B 1 270 ? -6.984 2.889 22.547 1 95 270 ILE B O 1
ATOM 5851 N N . VAL B 1 271 ? -5.406 3.645 23.938 1 95.12 271 VAL B N 1
ATOM 5852 C CA . VAL B 1 271 ? -4.301 3.156 23.125 1 95.12 271 VAL B CA 1
ATOM 5853 C C . VAL B 1 271 ? -4.375 1.635 23.016 1 95.12 271 VAL B C 1
ATOM 5855 O O . VAL B 1 271 ? -4.168 1.076 21.938 1 95.12 271 VAL B O 1
ATOM 5858 N N . GLU B 1 272 ? -4.691 1.003 24.062 1 94.62 272 GLU B N 1
ATOM 5859 C CA . GLU B 1 272 ? -4.832 -0.45 24.078 1 94.62 272 GLU B CA 1
ATOM 5860 C C . GLU B 1 272 ? -5.996 -0.898 23.203 1 94.62 272 GLU B C 1
ATOM 5862 O O . GLU B 1 272 ? -5.875 -1.868 22.453 1 94.62 272 GLU B O 1
ATOM 5867 N N . GLU B 1 273 ? -7.035 -0.232 23.344 1 93.69 273 GLU B N 1
ATOM 5868 C CA . GLU B 1 273 ? -8.211 -0.556 22.547 1 93.69 273 GLU B CA 1
ATOM 5869 C C . GLU B 1 273 ? -7.93 -0.377 21.047 1 93.69 273 GLU B C 1
ATOM 5871 O O . GLU B 1 273 ? -8.375 -1.178 20.234 1 93.69 273 GLU B O 1
ATOM 5876 N N . ARG B 1 274 ? -7.246 0.643 20.734 1 96.12 274 ARG B N 1
ATOM 5877 C CA . ARG B 1 274 ? -6.918 0.937 19.344 1 96.12 274 ARG B CA 1
ATOM 5878 C C . ARG B 1 274 ? -5.91 -0.068 18.797 1 96.12 274 ARG B C 1
ATOM 5880 O O . ARG B 1 274 ? -5.906 -0.364 17.594 1 96.12 274 ARG B O 1
ATOM 5887 N N . GLY B 1 275 ? -5.051 -0.611 19.672 1 96.12 275 GLY B N 1
ATOM 5888 C CA . GLY B 1 275 ? -4.051 -1.591 19.281 1 96.12 275 GLY B CA 1
ATOM 5889 C C . GLY B 1 275 ? -2.98 -1.019 18.359 1 96.12 275 GLY B C 1
ATOM 5890 O O . GLY B 1 275 ? -2.436 -1.729 17.516 1 96.12 275 GLY B O 1
ATOM 5891 N N . THR B 1 276 ? -2.674 0.262 18.406 1 97.44 276 THR B N 1
ATOM 5892 C CA . THR B 1 276 ? -1.705 0.943 17.547 1 97.44 276 THR B CA 1
ATOM 5893 C C . THR B 1 276 ? -0.372 1.108 18.266 1 97.44 276 THR B C 1
ATOM 5895 O O . THR B 1 276 ? -0.286 0.892 19.484 1 97.44 276 THR B O 1
ATOM 5898 N N . ALA B 1 277 ? 0.687 1.34 17.5 1 97.88 277 ALA B N 1
ATOM 5899 C CA . ALA B 1 277 ? 1.958 1.797 18.047 1 97.88 277 ALA B CA 1
ATOM 5900 C C . ALA B 1 277 ? 1.99 3.318 18.156 1 97.88 277 ALA B C 1
ATOM 5902 O O . ALA B 1 277 ? 1.936 4.023 17.156 1 97.88 277 ALA B O 1
ATOM 5903 N N . VAL B 1 278 ? 2.047 3.812 19.406 1 98.19 278 VAL B N 1
ATOM 5904 C CA . VAL B 1 278 ? 2.111 5.25 19.656 1 98.19 278 VAL B CA 1
ATOM 5905 C C . VAL B 1 278 ? 3.436 5.598 20.328 1 98.19 278 VAL B C 1
ATOM 5907 O O . VAL B 1 278 ? 3.807 4.988 21.328 1 98.19 278 VAL B O 1
ATOM 5910 N N . PHE B 1 279 ? 4.152 6.547 19.703 1 98.62 279 PHE B N 1
ATOM 5911 C CA . PHE B 1 279 ? 5.438 6.914 20.281 1 98.62 279 PHE B CA 1
ATOM 5912 C C . PHE B 1 279 ? 5.812 8.344 19.906 1 98.62 279 PHE B C 1
ATOM 5914 O O . PHE B 1 279 ? 5.125 8.984 19.109 1 98.62 279 PHE B O 1
ATOM 5921 N N . ALA B 1 280 ? 6.836 8.898 20.562 1 98.75 280 ALA B N 1
ATOM 5922 C CA . ALA B 1 280 ? 7.312 10.258 20.312 1 98.75 280 ALA B CA 1
ATOM 5923 C C . ALA B 1 280 ? 8.836 10.297 20.203 1 98.75 280 ALA B C 1
ATOM 5925 O O . ALA B 1 280 ? 9.523 9.492 20.812 1 98.75 280 ALA B O 1
ATOM 5926 N N . VAL B 1 281 ? 9.289 11.086 19.328 1 98.81 281 VAL B N 1
ATOM 5927 C CA . VAL B 1 281 ? 10.695 11.484 19.344 1 98.81 281 VAL B CA 1
ATOM 5928 C C . VAL B 1 281 ? 10.875 12.734 20.188 1 98.81 281 VAL B C 1
ATOM 5930 O O . VAL B 1 281 ? 10.359 13.805 19.859 1 98.81 281 VAL B O 1
ATOM 5933 N N . LYS B 1 282 ? 11.531 12.633 21.281 1 98.81 282 LYS B N 1
ATOM 5934 C CA . LYS B 1 282 ? 11.789 13.734 22.219 1 98.81 282 LYS B CA 1
ATOM 5935 C C . LYS B 1 282 ? 13.203 14.266 22.047 1 98.81 282 LYS B C 1
ATOM 5937 O O . LYS B 1 282 ? 14.164 13.492 22.016 1 98.81 282 LYS B O 1
ATOM 5942 N N . PHE B 1 283 ? 13.375 15.508 21.922 1 98.75 283 PHE B N 1
ATOM 5943 C CA . PHE B 1 283 ? 14.688 16.141 21.797 1 98.75 283 PHE B CA 1
ATOM 5944 C C . PHE B 1 283 ? 14.672 17.531 22.406 1 98.75 283 PHE B C 1
ATOM 5946 O O . PHE B 1 283 ? 13.609 18.062 22.734 1 98.75 283 PHE B O 1
ATOM 5953 N N . ARG B 1 284 ? 15.797 18.141 22.562 1 98.44 284 ARG B N 1
ATOM 5954 C CA . ARG B 1 284 ? 15.906 19.453 23.188 1 98.44 284 ARG B CA 1
ATOM 5955 C C . ARG B 1 284 ? 15.406 20.547 22.25 1 98.44 284 ARG B C 1
ATOM 5957 O O . ARG B 1 284 ? 15.688 20.516 21.047 1 98.44 284 ARG B O 1
ATOM 5964 N N . LYS B 1 285 ? 14.641 21.484 22.812 1 98.12 285 LYS B N 1
ATOM 5965 C CA . LYS B 1 285 ? 14.148 22.594 22.016 1 98.12 285 LYS B CA 1
ATOM 5966 C C . LYS B 1 285 ? 15.281 23.516 21.594 1 98.12 285 LYS B C 1
ATOM 5968 O O . LYS B 1 285 ? 16.016 24.031 22.438 1 98.12 285 LYS B O 1
ATOM 5973 N N . PRO B 1 286 ? 15.375 23.672 20.328 1 96.56 286 PRO B N 1
ATOM 5974 C CA . PRO B 1 286 ? 16.375 24.656 19.875 1 96.56 286 PRO B CA 1
ATOM 5975 C C . PRO B 1 286 ? 16.078 26.062 20.359 1 96.56 286 PRO B C 1
ATOM 5977 O O . PRO B 1 286 ? 14.906 26.438 20.516 1 96.56 286 PRO B O 1
ATOM 5980 N N . ASP B 1 287 ? 17.094 26.844 20.484 1 92.12 287 ASP B N 1
ATOM 5981 C CA . ASP B 1 287 ? 16.953 28.234 20.906 1 92.12 287 ASP B CA 1
ATOM 5982 C C . ASP B 1 287 ? 16.703 29.156 19.703 1 92.12 287 ASP B C 1
ATOM 5984 O O . ASP B 1 287 ? 17.562 29.969 19.359 1 92.12 287 ASP B O 1
ATOM 5988 N N . ILE B 1 288 ? 15.617 29.016 19.156 1 90.25 288 ILE B N 1
ATOM 5989 C CA . ILE B 1 288 ? 15.195 29.844 18.031 1 90.25 288 ILE B CA 1
ATOM 5990 C C . ILE B 1 288 ? 13.75 30.281 18.234 1 90.25 288 ILE B C 1
ATOM 5992 O O . ILE B 1 288 ? 13.039 29.734 19.078 1 90.25 288 ILE B O 1
ATOM 5996 N N . VAL B 1 289 ? 13.305 31.297 17.5 1 83.5 289 VAL B N 1
ATOM 5997 C CA . VAL B 1 289 ? 11.945 31.828 17.625 1 83.5 289 VAL B CA 1
ATOM 5998 C C . VAL B 1 289 ? 10.945 30.828 17.047 1 83.5 289 VAL B C 1
ATOM 6000 O O . VAL B 1 289 ? 11.281 30.062 16.141 1 83.5 289 VAL B O 1
ATOM 6003 N N . ASP B 1 290 ? 9.805 30.875 17.484 1 88.44 290 ASP B N 1
ATOM 6004 C CA . ASP B 1 290 ? 8.75 29.938 17.125 1 88.44 290 ASP B CA 1
ATOM 6005 C C . ASP B 1 290 ? 8.516 29.938 15.609 1 88.44 290 ASP B C 1
ATOM 6007 O O . ASP B 1 290 ? 8.297 28.875 15.016 1 88.44 290 ASP B O 1
ATOM 6011 N N . ASP B 1 291 ? 8.562 31.016 15.016 1 87.88 291 ASP B N 1
ATOM 6012 C CA . ASP B 1 291 ? 8.258 31.125 13.594 1 87.88 291 ASP B CA 1
ATOM 6013 C C . ASP B 1 291 ? 9.305 30.406 12.75 1 87.88 291 ASP B C 1
ATOM 6015 O O . ASP B 1 291 ? 9.062 30.078 11.594 1 87.88 291 ASP B O 1
ATOM 6019 N N . ASN B 1 292 ? 10.492 30.203 13.344 1 89.94 292 ASN B N 1
ATOM 6020 C CA . ASN B 1 292 ? 11.531 29.422 12.695 1 89.94 292 ASN B CA 1
ATOM 6021 C C . ASN B 1 292 ? 11.484 27.953 13.117 1 89.94 292 ASN B C 1
ATOM 6023 O O . ASN B 1 292 ? 11.859 27.078 12.352 1 89.94 292 ASN B O 1
ATOM 6027 N N . LEU B 1 293 ? 11.023 27.75 14.305 1 95.81 293 LEU B N 1
ATOM 6028 C CA . LEU B 1 293 ? 11.016 26.406 14.891 1 95.81 293 LEU B CA 1
ATOM 6029 C C . LEU B 1 293 ? 9.93 25.547 14.258 1 95.81 293 LEU B C 1
ATOM 6031 O O . LEU B 1 293 ? 10.203 24.422 13.812 1 95.81 293 LEU B O 1
ATOM 6035 N N . TYR B 1 294 ? 8.773 26.047 14.148 1 96.38 294 TYR B N 1
ATOM 6036 C CA . TYR B 1 294 ? 7.602 25.234 13.82 1 96.38 294 TYR B CA 1
ATOM 6037 C C . TYR B 1 294 ? 7.672 24.734 12.391 1 96.38 294 TYR B C 1
ATOM 6039 O O . TYR B 1 294 ? 7.316 23.578 12.109 1 96.38 294 TYR B O 1
ATOM 6047 N N . PRO B 1 295 ? 8.195 25.547 11.461 1 96.06 295 PRO B N 1
ATOM 6048 C CA . PRO B 1 295 ? 8.383 24.969 10.125 1 96.06 295 PRO B CA 1
ATOM 6049 C C . PRO B 1 295 ? 9.336 23.781 10.125 1 96.06 295 PRO B C 1
ATOM 6051 O O . PRO B 1 295 ? 9.125 22.812 9.383 1 96.06 295 PRO B O 1
ATOM 6054 N N . GLN B 1 296 ? 10.328 23.906 10.93 1 97.81 296 GLN B N 1
ATOM 6055 C CA . GLN B 1 296 ? 11.289 22.797 11.008 1 97.81 296 GLN B CA 1
ATOM 6056 C C . GLN B 1 296 ? 10.672 21.578 11.68 1 97.81 296 GLN B C 1
ATOM 6058 O O . GLN B 1 296 ? 10.945 20.438 11.281 1 97.81 296 GLN B O 1
ATOM 6063 N N . LEU B 1 297 ? 9.836 21.75 12.688 1 98.44 297 LEU B N 1
ATOM 6064 C CA . LEU B 1 297 ? 9.125 20.641 13.328 1 98.44 297 LEU B CA 1
ATOM 6065 C C . LEU B 1 297 ? 8.203 19.938 12.344 1 98.44 297 LEU B C 1
ATOM 6067 O O . LEU B 1 297 ? 8.141 18.703 12.312 1 98.44 297 LEU B O 1
ATOM 6071 N N . GLU B 1 298 ? 7.516 20.734 11.633 1 97.44 298 GLU B N 1
ATOM 6072 C CA . GLU B 1 298 ? 6.625 20.172 10.617 1 97.44 298 GLU B CA 1
ATOM 6073 C C . GLU B 1 298 ? 7.402 19.359 9.594 1 97.44 298 GLU B C 1
ATOM 6075 O O . GLU B 1 298 ? 6.977 18.266 9.203 1 97.44 298 GLU B O 1
ATOM 6080 N N . ARG B 1 299 ? 8.453 19.906 9.156 1 97.56 299 ARG B N 1
ATOM 6081 C CA . ARG B 1 299 ? 9.305 19.203 8.203 1 97.56 299 ARG B CA 1
ATOM 6082 C C . ARG B 1 299 ? 9.789 17.875 8.781 1 97.56 299 ARG B C 1
ATOM 6084 O O . ARG B 1 299 ? 9.711 16.844 8.117 1 97.56 299 ARG B O 1
ATOM 6091 N N . ALA B 1 300 ? 10.312 17.953 9.953 1 98.56 300 ALA B N 1
ATOM 6092 C CA . ALA B 1 300 ? 10.805 16.734 10.609 1 98.56 300 ALA B CA 1
ATOM 6093 C C . ALA B 1 300 ? 9.703 15.695 10.734 1 98.56 300 ALA B C 1
ATOM 6095 O O . ALA B 1 300 ? 9.922 14.516 10.445 1 98.56 300 ALA B O 1
ATOM 6096 N N . SER B 1 301 ? 8.586 16.125 11.188 1 98.5 301 SER B N 1
ATOM 6097 C CA . SER B 1 301 ? 7.441 15.234 11.32 1 98.5 301 SER B CA 1
ATOM 6098 C C . SER B 1 301 ? 7.074 14.594 9.992 1 98.5 301 SER B C 1
ATOM 6100 O O . SER B 1 301 ? 6.852 13.383 9.914 1 98.5 301 SER B O 1
ATOM 6102 N N . ARG B 1 302 ? 7.047 15.359 8.977 1 98.12 302 ARG B N 1
ATOM 6103 C CA . ARG B 1 302 ? 6.691 14.875 7.648 1 98.12 302 ARG B CA 1
ATOM 6104 C C . ARG B 1 302 ? 7.703 13.859 7.145 1 98.12 302 ARG B C 1
ATOM 6106 O O . ARG B 1 302 ? 7.328 12.812 6.605 1 98.12 302 ARG B O 1
ATOM 6113 N N . LYS B 1 303 ? 8.938 14.141 7.273 1 98.5 303 LYS B N 1
ATOM 6114 C CA . LYS B 1 303 ? 10 13.258 6.805 1 98.5 303 LYS B CA 1
ATOM 6115 C C . LYS B 1 303 ? 9.953 11.906 7.52 1 98.5 303 LYS B C 1
ATOM 6117 O O . LYS B 1 303 ? 10.086 10.859 6.887 1 98.5 303 LYS B O 1
ATOM 6122 N N . ILE B 1 304 ? 9.742 11.961 8.773 1 98.75 304 ILE B N 1
ATOM 6123 C CA . ILE B 1 304 ? 9.672 10.727 9.555 1 98.75 304 ILE B CA 1
ATOM 6124 C C . ILE B 1 304 ? 8.406 9.953 9.18 1 98.75 304 ILE B C 1
ATOM 6126 O O . ILE B 1 304 ? 8.438 8.727 9.07 1 98.75 304 ILE B O 1
ATOM 6130 N N . PHE B 1 305 ? 7.363 10.672 9.023 1 98.62 305 PHE B N 1
ATOM 6131 C CA . PHE B 1 305 ? 6.113 10.047 8.602 1 98.62 305 PHE B CA 1
ATOM 6132 C C . PHE B 1 305 ? 6.289 9.328 7.27 1 98.62 305 PHE B C 1
ATOM 6134 O O . PHE B 1 305 ? 5.855 8.18 7.113 1 98.62 305 PHE B O 1
ATOM 6141 N N . GLU B 1 306 ? 6.895 9.977 6.348 1 98.5 306 GLU B N 1
ATOM 6142 C CA . GLU B 1 306 ? 7.16 9.391 5.035 1 98.5 306 GLU B CA 1
ATOM 6143 C C . GLU B 1 306 ? 8.055 8.156 5.152 1 98.5 306 GLU B C 1
ATOM 6145 O O . GLU B 1 306 ? 7.844 7.168 4.445 1 98.5 306 GLU B O 1
ATOM 6150 N N . PHE B 1 307 ? 8.992 8.25 5.945 1 98.38 307 PHE B N 1
ATOM 6151 C CA . PHE B 1 307 ? 9.867 7.109 6.211 1 98.38 307 PHE B CA 1
ATOM 6152 C C . PHE B 1 307 ? 9.055 5.922 6.715 1 98.38 307 PHE B C 1
ATOM 6154 O O . PHE B 1 307 ? 9.242 4.793 6.25 1 98.38 307 PHE B O 1
ATOM 6161 N N . LEU B 1 308 ? 8.172 6.18 7.699 1 98.69 308 LEU B N 1
ATOM 6162 C CA . LEU B 1 308 ? 7.324 5.129 8.258 1 98.69 308 LEU B CA 1
ATOM 6163 C C . LEU B 1 308 ? 6.457 4.496 7.176 1 98.69 308 LEU B C 1
ATOM 6165 O O . LEU B 1 308 ? 6.234 3.285 7.18 1 98.69 308 LEU B O 1
ATOM 6169 N N . GLU B 1 309 ? 5.965 5.367 6.293 1 97.88 309 GLU B N 1
ATOM 6170 C CA . GLU B 1 309 ? 5.191 4.863 5.164 1 97.88 309 GLU B CA 1
ATOM 6171 C C . GLU B 1 309 ? 6.035 3.961 4.27 1 97.88 309 GLU B C 1
ATOM 6173 O O . GLU B 1 309 ? 5.605 2.867 3.898 1 97.88 309 GLU B O 1
ATOM 6178 N N . ARG B 1 310 ? 7.152 4.383 3.973 1 96.44 310 ARG B N 1
ATOM 6179 C CA . ARG B 1 310 ? 8.047 3.658 3.076 1 96.44 310 ARG B CA 1
ATOM 6180 C C . ARG B 1 310 ? 8.445 2.311 3.668 1 96.44 310 ARG B C 1
ATOM 6182 O O . ARG B 1 310 ? 8.609 1.33 2.939 1 96.44 310 ARG B O 1
ATOM 6189 N N . GLU B 1 311 ? 8.578 2.299 4.945 1 96.5 311 GLU B N 1
ATOM 6190 C CA . GLU B 1 311 ? 8.984 1.073 5.625 1 96.5 311 GLU B CA 1
ATOM 6191 C C . GLU B 1 311 ? 7.781 0.198 5.957 1 96.5 311 GLU B C 1
ATOM 6193 O O . GLU B 1 311 ? 7.91 -0.803 6.664 1 96.5 311 GLU B O 1
ATOM 6198 N N . ASN B 1 312 ? 6.598 0.603 5.535 1 96.38 312 ASN B N 1
ATOM 6199 C CA . ASN B 1 312 ? 5.363 -0.175 5.574 1 96.38 312 ASN B CA 1
ATOM 6200 C C . ASN B 1 312 ? 4.84 -0.329 7 1 96.38 312 ASN B C 1
ATOM 6202 O O . ASN B 1 312 ? 4.293 -1.375 7.352 1 96.38 312 ASN B O 1
ATOM 6206 N N . PHE B 1 313 ? 5.035 0.649 7.887 1 98.19 313 PHE B N 1
ATOM 6207 C CA . PHE B 1 313 ? 4.473 0.603 9.227 1 98.19 313 PHE B CA 1
ATOM 6208 C C . PHE B 1 313 ? 3.062 1.187 9.25 1 98.19 313 PHE B C 1
ATOM 6210 O O . PHE B 1 313 ? 2.398 1.188 10.289 1 98.19 313 PHE B O 1
ATOM 6217 N N . MET B 1 314 ? 2.629 1.745 8.164 1 98 314 MET B N 1
ATOM 6218 C CA . MET B 1 314 ? 1.273 2.246 7.953 1 98 314 MET B CA 1
ATOM 6219 C C . MET B 1 314 ? 0.909 3.283 9.008 1 98 314 MET B C 1
ATOM 6221 O O . MET B 1 314 ? -0.028 3.082 9.789 1 98 314 MET B O 1
ATOM 6225 N N . PRO B 1 315 ? 1.608 4.391 8.977 1 98.44 315 PRO B N 1
ATOM 6226 C CA . PRO B 1 315 ? 1.29 5.445 9.945 1 98.44 315 PRO B CA 1
ATOM 6227 C C . PRO B 1 315 ? -0.106 6.031 9.742 1 98.44 315 PRO B C 1
ATOM 6229 O O . PRO B 1 315 ? -0.579 6.129 8.609 1 98.44 315 PRO B O 1
ATOM 6232 N N . LEU B 1 316 ? -0.735 6.418 10.914 1 98.12 316 LEU B N 1
ATOM 6233 C CA . LEU B 1 316 ? -2.088 6.965 10.883 1 98.12 316 LEU B CA 1
ATOM 6234 C C . LEU B 1 316 ? -2.059 8.492 10.906 1 98.12 316 LEU B C 1
ATOM 6236 O O . LEU B 1 316 ? -2.629 9.141 10.023 1 98.12 316 LEU B O 1
ATOM 6240 N N . ARG B 1 317 ? -1.489 9.031 11.883 1 97.94 317 ARG B N 1
ATOM 6241 C CA . ARG B 1 317 ? -1.386 10.477 12.047 1 97.94 317 ARG B CA 1
ATOM 6242 C C . ARG B 1 317 ? -0.124 10.852 12.82 1 97.94 317 ARG B C 1
ATOM 6244 O O . ARG B 1 317 ? 0.506 10 13.445 1 97.94 317 ARG B O 1
ATOM 6251 N N . SER B 1 318 ? 0.275 12.023 12.672 1 98.12 318 SER B N 1
ATOM 6252 C CA . SER B 1 318 ? 1.398 12.594 13.406 1 98.12 318 SER B CA 1
ATOM 6253 C C . SER B 1 318 ? 1.042 13.961 13.992 1 98.12 318 SER B C 1
ATOM 6255 O O . SER B 1 318 ? 0.059 14.578 13.586 1 98.12 318 SER B O 1
ATOM 6257 N N . ALA B 1 319 ? 1.668 14.352 15.008 1 97.25 319 ALA B N 1
ATOM 6258 C CA . ALA B 1 319 ? 1.568 15.656 15.656 1 97.25 319 ALA B CA 1
ATOM 6259 C C . ALA B 1 319 ? 2.912 16.078 16.25 1 97.25 319 ALA B C 1
ATOM 6261 O O . ALA B 1 319 ? 3.877 15.312 16.219 1 97.25 319 ALA B O 1
ATOM 6262 N N . PHE B 1 320 ? 3.029 17.297 16.578 1 97.75 320 PHE B N 1
ATOM 6263 C CA . PHE B 1 320 ? 4.242 17.75 17.25 1 97.75 320 PHE B CA 1
ATOM 6264 C C . PHE B 1 320 ? 3.926 18.844 18.266 1 97.75 320 PHE B C 1
ATOM 6266 O O . PHE B 1 320 ? 2.873 19.469 18.203 1 97.75 320 PHE B O 1
ATOM 6273 N N . LYS B 1 321 ? 4.773 19 19.234 1 96.69 321 LYS B N 1
ATOM 6274 C CA . LYS B 1 321 ? 4.629 19.953 20.312 1 96.69 321 LYS B CA 1
ATOM 6275 C C . LYS B 1 321 ? 5.988 20.469 20.781 1 96.69 321 LYS B C 1
ATOM 6277 O O . LYS B 1 321 ? 6.945 19.703 20.891 1 96.69 321 LYS B O 1
ATOM 6282 N N . ALA B 1 322 ? 6.008 21.781 20.953 1 97.12 322 ALA B N 1
ATOM 6283 C CA . ALA B 1 322 ? 7.164 22.406 21.594 1 97.12 322 ALA B CA 1
ATOM 6284 C C . ALA B 1 322 ? 6.832 22.844 23.016 1 97.12 322 ALA B C 1
ATOM 6286 O O . ALA B 1 322 ? 5.883 23.609 23.234 1 97.12 322 ALA B O 1
ATOM 6287 N N . SER B 1 323 ? 7.465 22.266 23.984 1 95.12 323 SER B N 1
ATOM 6288 C CA . SER B 1 323 ? 7.375 22.719 25.359 1 95.12 323 SER B CA 1
ATOM 6289 C C . SER B 1 323 ? 8.516 23.672 25.703 1 95.12 323 SER B C 1
ATOM 6291 O O . SER B 1 323 ? 9.172 24.219 24.812 1 95.12 323 SER B O 1
ATOM 6293 N N . GLU B 1 324 ? 8.625 24 26.953 1 93.44 324 GLU B N 1
ATOM 6294 C CA . GLU B 1 324 ? 9.641 24.953 27.359 1 93.44 324 GLU B CA 1
ATOM 6295 C C . GLU B 1 324 ? 11.047 24.422 27.094 1 93.44 324 GLU B C 1
ATOM 6297 O O . GLU B 1 324 ? 11.906 25.156 26.609 1 93.44 324 GLU B O 1
ATOM 6302 N N . GLU B 1 325 ? 11.25 23.172 27.328 1 96.19 325 GLU B N 1
ATOM 6303 C CA . GLU B 1 325 ? 12.609 22.641 27.25 1 96.19 325 GLU B CA 1
ATOM 6304 C C . GLU B 1 325 ? 12.742 21.641 26.109 1 96.19 325 GLU B C 1
ATOM 6306 O O . GLU B 1 325 ? 13.836 21.453 25.562 1 96.19 325 GLU B O 1
ATOM 6311 N N . PHE B 1 326 ? 11.664 20.984 25.844 1 98.06 326 PHE B N 1
ATOM 6312 C CA . PHE B 1 326 ? 11.75 19.875 24.906 1 98.06 326 PHE B CA 1
ATOM 6313 C C . PHE B 1 326 ? 10.727 20.047 23.781 1 98.06 326 PHE B C 1
ATOM 6315 O O . PHE B 1 326 ? 9.75 20.781 23.938 1 98.06 326 PHE B O 1
ATOM 6322 N N . CYS B 1 327 ? 11.055 19.469 22.672 1 98.56 327 CYS B N 1
ATOM 6323 C CA . CYS B 1 327 ? 10.117 19.281 21.562 1 98.56 327 CYS B CA 1
ATOM 6324 C C . CYS B 1 327 ? 9.75 17.812 21.406 1 98.56 327 CYS B C 1
ATOM 6326 O O . CYS B 1 327 ? 10.531 16.938 21.781 1 98.56 327 CYS B O 1
ATOM 6328 N N . TYR B 1 328 ? 8.602 17.516 20.906 1 98.69 328 TYR B N 1
ATOM 6329 C CA . TYR B 1 328 ? 8.094 16.156 20.703 1 98.69 328 TYR B CA 1
ATOM 6330 C C . TYR B 1 328 ? 7.523 15.992 19.312 1 98.69 328 TYR B C 1
ATOM 6332 O O . TYR B 1 328 ? 6.715 16.812 18.859 1 98.69 328 TYR B O 1
ATOM 6340 N N . LEU B 1 329 ? 7.977 15.062 18.594 1 98.81 329 LEU B N 1
ATOM 6341 C CA . LEU B 1 329 ? 7.328 14.586 17.375 1 98.81 329 LEU B CA 1
ATOM 6342 C C . LEU B 1 329 ? 6.539 13.305 17.656 1 98.81 329 LEU B C 1
ATOM 6344 O O . LEU B 1 329 ? 7.117 12.289 18.031 1 98.81 329 LEU B O 1
ATOM 6348 N N . LEU B 1 330 ? 5.242 13.328 17.5 1 98.69 330 LEU B N 1
ATOM 6349 C CA . LEU B 1 330 ? 4.359 12.227 17.859 1 98.69 330 LEU B CA 1
ATOM 6350 C C . LEU B 1 330 ? 3.904 11.461 16.625 1 98.69 330 LEU B C 1
ATOM 6352 O O . LEU B 1 330 ? 3.588 12.07 15.594 1 98.69 330 LEU B O 1
ATOM 6356 N N . PHE B 1 331 ? 3.895 10.133 16.781 1 98.81 331 PHE B N 1
ATOM 6357 C CA . PHE B 1 331 ? 3.471 9.281 15.664 1 98.81 331 PHE B CA 1
ATOM 6358 C C . PHE B 1 331 ? 2.588 8.148 16.172 1 98.81 331 PHE B C 1
ATOM 6360 O O . PHE B 1 331 ? 2.762 7.664 17.281 1 98.81 331 PHE B O 1
ATOM 6367 N N . GLU B 1 332 ? 1.662 7.762 15.375 1 98.62 332 GLU B N 1
ATOM 6368 C CA . GLU B 1 332 ? 0.821 6.59 15.586 1 98.62 332 GLU B CA 1
ATOM 6369 C C . GLU B 1 332 ? 0.796 5.695 14.352 1 98.62 332 GLU B C 1
ATOM 6371 O O . GLU B 1 332 ? 0.517 6.164 13.242 1 98.62 332 GLU B O 1
ATOM 6376 N N . CYS B 1 333 ? 1.104 4.402 14.508 1 98.56 333 CYS B N 1
ATOM 6377 C CA . CYS B 1 333 ? 1.165 3.467 13.391 1 98.56 333 CYS B CA 1
ATOM 6378 C C . CYS B 1 333 ? 0.208 2.299 13.602 1 98.56 333 CYS B C 1
ATOM 6380 O O . CYS B 1 333 ? 0.006 1.854 14.734 1 98.56 333 CYS B O 1
ATOM 6382 N N . GLN B 1 334 ? -0.34 1.812 12.555 1 98.38 334 GLN B N 1
ATOM 6383 C CA . GLN B 1 334 ? -1.231 0.66 12.617 1 98.38 334 GLN B CA 1
ATOM 6384 C C . GLN B 1 334 ? -0.46 -0.617 12.938 1 98.38 334 GLN B C 1
ATOM 6386 O O . GLN B 1 334 ? -1.022 -1.567 13.484 1 98.38 334 GLN B O 1
ATOM 6391 N N . ILE B 1 335 ? 0.793 -0.593 12.531 1 98.25 335 ILE B N 1
ATOM 6392 C CA . ILE B 1 335 ? 1.605 -1.796 12.68 1 98.25 335 ILE B CA 1
ATOM 6393 C C . ILE B 1 335 ? 2.594 -1.613 13.836 1 98.25 335 ILE B C 1
ATOM 6395 O O . ILE B 1 335 ? 3.432 -0.71 13.805 1 98.25 335 ILE B O 1
ATOM 6399 N N . LYS B 1 336 ? 2.484 -2.541 14.812 1 97.69 336 LYS B N 1
ATOM 6400 C CA . LYS B 1 336 ? 3.408 -2.518 15.945 1 97.69 336 LYS B CA 1
ATOM 6401 C C . LYS B 1 336 ? 4.695 -3.271 15.617 1 97.69 336 LYS B C 1
ATOM 6403 O O . LYS B 1 336 ? 5.773 -2.904 16.094 1 97.69 336 LYS B O 1
ATOM 6408 N N . GLU B 1 337 ? 4.52 -4.289 14.891 1 97.88 337 GLU B N 1
ATOM 6409 C CA . GLU B 1 337 ? 5.629 -5.141 14.469 1 97.88 337 GLU B CA 1
ATOM 6410 C C . GLU B 1 337 ? 5.34 -5.793 13.117 1 97.88 337 GLU B C 1
ATOM 6412 O O . GLU B 1 337 ? 4.23 -6.277 12.883 1 97.88 337 GLU B O 1
ATOM 6417 N N . ILE B 1 338 ? 6.305 -5.715 12.234 1 98.19 338 ILE B N 1
ATOM 6418 C CA . ILE B 1 338 ? 6.203 -6.324 10.914 1 98.19 338 ILE B CA 1
ATOM 6419 C C . ILE B 1 338 ? 7.234 -7.441 10.781 1 98.19 338 ILE B C 1
ATOM 6421 O O . ILE B 1 338 ? 8.195 -7.504 11.547 1 98.19 338 ILE B O 1
ATOM 6425 N N . SER B 1 339 ? 6.977 -8.359 9.875 1 97.94 339 SER B N 1
ATOM 6426 C CA . SER B 1 339 ? 7.871 -9.5 9.695 1 97.94 339 SER B CA 1
ATOM 6427 C C . SER B 1 339 ? 9.297 -9.039 9.398 1 97.94 339 SER B C 1
ATOM 6429 O O . SER B 1 339 ? 9.516 -7.906 8.977 1 97.94 339 SER B O 1
ATOM 6431 N N . ARG B 1 340 ? 10.211 -9.961 9.641 1 97.12 340 ARG B N 1
ATOM 6432 C CA . ARG B 1 340 ? 11.609 -9.68 9.352 1 97.12 340 ARG B CA 1
ATOM 6433 C C . ARG B 1 340 ? 11.898 -9.836 7.859 1 97.12 340 ARG B C 1
ATOM 6435 O O . ARG B 1 340 ? 12.875 -9.281 7.355 1 97.12 340 ARG B O 1
ATOM 6442 N N . VAL B 1 341 ? 11.047 -10.492 7.148 1 97.06 341 VAL B N 1
ATOM 6443 C CA . VAL B 1 341 ? 11.305 -10.781 5.742 1 97.06 341 VAL B CA 1
ATOM 6444 C C . VAL B 1 341 ? 10.336 -9.984 4.867 1 97.06 341 VAL B C 1
ATOM 6446 O O . VAL B 1 341 ? 9.234 -9.648 5.301 1 97.06 341 VAL B O 1
ATOM 6449 N N . PHE B 1 342 ? 10.766 -9.656 3.709 1 96.56 342 PHE B N 1
ATOM 6450 C CA . PHE B 1 342 ? 9.922 -9.07 2.672 1 96.56 342 PHE B CA 1
ATOM 6451 C C . PHE B 1 342 ? 10.32 -9.586 1.295 1 96.56 342 PHE B C 1
ATOM 6453 O O . PHE B 1 342 ? 11.375 -10.211 1.14 1 96.56 342 PHE B O 1
ATOM 6460 N N . ARG B 1 343 ? 9.492 -9.375 0.354 1 95.88 343 ARG B N 1
ATOM 6461 C CA . ARG B 1 343 ? 9.742 -9.805 -1.018 1 95.88 343 ARG B CA 1
ATOM 6462 C C . ARG B 1 343 ? 10.5 -8.734 -1.797 1 95.88 343 ARG B C 1
ATOM 6464 O O . ARG B 1 343 ? 10.141 -7.555 -1.745 1 95.88 343 ARG B O 1
ATOM 6471 N N . ARG B 1 344 ? 11.484 -9.188 -2.5 1 96.81 344 ARG B N 1
ATOM 6472 C CA . ARG B 1 344 ? 12.219 -8.312 -3.404 1 96.81 344 ARG B CA 1
ATOM 6473 C C . ARG B 1 344 ? 11.977 -8.695 -4.859 1 96.81 344 ARG B C 1
ATOM 6475 O O . ARG B 1 344 ? 12.109 -9.859 -5.23 1 96.81 344 ARG B O 1
ATOM 6482 N N . MET B 1 345 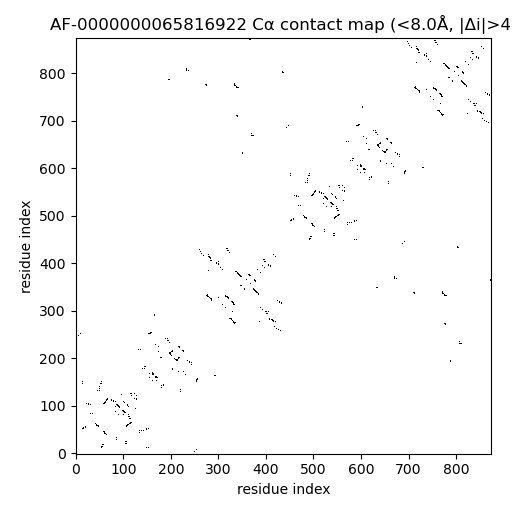? 11.594 -7.691 -5.637 1 97.44 345 MET B N 1
ATOM 6483 C CA . MET B 1 345 ? 11.328 -7.906 -7.055 1 97.44 345 MET B CA 1
ATOM 6484 C C . MET B 1 345 ? 12.625 -8.07 -7.836 1 97.44 345 MET B C 1
ATOM 6486 O O . MET B 1 345 ? 13.547 -7.27 -7.695 1 97.44 345 MET B O 1
ATOM 6490 N N . GLY B 1 346 ? 12.742 -9.156 -8.609 1 98.06 346 GLY B N 1
ATOM 6491 C CA . GLY B 1 346 ? 13.867 -9.398 -9.492 1 98.06 346 GLY B CA 1
ATOM 6492 C C . GLY B 1 346 ? 13.531 -9.219 -10.961 1 98.06 346 GLY B C 1
ATOM 6493 O O . GLY B 1 346 ? 12.5 -8.633 -11.297 1 98.06 346 GLY B O 1
ATOM 6494 N N . PRO B 1 347 ? 14.398 -9.617 -11.805 1 98.25 347 PRO B N 1
ATOM 6495 C CA . PRO B 1 347 ? 14.219 -9.414 -13.242 1 98.25 347 PRO B CA 1
ATOM 6496 C C . PRO B 1 347 ? 13.234 -10.398 -13.859 1 98.25 347 PRO B C 1
ATOM 6498 O O . PRO B 1 347 ? 12.945 -11.445 -13.266 1 98.25 347 PRO B O 1
ATOM 6501 N N . GLN B 1 348 ? 12.719 -10.062 -15.031 1 98.44 348 GLN B N 1
ATOM 6502 C CA . GLN B 1 348 ? 11.977 -11.023 -15.844 1 98.44 348 GLN B CA 1
ATOM 6503 C C . GLN B 1 348 ? 12.875 -12.172 -16.281 1 98.44 348 GLN B C 1
ATOM 6505 O O . GLN B 1 348 ? 14.078 -11.992 -16.484 1 98.44 348 GLN B O 1
ATOM 6510 N N . PHE B 1 349 ? 12.289 -13.336 -16.484 1 98.5 349 PHE B N 1
ATOM 6511 C CA . PHE B 1 349 ? 13.109 -14.516 -16.75 1 98.5 349 PHE B CA 1
ATOM 6512 C C . PHE B 1 349 ? 13.844 -14.383 -18.078 1 98.5 349 PHE B C 1
ATOM 6514 O O . PHE B 1 349 ? 14.883 -15.016 -18.281 1 98.5 349 PHE B O 1
ATOM 6521 N N . GLU B 1 350 ? 13.414 -13.516 -18.953 1 98.12 350 GLU B N 1
ATOM 6522 C CA . GLU B 1 350 ? 14 -13.352 -20.281 1 98.12 350 GLU B CA 1
ATOM 6523 C C . GLU B 1 350 ? 15.344 -12.633 -20.203 1 98.12 350 GLU B C 1
ATOM 6525 O O . GLU B 1 350 ? 16.172 -12.773 -21.094 1 98.12 350 GLU B O 1
ATOM 6530 N N . ASP B 1 351 ? 15.5 -11.836 -19.172 1 97.94 351 ASP B N 1
ATOM 6531 C CA . ASP B 1 351 ? 16.703 -11.023 -19.031 1 97.94 351 ASP B CA 1
ATOM 6532 C C . ASP B 1 351 ? 17.859 -11.844 -18.438 1 97.94 351 ASP B C 1
ATOM 6534 O O . ASP B 1 351 ? 18.172 -11.703 -17.25 1 97.94 351 ASP B O 1
ATOM 6538 N N . GLU B 1 352 ? 18.516 -12.555 -19.281 1 97.44 352 GLU B N 1
ATOM 6539 C CA . GLU B 1 352 ? 19.516 -13.531 -18.844 1 97.44 352 GLU B CA 1
ATOM 6540 C C . GLU B 1 352 ? 20.609 -12.867 -18.016 1 97.44 352 GLU B C 1
ATOM 6542 O O . GLU B 1 352 ? 21 -13.383 -16.969 1 97.44 352 GLU B O 1
ATOM 6547 N N . ARG B 1 353 ? 21.094 -11.758 -18.438 1 96.31 353 ARG B N 1
ATOM 6548 C CA . ARG B 1 353 ? 22.203 -11.078 -17.766 1 96.31 353 ARG B CA 1
ATOM 6549 C C . ARG B 1 353 ? 21.812 -10.68 -16.344 1 96.31 353 ARG B C 1
ATOM 6551 O O . ARG B 1 353 ? 22.531 -10.984 -15.398 1 96.31 353 ARG B O 1
ATOM 6558 N N . ASN B 1 354 ? 20.688 -10.07 -16.188 1 97.62 354 ASN B N 1
ATOM 6559 C CA . ASN B 1 354 ? 20.25 -9.586 -14.891 1 97.62 354 ASN B CA 1
ATOM 6560 C C . ASN B 1 354 ? 19.797 -10.742 -13.992 1 97.62 354 ASN B C 1
ATOM 6562 O O . ASN B 1 354 ? 19.891 -10.656 -12.766 1 97.62 354 ASN B O 1
ATOM 6566 N N . VAL B 1 355 ? 19.297 -11.758 -14.641 1 98.12 355 VAL B N 1
ATOM 6567 C CA . VAL B 1 355 ? 18.938 -12.945 -13.867 1 98.12 355 VAL B CA 1
ATOM 6568 C C . VAL B 1 355 ? 20.188 -13.547 -13.234 1 98.12 355 VAL B C 1
ATOM 6570 O O . VAL B 1 355 ? 20.188 -13.898 -12.047 1 98.12 355 VAL B O 1
ATOM 6573 N N . LYS B 1 356 ? 21.219 -13.68 -13.977 1 97.12 356 LYS B N 1
ATOM 6574 C CA . LYS B 1 356 ? 22.469 -14.219 -13.461 1 97.12 356 LYS B CA 1
ATOM 6575 C C . LYS B 1 356 ? 22.984 -13.383 -12.289 1 97.12 356 LYS B C 1
ATOM 6577 O O . LYS B 1 356 ? 23.375 -13.93 -11.258 1 97.12 356 LYS B O 1
ATOM 6582 N N . LYS B 1 357 ? 22.969 -12.086 -12.445 1 97.31 357 LYS B N 1
ATOM 6583 C CA . LYS B 1 357 ? 23.391 -11.18 -11.383 1 97.31 357 LYS B CA 1
ATOM 6584 C C . LYS B 1 357 ? 22.5 -11.328 -10.148 1 97.31 357 LYS B C 1
ATOM 6586 O O . LYS B 1 357 ? 23 -11.391 -9.023 1 97.31 357 LYS B O 1
ATOM 6591 N N . PHE B 1 358 ? 21.266 -11.367 -10.336 1 97.75 358 PHE B N 1
ATOM 6592 C CA . PHE B 1 358 ? 20.281 -11.492 -9.273 1 97.75 358 PHE B CA 1
ATOM 6593 C C . PHE B 1 358 ? 20.484 -12.773 -8.477 1 97.75 358 PHE B C 1
ATOM 6595 O O . PHE B 1 358 ? 20.422 -12.758 -7.242 1 97.75 358 PHE B O 1
ATOM 6602 N N . LEU B 1 359 ? 20.75 -13.859 -9.18 1 96.94 359 LEU B N 1
ATOM 6603 C CA . LEU B 1 359 ? 20.844 -15.172 -8.555 1 96.94 359 LEU B CA 1
ATOM 6604 C C . LEU B 1 359 ? 22.219 -15.391 -7.941 1 96.94 359 LEU B C 1
ATOM 6606 O O . LEU B 1 359 ? 22.422 -16.312 -7.148 1 96.94 359 LEU B O 1
ATOM 6610 N N . SER B 1 360 ? 23.203 -14.594 -8.258 1 96 360 SER B N 1
ATOM 6611 C CA . SER B 1 360 ? 24.562 -14.742 -7.758 1 96 360 SER B CA 1
ATOM 6612 C C . SER B 1 360 ? 24.688 -14.25 -6.32 1 96 360 SER B C 1
ATOM 6614 O O . SER B 1 360 ? 25.641 -14.586 -5.617 1 96 360 SER B O 1
ATOM 6616 N N . ARG B 1 361 ? 23.734 -13.523 -5.887 1 94.06 361 ARG B N 1
ATOM 6617 C CA . ARG B 1 361 ? 23.766 -12.977 -4.531 1 94.06 361 ARG B CA 1
ATOM 6618 C C . ARG B 1 361 ? 23.469 -14.062 -3.5 1 94.06 361 ARG B C 1
ATOM 6620 O O . ARG B 1 361 ? 22.578 -14.898 -3.707 1 94.06 361 ARG B O 1
ATOM 6627 N N . ASN B 1 362 ? 24.266 -14.039 -2.475 1 93.06 362 ASN B N 1
ATOM 6628 C CA . ASN B 1 362 ? 24.016 -14.961 -1.374 1 93.06 362 ASN B CA 1
ATOM 6629 C C . ASN B 1 362 ? 22.828 -14.508 -0.521 1 93.06 362 ASN B C 1
ATOM 6631 O O . ASN B 1 362 ? 22.875 -13.422 0.066 1 93.06 362 ASN B O 1
ATOM 6635 N N . ARG B 1 363 ? 21.797 -15.336 -0.49 1 92.81 363 ARG B N 1
ATOM 6636 C CA . ARG B 1 363 ? 20.578 -15.016 0.244 1 92.81 363 ARG B CA 1
ATOM 6637 C C . ARG B 1 363 ? 20.219 -16.125 1.222 1 92.81 363 ARG B C 1
ATOM 6639 O O . ARG B 1 363 ? 20.625 -17.281 1.036 1 92.81 363 ARG B O 1
ATOM 6646 N N . ALA B 1 364 ? 19.484 -15.703 2.232 1 92.19 364 ALA B N 1
ATOM 6647 C CA . ALA B 1 364 ? 19.078 -16.656 3.254 1 92.19 364 ALA B CA 1
ATOM 6648 C C . ALA B 1 364 ? 18.031 -17.625 2.703 1 92.19 364 ALA B C 1
ATOM 6650 O O . ALA B 1 364 ? 17.938 -18.781 3.152 1 92.19 364 ALA B O 1
ATOM 6651 N N . PHE B 1 365 ? 17.281 -17.188 1.716 1 95.44 365 PHE B N 1
ATOM 6652 C CA . PHE B 1 365 ? 16.188 -17.984 1.15 1 95.44 365 PHE B CA 1
ATOM 6653 C C . PHE B 1 365 ? 16.344 -18.109 -0.359 1 95.44 365 PHE B C 1
ATOM 6655 O O . PHE B 1 365 ? 16.922 -17.234 -1.009 1 95.44 365 PHE B O 1
ATOM 6662 N N . ARG B 1 366 ? 15.82 -19.203 -0.861 1 94.69 366 ARG B N 1
ATOM 6663 C CA . ARG B 1 366 ? 15.93 -19.484 -2.289 1 94.69 366 ARG B CA 1
ATOM 6664 C C . ARG B 1 366 ? 15.047 -18.547 -3.104 1 94.69 366 ARG B C 1
ATOM 6666 O O . ARG B 1 366 ? 13.875 -18.344 -2.777 1 94.69 366 ARG B O 1
ATOM 6673 N N . PRO B 1 367 ? 15.641 -17.969 -4.16 1 96.94 367 PRO B N 1
ATOM 6674 C CA . PRO B 1 367 ? 14.789 -17.203 -5.07 1 96.94 367 PRO B CA 1
ATOM 6675 C C . PRO B 1 367 ? 13.727 -18.047 -5.75 1 96.94 367 PRO B C 1
ATOM 6677 O O . PRO B 1 367 ? 13.82 -19.281 -5.746 1 96.94 367 PRO B O 1
ATOM 6680 N N . PHE B 1 368 ? 12.711 -17.438 -6.254 1 96.81 368 PHE B N 1
ATOM 6681 C CA . PHE B 1 368 ? 11.609 -18.156 -6.887 1 96.81 368 PHE B CA 1
ATOM 6682 C C . PHE B 1 368 ? 11.031 -17.344 -8.039 1 96.81 368 PHE B C 1
ATOM 6684 O O . PHE B 1 368 ? 11.336 -16.156 -8.188 1 96.81 368 PHE B O 1
ATOM 6691 N N . ILE B 1 369 ? 10.258 -18.031 -8.852 1 97.69 369 ILE B N 1
ATOM 6692 C CA . ILE B 1 369 ? 9.648 -17.391 -10.016 1 97.69 369 ILE B CA 1
ATOM 6693 C C . ILE B 1 369 ? 8.141 -17.266 -9.805 1 97.69 369 ILE B C 1
ATOM 6695 O O . ILE B 1 369 ? 7.492 -18.219 -9.375 1 97.69 369 ILE B O 1
ATOM 6699 N N . GLU B 1 370 ? 7.641 -16.156 -10.047 1 97.25 370 GLU B N 1
ATOM 6700 C CA . GLU B 1 370 ? 6.203 -15.891 -10.055 1 97.25 370 GLU B CA 1
ATOM 6701 C C . GLU B 1 370 ? 5.824 -14.969 -11.211 1 97.25 370 GLU B C 1
ATOM 6703 O O . GLU B 1 370 ? 6.383 -13.883 -11.352 1 97.25 370 GLU B O 1
ATOM 6708 N N . ASN B 1 371 ? 4.922 -15.469 -12.016 1 96.56 371 ASN B N 1
ATOM 6709 C CA . ASN B 1 371 ? 4.434 -14.719 -13.164 1 96.56 371 ASN B CA 1
ATOM 6710 C C . ASN B 1 371 ? 5.574 -14.305 -14.094 1 96.56 371 ASN B C 1
ATOM 6712 O O . ASN B 1 371 ? 5.652 -13.156 -14.516 1 96.56 371 ASN B O 1
ATOM 6716 N N . GLY B 1 372 ? 6.469 -15.188 -14.266 1 97.75 372 GLY B N 1
ATOM 6717 C CA . GLY B 1 372 ? 7.555 -15 -15.219 1 97.75 372 GLY B CA 1
ATOM 6718 C C . GLY B 1 372 ? 8.641 -14.07 -14.703 1 97.75 372 GLY B C 1
ATOM 6719 O O . GLY B 1 372 ? 9.453 -13.57 -15.484 1 97.75 372 GLY B O 1
ATOM 6720 N N . ARG B 1 373 ? 8.609 -13.836 -13.438 1 98.06 373 ARG B N 1
ATOM 6721 C CA . ARG B 1 373 ? 9.594 -12.938 -12.844 1 98.06 373 ARG B CA 1
ATOM 6722 C C . ARG B 1 373 ? 10.242 -13.578 -11.617 1 98.06 373 ARG B C 1
ATOM 6724 O O . ARG B 1 373 ? 9.57 -14.258 -10.836 1 98.06 373 ARG B O 1
ATOM 6731 N N . TRP B 1 374 ? 11.5 -13.258 -11.484 1 98.56 374 TRP B N 1
ATOM 6732 C CA . TRP B 1 374 ? 12.211 -13.742 -10.305 1 98.56 374 TRP B CA 1
ATOM 6733 C C . TRP B 1 374 ? 11.898 -12.883 -9.086 1 98.56 374 TRP B C 1
ATOM 6735 O O . TRP B 1 374 ? 11.719 -11.672 -9.203 1 98.56 374 TRP B O 1
ATOM 6745 N N . TRP B 1 375 ? 11.875 -13.516 -7.965 1 98.19 375 TRP B N 1
ATOM 6746 C CA . TRP B 1 375 ? 11.68 -12.875 -6.668 1 98.19 375 TRP B CA 1
ATOM 6747 C C . TRP B 1 375 ? 12.617 -13.477 -5.621 1 98.19 375 TRP B C 1
ATOM 6749 O O . TRP B 1 375 ? 13.102 -14.594 -5.777 1 98.19 375 TRP B O 1
ATOM 6759 N N . ALA B 1 376 ? 12.859 -12.734 -4.633 1 97.69 376 ALA B N 1
ATOM 6760 C CA . ALA B 1 376 ? 13.641 -13.234 -3.498 1 97.69 376 ALA B CA 1
ATOM 6761 C C . ALA B 1 376 ? 13.125 -12.648 -2.184 1 97.69 376 ALA B C 1
ATOM 6763 O O . ALA B 1 376 ? 12.5 -11.586 -2.174 1 97.69 376 ALA B O 1
ATOM 6764 N N . PHE B 1 377 ? 13.281 -13.383 -1.125 1 97.56 377 PHE B N 1
ATOM 6765 C CA . PHE B 1 377 ? 13.047 -12.852 0.212 1 97.56 377 PHE B CA 1
ATOM 6766 C C . PHE B 1 377 ? 14.305 -12.195 0.767 1 97.56 377 PHE B C 1
ATOM 6768 O O . PHE B 1 377 ? 15.406 -12.734 0.621 1 97.56 377 PHE B O 1
ATOM 6775 N N . GLU B 1 378 ? 14.117 -11.047 1.34 1 95.94 378 GLU B N 1
ATOM 6776 C CA . GLU B 1 378 ? 15.203 -10.328 1.997 1 95.94 378 GLU B CA 1
ATOM 6777 C C . GLU B 1 378 ? 14.852 -9.984 3.439 1 95.94 378 GLU B C 1
ATOM 6779 O O . GLU B 1 378 ? 13.672 -9.93 3.797 1 95.94 378 GLU B O 1
ATOM 6784 N N . MET B 1 379 ? 15.828 -9.789 4.227 1 94.81 379 MET B N 1
ATOM 6785 C CA . MET B 1 379 ? 15.641 -9.445 5.633 1 94.81 379 MET B CA 1
ATOM 6786 C C . MET B 1 379 ? 15.594 -7.934 5.82 1 94.81 379 MET B C 1
ATOM 6788 O O . MET B 1 379 ? 16.375 -7.207 5.195 1 94.81 379 MET B O 1
ATOM 6792 N N . ARG B 1 380 ? 14.68 -7.527 6.699 1 94.19 380 ARG B N 1
ATOM 6793 C CA . ARG B 1 380 ? 14.555 -6.113 7.031 1 94.19 380 ARG B CA 1
ATOM 6794 C C . ARG B 1 380 ? 15.516 -5.73 8.148 1 94.19 380 ARG B C 1
ATOM 6796 O O . ARG B 1 380 ? 15.883 -6.57 8.977 1 94.19 380 ARG B O 1
ATOM 6803 N N . LYS B 1 381 ? 15.812 -4.41 8.172 1 92.38 381 LYS B N 1
ATOM 6804 C CA . LYS B 1 381 ? 16.672 -3.891 9.227 1 92.38 381 LYS B CA 1
ATOM 6805 C C . LYS B 1 381 ? 15.898 -3.656 10.516 1 92.38 381 LYS B C 1
ATOM 6807 O O . LYS B 1 381 ? 16.406 -3.902 11.609 1 92.38 381 LYS B O 1
ATOM 6812 N N . PHE B 1 382 ? 14.648 -3.186 10.344 1 94.88 382 PHE B N 1
ATOM 6813 C CA . PHE B 1 382 ? 13.812 -2.842 11.492 1 94.88 382 PHE B CA 1
ATOM 6814 C C . PHE B 1 382 ? 12.445 -3.504 11.375 1 94.88 382 PHE B C 1
ATOM 6816 O O . PHE B 1 382 ? 11.875 -3.586 10.289 1 94.88 382 PHE B O 1
ATOM 6823 N N . THR B 1 383 ? 11.961 -3.92 12.547 1 97.5 383 THR B N 1
ATOM 6824 C CA . THR B 1 383 ? 10.664 -4.582 12.523 1 97.5 383 THR B CA 1
ATOM 6825 C C . THR B 1 383 ? 9.633 -3.777 13.312 1 97.5 383 THR B C 1
ATOM 6827 O O . THR B 1 383 ? 8.445 -4.105 13.305 1 97.5 383 THR B O 1
ATOM 6830 N N . THR B 1 384 ? 10.078 -2.727 14.023 1 98.25 384 THR B N 1
ATOM 6831 C CA . THR B 1 384 ? 9.164 -1.853 14.75 1 98.25 384 THR B CA 1
ATOM 6832 C C . THR B 1 384 ? 9.344 -0.4 14.32 1 98.25 384 THR B C 1
ATOM 6834 O O . THR B 1 384 ? 10.438 -0.003 13.898 1 98.25 384 THR B O 1
ATOM 6837 N N . PRO B 1 385 ? 8.25 0.35 14.367 1 98.5 385 PRO B N 1
ATOM 6838 C CA . PRO B 1 385 ? 8.383 1.756 13.977 1 98.5 385 PRO B CA 1
ATOM 6839 C C . PRO B 1 385 ? 9.398 2.508 14.836 1 98.5 385 PRO B C 1
ATOM 6841 O O . PRO B 1 385 ? 10.141 3.352 14.32 1 98.5 385 PRO B O 1
ATOM 6844 N N . GLU B 1 386 ? 9.477 2.248 16.109 1 98.44 386 GLU B N 1
ATOM 6845 C CA . GLU B 1 386 ? 10.391 2.92 17.016 1 98.44 386 GLU B CA 1
ATOM 6846 C C . GLU B 1 386 ? 11.844 2.691 16.609 1 98.44 386 GLU B C 1
ATOM 6848 O O . GLU B 1 386 ? 12.633 3.635 16.562 1 98.44 386 GLU B O 1
ATOM 6853 N N . GLU B 1 387 ? 12.133 1.412 16.312 1 97.75 387 GLU B N 1
ATOM 6854 C CA . GLU B 1 387 ? 13.492 1.081 15.875 1 97.75 387 GLU B CA 1
ATOM 6855 C C . GLU B 1 387 ? 13.836 1.776 14.562 1 97.75 387 GLU B C 1
ATOM 6857 O O . GLU B 1 387 ? 14.953 2.273 14.391 1 97.75 387 GLU B O 1
ATOM 6862 N N . GLY B 1 388 ? 12.883 1.709 13.68 1 98.19 388 GLY B N 1
ATOM 6863 C CA . GLY B 1 388 ? 13.094 2.379 12.406 1 98.19 388 GLY B CA 1
ATOM 6864 C C . GLY B 1 388 ? 13.352 3.867 12.547 1 98.19 388 GLY B C 1
ATOM 6865 O O . GLY B 1 388 ? 14.305 4.395 11.977 1 98.19 388 GLY B O 1
ATOM 6866 N N . VAL B 1 389 ? 12.531 4.535 13.336 1 98.69 389 VAL B N 1
ATOM 6867 C CA . VAL B 1 389 ? 12.633 5.984 13.492 1 98.69 389 VAL B CA 1
ATOM 6868 C C . VAL B 1 389 ? 13.922 6.336 14.234 1 98.69 389 VAL B C 1
ATOM 6870 O O . VAL B 1 389 ? 14.555 7.352 13.945 1 98.69 389 VAL B O 1
ATOM 6873 N N . ARG B 1 390 ? 14.289 5.496 15.219 1 98.25 390 ARG B N 1
ATOM 6874 C CA . ARG B 1 390 ? 15.562 5.707 15.898 1 98.25 390 ARG B CA 1
ATOM 6875 C C . ARG B 1 390 ? 16.719 5.719 14.906 1 98.25 390 ARG B C 1
ATOM 6877 O O . ARG B 1 390 ? 17.578 6.609 14.945 1 98.25 390 ARG B O 1
ATOM 6884 N N . SER B 1 391 ? 16.703 4.723 14.086 1 97.88 391 SER B N 1
ATOM 6885 C CA . SER B 1 391 ? 17.75 4.629 13.078 1 97.88 391 SER B CA 1
ATOM 6886 C C . SER B 1 391 ? 17.703 5.812 12.117 1 97.88 391 SER B C 1
ATOM 6888 O O . SER B 1 391 ? 18.734 6.426 11.82 1 97.88 391 SER B O 1
ATOM 6890 N N . TYR B 1 392 ? 16.531 6.141 11.625 1 98 392 TYR B N 1
ATOM 6891 C CA . TYR B 1 392 ? 16.359 7.223 10.664 1 98 392 TYR B CA 1
ATOM 6892 C C . TYR B 1 392 ? 16.812 8.555 11.258 1 98 392 TYR B C 1
ATOM 6894 O O . TYR B 1 392 ? 17.562 9.289 10.625 1 98 392 TYR B O 1
ATOM 6902 N N . ALA B 1 393 ? 16.359 8.883 12.5 1 98 393 ALA B N 1
ATOM 6903 C CA . ALA B 1 393 ? 16.688 10.141 13.164 1 98 393 ALA B CA 1
ATOM 6904 C C . ALA B 1 393 ? 18.188 10.266 13.406 1 98 393 ALA B C 1
ATOM 6906 O O . ALA B 1 393 ? 18.734 11.367 13.367 1 98 393 ALA B O 1
ATOM 6907 N N . SER B 1 394 ? 18.844 9.156 13.609 1 97.06 394 SER B N 1
ATOM 6908 C CA . SER B 1 394 ? 20.266 9.164 13.891 1 97.06 394 SER B CA 1
ATOM 6909 C C . SER B 1 394 ? 21.078 9.359 12.609 1 97.06 394 SER B C 1
ATOM 6911 O O . SER B 1 394 ? 22.141 10 12.633 1 97.06 394 SER B O 1
ATOM 6913 N N . THR B 1 395 ? 20.578 8.844 11.547 1 96.69 395 THR B N 1
ATOM 6914 C CA . THR B 1 395 ? 21.406 8.797 10.336 1 96.69 395 THR B CA 1
ATOM 6915 C C . THR B 1 395 ? 20.984 9.898 9.359 1 96.69 395 THR B C 1
ATOM 6917 O O . THR B 1 395 ? 21.781 10.32 8.516 1 96.69 395 THR B O 1
ATOM 6920 N N . HIS B 1 396 ? 19.766 10.367 9.461 1 97.25 396 HIS B N 1
ATOM 6921 C CA . HIS B 1 396 ? 19.25 11.328 8.492 1 97.25 396 HIS B CA 1
ATOM 6922 C C . HIS B 1 396 ? 18.828 12.625 9.18 1 97.25 396 HIS B C 1
ATOM 6924 O O . HIS B 1 396 ? 17.906 13.297 8.727 1 97.25 396 HIS B O 1
ATOM 6930 N N . TRP B 1 397 ? 19.484 12.953 10.25 1 96.56 397 TRP B N 1
ATOM 6931 C CA . TRP B 1 397 ? 19.125 14.133 11.031 1 96.56 397 TRP B CA 1
ATOM 6932 C C . TRP B 1 397 ? 19.219 15.398 10.188 1 96.56 397 TRP B C 1
ATOM 6934 O O . TRP B 1 397 ? 18.469 16.359 10.406 1 96.56 397 TRP B O 1
ATOM 6944 N N . HIS B 1 398 ? 20.047 15.445 9.172 1 96.44 398 HIS B N 1
ATOM 6945 C CA . HIS B 1 398 ? 20.266 16.609 8.328 1 96.44 398 HIS B CA 1
ATOM 6946 C C . HIS B 1 398 ? 19.016 16.953 7.516 1 96.44 398 HIS B C 1
ATOM 6948 O O . HIS B 1 398 ? 18.875 18.078 7.035 1 96.44 398 HIS B O 1
ATOM 6954 N N . THR B 1 399 ? 18.172 15.961 7.285 1 96.56 399 THR B N 1
ATOM 6955 C CA . THR B 1 399 ? 16.969 16.172 6.48 1 96.56 399 THR B CA 1
ATOM 6956 C C . THR B 1 399 ? 15.828 16.703 7.344 1 96.56 399 THR B C 1
ATOM 6958 O O . THR B 1 399 ? 14.781 17.078 6.828 1 96.56 399 THR B O 1
ATOM 6961 N N . LEU B 1 400 ? 15.938 16.781 8.688 1 97.38 400 LEU B N 1
ATOM 6962 C CA . LEU B 1 400 ? 14.844 17.031 9.617 1 97.38 400 LEU B CA 1
ATOM 6963 C C . LEU B 1 400 ? 14.773 18.5 9.992 1 97.38 400 LEU B C 1
ATOM 6965 O O . LEU B 1 400 ? 14.07 18.875 10.938 1 97.38 400 LEU B O 1
ATOM 6969 N N . GLY B 1 401 ? 15.391 19.406 9.242 1 95.62 401 GLY B N 1
ATOM 6970 C CA . GLY B 1 401 ? 15.484 20.812 9.562 1 95.62 401 GLY B CA 1
ATOM 6971 C C . GLY B 1 401 ? 16.828 21.203 10.141 1 95.62 401 GLY B C 1
ATOM 6972 O O . GLY B 1 401 ? 17.453 20.422 10.859 1 95.62 401 GLY B O 1
ATOM 6973 N N . LYS B 1 402 ? 17.203 22.422 9.891 1 95.81 402 LYS B N 1
ATOM 6974 C CA . LYS B 1 402 ? 18.547 22.859 10.258 1 95.81 402 LYS B CA 1
ATOM 6975 C C . LYS B 1 402 ? 18.75 22.797 11.773 1 95.81 402 LYS B C 1
ATOM 6977 O O . LYS B 1 402 ? 19.625 22.062 12.258 1 95.81 402 LYS B O 1
ATOM 6982 N N . ASN B 1 403 ? 17.969 23.547 12.508 1 97.12 403 ASN B N 1
ATOM 6983 C CA . ASN B 1 403 ? 18.141 23.609 13.961 1 97.12 403 ASN B CA 1
ATOM 6984 C C . ASN B 1 403 ? 17.578 22.375 14.641 1 97.12 403 ASN B C 1
ATOM 6986 O O . ASN B 1 403 ? 18.188 21.844 15.57 1 97.12 403 ASN B O 1
ATOM 6990 N N . VAL B 1 404 ? 16.469 21.891 14.164 1 98.25 404 VAL B N 1
ATOM 6991 C CA . VAL B 1 404 ? 15.82 20.703 14.719 1 98.25 404 VAL B CA 1
ATOM 6992 C C . VAL B 1 404 ? 16.703 19.469 14.484 1 98.25 404 VAL B C 1
ATOM 6994 O O . VAL B 1 404 ? 16.938 18.688 15.406 1 98.25 404 VAL B O 1
ATOM 6997 N N . GLY B 1 405 ? 17.172 19.359 13.266 1 98.25 405 GLY B N 1
ATOM 6998 C CA . GLY B 1 405 ? 18.078 18.266 12.953 1 98.25 405 GLY B CA 1
ATOM 6999 C C . GLY B 1 405 ? 19.312 18.25 13.828 1 98.25 405 GLY B C 1
ATOM 7000 O O . GLY B 1 405 ? 19.734 17.188 14.305 1 98.25 405 GLY B O 1
ATOM 7001 N N . GLU B 1 406 ? 19.844 19.438 14.016 1 97.88 406 GLU B N 1
ATOM 7002 C CA . GLU B 1 406 ? 21.031 19.562 14.852 1 97.88 406 GLU B CA 1
ATOM 7003 C C . GLU B 1 406 ? 20.734 19.156 16.297 1 97.88 406 GLU B C 1
ATOM 7005 O O . GLU B 1 406 ? 21.562 18.5 16.938 1 97.88 406 GLU B O 1
ATOM 7010 N N . SER B 1 407 ? 19.641 19.594 16.75 1 98.31 407 SER B N 1
ATOM 7011 C CA . SER B 1 407 ? 19.25 19.234 18.109 1 98.31 407 SER B CA 1
ATOM 7012 C C . SER B 1 407 ? 19.078 17.719 18.25 1 98.31 407 SER B C 1
ATOM 7014 O O . SER B 1 407 ? 19.516 17.141 19.25 1 98.31 407 SER B O 1
ATOM 7016 N N . ILE B 1 408 ? 18.5 17.078 17.297 1 98.5 408 ILE B N 1
ATOM 7017 C CA . ILE B 1 408 ? 18.281 15.641 17.312 1 98.5 408 ILE B CA 1
ATOM 7018 C C . ILE B 1 408 ? 19.625 14.914 17.234 1 98.5 408 ILE B C 1
ATOM 7020 O O . ILE B 1 408 ? 19.812 13.891 17.891 1 98.5 408 ILE B O 1
ATOM 7024 N N . ARG B 1 409 ? 20.5 15.414 16.406 1 97.75 409 ARG B N 1
ATOM 7025 C CA . ARG B 1 409 ? 21.844 14.836 16.328 1 97.75 409 ARG B CA 1
ATOM 7026 C C . ARG B 1 409 ? 22.5 14.789 17.703 1 97.75 409 ARG B C 1
ATOM 7028 O O . ARG B 1 409 ? 23.141 13.797 18.062 1 97.75 409 ARG B O 1
ATOM 7035 N N . GLU B 1 410 ? 22.297 15.859 18.422 1 97.69 410 GLU B N 1
ATOM 7036 C CA . GLU B 1 410 ? 22.938 15.977 19.734 1 97.69 410 GLU B CA 1
ATOM 7037 C C . GLU B 1 410 ? 22.297 15.039 20.75 1 97.69 410 GLU B C 1
ATOM 7039 O O . GLU B 1 410 ? 23 14.367 21.516 1 97.69 410 GLU B O 1
ATOM 7044 N N . TYR B 1 411 ? 21 15.094 20.797 1 97.44 411 TYR B N 1
ATOM 7045 C CA . TYR B 1 411 ? 20.297 14.234 21.75 1 97.44 411 TYR B CA 1
ATOM 7046 C C . TYR B 1 411 ? 18.844 14.047 21.344 1 97.44 411 TYR B C 1
ATOM 7048 O O . TYR B 1 411 ? 18.156 15.016 21.031 1 97.44 411 TYR B O 1
ATOM 7056 N N . PHE B 1 412 ? 18.453 12.836 21.375 1 98.38 412 PHE B N 1
ATOM 7057 C CA . PHE B 1 412 ? 17.031 12.531 21.266 1 98.38 412 PHE B CA 1
ATOM 7058 C C . PHE B 1 412 ? 16.719 11.203 21.953 1 98.38 412 PHE B C 1
ATOM 7060 O O . PHE B 1 412 ? 17.609 10.406 22.219 1 98.38 412 PHE B O 1
ATOM 7067 N N . GLU B 1 413 ? 15.453 11.039 22.25 1 98.19 413 GLU B N 1
ATOM 7068 C CA . GLU B 1 413 ? 14.93 9.805 22.844 1 98.19 413 GLU B CA 1
ATOM 7069 C C . GLU B 1 413 ? 13.609 9.398 22.188 1 98.19 413 GLU B C 1
ATOM 7071 O O . GLU B 1 413 ? 12.797 10.258 21.828 1 98.19 413 GLU B O 1
ATOM 7076 N N . ILE B 1 414 ? 13.484 8.133 22 1 98.62 414 ILE B N 1
ATOM 7077 C CA . ILE B 1 414 ? 12.195 7.602 21.594 1 98.62 414 ILE B CA 1
ATOM 7078 C C . ILE B 1 414 ? 11.414 7.141 22.812 1 98.62 414 ILE B C 1
ATOM 7080 O O . ILE B 1 414 ? 11.883 6.289 23.578 1 98.62 414 ILE B O 1
ATOM 7084 N N . ILE B 1 415 ? 10.273 7.684 22.984 1 98.12 415 ILE B N 1
ATOM 7085 C CA . ILE B 1 415 ? 9.5 7.344 24.172 1 98.12 415 ILE B CA 1
ATOM 7086 C C . ILE B 1 415 ? 8.148 6.762 23.766 1 98.12 415 ILE B C 1
ATOM 7088 O O . ILE B 1 415 ? 7.539 7.219 22.797 1 98.12 415 ILE B O 1
ATOM 7092 N N . SER B 1 416 ? 7.734 5.762 24.5 1 96.44 416 SER B N 1
ATOM 7093 C CA . SER B 1 416 ? 6.453 5.102 24.266 1 96.44 416 SER B CA 1
ATOM 7094 C C . SER B 1 416 ? 5.863 4.566 25.562 1 96.44 416 SER B C 1
ATOM 7096 O O . SER B 1 416 ? 6.488 4.668 26.625 1 96.44 416 SER B O 1
ATOM 7098 N N . GLY B 1 417 ? 4.641 4.117 25.531 1 92.12 417 GLY B N 1
ATOM 7099 C CA . GLY B 1 417 ? 4.004 3.51 26.688 1 92.12 417 GLY B CA 1
ATOM 7100 C C . GLY B 1 417 ? 3.781 4.484 27.828 1 92.12 417 GLY B C 1
ATOM 7101 O O . GLY B 1 417 ? 3.359 5.621 27.609 1 92.12 417 GLY B O 1
ATOM 7102 N N . GLU B 1 418 ? 4.082 4.066 29 1 92 418 GLU B N 1
ATOM 7103 C CA . GLU B 1 418 ? 3.832 4.832 30.219 1 92 418 GLU B CA 1
ATOM 7104 C C . GLU B 1 418 ? 4.691 6.094 30.266 1 92 418 GLU B C 1
ATOM 7106 O O . GLU B 1 418 ? 4.25 7.137 30.75 1 92 418 GLU B O 1
ATOM 7111 N N . LYS B 1 419 ? 5.859 5.992 29.797 1 94.94 419 LYS B N 1
ATOM 7112 C CA . LYS B 1 419 ? 6.75 7.145 29.781 1 94.94 419 LYS B CA 1
ATOM 7113 C C . LYS B 1 419 ? 6.176 8.266 28.922 1 94.94 419 LYS B C 1
ATOM 7115 O O . LYS B 1 419 ? 6.309 9.445 29.266 1 94.94 419 LYS B O 1
ATOM 7120 N N . LEU B 1 420 ? 5.566 7.914 27.828 1 95.62 420 LEU B N 1
ATOM 7121 C CA . LEU B 1 420 ? 4.969 8.891 26.938 1 95.62 420 LEU B CA 1
ATOM 7122 C C . LEU B 1 420 ? 3.811 9.617 27.609 1 95.62 420 LEU B C 1
ATOM 7124 O O . LEU B 1 420 ? 3.656 10.828 27.453 1 95.62 420 LEU B O 1
ATOM 7128 N N . PHE B 1 421 ? 3.076 8.898 28.469 1 93.62 421 PHE B N 1
ATOM 7129 C CA . PHE B 1 421 ? 1.877 9.453 29.078 1 93.62 421 PHE B CA 1
ATOM 7130 C C . PHE B 1 421 ? 2.24 10.422 30.203 1 93.62 421 PHE B C 1
ATOM 7132 O O . PHE B 1 421 ? 1.401 11.211 30.641 1 93.62 421 PHE B O 1
ATOM 7139 N N . LYS B 1 422 ? 3.488 10.32 30.609 1 92.75 422 LYS B N 1
ATOM 7140 C CA . LYS B 1 422 ? 3.967 11.219 31.656 1 92.75 422 LYS B CA 1
ATOM 7141 C C . LYS B 1 422 ? 4.477 12.531 31.062 1 92.75 422 LYS B C 1
ATOM 7143 O O . LYS B 1 422 ? 4.684 13.5 31.797 1 92.75 422 LYS B O 1
ATOM 7148 N N . GLU B 1 423 ? 4.695 12.578 29.75 1 93.88 423 GLU B N 1
ATOM 7149 C CA . GLU B 1 423 ? 5.152 13.781 29.078 1 93.88 423 GLU B CA 1
ATOM 7150 C C . GLU B 1 423 ? 4.008 14.766 28.859 1 93.88 423 GLU B C 1
ATOM 7152 O O . GLU B 1 423 ? 2.836 14.383 28.906 1 93.88 423 GLU B O 1
ATOM 7157 N N . PRO B 1 424 ? 4.301 16.078 28.75 1 93.81 424 PRO B N 1
ATOM 7158 C CA . PRO B 1 424 ? 3.26 17.094 28.578 1 93.81 424 PRO B CA 1
ATOM 7159 C C . PRO B 1 424 ? 2.701 17.125 27.156 1 93.81 424 PRO B C 1
ATOM 7161 O O . PRO B 1 424 ? 2.623 18.188 26.531 1 93.81 424 PRO B O 1
ATOM 7164 N N . VAL B 1 425 ? 2.297 15.922 26.641 1 94.38 425 VAL B N 1
ATOM 7165 C CA . VAL B 1 425 ? 1.835 15.844 25.25 1 94.38 425 VAL B CA 1
ATOM 7166 C C . VAL B 1 425 ? 0.435 15.234 25.219 1 94.38 425 VAL B C 1
ATOM 7168 O O . VAL B 1 425 ? -0.029 14.797 24.156 1 94.38 425 VAL B O 1
ATOM 7171 N N . THR B 1 426 ? -0.259 15.164 26.297 1 93.25 426 THR B N 1
ATOM 7172 C CA . THR B 1 426 ? -1.55 14.492 26.391 1 93.25 426 THR B CA 1
ATOM 7173 C C . THR B 1 426 ? -2.568 15.141 25.469 1 93.25 426 THR B C 1
ATOM 7175 O O . THR B 1 426 ? -3.314 14.445 24.766 1 93.25 426 THR B O 1
ATOM 7178 N N . ALA B 1 427 ? -2.598 16.453 25.469 1 92.12 427 ALA B N 1
ATOM 7179 C CA . ALA B 1 427 ? -3.553 17.156 24.625 1 92.12 427 ALA B CA 1
ATOM 7180 C C . ALA B 1 427 ? -3.328 16.828 23.141 1 92.12 427 ALA B C 1
ATOM 7182 O O . ALA B 1 427 ? -4.281 16.562 22.406 1 92.12 427 ALA B O 1
ATOM 7183 N N . GLU B 1 428 ? -2.037 16.844 22.734 1 93.88 428 GLU B N 1
ATOM 7184 C CA . GLU B 1 428 ? -1.688 16.562 21.344 1 93.88 428 GLU B CA 1
ATOM 7185 C C . GLU B 1 428 ? -2.027 15.109 20.984 1 93.88 428 GLU B C 1
ATOM 7187 O O . GLU B 1 428 ? -2.506 14.836 19.891 1 93.88 428 GLU B O 1
ATOM 7192 N N . LEU B 1 429 ? -1.806 14.18 21.938 1 95.62 429 LEU B N 1
ATOM 7193 C CA . LEU B 1 429 ? -2.129 12.773 21.719 1 95.62 429 LEU B CA 1
ATOM 7194 C C . LEU B 1 429 ? -3.631 12.586 21.531 1 95.62 429 LEU B C 1
ATOM 7196 O O . LEU B 1 429 ? -4.059 11.875 20.625 1 95.62 429 LEU B O 1
ATOM 7200 N N . CYS B 1 430 ? -4.375 13.242 22.359 1 94.25 430 CYS B N 1
ATOM 7201 C CA . CYS B 1 430 ? -5.828 13.133 22.281 1 94.25 430 CYS B CA 1
ATOM 7202 C C . CYS B 1 430 ? -6.352 13.68 20.969 1 94.25 430 CYS B C 1
ATOM 7204 O O . CYS B 1 430 ? -7.223 13.07 20.344 1 94.25 430 CYS B O 1
ATOM 7206 N N . GLU B 1 431 ? -5.801 14.773 20.578 1 93 431 GLU B N 1
ATOM 7207 C CA . GLU B 1 431 ? -6.203 15.352 19.297 1 93 431 GLU B CA 1
ATOM 7208 C C . GLU B 1 431 ? -5.824 14.438 18.141 1 93 431 GLU B C 1
ATOM 7210 O O . GLU B 1 431 ? -6.633 14.211 17.234 1 93 431 GLU B O 1
ATOM 7215 N N . MET B 1 432 ? -4.645 13.914 18.203 1 95.38 432 MET B N 1
ATOM 7216 C CA . MET B 1 432 ? -4.125 13.047 17.156 1 95.38 432 MET B CA 1
ATOM 7217 C C . MET B 1 432 ? -4.973 11.789 17.016 1 95.38 432 MET B C 1
ATOM 7219 O O . MET B 1 432 ? -5.219 11.32 15.898 1 95.38 432 MET B O 1
ATOM 7223 N N . MET B 1 433 ? -5.5 11.328 18.156 1 96.06 433 MET B N 1
ATOM 7224 C CA . MET B 1 433 ? -6.223 10.055 18.172 1 96.06 433 MET B CA 1
ATOM 7225 C C . MET B 1 433 ? -7.727 10.289 18.062 1 96.06 433 MET B C 1
ATOM 7227 O O . MET B 1 433 ? -8.5 9.328 18 1 96.06 433 MET B O 1
ATOM 7231 N N . GLY B 1 434 ? -8.117 11.555 18.031 1 94.19 434 GLY B N 1
ATOM 7232 C CA . GLY B 1 434 ? -9.531 11.867 17.906 1 94.19 434 GLY B CA 1
ATOM 7233 C C . GLY B 1 434 ? -10.344 11.477 19.125 1 94.19 434 GLY B C 1
ATOM 7234 O O . GLY B 1 434 ? -11.469 10.984 19 1 94.19 434 GLY B O 1
ATOM 7235 N N . VAL B 1 435 ? -9.742 11.586 20.281 1 93.38 435 VAL B N 1
ATOM 7236 C CA . VAL B 1 435 ? -10.414 11.211 21.516 1 93.38 435 VAL B CA 1
ATOM 7237 C C . VAL B 1 435 ? -11.57 12.164 21.781 1 93.38 435 VAL B C 1
ATOM 7239 O O . VAL B 1 435 ? -11.422 13.383 21.672 1 93.38 435 VAL B O 1
ATOM 7242 N N . LYS B 1 436 ? -12.695 11.609 22.094 1 87.88 436 LYS B N 1
ATOM 7243 C CA . LYS B 1 436 ? -13.891 12.398 22.375 1 87.88 436 LYS B CA 1
ATOM 7244 C C . LYS B 1 436 ? -13.969 12.758 23.859 1 87.88 436 LYS B C 1
ATOM 7246 O O . LYS B 1 436 ? -13.383 12.078 24.703 1 87.88 436 LYS B O 1
ATOM 7251 N N . ASP B 1 437 ? -14.641 13.852 24.188 1 76.38 437 ASP B N 1
ATOM 7252 C CA . ASP B 1 437 ? -14.867 14.289 25.562 1 76.38 437 ASP B CA 1
ATOM 7253 C C . ASP B 1 437 ? -15.797 13.328 26.297 1 76.38 437 ASP B C 1
ATOM 7255 O O . ASP B 1 437 ? -16.641 12.68 25.672 1 76.38 437 ASP B O 1
#

Organism: Archaeoglobus fulgidus (strain ATCC 49558 / DSM 4304 / JCM 9628 / NBRC 100126 / VC-16) (NCBI:txid224325)

Solvent-accessible surface area (backbone atoms only — not comparable to full-atom values): 46107 Å² total; per-residue (Å²): 128,58,67,65,58,40,49,55,56,44,41,65,71,23,50,55,50,70,66,57,51,49,48,50,50,51,26,49,53,51,45,48,52,47,41,55,74,69,70,57,53,64,46,70,33,63,42,51,65,61,57,36,46,40,42,94,53,76,46,42,37,34,35,36,46,35,65,72,84,54,47,74,65,52,43,48,53,52,32,44,52,50,31,57,68,57,32,78,45,71,44,80,42,77,64,100,61,64,30,25,35,30,26,32,88,85,35,42,32,38,31,34,52,34,56,52,66,92,50,70,90,68,53,83,49,82,69,43,46,49,61,56,51,40,62,66,40,54,80,60,42,64,93,36,30,66,34,33,22,45,45,50,35,36,30,47,21,66,64,34,46,31,44,50,70,82,51,16,11,49,33,71,69,46,47,46,48,46,26,59,60,52,63,25,43,66,50,35,36,66,55,39,47,70,52,45,67,26,32,25,40,31,49,80,76,69,46,75,49,83,52,89,41,56,32,33,39,27,78,80,42,70,90,40,48,63,43,69,50,38,35,60,39,44,51,36,49,48,28,50,50,28,45,49,38,73,74,58,64,56,58,67,58,53,40,64,72,73,75,71,84,70,57,63,67,57,52,49,49,51,46,58,65,34,44,49,33,58,38,30,46,35,27,54,48,62,96,62,57,62,74,65,43,46,59,23,51,52,44,27,47,50,54,52,49,51,49,35,44,73,71,66,28,49,60,73,48,67,49,70,49,77,56,94,60,35,29,35,39,36,41,32,18,28,32,53,48,45,20,31,45,45,81,41,88,52,45,45,60,66,42,56,70,55,39,53,58,62,67,66,54,91,60,87,31,44,65,48,68,56,88,34,20,34,32,32,54,44,77,54,95,53,40,30,58,65,56,40,48,52,50,44,46,70,73,45,18,79,74,22,25,75,60,52,11,51,29,39,62,75,40,62,46,80,37,42,67,72,64,42,64,72,40,99,46,58,54,59,50,35,60,62,65,17,62,64,134,130,58,67,67,58,39,49,54,55,44,41,65,72,24,51,54,49,71,65,56,51,49,47,50,51,50,26,48,52,52,45,48,51,48,41,54,74,69,69,57,52,65,44,71,33,61,43,49,66,60,58,37,46,41,43,94,55,75,46,43,36,35,35,34,45,35,65,71,83,53,47,73,65,53,43,50,52,51,33,45,51,50,30,57,69,57,31,78,43,70,44,81,41,77,64,101,59,64,29,26,35,30,25,33,88,85,37,41,32,37,32,34,52,35,55,52,67,91,50,72,90,69,56,83,48,81,68,42,46,48,62,56,51,39,61,67,39,53,79,59,39,64,91,36,29,67,34,32,21,45,47,51,35,35,30,46,20,65,64,35,48,32,44,50,70,82,51,15,10,48,32,71,69,48,46,46,48,46,26,58,61,52,63,26,44,66,50,35,38,66,52,39,48,70,52,45,67,25,32,25,39,32,52,78,77,69,47,73,49,82,52,91,42,54,33,34,41,28,76,80,41,72,90,40,46,65,47,70,49,36,35,60,41,47,51,36,48,48,28,49,50,29,44,49,39,73,74,58,64,56,58,68,58,53,40,64,70,73,76,74,84,69,56,62,68,56,52,49,51,51,46,58,65,33,45,46,32,55,38,29,46,36,27,54,48,63,97,62,56,63,72,64,43,44,60,23,51,51,44,27,46,49,54,51,49,50,48,36,47,75,71,66,29,48,60,74,48,66,48,70,48,78,56,93,61,36,29,35,39,34,42,31,18,29,31,52,47,47,19,31,46,46,83,40,87,52,45,45,61,67,43,57,70,55,38,52,58,63,66,66,54,91,61,89,30,44,64,46,69,55,88,35,22,32,32,32,54,43,76,54,93,52,41,30,59,66,57,40,48,53,52,46,47,70,74,46,19,81,74,22,25,76,60,53,10,49,29,39,63,74,40,62,45,80,37,43,67,70,64,42,65,71,42,101,46,59,55,59,50,36,60,63,65,16,61,64,133

Radius of gyration: 41.23 Å; Cα contacts (8 Å, |Δi|>4): 1603; chains: 2; bounding box: 64×126×76 Å

pLDDT: mean 94.58, std 5.67, range [59.53, 98.81]

Sequence (874 aa):
MKVEEILEKALELVIPDEEEVRKGREAEEELRRRLDELGVEYVFVGSYARNTWLKGSLEIDVFLLFPEEFSKEELRERGLEIGKAVLDSYEIRYAEHPYVHGVVKGVEVDVVPCYKLKEPKNIKSAVDRTPFHHKWLEGRIKGKENEVRLLKGFLKANGIYGAEYKVRGFSGYLCELLIVFYGSFLETVKNARRWTRRTVIDVAKGEVRKGEEFFVVDPVDEKRNVAANLSLDNLARFVHLCREFMEAPSLGFFKPKHPLEIEPERLRKIVEERGTAVFAVKFRKPDIVDDNLYPQLERASRKIFEFLERENFMPLRSAFKASEEFCYLLFECQIKEISRVFRRMGPQFEDERNVKKFLSRNRAFRPFIENGRWWAFEMRKFTTPEEGVRSYASTHWHTLGKNVGESIREYFEIISGEKLFKEPVTAELCEMMGVKDMKVEEILEKALELVIPDEEEVRKGREAEEELRRRLDELGVEYVFVGSYARNTWLKGSLEIDVFLLFPEEFSKEELRERGLEIGKAVLDSYEIRYAEHPYVHGVVKGVEVDVVPCYKLKEPKNIKSAVDRTPFHHKWLEGRIKGKENEVRLLKGFLKANGIYGAEYKVRGFSGYLCELLIVFYGSFLETVKNARRWTRRTVIDVAKGEVRKGEEFFVVDPVDEKRNVAANLSLDNLARFVHLCREFMEAPSLGFFKPKHPLEIEPERLRKIVEERGTAVFAVKFRKPDIVDDNLYPQLERASRKIFEFLERENFMPLRSAFKASEEFCYLLFECQIKEISRVFRRMGPQFEDERNVKKFLSRNRAFRPFIENGRWWAFEMRKFTTPEEGVRSYASTHWHTLGKNVGESIREYFEIISGEKLFKEPVTAELCEMMGVKD

Nearest PDB structures (foldseek):
  4x4o-assembly2_C  TM=9.922E-01  e=6.216E-78  Archaeoglobus fulgidus DSM 4304
  3ovb-assembly1_A  TM=9.926E-01  e=4.694E-77  Archaeoglobus fulgidus
  3ovs-assembly1_A  TM=9.922E-01  e=1.188E-76  Archaeoglobus fulgidus
  4x4u-assembly1_A  TM=9.848E-01  e=8.562E-77  Archaeoglobus fulgidus DSM 4304
  3ov7-assembly1_A  TM=9.919E-01  e=3.715E-75  Archaeoglobus fulgidus

InterPro domains:
  IPR002934 Polymerase, nucleotidyl transferase domain [PF01909] (27-133)
  IPR006116 2-5OAS/ClassI-CCAase, nucleotidyltransferase domain [cd05400] (38-137)
  IPR008229 tRNA nucleotidyltransferase, archaea [MF_01264] (1-437)
  IPR008229 tRNA nucleotidyltransferase, archaea [PIRSF005335] (1-436)
  IPR008229 tRNA nucleotidyltransferase, archaea [PTHR39643] (1-411)
  IPR008229 tRNA nucleotidyltransferase, archaea [TIGR03671] (7-403)
  IPR011068 Nucleotidyltransferase, class I-like, C-terminal [SSF55003] (241-434)
  IPR015329 tRNA nucleotidyltransferase, substrate binding [PF09249] (146-255)
  IPR042090 tRNA nucleotidyltransferase, domain 2 [G3DSA:1.10.1410.30] (10-255)
  IPR043519 Nucleotidyltransferase superfamily [G3DSA:3.30.460.10] (16-143)
  IPR043519 Nucleotidyltransferase superfamily [SSF81301] (1-141)
  IPR048833 CCA-adding enzyme, C-terminal domain [PF21133] (274-417)

Secondary structure (DSSP, 8-state):
--HHHHHHHHHHHHSPPHHHHHHHHHHHHHHHHHHHHHT-EEEEEHHHHTT-PPTT--EEEEEEEE-TTS-HHHHHHHHHHHHHHH-SEEEEEESSSEEEEEEETTEEEEEEEEE--SSGGG--SGGGHHHHHHHHHHHHHTT-HHHHHHHHHHHHHTT-B--STTT--B-HHHHHHHHHHHSSHHHHHHHHTT--TTEEEETTTTEEEE-SS-EEE-SS-TT-BTTTT--HHHHHHHHHHHHHHHHS--GGGGSPPPP----HHHHHHHHHHHT-EEEEEEEEPPSS-HHHHHHHHHHHHHHHHHHHHHTT--EEEEEEEE-SSEEEEEEEES-S---SEEEEEEEETT-HHHHHHHHHS--SS--EEETTEEEEEEE-S-SSHHHHHHHHHHH-GGGS-HHHHHHHHH-EEEEEHHHHHTSS-HHHHHHHHT---/--HHHHHHHHHHHHSPPHHHHHHHHHHHHHHHHHHHHHT-EEEEEHHHHTT-PPTT--EEEEEEEE-TTS-HHHHHHHHHHHHHHH-SEEEEEESSSEEEEEEETTEEEEEEEEE--SSGGG--SGGGHHHHHHHHHHHHHTT-HHHHHHHHHHHHHTT-B--STTT--B-HHHHHHHHHHHSSHHHHHHHHTT--TTEEEETTTTEEEE-SS-EEE-SS-TT-BTTTT--HHHHHHHHHHHHHHHHS--GGGGSPPPP----HHHHHHHHHHHT-EEEEEEEEPPSS-HHHHHHHHHHHHHHHHHHHHHTT--EEEEEEEE-SSEEEEEEEES-S---SEEEEEEEETT-HHHHHHHHHS--SS--EEETTEEEEEEE-S-SSHHHHHHHHHHH-GGGS-HHHHHHHHH-EEEEEHHHHHTSS-HHHHHHHHT---

Foldseek 3Di:
DPLVVLLVVLLVQWQADPVLVVLLVVQVVLLCVLLVVVVWDKDKFDCVVLVQHTYPGFETEMETEDEPPDDLVRQQVVQAVSLVRRAPDWDWDPDVHIWIWHHGSRHIYIYHYDYDDDALVPHDDPVNCRVVLRVVLNVQCVPASSQLSSQQLLCVLVQAEDLFLVRLHAYSSNSSLLCSLQVGNLSSLVVLLPDDQQWEDESVVSDIDGHDGYFYADPRHRVDGNSPSHDPVNSVVSSVLSVVCVVPNHNSSSHHDDQDDDDLVVVQVLCVVLVKFKKKKKFWQFPDDPSQRVVLQVQLLVVLVVLCVVVPQAWDFWDKDDDPTMIIIITIGSHAFADQKDKDWFAFQVPPVRVVVVQPDDDPDHWDDDPRTIMDMDGDPDTGSLVSSVVCLQPVLVSSHDRRSVRSVVDIDMDGDPRVSPDPCVSVSCVRSVPDD/DPLVVLLVVLLVQWQADPVLVVLLVVQVVLLCVLLVVVVWDKDKFDCVVLVQHTHPGFETEMETEDEPPDDLVRQQVVQVVSLVRRAPDWDWDPDVHIWIWHHGSRHIYIYHYDYDDDALVPDDDPVNCRVVLRVVQNVLCVPVSSQLSSQQLLCVQVQQEDLFLVRLHAYSSNSSLLCSLQVGNLSSLVVLLPDDQQWEDESVVSDIDGHDGYAYADPRHRVDGNSVSHDNVNSVVSSVLSVVCVVPNHNSSSHHDDQDDDDLVVVQVLCVVLVKFKKKKKFWDFPDDPSQRVVLQVQLLVVLVVLCVVVPQAWDFWDKDDDPTMIIIITIGSHAFADQKDKDWFAFQVPPVRVVVVQPDDDPDHWDDDPRTIMDIDGDPDTGSLVSSVVCLQPVLVSSHDRRSVRSVVDIDMDGDPRVSPDPCVSVSCVRSVPDD